Protein AF-A0A0E0AYS7-F1 (afdb_monomer)

Foldseek 3Di:
DADAQQKAFPNDHDWDWDQDPVDNDTDTHRFFWQWAFDDDVPDPDTFTFGFFEAAAEFAWAADPVDRFIGTPPDDDDPQFPVCVVVVQQPPVPVVVLVVLLVVLVVLLVVLVVVLCCVCCVCVVVVVVVVVVCPDPVCVVPDAFLVVQLQPLLQQADPNLVLLLLLLLLQLLVQLVLVLLVCLVVCVPPVSCVLVSVVSSVVSSLLSLLSSLLRSLQSCVLNVHDPLVVSLVCNLCVLVVVVLVLVVVLLVLLVVVVFLLRQDPVVNVVVVCSSVVRRSVSSVNSSVNNNPDDHDDALHHHDPDHDDQDDDDPCLPLVNLLQVLLPSLLSLCVVVLVVVCCCVQVVRDDRPSVSVVSSVVSSLSSLLSSLQVSLSVCSRSVHSNSQVSQLSSQLSNLVVQLVVLVVCCVPPALADDPSQVSSSSSVSVSVSVSSSSNSSSSSNVSNVVVSRVVSNDPPDDDPDPPPDDDDVPPPVPPPDDDDDDDDPPPPPPDDRDRFFDKTWMKGWWKDFRRGPTIHGPVVAPDQDDPDWDWDDDDSSCSNRSTIITTDQDIDGHPDWFFWAWSDKDFAAPVNLVVSVVSSVRGIGHRFADWDWPDPDDPPPTDIPQTDRPPPDDPPYDPDGDTDDHGDMRIRTYTYDYHYDPCDPVCVCVSVQDDDDVPVVVVLLPPLLVVLVVVLVVLLVVLVVVVVVVVVVVVVVVVVPPDDPQAFLSLCQQPQLADAPCLLVLLLLLLLLQLLVQPPDPDVVSSLLSLLVSLLRSLLSVCQHDVDPCSLVSLVSNLCVQVVLLLVLVVVLLVLCVVVVHPPRDDPVVNVVVVCCSPVRRSVSSNNSNVNNNPDDHDYAQGHHDPDHDDQDDDDPCLDLVNLQVVLQVSLLSLCVSVLVVVCCCVPVVDDDPDVVSVVVSVVSSLVSLLSSLQSSLSNCSSSSHSNSQVSLLRNNLCNLVVQLVVLVVCCVPRNPDDDVSVVSVSSSVSVSVSNSSSSNSSSSSNVSNVVSSSVVSHPVCVPPVVPPVVVPD

Nearest PDB structures (foldseek):
  8ipr-assembly2_D  TM=2.187E-01  e=1.719E+00  Mycolicibacterium smegmatis
  8dl8-assembly1_A  TM=1.642E-01  e=1.394E+00  Homo sapiens
  5uja-assembly1_A  TM=8.214E-02  e=3.656E+00  Bos taurus

InterPro domains:
  IPR004240 Nonaspanin (TM9SF) [PF02990] (72-416)
  IPR004240 Nonaspanin (TM9SF) [PF02990] (517-591)
  IPR004240 Nonaspanin (TM9SF) [PF02990] (741-960)
  IPR004240 Nonaspanin (TM9SF) [PTHR10766] (8-448)

Secondary structure (DSSP, 8-state):
--PPPSEEETTEEP-EEEEETTEEEEEEESS-BSEEEEE-TT---EEEEE--EEEEEEEEEE-TTSS-EEE------SS-HHHHHHHHH--TTHHHHHHHHHHHHHHHHHHHHHHHHHHHHHHHHHHHHHTT---TTGGG---GGGTTTTTTTSPPTTHHHHHHHHHHHHHHHHHHHHHHHHHHTTTT-TTSHHHHHHHHHHHHHHHHHHHHHHHHHHHHHTT---HHHHHHHHHHHHHHHHHHHHHHHHHHHHHTT-TTSPPHHHHHHHHHHIIIIIHHHHHHHHHHHHHSPP---SSPPPSSPPPPPPPPGGG-HHHHHHHHHHHHHHTTHHHHHHHHHHHHS------HHHHHHHHHHHHHHHHHHHHHHHHHHHHTT---HHHHHHHHHHTHHHHHHHHHHHHHHHH----SHHHHHHHHHHHHHHHHHHHHHHHHHHHHHHHHHHHHHT----SS------S---SSSSSS---------------PPPPBPTT-EEEEEE-EE--SS----EEGGGSS----SS--B----HHHHTTT---EEEEEEEETT--EEEEEEEEEE--HHHHHHHHHHHHTT--B------BSSS--GGGPPBTTB-TTS-------SSPPB--TTPEEEEEEEEEEEE----TTTTTGGGS----SHHHHHHHHHHHHHHHHHHHHHHHHHHHHHHHHHHHHHHHHTTT------TTGGGGGGTTPPPS-HHHHHHHHHHHHHHTT-SSS-HHHHHHHHHHHHHHHHHHHHHH--STTHHHHHHHHHHHTHHHHHHHHHHHHHHHHHTT-TTPPPHHHHHHHHHHHHHHHHHHHHHHHHHHHHSPP---SSPPPSS--------GGGSHHHHHHHHHHHHHHHHHHHHHHHHHHHHH------HHHHHHHHHHHHHHHHHHHHHHHHHHHHTT----HHHHHHHHHTHHHHHHHHHHHHHHHH-----HHHHHHHHHHHHHHHHHHHHHHHHHHHHHHHHHHHHHT-TTHHHHHHHHTTS--

Mean predicted aligned error: 19.72 Å

pLDDT: mean 70.15, std 18.97, range [21.2, 96.62]

Radius of gyration: 37.94 Å; Cα contacts (8 Å, |Δi|>4): 1354; chains: 1; bounding box: 92×90×97 Å

Structure (mmCIF, N/CA/C/O backbone):
data_AF-A0A0E0AYS7-F1
#
_entry.id   AF-A0A0E0AYS7-F1
#
loop_
_atom_site.group_PDB
_atom_site.id
_atom_site.type_symbol
_atom_site.label_atom_id
_atom_site.label_alt_id
_atom_site.label_comp_id
_atom_site.label_asym_id
_atom_site.label_entity_id
_atom_site.label_seq_id
_atom_site.pdbx_PDB_ins_code
_atom_site.Cartn_x
_atom_site.Cartn_y
_atom_site.Cartn_z
_atom_site.occupancy
_atom_site.B_iso_or_equiv
_atom_site.auth_seq_id
_atom_site.auth_comp_id
_atom_site.auth_asym_id
_atom_site.auth_atom_id
_atom_site.pdbx_PDB_model_num
ATOM 1 N N . MET A 1 1 ? -7.740 -5.300 13.559 1.00 26.95 1 MET A N 1
ATOM 2 C CA . MET A 1 1 ? -9.209 -5.574 13.531 1.00 26.95 1 MET A CA 1
ATOM 3 C C . MET A 1 1 ? -9.835 -5.016 14.814 1.00 26.95 1 MET A C 1
ATOM 5 O O . MET A 1 1 ? -9.080 -4.487 15.616 1.00 26.95 1 MET A O 1
ATOM 9 N N . VAL A 1 2 ? -11.162 -5.068 15.032 1.00 25.03 2 VAL A N 1
ATOM 10 C CA . VAL A 1 2 ? -11.766 -4.583 16.300 1.00 25.03 2 VAL A CA 1
ATOM 11 C C . VAL A 1 2 ? -13.015 -5.403 16.694 1.00 25.03 2 VAL A C 1
ATOM 13 O O . VAL A 1 2 ? -14.079 -5.216 16.095 1.00 25.03 2 VAL A O 1
ATOM 16 N N . LYS A 1 3 ? -12.942 -6.267 17.723 1.00 32.75 3 LYS A N 1
ATOM 17 C CA . LYS A 1 3 ? -14.133 -6.898 18.352 1.00 32.75 3 LYS A CA 1
ATOM 18 C C . LYS A 1 3 ? -14.808 -5.942 19.345 1.00 32.75 3 LYS A C 1
ATOM 20 O O . LYS A 1 3 ? -14.164 -5.029 19.869 1.00 32.75 3 LYS A O 1
ATOM 25 N N . LEU A 1 4 ? -16.134 -6.028 19.459 1.00 29.70 4 LEU A N 1
ATOM 26 C CA . LEU A 1 4 ? -16.951 -5.037 20.173 1.00 29.70 4 LEU A CA 1
ATOM 27 C C . LEU A 1 4 ? -16.704 -5.066 21.693 1.00 29.70 4 LEU A C 1
ATOM 29 O O . LEU A 1 4 ? -16.401 -6.127 22.232 1.00 29.70 4 LEU A O 1
ATOM 33 N N . PRO A 1 5 ? -16.858 -3.925 22.394 1.00 34.12 5 PRO A N 1
ATOM 34 C CA . PRO A 1 5 ? -16.884 -3.919 23.852 1.00 34.12 5 PRO A CA 1
ATOM 35 C C . PRO A 1 5 ? -18.026 -4.814 24.352 1.00 34.12 5 PRO A C 1
ATOM 37 O O . PRO A 1 5 ? -19.109 -4.843 23.764 1.00 34.12 5 PRO A O 1
ATOM 40 N N . TYR A 1 6 ? -17.774 -5.532 25.447 1.00 47.12 6 TYR A N 1
ATOM 41 C CA . TYR A 1 6 ? -18.655 -6.561 26.019 1.00 47.12 6 TYR A CA 1
ATOM 42 C C . TYR A 1 6 ? -20.077 -6.064 26.335 1.00 47.12 6 TYR A C 1
ATOM 44 O O . TYR A 1 6 ? -21.023 -6.854 26.375 1.00 47.12 6 TYR A O 1
ATOM 52 N N . ARG A 1 7 ? -20.221 -4.750 26.547 1.00 40.91 7 ARG A N 1
ATOM 53 C CA . ARG A 1 7 ? -21.484 -4.032 26.730 1.00 40.91 7 ARG A CA 1
ATOM 54 C C . ARG A 1 7 ? -21.498 -2.761 25.881 1.00 40.91 7 ARG A C 1
ATOM 56 O O . ARG A 1 7 ? -20.454 -2.136 25.681 1.00 40.91 7 ARG A O 1
ATOM 63 N N . ILE A 1 8 ? -22.685 -2.379 25.409 1.00 45.12 8 ILE A N 1
ATOM 64 C CA . ILE A 1 8 ? -22.909 -1.195 24.563 1.00 45.12 8 ILE A CA 1
ATOM 65 C C . ILE A 1 8 ? -24.120 -0.409 25.084 1.00 45.12 8 ILE A C 1
ATOM 67 O O . ILE A 1 8 ? -25.184 -0.998 25.294 1.00 45.12 8 ILE A O 1
ATOM 71 N N . LEU A 1 9 ? -23.969 0.914 25.218 1.00 44.19 9 LEU A N 1
ATOM 72 C CA . LEU A 1 9 ? -25.024 1.882 25.558 1.00 44.19 9 LEU A CA 1
ATOM 73 C C . LEU A 1 9 ? -25.037 2.986 24.489 1.00 44.19 9 LEU A C 1
ATOM 75 O O . LEU A 1 9 ? -23.997 3.577 24.229 1.00 44.19 9 LEU A O 1
ATOM 79 N N . ASP A 1 10 ? -26.172 3.215 23.820 1.00 50.69 10 ASP A N 1
ATOM 80 C CA . ASP A 1 10 ? -26.311 4.113 22.647 1.00 50.69 10 ASP A CA 1
ATOM 81 C C . ASP A 1 10 ? -25.117 4.078 21.660 1.00 50.69 10 ASP A C 1
ATOM 83 O O . ASP A 1 10 ? -24.564 5.089 21.228 1.00 50.69 10 ASP A O 1
ATOM 87 N N . ASN A 1 11 ? -24.689 2.865 21.296 1.00 46.31 11 ASN A N 1
ATOM 88 C CA . ASN A 1 11 ? -23.555 2.598 20.398 1.00 46.31 11 ASN A CA 1
ATOM 89 C C . ASN A 1 11 ? -22.161 3.020 20.929 1.00 46.31 11 ASN A C 1
ATOM 91 O O . ASN A 1 11 ? -21.169 2.837 20.218 1.00 46.31 11 ASN A O 1
ATOM 95 N N . LEU A 1 12 ? -22.055 3.509 22.170 1.00 44.03 12 LEU A N 1
ATOM 96 C CA . LEU A 1 12 ? -20.798 3.777 22.873 1.00 44.03 12 LEU A CA 1
ATOM 97 C C . LEU A 1 12 ? -20.287 2.528 23.627 1.00 44.03 12 LEU A C 1
ATOM 99 O O . LEU A 1 12 ? -21.094 1.729 24.121 1.00 44.03 12 LEU A O 1
ATOM 103 N N . PRO A 1 13 ? -18.956 2.344 23.747 1.00 44.28 13 PRO A N 1
ATOM 104 C CA . PRO A 1 13 ? -18.361 1.367 24.656 1.00 44.28 13 PRO A CA 1
ATOM 105 C C . PRO A 1 13 ? -18.645 1.684 26.124 1.00 44.28 13 PRO A C 1
ATOM 107 O O . PRO A 1 13 ? -18.517 2.833 26.535 1.00 44.28 13 PRO A O 1
ATOM 110 N N . LEU A 1 14 ? -18.904 0.651 26.928 1.00 50.12 14 LEU A N 1
ATOM 111 C CA . LEU A 1 14 ? -18.641 0.725 28.365 1.00 50.12 14 LEU A CA 1
ATOM 112 C C . LEU A 1 14 ? -17.180 0.331 28.627 1.00 50.12 14 LEU A C 1
ATOM 114 O O . LEU A 1 14 ? -16.674 -0.627 28.035 1.00 50.12 14 LEU A O 1
ATOM 118 N N . VAL A 1 15 ? -16.532 1.063 29.530 1.00 50.09 15 VAL A N 1
ATOM 119 C CA . VAL A 1 15 ? -15.167 0.823 30.018 1.00 50.09 15 VAL A CA 1
ATOM 120 C C . VAL A 1 15 ? -15.156 0.888 31.545 1.00 50.09 15 VAL A C 1
ATOM 122 O O . VAL A 1 15 ? -16.000 1.564 32.131 1.00 50.09 15 VAL A O 1
ATOM 125 N N . VAL A 1 16 ? -14.216 0.193 32.184 1.00 55.50 16 VAL A N 1
ATOM 126 C CA . VAL A 1 16 ? -14.058 0.170 33.648 1.00 55.50 16 VAL A CA 1
ATOM 127 C C . VAL A 1 16 ? -12.721 0.822 34.017 1.00 55.50 16 VAL A C 1
ATOM 129 O O . VAL A 1 16 ? -11.700 0.406 33.468 1.00 55.50 16 VAL A O 1
ATOM 132 N N . PRO A 1 17 ? -12.685 1.840 34.897 1.00 51.53 17 PRO A N 1
ATOM 133 C CA . PRO A 1 17 ? -11.434 2.424 35.377 1.00 51.53 17 PRO A CA 1
ATOM 134 C C . PRO A 1 17 ? -10.683 1.447 36.292 1.00 51.53 17 PRO A C 1
ATOM 136 O O . PRO A 1 17 ? -11.277 0.845 37.184 1.00 51.53 17 PRO A O 1
ATOM 139 N N . ILE A 1 18 ? -9.369 1.323 36.098 1.00 52.78 18 ILE A N 1
ATOM 140 C CA . ILE A 1 18 ? -8.464 0.547 36.952 1.00 52.78 18 ILE A CA 1
ATOM 141 C C . ILE A 1 18 ? -7.325 1.470 37.396 1.00 52.78 18 ILE A C 1
ATOM 143 O O . ILE A 1 18 ? -6.527 1.919 36.573 1.00 52.78 18 ILE A O 1
ATOM 147 N N . ALA A 1 19 ? -7.234 1.750 38.696 1.00 50.72 19 ALA A N 1
ATOM 148 C CA . ALA A 1 19 ? -6.063 2.404 39.276 1.00 50.72 19 ALA A CA 1
ATOM 149 C C . ALA A 1 19 ? -4.893 1.407 39.345 1.00 50.72 19 ALA A C 1
ATOM 151 O O . ALA A 1 19 ? -5.090 0.250 39.726 1.00 50.72 19 ALA A O 1
ATOM 152 N N . ARG A 1 20 ? -3.675 1.834 38.991 1.00 46.38 20 ARG A N 1
ATOM 153 C CA . ARG A 1 20 ? -2.473 1.012 39.201 1.00 46.38 20 ARG A CA 1
ATOM 154 C C . ARG A 1 20 ? -1.915 1.260 40.608 1.00 46.38 20 ARG A C 1
ATOM 156 O O . ARG A 1 20 ? -1.767 2.416 40.978 1.00 46.38 20 ARG A O 1
ATOM 163 N N . PRO A 1 21 ? -1.505 0.228 41.367 1.00 45.38 21 PRO A N 1
ATOM 164 C CA . PRO A 1 21 ? -0.807 0.440 42.639 1.00 45.38 21 PRO A CA 1
ATOM 165 C C . PRO A 1 21 ? 0.516 1.214 42.498 1.00 45.38 21 PRO A C 1
ATOM 167 O O . PRO A 1 21 ? 0.908 1.927 43.415 1.00 45.38 21 PRO A O 1
ATOM 170 N N . ASP A 1 22 ? 1.191 1.092 41.348 1.00 46.31 22 ASP A N 1
ATOM 171 C CA . ASP A 1 22 ? 2.528 1.663 41.116 1.00 46.31 22 ASP A CA 1
ATOM 172 C C . ASP A 1 22 ? 2.527 3.083 40.512 1.00 46.31 22 ASP A C 1
ATOM 174 O O . ASP A 1 22 ? 3.599 3.661 40.316 1.00 46.31 22 ASP A O 1
ATOM 178 N N . ARG A 1 23 ? 1.358 3.623 40.130 1.00 43.06 23 ARG A N 1
ATOM 179 C CA . ARG A 1 23 ? 1.193 4.965 39.534 1.00 43.06 23 ARG A CA 1
ATOM 180 C C . ARG A 1 23 ? -0.225 5.485 39.744 1.00 43.06 23 ARG A C 1
ATOM 182 O O . ARG A 1 23 ? -1.169 4.769 39.430 1.00 43.06 23 ARG A O 1
ATOM 189 N N . ASP A 1 24 ? -0.362 6.772 40.053 1.00 43.41 24 ASP A N 1
ATOM 190 C CA . ASP A 1 24 ? -1.652 7.482 40.153 1.00 43.41 24 ASP A CA 1
ATOM 191 C C . ASP A 1 24 ? -2.425 7.614 38.807 1.00 43.41 24 ASP A C 1
ATOM 193 O O . ASP A 1 24 ? -3.436 8.311 38.721 1.00 43.41 24 ASP A O 1
ATOM 197 N N . ASP A 1 25 ? -1.975 6.931 37.746 1.00 42.97 25 ASP A N 1
ATOM 198 C CA . ASP A 1 25 ? -2.630 6.851 36.438 1.00 42.97 25 ASP A CA 1
ATOM 199 C C . ASP A 1 25 ? -3.824 5.872 36.475 1.00 42.97 25 ASP A C 1
ATOM 201 O O . ASP A 1 25 ? -3.651 4.652 36.593 1.00 42.97 25 ASP A O 1
ATOM 205 N N . VAL A 1 26 ? -5.046 6.378 36.274 1.00 47.28 26 VAL A N 1
ATOM 206 C CA . VAL A 1 26 ? -6.235 5.537 36.046 1.00 47.28 26 VAL A CA 1
ATOM 207 C C . VAL A 1 26 ? -6.256 5.046 34.597 1.00 47.28 26 VAL A C 1
ATOM 209 O O . VAL A 1 26 ? -6.412 5.825 33.657 1.00 47.28 26 VAL A O 1
ATOM 212 N N . VAL A 1 27 ? -6.144 3.731 34.404 1.00 44.84 27 VAL A N 1
ATOM 213 C CA . VAL A 1 27 ? -6.211 3.082 33.089 1.00 44.84 27 VAL A CA 1
ATOM 214 C C . VAL A 1 27 ? -7.581 2.441 32.912 1.00 44.84 27 VAL A C 1
ATOM 216 O O . VAL A 1 27 ? -7.933 1.504 33.622 1.00 44.84 27 VAL A O 1
ATOM 219 N N . PHE A 1 28 ? -8.364 2.911 31.944 1.00 49.41 28 PHE A N 1
ATOM 220 C CA . PHE A 1 28 ? -9.655 2.299 31.635 1.00 49.41 28 PHE A CA 1
ATOM 221 C C . PHE A 1 28 ? -9.467 1.027 30.797 1.00 49.41 28 PHE A C 1
ATOM 223 O O . PHE A 1 28 ? -8.697 1.007 29.836 1.00 49.41 28 PHE A O 1
ATOM 230 N N . GLN A 1 29 ? -10.196 -0.037 31.129 1.00 50.09 29 GLN A N 1
ATOM 231 C CA . GLN A 1 29 ? -10.168 -1.307 30.409 1.00 50.09 29 GLN A CA 1
ATOM 232 C C . GLN A 1 29 ? -11.506 -1.575 29.708 1.00 50.09 29 GLN A C 1
ATOM 234 O O . GLN A 1 29 ? -12.581 -1.235 30.202 1.00 50.09 29 GLN A O 1
ATOM 239 N N . GLY A 1 30 ? -11.452 -2.242 28.552 1.00 46.09 30 GLY A N 1
ATOM 240 C CA . GLY A 1 30 ? -12.623 -2.912 27.999 1.00 46.09 30 GLY A CA 1
ATOM 241 C C . GLY A 1 30 ? -12.924 -4.169 28.817 1.00 46.09 30 GLY A C 1
ATOM 242 O O . GLY A 1 30 ? -12.146 -5.124 28.784 1.00 46.09 30 GLY A O 1
ATOM 243 N N . GLY A 1 31 ? -14.053 -4.185 29.525 1.00 51.00 31 GLY A N 1
ATOM 244 C CA . GLY A 1 31 ? -14.392 -5.278 30.439 1.00 51.00 31 GLY A CA 1
ATOM 245 C C . GLY A 1 31 ? -13.777 -5.116 31.836 1.00 51.00 31 GLY A C 1
ATOM 246 O O . GLY A 1 31 ? -13.699 -4.005 32.339 1.00 51.00 31 GLY A O 1
ATOM 247 N N . TYR A 1 32 ? -13.462 -6.254 32.458 1.00 58.22 32 TYR A N 1
ATOM 248 C CA . TYR A 1 32 ? -13.388 -6.547 33.907 1.00 58.22 32 TYR A CA 1
ATOM 249 C C . TYR A 1 32 ? -12.959 -8.052 34.070 1.00 58.22 32 TYR A C 1
ATOM 251 O O . TYR A 1 32 ? -12.482 -8.568 33.068 1.00 58.22 32 TYR A O 1
ATOM 259 N N . HIS A 1 33 ? -13.070 -8.804 35.190 1.00 57.00 33 HIS A N 1
ATOM 260 C CA . HIS A 1 33 ? -12.628 -10.247 35.311 1.00 57.00 33 HIS A CA 1
ATOM 261 C C . HIS A 1 33 ? -13.761 -11.179 35.859 1.00 57.00 33 HIS A C 1
ATOM 263 O O . HIS A 1 33 ? -14.596 -10.689 36.584 1.00 57.00 33 HIS A O 1
ATOM 269 N N . VAL A 1 34 ? -13.982 -12.450 35.463 1.00 65.88 34 VAL A N 1
ATOM 270 C CA . VAL A 1 34 ? -15.311 -13.140 35.662 1.00 65.88 34 VAL A CA 1
ATOM 271 C C . VAL A 1 34 ? -15.587 -13.480 37.119 1.00 65.88 34 VAL A C 1
ATOM 273 O O . VAL A 1 34 ? -16.707 -13.360 37.607 1.00 65.88 34 VAL A O 1
ATOM 276 N N . GLY A 1 35 ? -14.519 -13.822 37.815 1.00 64.62 35 GLY A N 1
ATOM 277 C CA . GLY A 1 35 ? -14.412 -13.975 39.251 1.00 64.62 35 GLY A CA 1
ATOM 278 C C . GLY A 1 35 ? -13.007 -13.570 39.662 1.00 64.62 35 GLY A C 1
ATOM 279 O O . GLY A 1 35 ? -12.217 -13.126 38.824 1.00 64.62 35 GLY A O 1
ATOM 280 N N . VAL A 1 36 ? -12.683 -13.776 40.928 1.00 64.06 36 VAL A N 1
ATOM 281 C CA . VAL A 1 36 ? -11.291 -13.839 41.379 1.00 64.06 36 VAL A CA 1
ATOM 282 C C . VAL A 1 36 ? -11.103 -15.159 42.115 1.00 64.06 36 VAL A C 1
ATOM 284 O O . VAL A 1 36 ? -11.951 -15.553 42.917 1.00 64.06 36 VAL A O 1
ATOM 287 N N . LYS A 1 37 ? -9.994 -15.844 41.830 1.00 66.56 37 LYS A N 1
ATOM 288 C CA . LYS A 1 37 ? -9.507 -16.972 42.624 1.00 66.56 37 LYS A CA 1
ATOM 289 C C . LYS A 1 37 ? -8.630 -16.397 43.737 1.00 66.56 37 LYS A C 1
ATOM 291 O O . LYS A 1 37 ? -7.669 -15.688 43.449 1.00 66.56 37 LYS A O 1
ATOM 296 N N . GLY A 1 38 ? -9.000 -16.620 44.994 1.00 65.00 38 GLY A N 1
ATOM 297 C CA . GLY A 1 38 ? -8.374 -15.970 46.149 1.00 65.00 38 GLY A CA 1
ATOM 298 C C . GLY A 1 38 ? -8.198 -16.908 47.338 1.00 65.00 38 GLY A C 1
ATOM 299 O O . GLY A 1 38 ? -8.727 -18.015 47.354 1.00 65.00 38 GLY A O 1
ATOM 300 N N . GLN A 1 39 ? -7.456 -16.456 48.346 1.00 66.31 39 GLN A N 1
ATOM 301 C CA . GLN A 1 39 ? -7.225 -17.186 49.595 1.00 66.31 39 GLN A CA 1
ATOM 302 C C . GLN A 1 39 ? -7.603 -16.289 50.777 1.00 66.31 39 GLN A C 1
ATOM 304 O O . GLN A 1 39 ? -7.300 -15.094 50.781 1.00 66.31 39 GLN A O 1
ATOM 309 N N . TYR A 1 40 ? -8.254 -16.857 51.792 1.00 63.56 40 TYR A N 1
ATOM 310 C CA . TYR A 1 40 ? -8.497 -16.151 53.051 1.00 63.56 40 TYR A CA 1
ATOM 311 C C . TYR A 1 40 ? -7.187 -15.978 53.826 1.00 63.56 40 TYR A C 1
ATOM 313 O O . TYR A 1 40 ? -6.375 -16.900 53.887 1.00 63.56 40 TYR A O 1
ATOM 321 N N . ALA A 1 41 ? -6.988 -14.816 54.455 1.00 48.00 41 ALA A N 1
ATOM 322 C CA . ALA A 1 41 ? -5.770 -14.513 55.205 1.00 48.00 41 ALA A CA 1
ATOM 323 C C . ALA A 1 41 ? -5.533 -15.537 56.335 1.00 48.00 41 ALA A C 1
ATOM 325 O O . ALA A 1 41 ? -6.229 -15.532 57.348 1.00 48.00 41 ALA A O 1
ATOM 326 N N . GLY A 1 42 ? -4.544 -16.418 56.147 1.00 57.66 42 GLY A N 1
ATOM 327 C CA . GLY A 1 42 ? -4.203 -17.502 57.076 1.00 57.66 42 GLY A CA 1
ATOM 328 C C . GLY A 1 42 ? -4.651 -18.909 56.651 1.00 57.66 42 GLY A C 1
ATOM 329 O O . GLY A 1 42 ? -4.216 -19.871 57.280 1.00 57.66 42 GLY A O 1
ATOM 330 N N . SER A 1 43 ? -5.446 -19.059 55.584 1.00 61.34 43 SER A N 1
ATOM 331 C CA . SER A 1 43 ? -5.719 -20.362 54.953 1.00 61.34 43 SER A CA 1
ATOM 332 C C . SER A 1 43 ? -4.821 -20.598 53.730 1.00 61.34 43 SER A C 1
ATOM 334 O O . SER A 1 43 ? -4.272 -19.660 53.155 1.00 61.34 43 SER A O 1
ATOM 336 N N . LYS A 1 44 ? -4.675 -21.868 53.335 1.00 58.75 44 LYS A N 1
ATOM 337 C CA . LYS A 1 44 ? -4.095 -22.288 52.047 1.00 58.75 44 LYS A CA 1
ATOM 338 C C . LYS A 1 44 ? -5.153 -22.679 51.011 1.00 58.75 44 LYS A C 1
ATOM 340 O O . LYS A 1 44 ? -4.791 -22.961 49.873 1.00 58.75 44 LYS A O 1
ATOM 345 N N . ASP A 1 45 ? -6.425 -22.728 51.399 1.00 64.69 45 ASP A N 1
ATOM 346 C CA . ASP A 1 45 ? -7.502 -23.185 50.526 1.00 64.69 45 ASP A CA 1
ATOM 347 C C . ASP A 1 45 ? -7.862 -22.095 49.510 1.00 64.69 45 ASP A C 1
ATOM 349 O O . ASP A 1 45 ? -8.194 -20.963 49.874 1.00 64.69 45 ASP A O 1
ATOM 353 N N . GLU A 1 46 ? -7.797 -22.444 48.227 1.00 65.25 46 GLU A N 1
ATOM 354 C CA . GLU A 1 46 ? -8.166 -21.555 47.126 1.00 65.25 46 GLU A CA 1
ATOM 355 C C . GLU A 1 46 ? -9.690 -21.536 46.956 1.00 65.25 46 GLU A C 1
ATOM 357 O O . GLU A 1 46 ? -10.313 -22.577 46.745 1.00 65.25 46 GLU A O 1
ATOM 362 N N . LYS A 1 47 ? -10.292 -20.347 47.038 1.00 72.44 47 LYS A N 1
ATOM 363 C CA . LYS A 1 47 ? -11.738 -20.119 46.923 1.00 72.44 47 LYS A CA 1
ATOM 364 C C . LYS A 1 47 ? -12.074 -19.244 45.713 1.00 72.44 47 LYS A C 1
ATOM 366 O O . LYS A 1 47 ? -11.254 -18.445 45.254 1.00 72.44 47 LYS A O 1
ATOM 371 N N . TYR A 1 48 ? -13.293 -19.406 45.199 1.00 70.06 48 TYR A N 1
ATOM 372 C CA . TYR A 1 48 ? -13.783 -18.753 43.983 1.00 70.06 48 TYR A CA 1
ATOM 373 C C . TYR A 1 48 ? -14.875 -17.736 44.301 1.00 70.06 48 TYR A C 1
ATOM 375 O O . TYR A 1 48 ? -15.880 -18.071 44.927 1.00 70.06 48 TYR A O 1
ATOM 383 N N . PHE A 1 49 ? -14.688 -16.504 43.830 1.00 69.38 49 PHE A N 1
ATOM 384 C CA . PHE A 1 49 ? -15.540 -15.364 44.160 1.00 69.38 49 PHE A CA 1
ATOM 385 C C . PHE A 1 49 ? -16.222 -14.792 42.913 1.00 69.38 49 PHE A C 1
ATOM 387 O O . PHE A 1 49 ? -15.535 -14.493 41.936 1.00 69.38 49 PHE A O 1
ATOM 394 N N . ILE A 1 50 ? -17.554 -14.625 42.930 1.00 67.00 50 ILE A N 1
ATOM 395 C CA . ILE A 1 50 ? -18.343 -14.287 41.726 1.00 67.00 50 ILE A CA 1
ATOM 396 C C . ILE A 1 50 ? -18.889 -12.857 41.681 1.00 67.00 50 ILE A C 1
ATOM 398 O O . ILE A 1 50 ? -19.577 -12.373 42.574 1.00 67.00 50 ILE A O 1
ATOM 402 N N . HIS A 1 51 ? -18.637 -12.221 40.543 1.00 64.38 51 HIS A N 1
ATOM 403 C CA . HIS A 1 51 ? -18.968 -10.847 40.209 1.00 64.38 51 HIS A CA 1
ATOM 404 C C . HIS A 1 51 ? -20.439 -10.628 39.768 1.00 64.38 51 HIS A C 1
ATOM 406 O O . HIS A 1 51 ? -20.892 -11.131 38.739 1.00 64.38 51 HIS A O 1
ATOM 412 N N . ASN A 1 52 ? -21.182 -9.855 40.580 1.00 61.88 52 ASN A N 1
ATOM 413 C CA . ASN A 1 52 ? -22.645 -9.725 40.597 1.00 61.88 52 ASN A CA 1
ATOM 414 C C . ASN A 1 52 ? -23.245 -8.291 40.739 1.00 61.88 52 ASN A C 1
ATOM 416 O O . ASN A 1 52 ? -24.462 -8.156 40.589 1.00 61.88 52 ASN A O 1
ATOM 420 N N . HIS A 1 53 ? -22.466 -7.236 41.023 1.00 64.12 53 HIS A N 1
ATOM 421 C CA . HIS A 1 53 ? -22.963 -5.846 41.166 1.00 64.12 53 HIS A CA 1
ATOM 422 C C . HIS A 1 53 ? -22.275 -4.909 40.178 1.00 64.12 53 HIS A C 1
ATOM 424 O O . HIS A 1 53 ? -21.067 -5.016 39.964 1.00 64.12 53 HIS A O 1
ATOM 430 N N . LEU A 1 54 ? -23.027 -3.975 39.588 1.00 63.88 54 LEU A N 1
ATOM 431 C CA . LEU A 1 54 ? -22.502 -3.046 38.587 1.00 63.88 54 LEU A CA 1
ATOM 432 C C . LEU A 1 54 ? -23.008 -1.617 38.780 1.00 63.88 54 LEU A C 1
ATOM 434 O O . LEU A 1 54 ? -24.210 -1.373 38.831 1.00 63.88 54 LEU A O 1
ATOM 438 N N . ILE A 1 55 ? -22.069 -0.674 38.783 1.00 61.12 55 ILE A N 1
ATOM 439 C CA . ILE A 1 55 ? -22.331 0.765 38.833 1.00 61.12 55 ILE A CA 1
ATOM 440 C C . ILE A 1 55 ? -22.150 1.332 37.422 1.00 61.12 55 ILE A C 1
ATOM 442 O O . ILE A 1 55 ? -21.107 1.137 36.795 1.00 61.12 55 ILE A O 1
ATOM 446 N N . PHE A 1 56 ? -23.160 2.036 36.917 1.00 64.38 56 PHE A N 1
ATOM 447 C CA . PHE A 1 56 ? -23.148 2.685 35.609 1.00 64.38 56 PHE A CA 1
ATOM 448 C C . PHE A 1 56 ? -23.135 4.208 35.763 1.00 64.38 56 PHE A C 1
ATOM 450 O O . PHE A 1 56 ? -24.050 4.787 36.348 1.00 64.38 56 PHE A O 1
ATOM 457 N N . LEU A 1 57 ? -22.124 4.862 35.188 1.00 61.06 57 LEU A N 1
ATOM 458 C CA . LEU A 1 57 ? -22.013 6.319 35.146 1.00 61.06 57 LEU A CA 1
ATOM 459 C C . LEU A 1 57 ? -22.363 6.835 33.745 1.00 61.06 57 LEU A C 1
ATOM 461 O O . LEU A 1 57 ? -21.690 6.496 32.771 1.00 61.06 57 LEU A O 1
ATOM 465 N N . VAL A 1 58 ? -23.422 7.639 33.630 1.00 64.62 58 VAL A N 1
ATOM 466 C CA . VAL A 1 58 ? -23.974 8.095 32.344 1.00 64.62 58 VAL A CA 1
ATOM 467 C C . VAL A 1 58 ? -23.921 9.622 32.255 1.00 64.62 58 VAL A C 1
ATOM 469 O O . VAL A 1 58 ? -24.847 10.326 32.658 1.00 64.62 58 VAL A O 1
ATOM 472 N N . LYS A 1 59 ? -22.823 10.149 31.697 1.00 62.25 59 LYS A N 1
ATOM 473 C CA . LYS A 1 59 ? -22.660 11.592 31.446 1.00 62.25 59 LYS A CA 1
ATOM 474 C C . LYS A 1 59 ? -23.567 12.044 30.284 1.00 62.25 59 LYS A C 1
ATOM 476 O O . LYS A 1 59 ? -23.575 11.416 29.218 1.00 62.25 59 LYS A O 1
ATOM 481 N N . TYR A 1 60 ? -24.339 13.113 30.461 1.00 65.56 60 TYR A N 1
ATOM 482 C CA . TYR A 1 60 ? -25.311 13.627 29.487 1.00 65.56 60 TYR A CA 1
ATOM 483 C C . TYR A 1 60 ? -25.238 15.153 29.347 1.00 65.56 60 TYR A C 1
ATOM 485 O O . TYR A 1 60 ? -24.704 15.845 30.203 1.00 65.56 60 TYR A O 1
ATOM 493 N N . HIS A 1 61 ? -25.773 15.676 28.247 1.00 64.19 61 HIS A N 1
ATOM 494 C CA . HIS A 1 61 ? -25.861 17.106 27.970 1.00 64.19 61 HIS A CA 1
ATOM 495 C C . HIS A 1 61 ? -27.310 17.474 27.645 1.00 64.19 61 HIS A C 1
ATOM 497 O O . HIS A 1 61 ? -28.010 16.732 26.939 1.00 64.19 61 HIS A O 1
ATOM 503 N N . LYS A 1 62 ? -27.742 18.622 28.162 1.00 65.62 62 LYS A N 1
ATOM 504 C CA . LYS A 1 62 ? -29.066 19.209 27.979 1.00 65.62 62 LYS A CA 1
ATOM 505 C C . LYS A 1 62 ? -28.968 20.429 27.066 1.00 65.62 62 LYS A C 1
ATOM 507 O O . LYS A 1 62 ? -28.100 21.274 27.248 1.00 65.62 62 LYS A O 1
ATOM 512 N N . ASP A 1 63 ? -29.864 20.518 26.089 1.00 56.22 63 ASP A N 1
ATOM 513 C CA . ASP A 1 63 ? -29.951 21.690 25.216 1.00 56.22 63 ASP A CA 1
ATOM 514 C C . ASP A 1 63 ? -30.499 22.907 25.990 1.00 56.22 63 ASP A C 1
ATOM 516 O O . ASP A 1 63 ? -31.483 22.820 26.720 1.00 56.22 63 ASP A O 1
ATOM 520 N N . GLU A 1 64 ? -29.871 24.071 25.825 1.00 62.91 64 GLU A N 1
ATOM 521 C CA . GLU A 1 64 ? -30.292 25.319 26.482 1.00 62.91 64 GLU A CA 1
ATOM 522 C C . GLU A 1 64 ? -31.674 25.787 25.998 1.00 62.91 64 GLU A C 1
ATOM 524 O O . GLU A 1 64 ? -32.381 26.486 26.721 1.00 62.91 64 GLU A O 1
ATOM 529 N N . ASN A 1 65 ? -32.067 25.396 24.779 1.00 53.53 65 ASN A N 1
ATOM 530 C CA . ASN A 1 65 ? -33.307 25.836 24.134 1.00 53.53 65 ASN A CA 1
ATOM 531 C C . ASN A 1 65 ? -34.421 24.772 24.136 1.00 53.53 65 ASN A C 1
ATOM 533 O O . ASN A 1 65 ? -35.515 25.035 23.633 1.00 53.53 65 ASN A O 1
ATOM 537 N N . SER A 1 66 ? -34.175 23.571 24.672 1.00 54.22 66 SER A N 1
ATOM 538 C CA . SER A 1 66 ? -35.179 22.504 24.760 1.00 54.22 66 SER A CA 1
ATOM 539 C C . SER A 1 66 ? -34.827 21.487 25.852 1.00 54.22 66 SER A C 1
ATOM 541 O O . SER A 1 66 ? -33.664 21.151 26.023 1.00 54.22 66 SER A O 1
ATOM 543 N N . ASP A 1 67 ? -35.801 20.910 26.573 1.00 59.25 67 ASP A N 1
ATOM 544 C CA . ASP A 1 67 ? -35.503 19.914 27.636 1.00 59.25 67 ASP A CA 1
ATOM 545 C C . ASP A 1 67 ? -35.047 18.532 27.096 1.00 59.25 67 ASP A C 1
ATOM 547 O O . ASP A 1 67 ? -35.031 17.520 27.801 1.00 59.25 67 ASP A O 1
ATOM 551 N N . LEU A 1 68 ? -34.655 18.498 25.821 1.00 51.72 68 LEU A N 1
ATOM 552 C CA . LEU A 1 68 ? -34.109 17.354 25.115 1.00 51.72 68 LEU A CA 1
ATOM 553 C C . LEU A 1 68 ? -32.711 17.037 25.645 1.00 51.72 68 LEU A C 1
ATOM 555 O O . LEU A 1 68 ? -31.807 17.874 25.639 1.00 51.72 68 LEU A O 1
ATOM 559 N N . SER A 1 69 ? -32.530 15.794 26.077 1.00 53.69 69 SER A N 1
ATOM 560 C CA . SER A 1 69 ? -31.310 15.336 26.737 1.00 53.69 69 SER A CA 1
ATOM 561 C C . SER A 1 69 ? -30.606 14.303 25.860 1.00 53.69 69 SER A C 1
ATOM 563 O O . SER A 1 69 ? -31.242 13.450 25.239 1.00 53.69 69 SER A O 1
ATOM 565 N N . ARG A 1 70 ? -29.276 14.370 25.767 1.00 56.75 70 ARG A N 1
ATOM 566 C CA . ARG A 1 70 ? -28.480 13.433 24.957 1.00 56.75 70 ARG A CA 1
ATOM 567 C C . ARG A 1 70 ? -27.320 12.891 25.773 1.00 56.75 70 ARG A C 1
ATOM 569 O O . ARG A 1 70 ? -26.594 13.658 26.397 1.00 56.75 70 ARG A O 1
ATOM 576 N N . ILE A 1 71 ? -27.129 11.576 25.741 1.00 52.09 71 ILE A N 1
ATOM 577 C CA . ILE A 1 71 ? -25.960 10.934 26.347 1.00 52.09 71 ILE A CA 1
ATOM 578 C C . ILE A 1 71 ? -24.718 11.404 25.578 1.00 52.09 71 ILE A C 1
ATOM 580 O O . ILE A 1 71 ? -24.681 11.333 24.348 1.00 52.09 71 ILE A O 1
ATOM 584 N N . VAL A 1 72 ? -23.720 11.916 26.300 1.00 51.28 72 VAL A N 1
ATOM 585 C CA . VAL A 1 72 ? -22.434 12.356 25.725 1.00 51.28 72 VAL A CA 1
ATOM 586 C C . VAL A 1 72 ? -21.232 11.645 26.334 1.00 51.28 72 VAL A C 1
ATOM 588 O O . VAL A 1 72 ? -20.206 11.599 25.675 1.00 51.28 72 VAL A O 1
ATOM 591 N N . GLY A 1 73 ? -21.361 11.005 27.501 1.00 46.91 73 GLY A N 1
ATOM 592 C CA . GLY A 1 73 ? -20.495 9.895 27.915 1.00 46.91 73 GLY A CA 1
ATOM 593 C C . GLY A 1 73 ? -18.989 10.175 27.953 1.00 46.91 73 GLY A C 1
ATOM 594 O O . GLY A 1 73 ? -18.213 9.254 27.710 1.00 46.91 73 GLY A O 1
ATOM 595 N N . PHE A 1 74 ? -18.564 11.412 28.231 1.00 39.09 74 PHE A N 1
ATOM 596 C CA . PHE A 1 74 ? -17.149 11.784 28.265 1.00 39.09 74 PHE A CA 1
ATOM 597 C C . PHE A 1 74 ? -16.759 12.511 29.548 1.00 39.09 74 PHE A C 1
ATOM 599 O O . PHE A 1 74 ? -17.457 13.395 30.032 1.00 39.09 74 PHE A O 1
ATOM 606 N N . GLU A 1 75 ? -15.582 12.155 30.043 1.00 36.06 75 GLU A N 1
ATOM 607 C CA . GLU A 1 75 ? -14.769 12.973 30.934 1.00 36.06 75 GLU A CA 1
ATOM 608 C C . GLU A 1 75 ? -13.848 13.873 30.097 1.00 36.06 75 GLU A C 1
ATOM 610 O O . GLU A 1 75 ? -13.442 13.494 28.990 1.00 36.06 75 GLU A O 1
ATOM 615 N N . GLU A 1 76 ? -13.521 15.070 30.581 1.00 34.72 76 GLU A N 1
ATOM 616 C CA . GLU A 1 76 ? -12.596 15.972 29.890 1.00 34.72 76 GLU A CA 1
ATOM 617 C C . GLU A 1 76 ? -11.144 15.650 30.265 1.00 34.72 76 GLU A C 1
ATOM 619 O O . GLU A 1 76 ? -10.520 16.322 31.073 1.00 34.72 76 GLU A O 1
ATOM 624 N N . SER A 1 77 ? -10.588 14.595 29.661 1.00 34.66 77 SER A N 1
ATOM 625 C CA . SER A 1 77 ? -9.134 14.436 29.609 1.00 34.66 77 SER A CA 1
ATOM 626 C C . SER A 1 77 ? -8.529 15.470 28.656 1.00 34.66 77 SER A C 1
ATOM 628 O O . SER A 1 77 ? -9.027 15.600 27.529 1.00 34.66 77 SER A O 1
ATOM 630 N N . ASP A 1 78 ? -7.382 16.052 29.024 1.00 39.81 78 ASP A N 1
ATOM 631 C CA . ASP A 1 78 ? -6.547 16.927 28.174 1.00 39.81 78 ASP A CA 1
ATOM 632 C C . ASP A 1 78 ? -6.171 16.287 26.820 1.00 39.81 78 ASP A C 1
ATOM 634 O O . ASP A 1 78 ? -5.844 16.952 25.832 1.00 39.81 78 ASP A O 1
ATOM 638 N N . ILE A 1 79 ? -6.233 14.955 26.765 1.00 33.03 79 ILE A N 1
ATOM 639 C CA . ILE A 1 79 ? -6.067 14.141 25.567 1.00 33.03 79 ILE A CA 1
ATOM 640 C C . ILE A 1 79 ? -7.262 14.366 24.616 1.00 33.03 79 ILE A C 1
ATOM 642 O O . ILE A 1 79 ? -8.406 14.000 24.911 1.00 33.03 79 ILE A O 1
ATOM 646 N N . LYS A 1 80 ? -6.984 14.953 23.445 1.00 34.53 80 LYS A N 1
ATOM 647 C CA . LYS A 1 80 ? -7.946 15.226 22.356 1.00 34.53 80 LYS A CA 1
ATOM 648 C C . LYS A 1 80 ? -8.607 13.930 21.868 1.00 34.53 80 LYS A C 1
ATOM 650 O O . LYS A 1 80 ? -7.953 12.901 21.816 1.00 34.53 80 LYS A O 1
ATOM 655 N N . TRP A 1 81 ? -9.868 13.953 21.417 1.00 35.31 81 TRP A N 1
ATOM 656 C CA . TRP A 1 81 ? -10.587 12.723 21.009 1.00 35.31 81 TRP A CA 1
ATOM 657 C C . TRP A 1 81 ? -9.853 11.862 19.963 1.00 35.31 81 TRP A C 1
ATOM 659 O O . TRP A 1 81 ? -9.878 10.638 20.073 1.00 35.31 81 TRP A O 1
ATOM 669 N N . ALA A 1 82 ? -9.158 12.477 18.999 1.00 32.34 82 ALA A N 1
ATOM 670 C CA . ALA A 1 82 ? -8.303 11.743 18.064 1.00 32.34 82 ALA A CA 1
ATOM 671 C C . ALA A 1 82 ? -7.250 10.896 18.808 1.00 32.34 82 ALA A C 1
ATOM 673 O O . ALA A 1 82 ? -7.142 9.701 18.550 1.00 32.34 82 ALA A O 1
ATOM 674 N N . SER A 1 83 ? -6.583 11.485 19.807 1.00 33.94 83 SER A N 1
ATOM 675 C CA . SER A 1 83 ? -5.560 10.832 20.623 1.00 33.94 83 SER A CA 1
ATOM 676 C C . SER A 1 83 ? -6.063 10.105 21.876 1.00 33.94 83 SER A C 1
ATOM 678 O O . SER A 1 83 ? -5.285 9.431 22.546 1.00 33.94 83 SER A O 1
ATOM 680 N N . ARG A 1 84 ? -7.373 10.129 22.164 1.00 38.53 84 ARG A N 1
ATOM 681 C CA . ARG A 1 84 ? -7.989 9.188 23.123 1.00 38.53 84 ARG A CA 1
ATOM 682 C C . ARG A 1 84 ? -8.032 7.775 22.562 1.00 38.53 84 ARG A C 1
ATOM 684 O O . ARG A 1 84 ? -7.971 6.825 23.333 1.00 38.53 84 ARG A O 1
ATOM 691 N N . TRP A 1 85 ? -8.102 7.628 21.235 1.00 36.88 85 TRP A N 1
ATOM 692 C CA . TRP A 1 85 ? -7.745 6.358 20.610 1.00 36.88 85 TRP A CA 1
ATOM 693 C C . TRP A 1 85 ? -6.244 6.128 20.690 1.00 36.88 85 TRP A C 1
ATOM 695 O O . TRP A 1 85 ? -5.880 5.018 21.044 1.00 36.88 85 TRP A O 1
ATOM 705 N N . ASP A 1 86 ? -5.389 7.137 20.495 1.00 36.94 86 ASP A N 1
ATOM 706 C CA . ASP A 1 86 ? -3.936 6.967 20.658 1.00 36.94 86 ASP A CA 1
ATOM 707 C C . ASP A 1 86 ? -3.542 6.425 22.044 1.00 36.94 86 ASP A C 1
ATOM 709 O O . ASP A 1 86 ? -2.598 5.664 22.113 1.00 36.94 86 ASP A O 1
ATOM 713 N N . THR A 1 87 ? -4.285 6.632 23.139 1.00 35.25 87 THR A N 1
ATOM 714 C CA . THR A 1 87 ? -3.990 5.936 24.421 1.00 35.25 87 THR A CA 1
ATOM 715 C C . THR A 1 87 ? -4.147 4.399 24.358 1.00 35.25 87 THR A C 1
ATOM 717 O O . THR A 1 87 ? -3.553 3.689 25.165 1.00 35.25 87 THR A O 1
ATOM 720 N N . TYR A 1 88 ? -4.898 3.870 23.384 1.00 36.00 88 TYR A N 1
ATOM 721 C CA . TYR A 1 88 ? -5.066 2.432 23.098 1.00 36.00 88 TYR A CA 1
ATOM 722 C C . TYR A 1 88 ? -4.432 1.983 21.767 1.00 36.00 88 TYR A C 1
ATOM 724 O O . TYR A 1 88 ? -4.260 0.785 21.546 1.00 36.00 88 TYR A O 1
ATOM 732 N N . LEU A 1 89 ? -4.136 2.924 20.863 1.00 36.84 89 LEU A N 1
ATOM 733 C CA . LEU A 1 89 ? -3.407 2.719 19.607 1.00 36.84 89 LEU A CA 1
ATOM 734 C C . LEU A 1 89 ? -1.901 2.986 19.765 1.00 36.84 89 LEU A C 1
ATOM 736 O O . LEU A 1 89 ? -1.154 2.655 18.850 1.00 36.84 89 LEU A O 1
ATOM 740 N N . LEU A 1 90 ? -1.459 3.516 20.915 1.00 36.97 90 LEU A N 1
ATOM 741 C CA . LEU A 1 90 ? -0.067 3.578 21.367 1.00 36.97 90 LEU A CA 1
ATOM 742 C C . LEU A 1 90 ? 0.457 2.157 21.560 1.00 36.97 90 LEU A C 1
ATOM 744 O O . LEU A 1 90 ? 0.626 1.644 22.668 1.00 36.97 90 LEU A O 1
ATOM 748 N N . MET A 1 91 ? 0.790 1.540 20.434 1.00 38.81 91 MET A N 1
ATOM 749 C CA . MET A 1 91 ? 1.954 0.686 20.385 1.00 38.81 91 MET A CA 1
ATOM 750 C C . MET A 1 91 ? 3.127 1.544 20.858 1.00 38.81 91 MET A C 1
ATOM 752 O O . MET A 1 91 ? 3.411 2.597 20.294 1.00 38.81 91 MET A O 1
ATOM 756 N N . THR A 1 92 ? 3.825 1.098 21.900 1.00 38.09 92 THR A N 1
ATOM 757 C CA . THR A 1 92 ? 4.996 1.772 22.496 1.00 38.09 92 THR A CA 1
ATOM 758 C C . THR A 1 92 ? 6.198 1.896 21.546 1.00 38.09 92 THR A C 1
ATOM 760 O O . THR A 1 92 ? 7.276 2.329 21.942 1.00 38.09 92 THR A O 1
ATOM 763 N N . ASP A 1 93 ? 5.996 1.519 20.285 1.00 45.94 93 ASP A N 1
ATOM 764 C CA . ASP A 1 93 ? 6.970 1.014 19.335 1.00 45.94 93 ASP A CA 1
ATOM 765 C C . ASP A 1 93 ? 6.657 1.477 17.896 1.00 45.94 93 ASP A C 1
ATOM 767 O O . ASP A 1 93 ? 7.068 0.839 16.926 1.00 45.94 93 ASP A O 1
ATOM 771 N N . ASP A 1 94 ? 6.002 2.635 17.722 1.00 48.19 94 ASP A N 1
ATOM 772 C CA . ASP A 1 94 ? 5.895 3.330 16.419 1.00 48.19 94 ASP A CA 1
ATOM 773 C C . ASP A 1 94 ? 7.270 3.507 15.739 1.00 48.19 94 ASP A C 1
ATOM 775 O O . ASP A 1 94 ? 7.395 3.519 14.509 1.00 48.19 94 ASP A O 1
ATOM 779 N N . GLN A 1 95 ? 8.332 3.584 16.549 1.00 49.59 95 GLN A N 1
ATOM 780 C CA . GLN A 1 95 ? 9.717 3.575 16.083 1.00 49.59 95 GLN A CA 1
ATOM 781 C C . GLN A 1 95 ? 10.109 2.249 15.412 1.00 49.59 95 GLN A C 1
ATOM 783 O O . GLN A 1 95 ? 10.821 2.283 14.413 1.00 49.59 95 GLN A O 1
ATOM 788 N N . ILE A 1 96 ? 9.641 1.095 15.907 1.00 51.69 96 ILE A N 1
ATOM 789 C CA . ILE A 1 96 ? 9.926 -0.234 15.335 1.00 51.69 96 ILE A CA 1
ATOM 790 C C . ILE A 1 96 ? 9.231 -0.394 13.982 1.00 51.69 96 ILE A C 1
ATOM 792 O O . ILE A 1 96 ? 9.855 -0.869 13.030 1.00 51.69 96 ILE A O 1
ATOM 796 N N . HIS A 1 97 ? 7.983 0.069 13.863 1.00 48.75 97 HIS A N 1
ATOM 797 C CA . HIS A 1 97 ? 7.294 0.184 12.578 1.00 48.75 97 HIS A CA 1
ATOM 798 C C . HIS A 1 97 ? 8.139 1.012 11.586 1.00 48.75 97 HIS A C 1
ATOM 800 O O . HIS A 1 97 ? 8.573 0.502 10.549 1.00 48.75 97 HIS A O 1
ATOM 806 N N . TRP A 1 98 ? 8.459 2.274 11.891 1.00 55.34 98 TRP A N 1
ATOM 807 C CA . TRP A 1 98 ? 9.225 3.115 10.955 1.00 55.34 98 TRP A CA 1
ATOM 808 C C . TRP A 1 98 ? 10.633 2.585 10.652 1.00 55.34 98 TRP A C 1
ATOM 810 O O . TRP A 1 98 ? 11.057 2.613 9.493 1.00 55.34 98 TRP A O 1
ATOM 820 N N . PHE A 1 99 ? 11.329 2.038 11.650 1.00 53.03 99 PHE A N 1
ATOM 821 C CA . PHE A 1 99 ? 12.610 1.351 11.479 1.00 53.03 99 PHE A CA 1
ATOM 822 C C . PHE A 1 99 ? 12.489 0.160 10.519 1.00 53.03 99 PHE A C 1
ATOM 824 O O . PHE A 1 99 ? 13.356 -0.026 9.665 1.00 53.03 99 PHE A O 1
ATOM 831 N N . SER A 1 100 ? 11.387 -0.597 10.581 1.00 50.56 100 SER A N 1
ATOM 832 C CA . SER A 1 100 ? 11.121 -1.676 9.631 1.00 50.56 100 SER A CA 1
ATOM 833 C C . SER A 1 100 ? 10.937 -1.175 8.204 1.00 50.56 100 SER A C 1
ATOM 835 O O . SER A 1 100 ? 11.525 -1.779 7.314 1.00 50.56 100 SER A O 1
ATOM 837 N N . ILE A 1 101 ? 10.182 -0.096 7.940 1.00 55.84 101 ILE A N 1
ATOM 838 C CA . ILE A 1 101 ? 10.100 0.435 6.562 1.00 55.84 101 ILE A CA 1
ATOM 839 C C . ILE A 1 101 ? 11.475 0.879 6.085 1.00 55.84 101 ILE A C 1
ATOM 841 O O . ILE A 1 101 ? 11.845 0.535 4.968 1.00 55.84 101 ILE A O 1
ATOM 845 N N . VAL A 1 102 ? 12.238 1.613 6.900 1.00 59.03 102 VAL A N 1
ATOM 846 C CA . VAL A 1 102 ? 13.568 2.090 6.493 1.00 59.03 102 VAL A CA 1
ATOM 847 C C . VAL A 1 102 ? 14.486 0.907 6.176 1.00 59.03 102 VAL A C 1
ATOM 849 O O . VAL A 1 102 ? 15.078 0.880 5.099 1.00 59.03 102 VAL A O 1
ATOM 852 N N . ASN A 1 103 ? 14.532 -0.115 7.034 1.00 54.06 103 ASN A N 1
ATOM 853 C CA . ASN A 1 103 ? 15.318 -1.326 6.803 1.00 54.06 103 ASN A CA 1
ATOM 854 C C . ASN A 1 103 ? 14.844 -2.101 5.556 1.00 54.06 103 ASN A C 1
ATOM 856 O O . ASN A 1 103 ? 15.638 -2.376 4.660 1.00 54.06 103 ASN A O 1
ATOM 860 N N . SER A 1 104 ? 13.546 -2.399 5.435 1.00 54.44 104 SER A N 1
ATOM 861 C CA . SER A 1 104 ? 12.986 -3.132 4.291 1.00 54.44 104 SER A CA 1
ATOM 862 C C . SER A 1 104 ? 13.143 -2.368 2.972 1.00 54.44 104 SER A C 1
ATOM 864 O O . SER A 1 104 ? 13.455 -2.978 1.952 1.00 54.44 104 SER A O 1
ATOM 866 N N . LEU A 1 105 ? 12.996 -1.040 2.973 1.00 59.88 105 LEU A N 1
ATOM 867 C CA . LEU A 1 105 ? 13.207 -0.185 1.803 1.00 59.88 105 LEU A CA 1
ATOM 868 C C . LEU A 1 105 ? 14.693 -0.069 1.441 1.00 59.88 105 LEU A C 1
ATOM 870 O O . LEU A 1 105 ? 15.020 -0.070 0.257 1.00 59.88 105 LEU A O 1
ATOM 874 N N . MET A 1 106 ? 15.602 -0.018 2.420 1.00 59.75 106 MET A N 1
ATOM 875 C CA . MET A 1 106 ? 17.046 -0.094 2.170 1.00 59.75 106 MET A CA 1
ATOM 876 C C . MET A 1 106 ? 17.443 -1.454 1.587 1.00 59.75 106 MET A C 1
ATOM 878 O O . MET A 1 106 ? 18.210 -1.490 0.629 1.00 59.75 106 MET A O 1
ATOM 882 N N . ILE A 1 107 ? 16.879 -2.555 2.097 1.00 56.25 107 ILE A N 1
ATOM 883 C CA . ILE A 1 107 ? 17.061 -3.904 1.542 1.00 56.25 107 ILE A CA 1
ATOM 884 C C . ILE A 1 107 ? 16.548 -3.960 0.098 1.00 56.25 107 ILE A C 1
ATOM 886 O O . ILE A 1 107 ? 17.277 -4.430 -0.770 1.00 56.25 107 ILE A O 1
ATOM 890 N N . VAL A 1 108 ? 15.354 -3.423 -0.192 1.00 59.12 108 VAL A N 1
ATOM 891 C CA . VAL A 1 108 ? 14.824 -3.325 -1.566 1.00 59.12 108 VAL A CA 1
ATOM 892 C C . VAL A 1 108 ? 15.763 -2.507 -2.447 1.00 59.12 108 VAL A C 1
ATOM 894 O O . VAL A 1 108 ? 16.231 -3.018 -3.450 1.00 59.12 108 VAL A O 1
ATOM 897 N N . LEU A 1 109 ? 16.103 -1.270 -2.079 1.00 64.19 109 LEU A N 1
ATOM 898 C CA . LEU A 1 109 ? 16.948 -0.398 -2.905 1.00 64.19 109 LEU A CA 1
ATOM 899 C C . LEU A 1 109 ? 18.355 -0.979 -3.130 1.00 64.19 109 LEU A C 1
ATOM 901 O O . LEU A 1 109 ? 18.925 -0.802 -4.209 1.00 64.19 109 LEU A O 1
ATOM 905 N N . PHE A 1 110 ? 18.901 -1.698 -2.146 1.00 59.59 110 PHE A N 1
ATOM 906 C CA . PHE A 1 110 ? 20.153 -2.436 -2.286 1.00 59.59 110 PHE A CA 1
ATOM 907 C C . PHE A 1 110 ? 20.007 -3.637 -3.230 1.00 59.59 110 PHE A C 1
ATOM 909 O O . PHE A 1 110 ? 20.860 -3.816 -4.098 1.00 59.59 110 PHE A O 1
ATOM 916 N N . LEU A 1 111 ? 18.923 -4.415 -3.125 1.00 59.50 111 LEU A N 1
ATOM 917 C CA . LEU A 1 111 ? 18.604 -5.498 -4.058 1.00 59.50 111 LEU A CA 1
ATOM 918 C C . LEU A 1 111 ? 18.385 -4.948 -5.472 1.00 59.50 111 LEU A C 1
ATOM 920 O O . LEU A 1 111 ? 19.152 -5.308 -6.359 1.00 59.50 111 LEU A O 1
ATOM 924 N N . SER A 1 112 ? 17.471 -3.998 -5.684 1.00 68.19 112 SER A N 1
ATOM 925 C CA . SER A 1 112 ? 17.258 -3.300 -6.958 1.00 68.19 112 SER A CA 1
ATOM 926 C C . SER A 1 112 ? 18.568 -2.784 -7.559 1.00 68.19 112 SER A C 1
ATOM 928 O O . SER A 1 112 ? 18.830 -2.980 -8.746 1.00 68.19 112 SER A O 1
ATOM 930 N N . GLY A 1 113 ? 19.425 -2.151 -6.748 1.00 66.06 113 GLY A N 1
ATOM 931 C CA . GLY A 1 113 ? 20.726 -1.631 -7.170 1.00 66.06 113 GLY A CA 1
ATOM 932 C C . GLY A 1 113 ? 21.730 -2.727 -7.537 1.00 66.06 113 GLY A C 1
ATOM 933 O O . GLY A 1 113 ? 22.400 -2.628 -8.567 1.00 66.06 113 GLY A O 1
ATOM 934 N N . MET A 1 114 ? 21.813 -3.795 -6.741 1.00 59.12 114 MET A N 1
ATOM 935 C CA . MET A 1 114 ? 22.664 -4.957 -7.001 1.00 59.12 114 MET A CA 1
ATOM 936 C C . MET A 1 114 ? 22.202 -5.712 -8.250 1.00 59.12 114 MET A C 1
ATOM 938 O O . MET A 1 114 ? 23.024 -6.034 -9.101 1.00 59.12 114 MET A O 1
ATOM 942 N N . VAL A 1 115 ? 20.899 -5.943 -8.404 1.00 60.00 115 VAL A N 1
ATOM 943 C CA . VAL A 1 115 ? 20.284 -6.611 -9.558 1.00 60.00 115 VAL A CA 1
ATOM 944 C C . VAL A 1 115 ? 20.451 -5.775 -10.820 1.00 60.00 115 VAL A C 1
ATOM 946 O O . VAL A 1 115 ? 20.870 -6.308 -11.845 1.00 60.00 115 VAL A O 1
ATOM 949 N N . ALA A 1 116 ? 20.227 -4.460 -10.748 1.00 64.12 116 ALA A N 1
ATOM 950 C CA . ALA A 1 116 ? 20.508 -3.551 -11.854 1.00 64.12 116 ALA A CA 1
ATOM 951 C C . ALA A 1 116 ? 22.001 -3.543 -12.218 1.00 64.12 116 ALA A C 1
ATOM 953 O O . ALA A 1 116 ? 22.326 -3.568 -13.402 1.00 64.12 116 ALA A O 1
ATOM 954 N N . MET A 1 117 ? 22.919 -3.568 -11.242 1.00 59.84 117 MET A N 1
ATOM 955 C CA . MET A 1 117 ? 24.355 -3.685 -11.521 1.00 59.84 117 MET A CA 1
ATOM 956 C C . MET A 1 117 ? 24.740 -5.043 -12.111 1.00 59.84 117 MET A C 1
ATOM 958 O O . MET A 1 117 ? 25.534 -5.060 -13.046 1.00 59.84 117 MET A O 1
ATOM 962 N N . ILE A 1 118 ? 24.196 -6.159 -11.616 1.00 62.50 118 ILE A N 1
ATOM 963 C CA . ILE A 1 118 ? 24.435 -7.500 -12.168 1.00 62.50 118 ILE A CA 1
ATOM 964 C C . ILE A 1 118 ? 23.948 -7.530 -13.614 1.00 62.50 118 ILE A C 1
ATOM 966 O O . ILE A 1 118 ? 24.765 -7.724 -14.507 1.00 62.50 118 ILE A O 1
ATOM 970 N N . MET A 1 119 ? 22.665 -7.238 -13.848 1.00 61.66 119 MET A N 1
ATOM 971 C CA . MET A 1 119 ? 22.052 -7.263 -15.177 1.00 61.66 119 MET A CA 1
ATOM 972 C C . MET A 1 119 ? 22.744 -6.303 -16.145 1.00 61.66 119 MET A C 1
ATOM 974 O O . MET A 1 119 ? 23.025 -6.687 -17.272 1.00 61.66 119 MET A O 1
ATOM 978 N N . LEU A 1 120 ? 23.065 -5.070 -15.735 1.00 58.94 120 LEU A N 1
ATOM 979 C CA . LEU A 1 120 ? 23.734 -4.111 -16.618 1.00 58.94 120 LEU A CA 1
ATOM 980 C C . LEU A 1 120 ? 25.204 -4.486 -16.869 1.00 58.94 120 LEU A C 1
ATOM 982 O O . LEU A 1 120 ? 25.700 -4.248 -17.967 1.00 58.94 120 LEU A O 1
ATOM 986 N N . ARG A 1 121 ? 25.906 -5.093 -15.900 1.00 59.16 121 ARG A N 1
ATOM 987 C CA . ARG A 1 121 ? 27.301 -5.538 -16.061 1.00 59.16 121 ARG A CA 1
ATOM 988 C C . ARG A 1 121 ? 27.406 -6.813 -16.893 1.00 59.16 121 ARG A C 1
ATOM 990 O O . ARG A 1 121 ? 28.292 -6.867 -17.742 1.00 59.16 121 ARG A O 1
ATOM 997 N N . THR A 1 122 ? 26.540 -7.808 -16.686 1.00 55.62 122 THR A N 1
ATOM 998 C CA . THR A 1 122 ? 26.515 -9.016 -17.524 1.00 55.62 122 THR A CA 1
ATOM 999 C C . THR A 1 122 ? 26.021 -8.674 -18.917 1.00 55.62 122 THR A C 1
ATOM 1001 O O . THR A 1 122 ? 26.768 -8.879 -19.860 1.00 55.62 122 THR A O 1
ATOM 1004 N N . LEU A 1 123 ? 24.864 -8.023 -19.074 1.00 58.88 123 LEU A N 1
ATOM 1005 C CA . LEU A 1 123 ? 24.337 -7.666 -20.395 1.00 58.88 123 LEU A CA 1
ATOM 1006 C C . LEU A 1 123 ? 25.298 -6.763 -21.187 1.00 58.88 123 LEU A C 1
ATOM 1008 O O . LEU A 1 123 ? 25.459 -6.974 -22.384 1.00 58.88 123 LEU A O 1
ATOM 1012 N N . TYR A 1 124 ? 25.996 -5.812 -20.548 1.00 60.78 124 TYR A N 1
ATOM 1013 C CA . TYR A 1 124 ? 27.036 -5.031 -21.231 1.00 60.78 124 TYR A CA 1
ATOM 1014 C C . TYR A 1 124 ? 28.260 -5.877 -21.606 1.00 60.78 124 TYR A C 1
ATOM 1016 O O . TYR A 1 124 ? 28.719 -5.781 -22.740 1.00 60.78 124 TYR A O 1
ATOM 1024 N N . ARG A 1 125 ? 28.779 -6.713 -20.692 1.00 60.50 125 ARG A N 1
ATOM 1025 C CA . ARG A 1 125 ? 29.918 -7.607 -20.968 1.00 60.50 125 ARG A CA 1
ATOM 1026 C C . ARG A 1 125 ? 29.589 -8.566 -22.110 1.00 60.50 125 ARG A C 1
ATOM 1028 O O . ARG A 1 125 ? 30.367 -8.691 -23.050 1.00 60.50 125 ARG A O 1
ATOM 1035 N N . ASP A 1 126 ? 28.433 -9.204 -22.035 1.00 59.06 126 ASP A N 1
ATOM 1036 C CA . ASP A 1 126 ? 27.985 -10.209 -22.983 1.00 59.06 126 ASP A CA 1
ATOM 1037 C C . ASP A 1 126 ? 27.749 -9.552 -24.360 1.00 59.06 126 ASP A C 1
ATOM 1039 O O . ASP A 1 126 ? 28.288 -10.036 -25.349 1.00 59.06 126 ASP A O 1
ATOM 1043 N N . ILE A 1 127 ? 27.084 -8.383 -24.438 1.00 60.09 127 ILE A N 1
ATOM 1044 C CA . ILE A 1 127 ? 26.990 -7.586 -25.685 1.00 60.09 127 ILE A CA 1
ATOM 1045 C C . ILE A 1 127 ? 28.376 -7.186 -26.208 1.00 60.09 127 ILE A C 1
ATOM 1047 O O . ILE A 1 127 ? 28.616 -7.296 -27.407 1.00 60.09 127 ILE A O 1
ATOM 1051 N N . SER A 1 128 ? 29.302 -6.752 -25.346 1.00 59.72 128 SER A N 1
ATOM 1052 C CA . SER A 1 128 ? 30.654 -6.388 -25.792 1.00 59.72 128 SER A CA 1
ATOM 1053 C C . SER A 1 128 ? 31.438 -7.582 -26.343 1.00 59.72 128 SER A C 1
ATOM 1055 O O . SER A 1 128 ? 32.173 -7.398 -27.304 1.00 59.72 128 SER A O 1
ATOM 1057 N N . ARG A 1 129 ? 31.214 -8.795 -25.812 1.00 57.78 129 ARG A N 1
ATOM 1058 C CA . ARG A 1 129 ? 31.785 -10.040 -26.343 1.00 57.78 129 ARG A CA 1
ATOM 1059 C C . ARG A 1 129 ? 31.159 -10.409 -27.691 1.00 57.78 129 ARG A C 1
ATOM 1061 O O . ARG A 1 129 ? 31.889 -10.749 -28.608 1.00 57.78 129 ARG A O 1
ATOM 1068 N N . TYR A 1 130 ? 29.837 -10.289 -27.854 1.00 54.69 130 TYR A N 1
ATOM 1069 C CA . TYR A 1 130 ? 29.192 -10.530 -29.156 1.00 54.69 130 TYR A CA 1
ATOM 1070 C C . TYR A 1 130 ? 29.651 -9.534 -30.232 1.00 54.69 130 TYR A C 1
ATOM 1072 O O . TYR A 1 130 ? 29.864 -9.936 -31.367 1.00 54.69 130 TYR A O 1
ATOM 1080 N N . ASN A 1 131 ? 29.886 -8.267 -29.879 1.00 60.44 131 ASN A N 1
ATOM 1081 C CA . ASN A 1 131 ? 30.432 -7.259 -30.797 1.00 60.44 131 ASN A CA 1
ATOM 1082 C C . ASN A 1 131 ? 31.925 -7.467 -31.149 1.00 60.44 131 ASN A C 1
ATOM 1084 O O . ASN A 1 131 ? 32.482 -6.649 -31.874 1.00 60.44 131 ASN A O 1
ATOM 1088 N N . GLN A 1 132 ? 32.586 -8.492 -30.601 1.00 58.12 132 GLN A N 1
ATOM 1089 C CA . GLN A 1 132 ? 33.960 -8.883 -30.944 1.00 58.12 132 GLN A CA 1
ATOM 1090 C C . GLN A 1 132 ? 34.012 -10.154 -31.809 1.00 58.12 132 GLN A C 1
ATOM 1092 O O . GLN A 1 132 ? 35.072 -10.478 -32.332 1.00 58.12 132 GLN A O 1
ATOM 1097 N N . LEU A 1 133 ? 32.885 -10.856 -31.964 1.00 55.25 133 LEU A N 1
ATOM 1098 C CA . LEU A 1 133 ? 32.750 -12.081 -32.752 1.00 55.25 133 LEU A CA 1
ATOM 1099 C C . LEU A 1 133 ? 32.152 -11.729 -34.124 1.00 55.25 133 LEU A C 1
ATOM 1101 O O . LEU A 1 133 ? 30.973 -11.967 -34.379 1.00 55.25 133 LEU A O 1
ATOM 1105 N N . GLU A 1 134 ? 32.951 -11.093 -34.986 1.00 50.91 134 GLU A N 1
ATOM 1106 C CA . GLU A 1 134 ? 32.529 -10.713 -36.350 1.00 50.91 134 GLU A CA 1
ATOM 1107 C C . GLU A 1 134 ? 32.637 -11.875 -37.368 1.00 50.91 134 GLU A C 1
ATOM 1109 O O . GLU A 1 134 ? 32.257 -11.717 -38.528 1.00 50.91 134 GLU A O 1
ATOM 1114 N N . THR A 1 135 ? 33.114 -13.050 -36.941 1.00 52.38 135 THR A N 1
ATOM 1115 C CA . THR A 1 135 ? 33.328 -14.252 -37.766 1.00 52.38 135 THR A CA 1
ATOM 1116 C C . THR A 1 135 ? 32.143 -15.228 -37.696 1.00 52.38 135 THR A C 1
ATOM 1118 O O . THR A 1 135 ? 31.743 -15.647 -36.610 1.00 52.38 135 THR A O 1
ATOM 1121 N N . GLU A 1 136 ? 31.597 -15.656 -38.845 1.00 50.94 136 GLU A N 1
ATOM 1122 C CA . GLU A 1 136 ? 30.400 -16.526 -38.893 1.00 50.94 136 GLU A CA 1
ATOM 1123 C C . GLU A 1 136 ? 30.602 -17.927 -38.278 1.00 50.94 136 GLU A C 1
ATOM 1125 O O . GLU A 1 136 ? 29.633 -18.533 -37.819 1.00 50.94 136 GLU A O 1
ATOM 1130 N N . GLU A 1 137 ? 31.836 -18.440 -38.229 1.00 50.41 137 GLU A N 1
ATOM 1131 C CA . GLU A 1 137 ? 32.137 -19.760 -37.652 1.00 50.41 137 GLU A CA 1
ATOM 1132 C C . GLU A 1 137 ? 32.090 -19.744 -36.112 1.00 50.41 137 GLU A C 1
ATOM 1134 O O . GLU A 1 137 ? 31.471 -20.617 -35.504 1.00 50.41 137 GLU A O 1
ATOM 1139 N N . GLU A 1 138 ? 32.632 -18.704 -35.467 1.00 48.19 138 GLU A N 1
ATOM 1140 C CA . GLU A 1 138 ? 32.574 -18.542 -34.002 1.00 48.19 138 GLU A CA 1
ATOM 1141 C C . GLU A 1 138 ? 31.154 -18.224 -33.504 1.00 48.19 138 GLU A C 1
ATOM 1143 O O . GLU A 1 138 ? 30.808 -18.505 -32.356 1.00 48.19 138 GLU A O 1
ATOM 1148 N N . ALA A 1 139 ? 30.291 -17.683 -34.371 1.00 48.16 139 ALA A N 1
ATOM 1149 C CA . ALA A 1 139 ? 28.893 -17.404 -34.047 1.00 48.16 139 ALA A CA 1
ATOM 1150 C C . ALA A 1 139 ? 28.052 -18.673 -33.782 1.00 48.16 139 ALA A C 1
ATOM 1152 O O . ALA A 1 139 ? 26.949 -18.559 -33.241 1.00 48.16 139 ALA A O 1
ATOM 1153 N N . GLN A 1 140 ? 28.550 -19.870 -34.127 1.00 43.66 140 GLN A N 1
ATOM 1154 C CA . GLN A 1 140 ? 27.906 -21.140 -33.767 1.00 43.66 140 GLN A CA 1
ATOM 1155 C C . GLN A 1 140 ? 28.186 -21.572 -32.316 1.00 43.66 140 GLN A C 1
ATOM 1157 O O . GLN A 1 140 ? 27.382 -22.314 -31.747 1.00 43.66 140 GLN A O 1
ATOM 1162 N N . GLU A 1 141 ? 29.243 -21.061 -31.673 1.00 48.81 141 GLU A N 1
ATOM 1163 C CA . GLU A 1 141 ? 29.513 -21.269 -30.242 1.00 48.81 141 GLU A CA 1
ATOM 1164 C C . GLU A 1 141 ? 28.716 -20.288 -29.358 1.00 48.81 141 GLU A C 1
ATOM 1166 O O . GLU A 1 141 ? 29.250 -19.553 -28.517 1.00 48.81 141 GLU A O 1
ATOM 1171 N N . GLU A 1 142 ? 27.385 -20.281 -29.515 1.00 54.81 142 GLU A N 1
ATOM 1172 C CA . GLU A 1 142 ? 26.516 -19.657 -28.515 1.00 54.81 142 GLU A CA 1
ATOM 1173 C C . GLU A 1 142 ? 26.800 -20.264 -27.129 1.00 54.81 142 GLU A C 1
ATOM 1175 O O . GLU A 1 142 ? 27.039 -21.461 -26.995 1.00 54.81 142 GLU A O 1
ATOM 1180 N N . THR A 1 143 ? 26.752 -19.453 -26.068 1.00 56.38 143 THR A N 1
ATOM 1181 C CA . THR A 1 143 ? 26.979 -19.921 -24.689 1.00 56.38 143 THR A CA 1
ATOM 1182 C C . THR A 1 143 ? 25.962 -19.328 -23.712 1.00 56.38 143 THR A C 1
ATOM 1184 O O . THR A 1 143 ? 25.496 -18.195 -23.871 1.00 56.38 143 THR A O 1
ATOM 1187 N N . GLY A 1 144 ? 25.589 -20.105 -22.689 1.00 65.50 144 GLY A N 1
ATOM 1188 C CA . GLY A 1 144 ? 24.590 -19.718 -21.690 1.00 65.50 144 GLY A CA 1
ATOM 1189 C C . GLY A 1 144 ? 23.176 -19.577 -22.269 1.00 65.50 144 GLY A C 1
ATOM 1190 O O . GLY A 1 144 ? 22.755 -20.353 -23.124 1.00 65.50 144 GLY A O 1
ATOM 1191 N N . TRP A 1 145 ? 22.427 -18.566 -21.813 1.00 63.22 145 TRP A N 1
ATOM 1192 C CA . TRP A 1 145 ? 20.978 -18.451 -22.057 1.00 63.22 145 TRP A CA 1
ATOM 1193 C C . TRP A 1 145 ? 20.552 -18.402 -23.536 1.00 63.22 145 TRP A C 1
ATOM 1195 O O . TRP A 1 145 ? 19.402 -18.725 -23.839 1.00 63.22 145 TRP A O 1
ATOM 1205 N N . LYS A 1 146 ? 21.451 -18.027 -24.461 1.00 64.44 146 LYS A N 1
ATOM 1206 C CA . LYS A 1 146 ? 21.158 -18.020 -25.903 1.00 64.44 146 LYS A CA 1
ATOM 1207 C C . LYS A 1 146 ? 20.982 -19.426 -26.479 1.00 64.44 146 LYS A C 1
ATOM 1209 O O . LYS A 1 146 ? 19.953 -19.661 -27.104 1.00 64.44 146 LYS A O 1
ATOM 1214 N N . LEU A 1 147 ? 21.857 -20.385 -26.151 1.00 69.69 147 LEU A N 1
ATOM 1215 C CA . LEU A 1 147 ? 21.737 -21.799 -26.570 1.00 69.69 147 LEU A CA 1
ATOM 1216 C C . LEU A 1 147 ? 20.349 -22.390 -26.298 1.00 69.69 147 LEU A C 1
ATOM 1218 O O . LEU A 1 147 ? 19.864 -23.278 -26.999 1.00 69.69 147 LEU A O 1
ATOM 1222 N N . VAL A 1 148 ? 19.726 -21.902 -25.230 1.00 74.75 148 VAL A N 1
ATOM 1223 C CA . VAL A 1 148 ? 18.490 -22.424 -24.662 1.00 74.75 148 VAL A CA 1
ATOM 1224 C C . VAL A 1 148 ? 17.252 -21.675 -25.172 1.00 74.75 148 VAL A C 1
ATOM 1226 O O . VAL A 1 148 ? 16.133 -22.135 -24.948 1.00 74.75 148 VAL A O 1
ATOM 1229 N N . HIS A 1 149 ? 17.405 -20.584 -25.939 1.00 73.56 149 HIS A N 1
ATOM 1230 C CA . HIS A 1 149 ? 16.292 -19.756 -26.435 1.00 73.56 149 HIS A CA 1
ATOM 1231 C C . HIS A 1 149 ? 15.216 -20.560 -27.196 1.00 73.56 149 HIS A C 1
ATOM 1233 O O . HIS A 1 149 ? 14.026 -20.255 -27.090 1.00 73.56 149 HIS A O 1
ATOM 1239 N N . GLY A 1 150 ? 15.624 -21.624 -27.901 1.00 73.25 150 GLY A N 1
ATOM 1240 C CA . GLY A 1 150 ? 14.747 -22.565 -28.607 1.00 73.25 150 GLY A CA 1
ATOM 1241 C C . GLY A 1 150 ? 13.970 -23.549 -27.717 1.00 73.25 150 GLY A C 1
ATOM 1242 O O . GLY A 1 150 ? 13.115 -24.269 -28.227 1.00 73.25 150 GLY A O 1
ATOM 1243 N N . ASP A 1 151 ? 14.211 -23.587 -26.404 1.00 82.38 151 ASP A N 1
ATOM 1244 C CA . ASP A 1 151 ? 13.521 -24.464 -25.443 1.00 82.38 151 ASP A CA 1
ATOM 1245 C C . ASP A 1 151 ? 12.831 -23.718 -24.279 1.00 82.38 151 ASP A C 1
ATOM 1247 O O . ASP A 1 151 ? 11.877 -24.256 -23.715 1.00 82.38 151 ASP A O 1
ATOM 1251 N N . VAL A 1 152 ? 13.193 -22.456 -23.982 1.00 82.62 152 VAL A N 1
ATOM 1252 C CA . VAL A 1 152 ? 12.596 -21.619 -22.901 1.00 82.62 152 VAL A CA 1
ATOM 1253 C C . VAL A 1 152 ? 11.058 -21.622 -22.884 1.00 82.62 152 VAL A C 1
ATOM 1255 O O . VAL A 1 152 ? 10.450 -21.559 -21.814 1.00 82.62 152 VAL A O 1
ATOM 1258 N N . PHE A 1 153 ? 10.412 -21.691 -24.054 1.00 85.69 153 PHE A N 1
ATOM 1259 C CA . PHE A 1 153 ? 8.949 -21.636 -24.192 1.00 85.69 153 PHE A CA 1
ATOM 1260 C C . PHE A 1 153 ? 8.262 -23.008 -24.354 1.00 85.69 153 PHE A C 1
ATOM 1262 O O . PHE A 1 153 ? 7.094 -23.078 -24.751 1.00 85.69 153 PHE A O 1
ATOM 1269 N N . ARG A 1 154 ? 8.953 -24.115 -24.050 1.00 86.75 154 ARG A N 1
ATOM 1270 C CA . ARG A 1 154 ? 8.350 -25.458 -23.970 1.00 86.75 154 ARG A CA 1
ATOM 1271 C C . ARG A 1 154 ? 7.301 -25.488 -22.839 1.00 86.75 154 ARG A C 1
ATOM 1273 O O . ARG A 1 154 ? 7.575 -24.938 -21.774 1.00 86.75 154 ARG A O 1
ATOM 1280 N N . PRO A 1 155 ? 6.099 -26.074 -23.034 1.00 86.38 155 PRO A N 1
ATOM 1281 C CA . PRO A 1 155 ? 5.079 -26.114 -21.985 1.00 86.38 155 PRO A CA 1
ATOM 1282 C C . PRO A 1 155 ? 5.570 -26.926 -20.771 1.00 86.38 155 PRO A C 1
ATOM 1284 O O . PRO A 1 155 ? 6.194 -27.971 -20.965 1.00 86.38 155 PRO A O 1
ATOM 1287 N N . PRO A 1 156 ? 5.294 -26.478 -19.533 1.00 90.50 156 PRO A N 1
ATOM 1288 C CA . PRO A 1 156 ? 5.774 -27.147 -18.331 1.00 90.50 156 PRO A CA 1
ATOM 1289 C C . PRO A 1 156 ? 5.008 -28.435 -18.023 1.00 90.50 156 PRO A C 1
ATOM 1291 O O . PRO A 1 156 ? 3.812 -28.555 -18.300 1.00 90.50 156 PRO A O 1
ATOM 1294 N N . THR A 1 157 ? 5.689 -29.363 -17.347 1.00 87.38 157 THR A N 1
ATOM 1295 C CA . THR A 1 157 ? 5.081 -30.513 -16.664 1.00 87.38 157 THR A CA 1
ATOM 1296 C C . THR A 1 157 ? 3.909 -30.045 -15.798 1.00 87.38 157 THR A C 1
ATOM 1298 O O . THR A 1 157 ? 4.043 -29.063 -15.072 1.00 87.38 157 THR A O 1
ATOM 1301 N N . ASN A 1 158 ? 2.760 -30.724 -15.849 1.00 90.69 158 ASN A N 1
ATOM 1302 C CA . ASN A 1 158 ? 1.549 -30.355 -15.097 1.00 90.69 158 ASN A CA 1
ATOM 1303 C C . ASN A 1 158 ? 1.075 -28.897 -15.319 1.00 90.69 158 ASN A C 1
ATOM 1305 O O . ASN A 1 158 ? 0.656 -28.222 -14.375 1.00 90.69 158 ASN A O 1
ATOM 1309 N N . SER A 1 159 ? 1.124 -28.416 -16.568 1.00 90.19 159 SER A N 1
ATOM 1310 C CA . SER A 1 159 ? 0.688 -27.070 -16.983 1.00 90.19 159 SER A CA 1
ATOM 1311 C C . SER A 1 159 ? -0.693 -26.653 -16.451 1.00 90.19 159 SER A C 1
ATOM 1313 O O . SER A 1 159 ? -0.863 -25.499 -16.059 1.00 90.19 159 SER A O 1
ATOM 1315 N N . ASP A 1 160 ? -1.648 -27.585 -16.354 1.00 92.38 160 ASP A N 1
ATOM 1316 C CA . ASP A 1 160 ? -2.954 -27.392 -15.713 1.00 92.38 160 ASP A CA 1
ATOM 1317 C C . ASP A 1 160 ? -2.858 -26.772 -14.310 1.00 92.38 160 ASP A C 1
ATOM 1319 O O . ASP A 1 160 ? -3.501 -25.761 -14.027 1.00 92.38 160 ASP A O 1
ATOM 1323 N N . LEU A 1 161 ? -2.057 -27.371 -13.422 1.00 93.50 161 LEU A N 1
ATOM 1324 C CA . LEU A 1 161 ? -1.951 -26.945 -12.023 1.00 93.50 161 LEU A CA 1
ATOM 1325 C C . LEU A 1 161 ? -1.327 -25.553 -11.917 1.00 93.50 161 LEU A C 1
ATOM 1327 O O . LEU A 1 161 ? -1.817 -24.720 -11.157 1.00 93.50 161 LEU A O 1
ATOM 1331 N N . LEU A 1 162 ? -0.307 -25.270 -12.730 1.00 94.12 162 LEU A N 1
ATOM 1332 C CA . LEU A 1 162 ? 0.313 -23.947 -12.801 1.00 94.12 162 LEU A CA 1
ATOM 1333 C C . LEU A 1 162 ? -0.696 -22.880 -13.255 1.00 94.12 162 LEU A C 1
ATOM 1335 O O . LEU A 1 162 ? -0.763 -21.801 -12.672 1.00 94.12 162 LEU A O 1
ATOM 1339 N N . CYS A 1 163 ? -1.529 -23.187 -14.256 1.00 93.94 163 CYS A N 1
ATOM 1340 C CA . CYS A 1 163 ? -2.584 -22.283 -14.713 1.00 93.94 163 CYS A CA 1
ATOM 1341 C C . CYS A 1 163 ? -3.659 -22.027 -13.648 1.00 93.94 163 CYS A C 1
ATOM 1343 O O . CYS A 1 163 ? -4.092 -20.882 -13.515 1.00 93.94 163 CYS A O 1
ATOM 1345 N N . VAL A 1 164 ? -4.058 -23.041 -12.870 1.00 95.88 164 VAL A N 1
ATOM 1346 C CA . VAL A 1 164 ? -4.962 -22.858 -11.719 1.00 95.88 164 VAL A CA 1
ATOM 1347 C C . VAL A 1 164 ? -4.334 -21.929 -10.685 1.00 95.88 164 VAL A C 1
ATOM 1349 O O . VAL A 1 164 ? -4.929 -20.908 -10.347 1.00 95.88 164 VAL A O 1
ATOM 1352 N N . TYR A 1 165 ? -3.122 -22.247 -10.225 1.00 96.06 165 TYR A N 1
ATOM 1353 C CA . TYR A 1 165 ? -2.439 -21.501 -9.169 1.00 96.06 165 TYR A CA 1
ATOM 1354 C C . TYR A 1 165 ? -2.187 -20.034 -9.541 1.00 96.06 165 TYR A C 1
ATOM 1356 O O . TYR A 1 165 ? -2.438 -19.147 -8.727 1.00 96.06 165 TYR A O 1
ATOM 1364 N N . VAL A 1 166 ? -1.783 -19.754 -10.785 1.00 94.94 166 VAL A N 1
ATOM 1365 C CA . VAL A 1 166 ? -1.641 -18.380 -11.301 1.00 94.94 166 VAL A CA 1
ATOM 1366 C C . VAL A 1 166 ? -2.997 -17.664 -11.389 1.00 94.94 166 VAL A C 1
ATOM 1368 O O . VAL A 1 166 ? -3.086 -16.481 -11.065 1.00 94.94 166 VAL A O 1
ATOM 1371 N N . GLY A 1 167 ? -4.075 -18.362 -11.764 1.00 95.38 167 GLY A N 1
ATOM 1372 C CA . GLY A 1 167 ? -5.433 -17.806 -11.744 1.00 95.38 167 GLY A CA 1
ATOM 1373 C C . GLY A 1 167 ? -5.878 -17.392 -10.339 1.00 95.38 167 GLY A C 1
ATOM 1374 O O . GLY A 1 167 ? -6.292 -16.252 -10.125 1.00 95.38 167 GLY A O 1
ATOM 1375 N N . THR A 1 168 ? -5.732 -18.285 -9.359 1.00 96.12 168 THR A N 1
ATOM 1376 C CA . THR A 1 168 ? -6.057 -18.007 -7.951 1.00 96.12 168 THR A CA 1
ATOM 1377 C C . THR A 1 168 ? -5.169 -16.903 -7.360 1.00 96.12 168 THR A C 1
ATOM 1379 O O . THR A 1 168 ? -5.660 -16.056 -6.616 1.00 96.12 168 THR A O 1
ATOM 1382 N N . GLY A 1 169 ? -3.886 -16.829 -7.723 1.00 95.44 169 GLY A N 1
ATOM 1383 C CA . GLY A 1 169 ? -3.004 -15.748 -7.273 1.00 95.44 1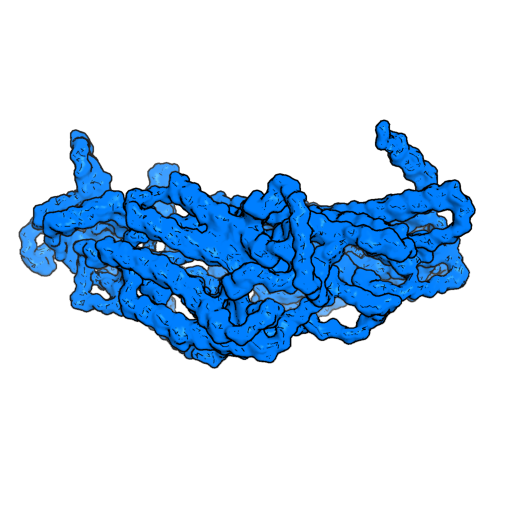69 GLY A CA 1
ATOM 1384 C C . GLY A 1 169 ? -3.379 -14.376 -7.835 1.00 95.44 169 GLY A C 1
ATOM 1385 O O . GLY A 1 169 ? -3.322 -13.387 -7.107 1.00 95.44 169 GLY A O 1
ATOM 1386 N N . VAL A 1 170 ? -3.859 -14.304 -9.083 1.00 94.62 170 VAL A N 1
ATOM 1387 C CA . VAL A 1 170 ? -4.457 -13.075 -9.642 1.00 94.62 170 VAL A CA 1
ATOM 1388 C C . VAL A 1 170 ? -5.723 -12.676 -8.871 1.00 94.62 170 VAL A C 1
ATOM 1390 O O . VAL A 1 170 ? -5.946 -11.484 -8.648 1.00 94.62 170 VAL A O 1
ATOM 1393 N N . GLN A 1 171 ? -6.515 -13.647 -8.400 1.00 95.19 171 GLN A N 1
ATOM 1394 C CA . GLN A 1 171 ? -7.679 -13.399 -7.540 1.00 95.19 171 GLN A CA 1
ATOM 1395 C C . GLN A 1 171 ? -7.278 -12.770 -6.197 1.00 95.19 171 GLN A C 1
ATOM 1397 O O . GLN A 1 171 ? -7.838 -11.744 -5.807 1.00 95.19 171 GLN A O 1
ATOM 1402 N N . PHE A 1 172 ? -6.269 -13.339 -5.526 1.00 95.12 172 PHE A N 1
ATOM 1403 C CA . PHE A 1 172 ? -5.723 -12.810 -4.272 1.00 95.12 172 PHE A CA 1
ATOM 1404 C C . PHE A 1 172 ? -5.095 -11.428 -4.437 1.00 95.12 172 PHE A C 1
ATOM 1406 O O . PHE A 1 172 ? -5.373 -10.534 -3.639 1.00 95.12 172 PHE A O 1
ATOM 1413 N N . PHE A 1 173 ? -4.295 -11.231 -5.485 1.00 94.19 173 PHE A N 1
ATOM 1414 C CA . PHE A 1 173 ? -3.671 -9.948 -5.792 1.00 94.19 173 PHE A CA 1
ATOM 1415 C C . PHE A 1 173 ? -4.722 -8.850 -6.006 1.00 94.19 173 PHE A C 1
ATOM 1417 O O . PHE A 1 173 ? -4.635 -7.787 -5.395 1.00 94.19 173 PHE A O 1
ATOM 1424 N N . GLY A 1 174 ? -5.750 -9.124 -6.821 1.00 92.19 174 GLY A N 1
ATOM 1425 C CA . GLY A 1 174 ? -6.854 -8.192 -7.058 1.00 92.19 174 GLY A CA 1
ATOM 1426 C C . GLY A 1 174 ? -7.665 -7.892 -5.795 1.00 92.19 174 GLY A C 1
ATOM 1427 O O . GLY A 1 174 ? -8.004 -6.734 -5.550 1.00 92.19 174 GLY A O 1
ATOM 1428 N N . MET A 1 175 ? -7.927 -8.907 -4.964 1.00 93.44 175 MET A N 1
ATOM 1429 C CA . MET A 1 175 ? -8.621 -8.739 -3.685 1.00 93.44 175 MET A CA 1
ATOM 1430 C C . MET A 1 175 ? -7.837 -7.832 -2.731 1.00 93.44 175 MET A C 1
ATOM 1432 O O . MET A 1 175 ? -8.372 -6.822 -2.280 1.00 93.44 175 MET A O 1
ATOM 1436 N N . LEU A 1 176 ? -6.571 -8.159 -2.456 1.00 90.81 176 LEU A N 1
ATOM 1437 C CA . LEU A 1 176 ? -5.738 -7.406 -1.518 1.00 90.81 176 LEU A CA 1
ATOM 1438 C C . LEU A 1 176 ? -5.517 -5.967 -1.989 1.00 90.81 176 LEU A C 1
ATOM 1440 O O . LEU A 1 176 ? -5.724 -5.041 -1.208 1.00 90.81 176 LEU A O 1
ATOM 1444 N N . LEU A 1 177 ? -5.188 -5.766 -3.270 1.00 89.56 177 LEU A N 1
ATOM 1445 C CA . LEU A 1 177 ? -4.970 -4.437 -3.840 1.00 89.56 177 LEU A CA 1
ATOM 1446 C C . LEU A 1 177 ? -6.207 -3.540 -3.683 1.00 89.56 177 LEU A C 1
ATOM 1448 O O . LEU A 1 177 ? -6.096 -2.420 -3.187 1.00 89.56 177 LEU A O 1
ATOM 1452 N N . VAL A 1 178 ? -7.393 -4.029 -4.062 1.00 89.50 178 VAL A N 1
ATOM 1453 C CA . VAL A 1 178 ? -8.631 -3.234 -4.003 1.00 89.50 178 VAL A CA 1
ATOM 1454 C C . VAL A 1 178 ? -9.079 -2.996 -2.555 1.00 89.50 178 VAL A C 1
ATOM 1456 O O . VAL A 1 178 ? -9.476 -1.878 -2.225 1.00 89.50 178 VAL A O 1
ATOM 1459 N N . THR A 1 179 ? -8.959 -3.987 -1.663 1.00 85.38 179 THR A N 1
ATOM 1460 C CA . THR A 1 179 ? -9.246 -3.795 -0.231 1.00 85.38 179 THR A CA 1
ATOM 1461 C C . THR A 1 179 ? -8.307 -2.764 0.398 1.00 85.38 179 THR A C 1
ATOM 1463 O O . THR A 1 179 ? -8.784 -1.857 1.078 1.00 85.38 179 THR A O 1
ATOM 1466 N N . MET A 1 180 ? -6.994 -2.850 0.153 1.00 80.75 180 MET A N 1
ATOM 1467 C CA . MET A 1 180 ? -6.029 -1.886 0.694 1.00 80.75 180 MET A CA 1
ATOM 1468 C C . MET A 1 180 ? -6.263 -0.477 0.143 1.00 80.75 180 MET A C 1
ATOM 1470 O O . MET A 1 180 ? -6.241 0.476 0.915 1.00 80.75 180 MET A O 1
ATOM 1474 N N . MET A 1 181 ? -6.584 -0.324 -1.147 1.00 80.75 181 MET A N 1
ATOM 1475 C CA . MET A 1 181 ? -6.949 0.983 -1.709 1.00 80.75 181 MET A CA 1
ATOM 1476 C C . MET A 1 181 ? -8.187 1.587 -1.024 1.00 80.75 181 MET A C 1
ATOM 1478 O O . MET A 1 181 ? -8.176 2.771 -0.690 1.00 80.75 181 MET A O 1
ATOM 1482 N N . PHE A 1 182 ? -9.234 0.800 -0.746 1.00 77.94 182 PHE A N 1
ATOM 1483 C CA . PHE A 1 182 ? -10.401 1.293 -0.001 1.00 77.94 182 PHE A CA 1
ATOM 1484 C C . PHE A 1 182 ? -10.116 1.569 1.488 1.00 77.94 182 PHE A C 1
ATOM 1486 O O . PHE A 1 182 ? -10.774 2.432 2.074 1.00 77.94 182 PHE A O 1
ATOM 1493 N N . ALA A 1 183 ? -9.139 0.891 2.097 1.00 72.31 183 ALA A N 1
ATOM 1494 C CA . ALA A 1 183 ? -8.679 1.188 3.455 1.00 72.31 183 ALA A CA 1
ATOM 1495 C C . ALA A 1 183 ? -7.870 2.496 3.518 1.00 72.31 183 ALA A C 1
ATOM 1497 O O . ALA A 1 183 ? -8.172 3.358 4.340 1.00 72.31 183 ALA A O 1
ATOM 1498 N N . VAL A 1 184 ? -6.912 2.696 2.604 1.00 70.06 184 VAL A N 1
ATOM 1499 C CA . VAL A 1 184 ? -6.097 3.924 2.505 1.00 70.06 184 VAL A CA 1
ATOM 1500 C C . VAL A 1 184 ? -6.951 5.157 2.188 1.00 70.06 184 VAL A C 1
ATOM 1502 O O . VAL A 1 184 ? -6.696 6.234 2.716 1.00 70.06 184 VAL A O 1
ATOM 1505 N N . LEU A 1 185 ? -8.009 5.004 1.385 1.00 67.19 185 LEU A N 1
ATOM 1506 C CA . LEU A 1 185 ? -8.983 6.069 1.105 1.00 67.19 185 LEU A CA 1
ATOM 1507 C C . LEU A 1 185 ? -10.006 6.297 2.243 1.00 67.19 185 LEU A C 1
ATOM 1509 O O . LEU A 1 185 ? -10.944 7.071 2.073 1.00 67.19 185 LEU A O 1
ATOM 1513 N N . GLY A 1 186 ? -9.872 5.618 3.388 1.00 62.62 186 GLY A N 1
ATOM 1514 C CA . GLY A 1 186 ? -10.722 5.803 4.570 1.00 62.62 186 GLY A CA 1
ATOM 1515 C C . GLY A 1 186 ? -12.142 5.226 4.471 1.00 62.62 186 GLY A C 1
ATOM 1516 O O . GLY A 1 186 ? -12.885 5.269 5.453 1.00 62.62 186 GLY A O 1
ATOM 1517 N N . PHE A 1 187 ? -12.531 4.640 3.332 1.00 61.50 187 PHE A N 1
ATOM 1518 C CA . PHE A 1 187 ? -13.851 4.018 3.155 1.00 61.50 187 PHE A CA 1
ATOM 1519 C C . PHE A 1 187 ? -14.052 2.795 4.064 1.00 61.50 187 PHE A C 1
ATOM 1521 O O . PHE A 1 187 ? -15.174 2.527 4.494 1.00 61.50 187 PHE A O 1
ATOM 1528 N N . LEU A 1 188 ? -12.971 2.080 4.398 1.00 59.81 188 LEU A N 1
ATOM 1529 C CA . LEU A 1 188 ? -12.958 0.984 5.376 1.00 59.81 188 LEU A CA 1
ATOM 1530 C C . LEU A 1 188 ? -12.409 1.456 6.735 1.00 59.81 188 LEU A C 1
ATOM 1532 O O . LEU A 1 188 ? -11.422 0.932 7.241 1.00 59.81 188 LEU A O 1
ATOM 1536 N N . SER A 1 189 ? -13.053 2.470 7.322 1.00 49.56 189 SER A N 1
ATOM 1537 C CA . SER A 1 189 ? -12.735 2.972 8.669 1.00 49.56 189 SER A CA 1
ATOM 1538 C C . SER A 1 189 ? -12.807 1.858 9.738 1.00 49.56 189 SER A C 1
ATOM 1540 O O . SER A 1 189 ? -13.774 1.087 9.718 1.00 49.56 189 SER A O 1
ATOM 1542 N N . PRO A 1 190 ? -11.893 1.826 10.738 1.00 43.56 190 PRO A N 1
ATOM 1543 C CA . PRO A 1 190 ? -11.944 0.891 11.876 1.00 43.56 190 PRO A CA 1
ATOM 1544 C C . PRO A 1 190 ? -13.285 0.851 12.625 1.00 43.56 190 PRO A C 1
ATOM 1546 O O . PRO A 1 190 ? -13.627 -0.155 13.247 1.00 43.56 190 PRO A O 1
ATOM 1549 N N . SER A 1 191 ? -14.064 1.935 12.546 1.00 42.00 191 SER A N 1
ATOM 1550 C CA . SER A 1 191 ? -15.407 2.034 13.124 1.00 42.00 191 SER A CA 1
ATOM 1551 C C . SER A 1 191 ? -16.403 1.015 12.543 1.00 42.00 191 SER A C 1
ATOM 1553 O O . SER A 1 191 ? -17.233 0.487 13.283 1.00 42.00 191 SER A O 1
ATOM 1555 N N . ASN A 1 192 ? -16.307 0.677 11.249 1.00 49.88 192 ASN A N 1
ATOM 1556 C CA . ASN A 1 192 ? -17.206 -0.268 10.578 1.00 49.88 192 ASN A CA 1
ATOM 1557 C C . ASN A 1 192 ? -16.581 -1.668 10.478 1.00 49.88 192 ASN A C 1
ATOM 1559 O O . ASN A 1 192 ? -16.181 -2.143 9.414 1.00 49.88 192 ASN A O 1
ATOM 1563 N N . ARG A 1 193 ? -16.517 -2.321 11.636 1.00 51.16 193 ARG A N 1
ATOM 1564 C CA . ARG A 1 193 ? -15.768 -3.555 11.929 1.00 51.16 193 ARG A CA 1
ATOM 1565 C C . ARG A 1 193 ? -16.024 -4.692 10.935 1.00 51.16 193 ARG A C 1
ATOM 1567 O O . ARG A 1 193 ? -15.078 -5.293 10.436 1.00 51.16 193 ARG A O 1
ATOM 1574 N N . GLY A 1 194 ? -17.291 -4.944 10.599 1.00 51.19 194 GLY A N 1
ATOM 1575 C CA . GLY A 1 194 ? -17.659 -5.976 9.625 1.00 51.19 194 GLY A CA 1
ATOM 1576 C C . GLY A 1 194 ? -17.506 -5.565 8.161 1.00 51.19 194 GLY A C 1
ATOM 1577 O O . GLY A 1 194 ? -17.477 -6.432 7.286 1.00 51.19 194 GLY A O 1
ATOM 1578 N N . GLY A 1 195 ? -17.364 -4.268 7.877 1.00 63.91 195 GLY A N 1
ATOM 1579 C CA . GLY A 1 195 ? -17.228 -3.743 6.522 1.00 63.91 195 GLY A CA 1
ATOM 1580 C C . GLY A 1 195 ? -15.966 -4.235 5.815 1.00 63.91 195 GLY A C 1
ATOM 1581 O O . GLY A 1 195 ? -16.040 -4.601 4.649 1.00 63.91 195 GLY A O 1
ATOM 1582 N N . LEU A 1 196 ? -14.825 -4.317 6.510 1.00 68.44 196 LEU A N 1
ATOM 1583 C CA . LEU A 1 196 ? -13.553 -4.719 5.892 1.00 68.44 196 LEU A CA 1
ATOM 1584 C C . LEU A 1 196 ? -13.574 -6.182 5.427 1.00 68.44 196 LEU A C 1
ATOM 1586 O O . LEU A 1 196 ? -13.274 -6.466 4.270 1.00 68.44 196 LEU A O 1
ATOM 1590 N N . MET A 1 197 ? -13.981 -7.107 6.297 1.00 70.88 197 MET A N 1
ATOM 1591 C CA . MET A 1 197 ? -13.941 -8.544 5.995 1.00 70.88 197 MET A CA 1
ATOM 1592 C C . MET A 1 197 ? -15.084 -8.972 5.059 1.00 70.88 197 MET A C 1
ATOM 1594 O O . MET A 1 197 ? -14.882 -9.826 4.196 1.00 70.88 197 MET A O 1
ATOM 1598 N N . THR A 1 198 ? -16.256 -8.323 5.131 1.00 75.38 198 THR A N 1
ATOM 1599 C CA . THR A 1 198 ? -17.302 -8.506 4.102 1.00 75.38 198 THR A CA 1
ATOM 1600 C C . THR A 1 198 ? -16.904 -7.891 2.759 1.00 75.38 198 THR A C 1
ATOM 1602 O O . THR A 1 198 ? -17.180 -8.499 1.728 1.00 75.38 198 THR A O 1
ATOM 1605 N N . ALA A 1 199 ? -16.189 -6.757 2.735 1.00 80.56 199 ALA A N 1
ATOM 1606 C CA . ALA A 1 199 ? -15.620 -6.217 1.501 1.00 80.56 199 ALA A CA 1
ATOM 1607 C C . ALA A 1 199 ? -14.577 -7.169 0.898 1.00 80.56 199 ALA A C 1
ATOM 1609 O O . ALA A 1 199 ? -14.682 -7.466 -0.286 1.00 80.56 199 ALA A O 1
ATOM 1610 N N . MET A 1 200 ? -13.633 -7.710 1.680 1.00 83.44 200 MET A N 1
ATOM 1611 C CA . MET A 1 200 ? -12.678 -8.723 1.193 1.00 83.44 200 MET A CA 1
ATOM 1612 C C . MET A 1 200 ? -13.393 -9.922 0.561 1.00 83.44 200 MET A C 1
ATOM 1614 O O . MET A 1 200 ? -13.069 -10.303 -0.559 1.00 83.44 200 MET A O 1
ATOM 1618 N N . LEU A 1 201 ? -14.410 -10.467 1.233 1.00 86.00 201 LEU A N 1
ATOM 1619 C CA . LEU A 1 201 ? -15.177 -11.623 0.762 1.00 86.00 201 LEU A CA 1
ATOM 1620 C C . LEU A 1 201 ? -15.993 -11.321 -0.512 1.00 86.00 201 LEU A C 1
ATOM 1622 O O . LEU A 1 201 ? -16.030 -12.140 -1.430 1.00 86.00 201 LEU A O 1
ATOM 1626 N N . LEU A 1 202 ? -16.603 -10.136 -0.621 1.00 86.69 202 LEU A N 1
ATOM 1627 C CA . LEU A 1 202 ? -17.324 -9.715 -1.831 1.00 86.69 202 LEU A CA 1
ATOM 1628 C C . LEU A 1 202 ? -16.372 -9.408 -2.997 1.00 86.69 202 LEU A C 1
ATOM 1630 O O . LEU A 1 202 ? -16.629 -9.823 -4.128 1.00 86.69 202 LEU A O 1
ATOM 1634 N N . ILE A 1 203 ? -15.252 -8.728 -2.735 1.00 90.31 203 ILE A N 1
ATOM 1635 C CA . ILE A 1 203 ? -14.219 -8.447 -3.739 1.00 90.31 203 ILE A CA 1
ATOM 1636 C C . ILE A 1 203 ? -13.591 -9.764 -4.216 1.00 90.31 203 ILE A C 1
ATOM 1638 O O . ILE A 1 203 ? -13.420 -9.935 -5.417 1.00 90.31 203 ILE A O 1
ATOM 1642 N N . TRP A 1 204 ? -13.326 -10.729 -3.329 1.00 91.81 204 TRP A N 1
ATOM 1643 C CA . TRP A 1 204 ? -12.848 -12.071 -3.687 1.00 91.81 204 TRP A CA 1
ATOM 1644 C C . TRP A 1 204 ? -13.749 -12.758 -4.721 1.00 91.81 204 TRP A C 1
ATOM 1646 O O . TRP A 1 204 ? -13.253 -13.245 -5.740 1.00 91.81 204 TRP A O 1
ATOM 1656 N N . VAL A 1 205 ? -15.069 -12.750 -4.501 1.00 93.00 205 VAL A N 1
ATOM 1657 C CA . VAL A 1 205 ? -16.053 -13.312 -5.444 1.00 93.00 205 VAL A CA 1
ATOM 1658 C C . VAL A 1 205 ? -16.019 -12.567 -6.783 1.00 93.00 205 VAL A C 1
ATOM 1660 O O . VAL A 1 205 ? -15.949 -13.204 -7.833 1.00 93.00 205 VAL A O 1
ATOM 1663 N N . LEU A 1 206 ? -15.986 -11.229 -6.767 1.00 92.94 206 LEU A N 1
ATOM 1664 C CA . LEU A 1 206 ? -15.887 -10.412 -7.987 1.00 92.94 206 LEU A CA 1
ATOM 1665 C C . LEU A 1 206 ? -14.580 -10.657 -8.763 1.00 92.94 206 LEU A C 1
ATOM 1667 O O . LEU A 1 206 ? -14.582 -10.686 -9.996 1.00 92.94 206 LEU A O 1
ATOM 1671 N N . MET A 1 207 ? -13.469 -10.892 -8.062 1.00 94.50 207 MET A N 1
ATOM 1672 C CA . MET A 1 207 ? -12.164 -11.167 -8.668 1.00 94.50 207 MET A CA 1
ATOM 1673 C C . MET A 1 207 ? -12.076 -12.555 -9.322 1.00 94.50 207 MET A C 1
ATOM 1675 O O . MET A 1 207 ? -11.181 -12.778 -10.140 1.00 94.50 207 MET A O 1
ATOM 1679 N N . GLY A 1 208 ? -13.031 -13.460 -9.066 1.00 93.56 208 GLY A N 1
ATOM 1680 C CA . GLY A 1 208 ? -13.135 -14.753 -9.756 1.00 93.56 208 GLY A CA 1
ATOM 1681 C C . GLY A 1 208 ? -13.215 -14.622 -11.286 1.00 93.56 208 GLY A C 1
ATOM 1682 O O . GLY A 1 208 ? -12.660 -15.447 -12.014 1.00 93.56 208 GLY A O 1
ATOM 1683 N N . LEU A 1 209 ? -13.792 -13.521 -11.785 1.00 95.75 209 LEU A N 1
ATOM 1684 C CA . LEU A 1 209 ? -13.789 -13.167 -13.210 1.00 95.75 209 LEU A CA 1
ATOM 1685 C C . LEU A 1 209 ? -12.359 -13.051 -13.776 1.00 95.75 209 LEU A C 1
ATOM 1687 O O . LEU A 1 209 ? -12.065 -13.561 -14.859 1.00 95.75 209 LEU A O 1
ATOM 1691 N N . PHE A 1 210 ? -11.456 -12.396 -13.043 1.00 95.06 210 PHE A N 1
ATOM 1692 C CA . PHE A 1 210 ? -10.059 -12.232 -13.448 1.00 95.06 210 PHE A CA 1
ATOM 1693 C C . PHE A 1 210 ? -9.256 -13.523 -13.252 1.00 95.06 210 PHE A C 1
ATOM 1695 O O . PHE A 1 210 ? -8.394 -13.822 -14.079 1.00 95.06 210 PHE A O 1
ATOM 1702 N N . ALA A 1 211 ? -9.591 -14.321 -12.234 1.00 95.69 211 ALA A N 1
ATOM 1703 C CA . ALA A 1 211 ? -8.987 -15.627 -11.978 1.00 95.69 211 ALA A CA 1
ATOM 1704 C C . ALA A 1 211 ? -9.176 -16.593 -13.160 1.00 95.69 211 ALA A C 1
ATOM 1706 O O . ALA A 1 211 ? -8.199 -17.093 -13.721 1.00 95.69 211 ALA A O 1
ATOM 1707 N N . GLY A 1 212 ? -10.428 -16.787 -13.597 1.00 94.94 212 GLY A N 1
ATOM 1708 C CA . GLY A 1 212 ? -10.752 -17.638 -14.746 1.00 94.94 212 GLY A CA 1
ATOM 1709 C C . GLY A 1 212 ? -10.179 -17.105 -16.063 1.00 94.94 212 GLY A C 1
ATOM 1710 O O . GLY A 1 212 ? -9.692 -17.881 -16.889 1.00 94.94 212 GLY A O 1
ATOM 1711 N N . TYR A 1 213 ? -10.176 -15.778 -16.247 1.00 94.81 213 TYR A N 1
ATOM 1712 C CA . TYR A 1 213 ? -9.564 -15.131 -17.412 1.00 94.81 213 TYR A CA 1
ATOM 1713 C C . TYR A 1 213 ? -8.055 -15.399 -17.490 1.00 94.81 213 TYR A C 1
ATOM 1715 O O . TYR A 1 213 ? -7.547 -15.725 -18.565 1.00 94.81 213 TYR A O 1
ATOM 1723 N N . ALA A 1 214 ? -7.344 -15.291 -16.364 1.00 92.50 214 ALA A N 1
ATOM 1724 C CA . ALA A 1 214 ? -5.912 -15.552 -16.285 1.00 92.50 214 ALA A CA 1
ATOM 1725 C C . ALA A 1 214 ? -5.588 -17.036 -16.527 1.00 92.50 214 ALA A C 1
ATOM 1727 O O . ALA A 1 214 ? -4.793 -17.334 -17.423 1.00 92.50 214 ALA A O 1
ATOM 1728 N N . SER A 1 215 ? -6.243 -17.960 -15.810 1.00 94.62 215 SER A N 1
ATOM 1729 C CA . SER A 1 215 ? -5.961 -19.398 -15.929 1.00 94.62 215 SER A CA 1
ATOM 1730 C C . SER A 1 215 ? -6.254 -19.931 -17.333 1.00 94.62 215 SER A C 1
ATOM 1732 O O . SER A 1 215 ? -5.396 -20.571 -17.942 1.00 94.62 215 SER A O 1
ATOM 1734 N N . SER A 1 216 ? -7.408 -19.588 -17.914 1.00 93.81 216 SER A N 1
ATOM 1735 C CA . SER A 1 216 ? -7.792 -20.056 -19.255 1.00 93.81 216 SER A CA 1
ATOM 1736 C C . SER A 1 216 ? -6.944 -19.447 -20.374 1.00 93.81 216 SER A C 1
ATOM 1738 O O . SER A 1 216 ? -6.699 -20.102 -21.389 1.00 93.81 216 SER A O 1
ATOM 1740 N N . ARG A 1 217 ? -6.464 -18.205 -20.211 1.00 89.81 217 ARG A N 1
ATOM 1741 C CA . ARG A 1 217 ? -5.582 -17.563 -21.199 1.00 89.81 217 ARG A CA 1
ATOM 1742 C C . ARG A 1 217 ? -4.156 -18.116 -21.145 1.00 89.81 217 ARG A C 1
ATOM 1744 O O . ARG A 1 217 ? -3.551 -18.286 -22.204 1.00 89.81 217 ARG A O 1
ATOM 1751 N N . LEU A 1 218 ? -3.638 -18.430 -19.954 1.00 89.88 218 LEU A N 1
ATOM 1752 C CA . LEU A 1 218 ? -2.338 -19.088 -19.796 1.00 89.88 218 LEU A CA 1
ATOM 1753 C C . LEU A 1 218 ? -2.390 -20.545 -20.289 1.00 89.88 218 LEU A C 1
ATOM 1755 O O . LEU A 1 218 ? -1.517 -20.976 -21.036 1.00 89.88 218 LEU A O 1
ATOM 1759 N N . TYR A 1 219 ? -3.472 -21.270 -20.000 1.00 92.75 219 TYR A N 1
ATOM 1760 C CA . TYR A 1 219 ? -3.682 -22.633 -20.496 1.00 92.75 219 TYR A CA 1
ATOM 1761 C C . TYR A 1 219 ? -3.712 -22.699 -22.033 1.00 92.75 219 TYR A C 1
ATOM 1763 O O . TYR A 1 219 ? -3.090 -23.569 -22.646 1.00 92.75 219 TYR A O 1
ATOM 1771 N N . LYS A 1 220 ? -4.341 -21.705 -22.678 1.00 89.94 220 LYS A N 1
ATOM 1772 C CA . LYS A 1 220 ? -4.334 -21.557 -24.140 1.00 89.94 220 LYS A CA 1
ATOM 1773 C C . LYS A 1 220 ? -2.938 -21.265 -24.716 1.00 89.94 220 LYS A C 1
ATOM 1775 O O . LYS A 1 220 ? -2.650 -21.694 -25.831 1.00 89.94 220 LYS A O 1
ATOM 1780 N N . MET A 1 221 ? -2.062 -20.574 -23.979 1.00 87.56 221 MET A N 1
ATOM 1781 C CA . MET A 1 221 ? -0.654 -20.374 -24.367 1.00 87.56 221 MET A CA 1
ATOM 1782 C C . MET A 1 221 ? 0.107 -21.710 -24.405 1.00 87.56 221 MET A C 1
ATOM 1784 O O . MET A 1 221 ? 0.859 -21.964 -25.342 1.00 87.56 221 MET A O 1
ATOM 1788 N N . PHE A 1 222 ? -0.168 -22.612 -23.459 1.00 89.25 222 PHE A N 1
ATOM 1789 C CA . PHE A 1 222 ? 0.371 -23.978 -23.440 1.00 89.25 222 PHE A CA 1
ATOM 1790 C C . PHE A 1 222 ? -0.327 -24.951 -24.414 1.00 89.25 222 PHE A C 1
ATOM 1792 O O . PHE A 1 222 ? -0.135 -26.160 -24.313 1.00 89.25 222 PHE A O 1
ATOM 1799 N N . LYS A 1 223 ? -1.099 -24.437 -25.387 1.00 87.94 223 LYS A N 1
ATOM 1800 C CA . LYS A 1 223 ? -1.858 -25.198 -26.404 1.00 87.94 223 LYS A CA 1
ATOM 1801 C C . LYS A 1 223 ? -2.990 -26.079 -25.840 1.00 87.94 223 LYS A C 1
ATOM 1803 O O . LYS A 1 223 ? -3.498 -26.939 -26.556 1.00 87.94 223 LYS A O 1
ATOM 1808 N N . GLY A 1 224 ? -3.417 -25.850 -24.597 1.00 87.69 224 GLY A N 1
ATOM 1809 C C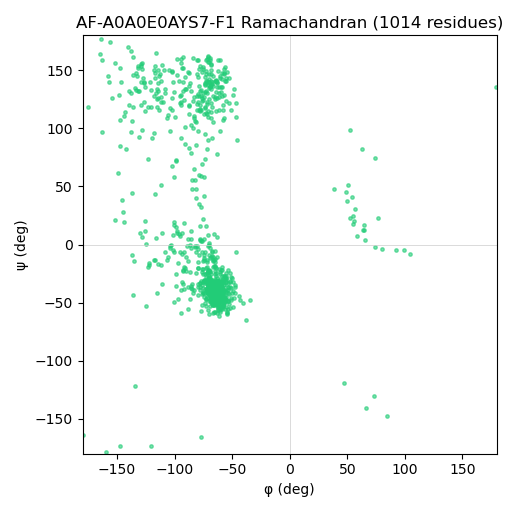A . GLY A 1 224 ? -4.531 -26.567 -23.979 1.00 87.69 224 GLY A CA 1
ATOM 1810 C C . GLY A 1 224 ? -5.881 -26.265 -24.645 1.00 87.69 224 GLY A C 1
ATOM 1811 O O . GLY A 1 224 ? -6.193 -25.111 -24.946 1.00 87.69 224 GLY A O 1
ATOM 1812 N N . SER A 1 225 ? -6.688 -27.305 -24.870 1.00 87.31 225 SER A N 1
ATOM 1813 C CA . SER A 1 225 ? -8.000 -27.234 -25.538 1.00 87.31 225 SER A CA 1
ATOM 1814 C C . SER A 1 225 ? -9.184 -27.217 -24.561 1.00 87.31 225 SER A C 1
ATOM 1816 O O . SER A 1 225 ? -10.179 -26.529 -24.802 1.00 87.31 225 SER A O 1
ATOM 1818 N N . GLU A 1 226 ? -9.083 -27.937 -23.441 1.00 92.19 226 GLU A N 1
ATOM 1819 C CA . GLU A 1 226 ? -10.164 -28.149 -22.471 1.00 92.19 226 GLU A CA 1
ATOM 1820 C C . GLU A 1 226 ? -10.396 -26.961 -21.521 1.00 92.19 226 GLU A C 1
ATOM 1822 O O . GLU A 1 226 ? -10.325 -27.082 -20.296 1.00 92.19 226 GLU A O 1
ATOM 1827 N N . TRP A 1 227 ? -10.723 -25.787 -22.065 1.00 91.06 227 TRP A N 1
ATOM 1828 C CA . TRP A 1 227 ? -10.914 -24.566 -21.267 1.00 91.06 227 TRP A CA 1
ATOM 1829 C C . TRP A 1 227 ? -11.948 -24.716 -20.130 1.00 91.06 227 TRP A C 1
ATOM 1831 O O . TRP A 1 227 ? -11.810 -24.086 -19.083 1.00 91.06 227 TRP A O 1
ATOM 1841 N N . LYS A 1 228 ? -12.952 -25.592 -20.291 1.00 93.88 228 LYS A N 1
ATOM 1842 C CA . LYS A 1 228 ? -13.928 -25.932 -19.237 1.00 93.88 228 LYS A CA 1
ATOM 1843 C C . LYS A 1 228 ? -13.283 -26.664 -18.052 1.00 93.88 228 LYS A C 1
ATOM 1845 O O . LYS A 1 228 ? -13.618 -26.366 -16.910 1.00 93.88 228 LYS A O 1
ATOM 1850 N N . SER A 1 229 ? -12.355 -27.585 -18.322 1.00 92.62 229 SER A N 1
ATOM 1851 C CA . SER A 1 229 ? -11.657 -28.406 -17.322 1.00 92.62 229 SER A CA 1
ATOM 1852 C C . SER A 1 229 ? -10.775 -27.529 -16.431 1.00 92.62 229 SER A C 1
ATOM 1854 O O . SER A 1 229 ? -10.944 -27.512 -15.213 1.00 92.62 229 SER A O 1
ATOM 1856 N N . ILE A 1 230 ? -9.926 -26.684 -17.032 1.00 93.94 230 ILE A N 1
ATOM 1857 C CA . ILE A 1 230 ? -9.089 -25.728 -16.287 1.00 93.94 230 ILE A CA 1
ATOM 1858 C C . ILE A 1 230 ? -9.921 -24.695 -15.506 1.00 93.94 230 ILE A C 1
ATOM 1860 O O . ILE A 1 230 ? -9.595 -24.376 -14.363 1.00 93.94 230 ILE A O 1
ATOM 1864 N N . THR A 1 231 ? -11.028 -24.213 -16.079 1.00 94.44 231 THR A N 1
ATOM 1865 C CA . THR A 1 231 ? -11.955 -23.279 -15.416 1.00 94.44 231 THR A CA 1
ATOM 1866 C C . THR A 1 231 ? -12.581 -23.909 -14.170 1.00 94.44 231 THR A C 1
ATOM 1868 O O . THR A 1 231 ? -12.578 -23.293 -13.105 1.00 94.44 231 THR A O 1
ATOM 1871 N N . LEU A 1 232 ? -13.047 -25.158 -14.270 1.00 94.94 232 LEU A N 1
ATOM 1872 C CA . LEU A 1 232 ? -13.599 -25.912 -13.145 1.00 94.94 232 LEU A CA 1
ATOM 1873 C C . LEU A 1 232 ? -12.531 -26.140 -12.064 1.00 94.94 232 LEU A C 1
ATOM 1875 O O . LEU A 1 232 ? -12.760 -25.799 -10.906 1.00 94.94 232 LEU A O 1
ATOM 1879 N N . LYS A 1 233 ? -11.327 -26.600 -12.435 1.00 94.88 233 LYS A N 1
ATOM 1880 C CA . LYS A 1 233 ? -10.200 -26.739 -11.491 1.00 94.88 233 LYS A CA 1
ATOM 1881 C C . LYS A 1 233 ? -9.875 -25.406 -10.789 1.00 94.88 233 LYS A C 1
ATOM 1883 O O . LYS A 1 233 ? -9.643 -25.404 -9.584 1.00 94.88 233 LYS A O 1
ATOM 1888 N N . THR A 1 234 ? -9.945 -24.275 -11.501 1.00 94.44 234 THR A N 1
ATOM 1889 C CA . THR A 1 234 ? -9.745 -22.923 -10.932 1.00 94.44 234 THR A CA 1
ATOM 1890 C C . THR A 1 234 ? -10.823 -22.559 -9.905 1.00 94.44 234 THR A C 1
ATOM 1892 O O . THR A 1 234 ? -10.506 -22.027 -8.845 1.00 94.44 234 THR A O 1
ATOM 1895 N N . ALA A 1 235 ? -12.092 -22.863 -10.191 1.00 94.69 235 ALA A N 1
ATOM 1896 C CA . ALA A 1 235 ? -13.221 -22.515 -9.326 1.00 94.69 235 ALA A CA 1
ATOM 1897 C C . ALA A 1 235 ? -13.345 -23.395 -8.063 1.00 94.69 235 ALA A C 1
ATOM 1899 O O . ALA A 1 235 ? -13.982 -22.979 -7.091 1.00 94.69 235 ALA A O 1
ATOM 1900 N N . PHE A 1 236 ? -12.749 -24.595 -8.075 1.00 94.62 236 PHE A N 1
ATOM 1901 C CA . PHE A 1 236 ? -12.879 -25.580 -6.997 1.00 94.62 236 PHE A CA 1
ATOM 1902 C C . PHE A 1 236 ? -11.614 -25.828 -6.167 1.00 94.62 236 PHE A C 1
ATOM 1904 O O . PHE A 1 236 ? -11.763 -26.060 -4.971 1.00 94.62 236 PHE A O 1
ATOM 1911 N N . LEU A 1 237 ? -10.395 -25.763 -6.726 1.00 93.56 237 LEU A N 1
ATOM 1912 C CA . LEU A 1 237 ? -9.191 -26.223 -6.010 1.00 93.56 237 LEU A CA 1
ATOM 1913 C C . LEU A 1 237 ? -8.931 -25.433 -4.719 1.00 93.56 237 LEU A C 1
ATOM 1915 O O . LEU A 1 237 ? -8.964 -26.006 -3.632 1.00 93.56 237 LEU A O 1
ATOM 1919 N N . PHE A 1 238 ? -8.705 -24.119 -4.817 1.00 93.81 238 PHE A N 1
ATOM 1920 C CA . PHE A 1 238 ? -8.441 -23.306 -3.628 1.00 93.81 238 PHE A CA 1
ATOM 1921 C C . PHE A 1 238 ? -9.678 -23.165 -2.718 1.00 93.81 238 PHE A C 1
ATOM 1923 O O . PHE A 1 238 ? -9.549 -23.445 -1.524 1.00 93.81 238 PHE A O 1
ATOM 1930 N N . PRO A 1 239 ? -10.883 -22.802 -3.217 1.00 92.56 239 PRO A N 1
ATOM 1931 C CA . PRO A 1 239 ? -12.050 -22.651 -2.347 1.00 92.56 239 PRO A CA 1
ATOM 1932 C C . PRO A 1 239 ? -12.474 -23.958 -1.665 1.00 92.56 239 PRO A C 1
ATOM 1934 O O . PRO A 1 239 ? -12.922 -23.917 -0.525 1.00 92.56 239 PRO A O 1
ATOM 1937 N N . GLY A 1 240 ? -12.284 -25.112 -2.316 1.00 92.94 240 GLY A N 1
ATOM 1938 C CA . GLY A 1 240 ? -12.567 -26.427 -1.738 1.00 92.94 240 GLY A CA 1
ATOM 1939 C C . GLY A 1 240 ? -11.598 -26.815 -0.623 1.00 92.94 240 GLY A C 1
ATOM 1940 O O . GLY A 1 240 ? -12.045 -27.287 0.418 1.00 92.94 240 GLY A O 1
ATOM 1941 N N . ILE A 1 241 ? -10.295 -26.551 -0.785 1.00 93.38 241 ILE A N 1
ATOM 1942 C CA . ILE A 1 241 ? -9.303 -26.737 0.290 1.00 93.38 241 ILE A CA 1
ATOM 1943 C C . ILE A 1 241 ? -9.620 -25.807 1.471 1.00 93.38 241 ILE A C 1
ATOM 1945 O O . ILE A 1 241 ? -9.675 -26.258 2.614 1.00 93.38 241 ILE A O 1
ATOM 1949 N N . ALA A 1 242 ? -9.894 -24.527 1.198 1.00 91.81 242 ALA A N 1
ATOM 1950 C CA . ALA A 1 242 ? -10.235 -23.546 2.226 1.00 91.81 242 ALA A CA 1
ATOM 1951 C C . ALA A 1 242 ? -11.522 -23.914 2.986 1.00 91.81 242 ALA A C 1
ATOM 1953 O O . ALA A 1 242 ? -11.538 -23.877 4.216 1.00 91.81 242 ALA A O 1
ATOM 1954 N N . PHE A 1 243 ? -12.579 -24.323 2.273 1.00 91.25 243 PHE A N 1
ATOM 1955 C CA . PHE A 1 243 ? -13.832 -24.779 2.877 1.00 91.25 243 PHE A CA 1
ATOM 1956 C C . PHE A 1 243 ? -13.655 -26.090 3.653 1.00 91.25 243 PHE A C 1
ATOM 1958 O O . PHE A 1 243 ? -14.232 -26.227 4.724 1.00 91.25 243 PHE A O 1
ATOM 1965 N N . GLY A 1 244 ? -12.836 -27.027 3.165 1.00 92.31 244 GLY A N 1
ATOM 1966 C CA . GLY A 1 244 ? -12.532 -28.280 3.861 1.00 92.31 244 GLY A CA 1
ATOM 1967 C C . GLY A 1 244 ? -11.827 -28.056 5.200 1.00 92.31 244 GLY A C 1
ATOM 1968 O O . GLY A 1 244 ? -12.276 -28.579 6.218 1.00 92.31 244 GLY A O 1
ATOM 1969 N N . ILE A 1 245 ? -10.783 -27.216 5.222 1.00 91.88 245 ILE A N 1
ATOM 1970 C CA . ILE A 1 245 ? -10.106 -26.811 6.466 1.00 91.88 245 ILE A CA 1
ATOM 1971 C C . ILE A 1 245 ? -11.109 -26.115 7.395 1.00 91.88 245 ILE A C 1
ATOM 1973 O O . ILE A 1 245 ? -11.290 -26.544 8.531 1.00 91.88 245 ILE A O 1
ATOM 1977 N N . PHE A 1 246 ? -11.816 -25.093 6.904 1.00 89.50 246 PHE A N 1
ATOM 1978 C CA . PHE A 1 246 ? -12.798 -24.343 7.692 1.00 89.50 246 PHE A CA 1
ATOM 1979 C C . PHE A 1 246 ? -13.912 -25.231 8.271 1.00 89.50 246 PHE A C 1
ATOM 1981 O O . PHE A 1 246 ? -14.287 -25.055 9.426 1.00 89.50 246 PHE A O 1
ATOM 1988 N N . PHE A 1 247 ? -14.407 -26.215 7.516 1.00 90.19 247 PHE A N 1
ATOM 1989 C CA . PHE A 1 247 ? -15.417 -27.168 7.979 1.00 90.19 247 PHE A CA 1
ATOM 1990 C C . PHE A 1 247 ? -14.897 -28.038 9.130 1.00 90.19 247 PHE A C 1
ATOM 1992 O O . PHE A 1 247 ? -15.590 -28.183 10.135 1.00 90.19 247 PHE A O 1
ATOM 1999 N N . VAL A 1 248 ? -13.674 -28.573 9.019 1.00 91.31 248 VAL A N 1
ATOM 2000 C CA . VAL A 1 248 ? -13.048 -29.372 10.089 1.00 91.31 248 VAL A CA 1
ATOM 2001 C C . VAL A 1 248 ? -12.818 -28.524 11.341 1.00 91.31 248 VAL A C 1
ATOM 2003 O O . VAL A 1 248 ? -13.174 -28.955 12.435 1.00 91.31 248 VAL A O 1
ATOM 2006 N N . LEU A 1 249 ? -12.299 -27.300 11.194 1.00 89.44 249 LEU A N 1
ATOM 2007 C CA . LEU A 1 249 ? -12.126 -26.382 12.323 1.00 89.44 249 LEU A CA 1
ATOM 2008 C C . LEU A 1 249 ? -13.475 -26.049 12.982 1.00 89.44 249 LEU A C 1
ATOM 2010 O O . LEU A 1 249 ? -13.601 -26.159 14.197 1.00 89.44 249 LEU A O 1
ATOM 2014 N N . ASN A 1 250 ? -14.512 -25.728 12.203 1.00 88.19 250 ASN A N 1
ATOM 2015 C CA . ASN A 1 250 ? -15.842 -25.416 12.734 1.00 88.19 250 ASN A CA 1
ATOM 2016 C C . ASN A 1 250 ? -16.506 -26.615 13.435 1.00 88.19 250 ASN A C 1
ATOM 2018 O O . ASN A 1 250 ? -17.199 -26.432 14.433 1.00 88.19 250 ASN A O 1
ATOM 2022 N N . ALA A 1 251 ? -16.259 -27.841 12.962 1.00 89.12 251 ALA A N 1
ATOM 2023 C CA . ALA A 1 251 ? -16.731 -29.060 13.615 1.00 89.12 251 ALA A CA 1
ATOM 2024 C C . ALA A 1 251 ? -16.094 -29.275 15.001 1.00 89.12 251 ALA A C 1
ATOM 2026 O O . ALA A 1 251 ? -16.784 -29.717 15.920 1.00 89.12 251 ALA A O 1
ATOM 2027 N N . LEU A 1 252 ? -14.822 -28.900 15.185 1.00 88.06 252 LEU A N 1
ATOM 2028 C CA . LEU A 1 252 ? -14.179 -28.899 16.505 1.00 88.06 252 LEU A CA 1
ATOM 2029 C C . LEU A 1 252 ? -14.803 -27.840 17.434 1.00 88.06 252 LEU A C 1
ATOM 2031 O O . LEU A 1 252 ? -15.108 -28.146 18.584 1.00 88.06 252 LEU A O 1
ATOM 2035 N N . ILE A 1 253 ? -15.087 -26.630 16.930 1.00 82.62 253 ILE A N 1
ATOM 2036 C CA . ILE A 1 253 ? -15.742 -25.562 17.717 1.00 82.62 253 ILE A CA 1
ATOM 2037 C C . ILE A 1 253 ? -17.179 -25.963 18.126 1.00 82.62 253 ILE A C 1
ATOM 2039 O O . ILE A 1 253 ? -17.623 -25.629 19.227 1.00 82.62 253 ILE A O 1
ATOM 2043 N N . TRP A 1 254 ? -17.900 -26.724 17.287 1.00 82.62 254 TRP A N 1
ATOM 2044 C CA . TRP A 1 254 ? -19.187 -27.333 17.663 1.00 82.62 254 TRP A CA 1
ATOM 2045 C C . TRP A 1 254 ? -19.053 -28.378 18.780 1.00 82.62 254 TRP A C 1
ATOM 2047 O O . TRP A 1 254 ? -19.929 -28.429 19.643 1.00 82.62 254 TRP A O 1
ATOM 2057 N N . GLY A 1 255 ? -17.978 -29.174 18.799 1.00 82.12 255 GLY A N 1
ATOM 2058 C CA . GLY A 1 255 ? -17.695 -30.124 19.884 1.00 82.12 255 GLY A CA 1
ATOM 2059 C C . GLY A 1 255 ? -17.578 -29.434 21.248 1.00 82.12 255 GLY A C 1
ATOM 2060 O O . GLY A 1 255 ? -18.208 -29.860 22.215 1.00 82.12 255 GLY A O 1
ATOM 2061 N N . GLU A 1 256 ? -16.881 -28.296 21.283 1.00 79.44 256 GLU A N 1
ATOM 2062 C CA . GLU A 1 256 ? -16.702 -27.434 22.464 1.00 79.44 256 GLU A CA 1
ATOM 2063 C C . GLU A 1 256 ? -17.936 -26.565 22.812 1.00 79.44 256 GLU A C 1
ATOM 2065 O O . GLU A 1 256 ? -17.889 -25.753 23.738 1.00 79.44 256 GLU A O 1
ATOM 2070 N N . LYS A 1 257 ? -19.053 -26.701 22.073 1.00 78.19 257 LYS A N 1
ATOM 2071 C CA . LYS A 1 257 ? -20.323 -25.955 22.260 1.00 78.19 257 LYS A CA 1
ATOM 2072 C C . LYS A 1 257 ? -20.180 -24.419 22.258 1.00 78.19 257 LYS A C 1
ATOM 2074 O O . LYS A 1 257 ? -21.020 -23.709 22.814 1.00 78.19 257 LYS A O 1
ATOM 2079 N N . SER A 1 258 ? -19.132 -23.895 21.629 1.00 71.56 258 SER A N 1
ATOM 2080 C CA . SER A 1 258 ? -18.775 -22.471 21.651 1.00 71.56 258 SER A CA 1
ATOM 2081 C C . SER A 1 258 ? -19.711 -21.594 20.805 1.00 71.56 258 SER A C 1
ATOM 2083 O O . SER A 1 258 ? -20.221 -22.015 19.764 1.00 71.56 258 SER A O 1
ATOM 2085 N N . SER A 1 259 ? -19.907 -20.329 21.208 1.00 65.62 259 SER A N 1
ATOM 2086 C CA . SER A 1 259 ? -20.682 -19.355 20.417 1.00 65.62 259 SER A CA 1
ATOM 2087 C C . SER A 1 259 ? -19.975 -18.917 19.137 1.00 65.62 259 SER A C 1
ATOM 2089 O O . SER A 1 259 ? -20.654 -18.491 18.200 1.00 65.62 259 SER A O 1
ATOM 2091 N N . GLY A 1 260 ? -18.644 -19.059 19.093 1.00 64.44 260 GLY A N 1
ATOM 2092 C CA . GLY A 1 260 ? -17.807 -18.850 17.912 1.00 64.44 260 GLY A CA 1
ATOM 2093 C C . GLY A 1 260 ? -18.047 -19.864 16.791 1.00 64.44 260 GLY A C 1
ATOM 2094 O O . GLY A 1 260 ? -17.579 -19.647 15.676 1.00 64.44 260 GLY A O 1
ATOM 2095 N N . ALA A 1 261 ? -18.792 -20.948 17.048 1.00 75.50 261 ALA A N 1
ATOM 2096 C CA . ALA A 1 261 ? -19.148 -21.910 16.015 1.00 75.50 261 ALA A CA 1
ATOM 2097 C C . ALA A 1 261 ? -20.119 -21.293 14.997 1.00 75.50 261 ALA A C 1
ATOM 2099 O O . ALA A 1 261 ? -21.233 -20.871 15.332 1.00 75.50 261 ALA A O 1
ATOM 2100 N N . VAL A 1 262 ? -19.720 -21.291 13.727 1.00 80.25 262 VAL A N 1
ATOM 2101 C CA . VAL A 1 262 ? -20.509 -20.740 12.627 1.00 80.25 262 VAL A CA 1
ATOM 2102 C C . VAL A 1 262 ? -21.707 -21.663 12.357 1.00 80.25 262 VAL A C 1
ATOM 210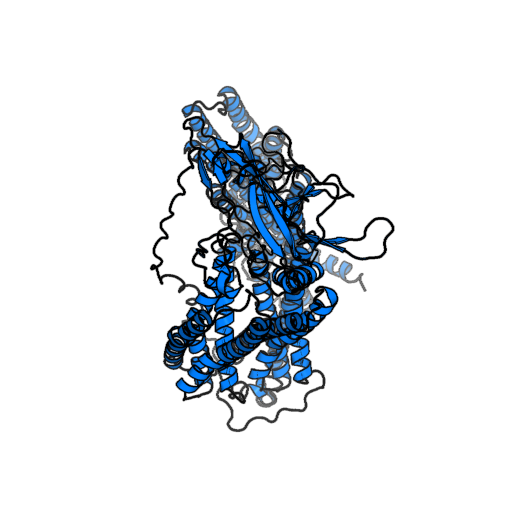4 O O . VAL A 1 262 ? -21.518 -22.847 12.067 1.00 80.25 262 VAL A O 1
ATOM 2107 N N . PRO A 1 263 ? -22.958 -21.174 12.460 1.00 81.44 263 PRO A N 1
ATOM 2108 C CA . PRO A 1 263 ? -24.149 -22.005 12.347 1.00 81.44 263 PRO A CA 1
ATOM 2109 C C . PRO A 1 263 ? -24.404 -22.464 10.907 1.00 81.44 263 PRO A C 1
ATOM 2111 O O . PRO A 1 263 ? -24.202 -21.717 9.942 1.00 81.44 263 PRO A O 1
ATOM 2114 N N . PHE A 1 264 ? -24.951 -23.678 10.783 1.00 81.75 264 PHE A N 1
ATOM 2115 C CA . PHE A 1 264 ? -25.193 -24.390 9.521 1.00 81.75 264 PHE A CA 1
ATOM 2116 C C . PHE A 1 264 ? -25.870 -23.539 8.431 1.00 81.75 264 PHE A C 1
ATOM 2118 O O . PHE A 1 264 ? -25.435 -23.556 7.282 1.00 81.75 264 PHE A O 1
ATOM 2125 N N . SER A 1 265 ? -26.866 -22.722 8.799 1.00 79.19 265 SER A N 1
ATOM 2126 C CA . SER A 1 265 ? -27.561 -21.783 7.897 1.00 79.19 265 SER A CA 1
ATOM 2127 C C . SER A 1 265 ? -26.603 -20.884 7.096 1.00 79.19 265 SER A C 1
ATOM 2129 O O . SER A 1 265 ? -26.805 -20.631 5.909 1.00 79.19 265 SER A O 1
ATOM 2131 N N . THR A 1 266 ? -25.501 -20.451 7.710 1.00 81.75 266 THR A N 1
ATOM 2132 C CA . THR A 1 266 ? -24.523 -19.571 7.050 1.00 81.75 266 THR A CA 1
ATOM 2133 C C . THR A 1 266 ? -23.381 -20.306 6.371 1.00 81.75 266 THR A C 1
ATOM 2135 O O . THR A 1 266 ? -22.859 -19.798 5.383 1.00 81.75 266 THR A O 1
ATOM 2138 N N . MET A 1 267 ? -23.071 -21.538 6.783 1.00 84.12 267 MET A N 1
ATOM 2139 C CA . MET A 1 267 ? -22.262 -22.436 5.951 1.00 84.12 267 MET A CA 1
ATOM 2140 C C . MET A 1 267 ? -22.989 -22.717 4.627 1.00 84.12 267 MET A C 1
ATOM 2142 O O . MET A 1 267 ? -22.386 -22.624 3.560 1.00 84.12 267 MET A O 1
ATOM 2146 N N . PHE A 1 268 ? -24.306 -22.941 4.676 1.00 86.62 268 PHE A N 1
ATOM 2147 C CA . PHE A 1 268 ? -25.156 -23.049 3.490 1.00 86.62 268 PHE A CA 1
ATOM 2148 C C . PHE A 1 268 ? -25.187 -21.743 2.672 1.00 86.62 268 PHE A C 1
ATOM 2150 O O . PHE A 1 268 ? -25.041 -21.789 1.453 1.00 86.62 268 PHE A O 1
ATOM 2157 N N . ALA A 1 269 ? -25.269 -20.570 3.312 1.00 85.50 269 ALA A N 1
ATOM 2158 C CA . ALA A 1 269 ? -25.175 -19.282 2.612 1.00 85.50 269 ALA A CA 1
ATOM 2159 C C . ALA A 1 269 ? -23.813 -19.061 1.914 1.00 85.50 269 ALA A C 1
ATOM 2161 O O . ALA A 1 269 ? -23.778 -18.545 0.796 1.00 85.50 269 ALA A O 1
ATOM 2162 N N . LEU A 1 270 ? -22.696 -19.486 2.521 1.00 85.50 270 LEU A N 1
ATOM 2163 C CA . LEU A 1 270 ? -21.370 -19.467 1.887 1.00 85.50 270 LEU A CA 1
ATOM 2164 C C . LEU A 1 270 ? -21.297 -20.421 0.685 1.00 85.50 270 LEU A C 1
ATOM 2166 O O . LEU A 1 270 ? -20.749 -20.051 -0.353 1.00 85.50 270 LEU A O 1
ATOM 2170 N N . VAL A 1 271 ? -21.888 -21.616 0.789 1.00 89.00 271 VAL A N 1
ATOM 2171 C CA . VAL A 1 271 ? -22.001 -22.568 -0.330 1.00 89.00 271 VAL A CA 1
ATOM 2172 C C . VAL A 1 271 ? -22.844 -21.976 -1.467 1.00 89.00 271 VAL A C 1
ATOM 2174 O O . VAL A 1 271 ? -22.412 -22.011 -2.618 1.00 89.00 271 VAL A O 1
ATOM 2177 N N . LEU A 1 272 ? -23.986 -21.345 -1.171 1.00 90.50 272 LEU A N 1
ATOM 2178 C CA . LEU A 1 272 ? -24.790 -20.637 -2.176 1.00 90.50 272 LEU A CA 1
ATOM 2179 C C . LEU A 1 272 ? -24.024 -19.482 -2.837 1.00 90.50 272 LEU A C 1
ATOM 2181 O O . LEU A 1 272 ? -24.143 -19.289 -4.044 1.00 90.50 272 LEU A O 1
ATOM 2185 N N . LEU A 1 273 ? -23.201 -18.738 -2.093 1.00 88.94 273 LEU A N 1
ATOM 2186 C CA . LEU A 1 273 ? -22.367 -17.675 -2.660 1.00 88.94 273 LEU A CA 1
ATOM 2187 C C . LEU A 1 273 ? -21.260 -18.230 -3.576 1.00 88.94 273 LEU A C 1
ATOM 2189 O O . LEU A 1 273 ? -21.002 -17.686 -4.655 1.00 88.94 273 LEU A O 1
ATOM 2193 N N . TRP A 1 274 ? -20.622 -19.330 -3.168 1.00 91.69 274 TRP A N 1
ATOM 2194 C CA . TRP A 1 274 ? -19.575 -20.004 -3.936 1.00 91.69 274 TRP A CA 1
ATOM 2195 C C . TRP A 1 274 ? -20.129 -20.600 -5.234 1.00 91.69 274 TRP A C 1
ATOM 2197 O O . TRP A 1 274 ? -19.686 -20.212 -6.315 1.00 91.69 274 TRP A O 1
ATOM 2207 N N . PHE A 1 275 ? -21.127 -21.481 -5.155 1.00 92.94 275 PHE A N 1
ATOM 2208 C CA . PHE A 1 275 ? -21.688 -22.164 -6.324 1.00 92.94 275 PHE A CA 1
ATOM 2209 C C . PHE A 1 275 ? -22.608 -21.265 -7.164 1.00 92.94 275 PHE A C 1
ATOM 2211 O O . PHE A 1 275 ? -22.627 -21.391 -8.385 1.00 92.94 275 PHE A O 1
ATOM 2218 N N . GLY A 1 276 ? -23.359 -20.354 -6.537 1.00 90.88 276 GLY A N 1
ATOM 2219 C CA . GLY A 1 276 ? -24.355 -19.511 -7.206 1.00 90.88 276 GLY A CA 1
ATOM 2220 C C . GLY A 1 276 ? -23.816 -18.212 -7.809 1.00 90.88 276 GLY A C 1
ATOM 2221 O O . GLY A 1 276 ? -24.423 -17.699 -8.745 1.00 90.88 276 GLY A O 1
ATOM 2222 N N . ILE A 1 277 ? -22.686 -17.679 -7.319 1.00 93.06 277 ILE A N 1
ATOM 2223 C CA . ILE A 1 277 ? -22.080 -16.443 -7.857 1.00 93.06 277 ILE A CA 1
ATOM 2224 C C . ILE A 1 277 ? -20.623 -16.654 -8.280 1.00 93.06 277 ILE A C 1
ATOM 2226 O O . ILE A 1 277 ? -20.276 -16.356 -9.423 1.00 93.06 277 ILE A O 1
ATOM 2230 N N . SER A 1 278 ? -19.768 -17.181 -7.396 1.00 92.88 278 SER A N 1
ATOM 2231 C CA . SER A 1 278 ? -18.321 -17.269 -7.661 1.00 92.88 278 SER A CA 1
ATOM 2232 C C . SER A 1 278 ? -17.986 -18.214 -8.823 1.00 92.88 278 SER A C 1
ATOM 2234 O O . SER A 1 278 ? -17.300 -17.813 -9.764 1.00 92.88 278 SER A O 1
ATOM 2236 N N . VAL A 1 279 ? -18.528 -19.440 -8.823 1.00 95.31 279 VAL A N 1
ATOM 2237 C CA . VAL A 1 279 ? -18.318 -20.421 -9.904 1.00 95.31 279 VAL A CA 1
ATOM 2238 C C . VAL A 1 279 ? -18.783 -19.861 -11.268 1.00 95.31 279 VAL A C 1
ATOM 2240 O O . VAL A 1 279 ? -17.961 -19.840 -12.188 1.00 95.31 279 VAL A O 1
ATOM 2243 N N . PRO A 1 280 ? -20.011 -19.317 -11.433 1.00 95.94 280 PRO A N 1
ATOM 2244 C CA . PRO A 1 280 ? -20.414 -18.625 -12.661 1.00 95.94 280 PRO A CA 1
ATOM 2245 C C . PRO A 1 280 ? -19.476 -17.493 -13.099 1.00 95.94 280 PRO A C 1
ATOM 2247 O O . PRO A 1 280 ? -19.159 -17.404 -14.287 1.00 95.94 280 PRO A O 1
ATOM 2250 N N . LEU A 1 281 ? -18.980 -16.656 -12.177 1.00 94.19 281 LEU A N 1
ATOM 2251 C CA . LEU A 1 281 ? -18.037 -15.579 -12.514 1.00 94.19 281 LEU A CA 1
ATOM 2252 C C . LEU A 1 281 ? -16.710 -16.116 -13.063 1.00 94.19 281 LEU A C 1
ATOM 2254 O O . LEU A 1 281 ? -16.221 -15.607 -14.075 1.00 94.19 281 LEU A O 1
ATOM 2258 N N . VAL A 1 282 ? -16.160 -17.172 -12.454 1.00 96.44 282 VAL A N 1
ATOM 2259 C CA . VAL A 1 282 ? -14.954 -17.854 -12.955 1.00 96.44 282 VAL A CA 1
ATOM 2260 C C . VAL A 1 282 ? -15.207 -18.445 -14.349 1.00 96.44 282 VAL A C 1
ATOM 2262 O O . VAL A 1 282 ? -14.345 -18.325 -15.221 1.00 96.44 282 VAL A O 1
ATOM 2265 N N . PHE A 1 283 ? -16.400 -18.990 -14.617 1.00 96.50 283 PHE A N 1
ATOM 2266 C CA . PHE A 1 283 ? -16.779 -19.490 -15.948 1.00 96.50 283 PHE A CA 1
ATOM 2267 C C . PHE A 1 283 ? -16.913 -18.396 -17.017 1.00 96.50 283 PHE A C 1
ATOM 2269 O O . PHE A 1 283 ? -16.420 -18.578 -18.135 1.00 96.50 283 PHE A O 1
ATOM 2276 N N . VAL A 1 284 ? -17.505 -17.242 -16.690 1.00 96.62 284 VAL A N 1
ATOM 2277 C CA . VAL A 1 284 ? -17.525 -16.073 -17.590 1.00 96.62 284 VAL A CA 1
ATOM 2278 C C . VAL A 1 284 ? -16.096 -15.584 -17.856 1.00 96.62 284 VAL A C 1
ATOM 2280 O O . VAL A 1 284 ? -15.737 -15.318 -19.006 1.00 96.62 284 VAL A O 1
ATOM 2283 N N . GLY A 1 285 ? -15.256 -15.541 -16.819 1.00 94.50 285 GLY A N 1
ATOM 2284 C CA . GLY A 1 285 ? -13.838 -15.199 -16.918 1.00 94.50 285 GLY A CA 1
ATOM 2285 C C . GLY A 1 285 ? -13.081 -16.124 -17.868 1.00 94.50 285 GLY A C 1
ATOM 2286 O O . GLY A 1 285 ? -12.441 -15.656 -18.812 1.00 94.50 285 GLY A O 1
ATOM 2287 N N . GLY A 1 286 ? -13.212 -17.437 -17.668 1.00 94.75 286 GLY A N 1
ATOM 2288 C CA . GLY A 1 286 ? -12.573 -18.467 -18.487 1.00 94.75 286 GLY A CA 1
ATOM 2289 C C . GLY A 1 286 ? -12.983 -18.407 -19.956 1.00 94.75 286 GLY A C 1
ATOM 2290 O O . GLY A 1 286 ? -12.121 -18.400 -20.838 1.00 94.75 286 GLY A O 1
ATOM 2291 N N . TYR A 1 287 ? -14.281 -18.239 -20.232 1.00 95.62 287 TYR A N 1
ATOM 2292 C CA . TYR A 1 287 ? -14.785 -18.036 -21.593 1.00 95.62 287 TYR A CA 1
ATOM 2293 C C . TYR A 1 287 ? -14.181 -16.783 -22.253 1.00 95.62 287 TYR A C 1
ATOM 2295 O O . TYR A 1 287 ? -13.707 -16.844 -23.391 1.00 95.62 287 TYR A O 1
ATOM 2303 N N . LEU A 1 288 ? -14.137 -15.648 -21.543 1.00 94.50 288 LEU A N 1
ATOM 2304 C CA . LEU A 1 288 ? -13.536 -14.409 -22.050 1.00 94.50 288 LEU A CA 1
ATOM 2305 C C . LEU A 1 288 ? -12.022 -14.541 -22.279 1.00 94.50 288 LEU A C 1
ATOM 2307 O O . LEU A 1 288 ? -11.513 -14.011 -23.269 1.00 94.50 288 LEU A O 1
ATOM 2311 N N . GLY A 1 289 ? -11.314 -15.263 -21.405 1.00 90.25 289 GLY A N 1
ATOM 2312 C CA . GLY A 1 289 ? -9.883 -15.546 -21.527 1.00 90.25 289 GLY A CA 1
ATOM 2313 C C . GLY A 1 289 ? -9.575 -16.427 -22.733 1.00 90.25 289 GLY A C 1
ATOM 2314 O O . GLY A 1 289 ? -8.727 -16.081 -23.557 1.00 90.25 289 GLY A O 1
ATOM 2315 N N . PHE A 1 290 ? -10.326 -17.517 -22.901 1.00 91.75 290 PHE A N 1
ATOM 2316 C CA . PHE A 1 290 ? -10.142 -18.454 -24.007 1.00 91.75 290 PHE A CA 1
ATOM 2317 C C . PHE A 1 290 ? -10.595 -17.892 -25.366 1.00 91.75 290 PHE A C 1
ATOM 2319 O O . PHE A 1 290 ? -10.068 -18.295 -26.405 1.00 91.75 290 PHE A O 1
ATOM 2326 N N . LYS A 1 291 ? -11.518 -16.920 -25.393 1.00 91.56 291 LYS A N 1
ATOM 2327 C CA . LYS A 1 291 ? -11.944 -16.222 -26.622 1.00 91.56 291 LYS A CA 1
ATOM 2328 C C . LYS A 1 291 ? -10.890 -15.251 -27.175 1.00 91.56 291 LYS A C 1
ATOM 2330 O O . LYS A 1 291 ? -10.942 -14.910 -28.356 1.00 91.56 291 LYS A O 1
ATOM 2335 N N . LYS A 1 292 ? -9.917 -14.805 -26.370 1.00 87.88 292 LYS A N 1
ATOM 2336 C CA . LYS A 1 292 ? -8.781 -13.997 -26.857 1.00 87.88 292 LYS A CA 1
ATOM 2337 C C . LYS A 1 292 ? -7.811 -14.849 -27.699 1.00 87.88 292 LYS A C 1
ATOM 2339 O O . LYS A 1 292 ? -7.786 -16.076 -27.551 1.00 87.88 292 LYS A O 1
ATOM 2344 N N . PRO A 1 293 ? -6.999 -14.240 -28.587 1.00 83.88 293 PRO A N 1
ATOM 2345 C CA . PRO A 1 293 ? -5.869 -14.943 -29.192 1.00 83.88 293 PRO A CA 1
ATOM 2346 C C . PRO A 1 293 ? -4.921 -15.468 -28.103 1.00 83.88 293 PRO A C 1
ATOM 2348 O O . PRO A 1 293 ? -4.832 -14.892 -27.011 1.00 83.88 293 PRO A O 1
ATOM 2351 N N . ALA A 1 294 ? -4.234 -16.571 -28.406 1.00 80.12 294 ALA A N 1
ATOM 2352 C CA . ALA A 1 294 ? -3.172 -17.085 -27.551 1.00 80.12 294 ALA A CA 1
ATOM 2353 C C . ALA A 1 294 ? -2.049 -16.042 -27.412 1.00 80.12 294 ALA A C 1
ATOM 2355 O O . ALA A 1 294 ? -1.914 -15.139 -28.239 1.00 80.12 294 ALA A O 1
ATOM 2356 N N . ILE A 1 295 ? -1.245 -16.157 -26.356 1.00 79.00 295 ILE A N 1
ATOM 2357 C CA . ILE A 1 295 ? 0.025 -15.435 -26.292 1.00 79.00 295 ILE A CA 1
ATOM 2358 C C . ILE A 1 295 ? 0.998 -16.220 -27.173 1.00 79.00 295 ILE A C 1
ATOM 2360 O O . ILE A 1 295 ? 1.277 -17.384 -26.899 1.00 79.00 295 ILE A O 1
ATOM 2364 N N . GLU A 1 296 ? 1.451 -15.615 -28.266 1.00 73.50 296 GLU A N 1
ATOM 2365 C CA . GLU A 1 296 ? 2.456 -16.218 -29.140 1.00 73.50 296 GLU A CA 1
ATOM 2366 C C . GLU A 1 296 ? 3.828 -16.125 -28.461 1.00 73.50 296 GLU A C 1
ATOM 2368 O O . GLU A 1 296 ? 4.213 -15.063 -27.966 1.00 73.50 296 GLU A O 1
ATOM 2373 N N . ALA A 1 297 ? 4.557 -17.242 -28.410 1.00 72.88 297 ALA A N 1
ATOM 2374 C CA . ALA A 1 297 ? 5.936 -17.243 -27.937 1.00 72.88 297 ALA A CA 1
ATOM 2375 C C . ALA A 1 297 ? 6.826 -16.483 -28.941 1.00 72.88 297 ALA A C 1
ATOM 2377 O O . ALA A 1 297 ? 6.644 -16.654 -30.150 1.00 72.88 297 ALA A O 1
ATOM 2378 N N . PRO A 1 298 ? 7.805 -15.680 -28.481 1.00 70.94 298 PRO A N 1
ATOM 2379 C CA . PRO A 1 298 ? 8.661 -14.890 -29.370 1.00 70.94 298 PRO A CA 1
ATOM 2380 C C . PRO A 1 298 ? 9.576 -15.745 -30.266 1.00 70.94 298 PRO A C 1
ATOM 2382 O O . PRO A 1 298 ? 10.082 -15.258 -31.275 1.00 70.94 298 PRO A O 1
ATOM 2385 N N . VAL A 1 299 ? 9.777 -17.016 -29.904 1.00 73.44 299 VAL A N 1
ATOM 2386 C CA . VAL A 1 299 ? 10.631 -17.998 -30.582 1.00 73.44 299 VAL A CA 1
ATOM 2387 C C . VAL A 1 299 ? 9.855 -19.309 -30.752 1.00 73.44 299 VAL A C 1
ATOM 2389 O O . VAL A 1 299 ? 9.052 -19.689 -29.895 1.00 73.44 299 VAL A O 1
ATOM 2392 N N . LYS A 1 300 ? 10.085 -20.016 -31.867 1.00 75.94 300 LYS A N 1
ATOM 2393 C CA . LYS A 1 300 ? 9.529 -21.358 -32.105 1.00 75.94 300 LYS A CA 1
ATOM 2394 C C . LYS A 1 300 ? 10.331 -22.399 -31.327 1.00 75.94 300 LYS A C 1
ATOM 2396 O O . LYS A 1 300 ? 11.551 -22.419 -31.420 1.00 75.94 300 LYS A O 1
ATOM 2401 N N . THR A 1 301 ? 9.643 -23.286 -30.614 1.00 81.19 301 THR A N 1
ATOM 2402 C CA . THR A 1 301 ? 10.289 -24.340 -29.825 1.00 81.19 301 THR A CA 1
ATOM 2403 C C . THR A 1 301 ? 10.891 -25.451 -30.686 1.00 81.19 301 THR A C 1
ATOM 2405 O O . THR A 1 301 ? 10.285 -25.889 -31.668 1.00 81.19 301 THR A O 1
ATOM 2408 N N . ASN A 1 302 ? 12.065 -25.939 -30.283 1.00 82.06 302 ASN A N 1
ATOM 2409 C CA . ASN A 1 302 ? 12.751 -27.071 -30.900 1.00 82.06 302 ASN A CA 1
ATOM 2410 C C . ASN A 1 302 ? 11.925 -28.365 -30.795 1.00 82.06 302 ASN A C 1
ATOM 2412 O O . ASN A 1 302 ? 11.178 -28.584 -29.837 1.00 82.06 302 ASN A O 1
ATOM 2416 N N . LYS A 1 303 ? 12.066 -29.265 -31.779 1.00 83.00 303 LYS A N 1
ATOM 2417 C CA . LYS A 1 303 ? 11.360 -30.562 -31.770 1.00 83.00 303 LYS A CA 1
ATOM 2418 C C . LYS A 1 303 ? 11.854 -31.460 -30.632 1.00 83.00 303 LYS A C 1
ATOM 2420 O O . LYS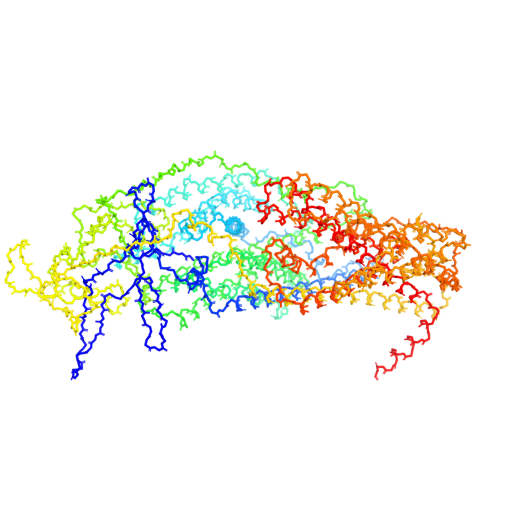 A 1 303 ? 11.052 -31.939 -29.834 1.00 83.00 303 LYS A O 1
ATOM 2425 N N . ILE A 1 304 ? 13.170 -31.648 -30.561 1.00 81.31 304 ILE A N 1
ATOM 2426 C CA . ILE A 1 304 ? 13.862 -32.434 -29.535 1.00 81.31 304 ILE A CA 1
ATOM 2427 C C . ILE A 1 304 ? 14.263 -31.473 -28.401 1.00 81.31 304 ILE A C 1
ATOM 2429 O O . ILE A 1 304 ? 14.779 -30.400 -28.716 1.00 81.31 304 ILE A O 1
ATOM 2433 N N . PRO A 1 305 ? 14.012 -31.799 -27.120 1.00 81.12 305 PRO A N 1
ATOM 2434 C CA . PRO A 1 305 ? 14.503 -31.005 -25.995 1.00 81.12 305 PRO A CA 1
ATOM 2435 C C . PRO A 1 305 ? 16.023 -31.151 -25.832 1.00 81.12 305 PRO A C 1
ATOM 2437 O O . PRO A 1 305 ? 16.537 -32.270 -25.876 1.00 81.12 305 PRO A O 1
ATOM 2440 N N . ARG A 1 306 ? 16.739 -30.047 -25.579 1.00 80.62 306 ARG A N 1
ATOM 2441 C CA . ARG A 1 306 ? 18.153 -30.092 -25.154 1.00 80.62 306 ARG A CA 1
ATOM 2442 C C . ARG A 1 306 ? 18.295 -30.856 -23.823 1.00 80.62 306 ARG A C 1
ATOM 2444 O O . ARG A 1 306 ? 17.444 -30.736 -22.937 1.00 80.62 306 ARG A O 1
ATOM 2451 N N . GLN A 1 307 ? 19.376 -31.625 -23.675 1.00 83.12 307 GLN A N 1
ATOM 2452 C CA . GLN A 1 307 ? 19.769 -32.223 -22.395 1.00 83.12 307 GLN A CA 1
ATOM 2453 C C . GLN A 1 307 ? 20.337 -31.131 -21.476 1.00 83.12 307 GLN A C 1
ATOM 2455 O O . GLN A 1 307 ? 21.177 -30.343 -21.903 1.00 83.12 307 GLN A O 1
ATOM 2460 N N . ILE A 1 308 ? 19.874 -31.078 -20.227 1.00 85.50 308 ILE A N 1
ATOM 2461 C CA . ILE A 1 308 ? 20.348 -30.104 -19.235 1.00 85.50 308 ILE A CA 1
ATOM 2462 C C . ILE A 1 308 ? 21.696 -30.603 -18.674 1.00 85.50 308 ILE A C 1
ATOM 2464 O O . ILE A 1 308 ? 21.766 -31.771 -18.279 1.00 85.50 308 ILE A O 1
ATOM 2468 N N . PRO A 1 309 ? 22.760 -29.775 -18.641 1.00 83.69 309 PRO A N 1
ATOM 2469 C CA . PRO A 1 309 ? 24.054 -30.164 -18.081 1.00 83.69 309 PRO A CA 1
ATOM 2470 C C . PRO A 1 309 ? 24.006 -30.272 -16.550 1.00 83.69 309 PRO A C 1
ATOM 2472 O O . PRO A 1 309 ? 23.142 -29.674 -15.899 1.00 83.69 309 PRO A O 1
ATOM 2475 N N . GLU A 1 310 ? 24.955 -31.008 -15.964 1.00 82.62 310 GLU A N 1
ATOM 2476 C CA . GLU A 1 310 ? 25.054 -31.143 -14.508 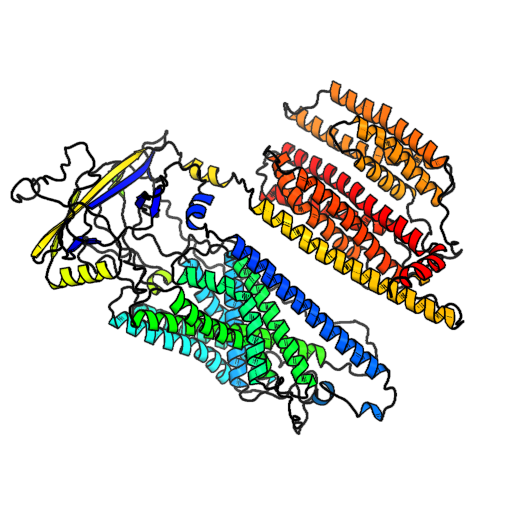1.00 82.62 310 GLU A CA 1
ATOM 2477 C C . GLU A 1 310 ? 25.231 -29.778 -13.829 1.00 82.62 310 GLU A C 1
ATOM 2479 O O . GLU A 1 310 ? 26.089 -28.970 -14.186 1.00 82.62 310 GLU A O 1
ATOM 2484 N N . GLN A 1 311 ? 24.373 -29.510 -12.847 1.00 78.19 311 GLN A N 1
ATOM 2485 C CA . GLN A 1 311 ? 24.295 -28.219 -12.175 1.00 78.19 311 GLN A CA 1
ATOM 2486 C C . GLN A 1 311 ? 25.220 -28.201 -10.955 1.00 78.19 311 GLN A C 1
ATOM 2488 O O . GLN A 1 311 ? 25.186 -29.115 -10.130 1.00 78.19 311 GLN A O 1
ATOM 2493 N N . ALA A 1 312 ? 25.997 -27.128 -10.788 1.00 81.25 312 ALA A N 1
ATOM 2494 C CA . ALA A 1 312 ? 26.794 -26.924 -9.580 1.00 81.25 312 ALA A CA 1
ATOM 2495 C C . ALA A 1 312 ? 25.901 -26.929 -8.321 1.00 81.25 312 ALA A C 1
ATOM 2497 O O . ALA A 1 312 ? 24.765 -26.462 -8.366 1.00 81.25 312 ALA A O 1
ATOM 2498 N N . GLY A 1 313 ? 26.408 -27.411 -7.179 1.00 76.50 313 GLY A N 1
ATOM 2499 C CA . GLY A 1 313 ? 25.579 -27.691 -5.992 1.00 76.50 313 GLY A CA 1
ATOM 2500 C C . GLY A 1 313 ? 24.730 -26.515 -5.476 1.00 76.50 313 GLY A C 1
ATOM 2501 O O . GLY A 1 313 ? 23.607 -26.724 -5.021 1.00 76.50 313 GLY A O 1
ATOM 2502 N N . TYR A 1 314 ? 25.207 -25.274 -5.619 1.00 77.62 314 TYR A N 1
ATOM 2503 C CA . TYR A 1 314 ? 24.459 -24.060 -5.253 1.00 77.62 314 TYR A CA 1
ATOM 2504 C C . TYR A 1 314 ? 23.289 -23.732 -6.206 1.00 77.62 314 TYR A C 1
ATOM 2506 O O . TYR A 1 314 ? 22.413 -22.949 -5.851 1.00 77.62 314 TYR A O 1
ATOM 2514 N N . MET A 1 315 ? 23.240 -24.349 -7.392 1.00 77.69 315 MET A N 1
ATOM 2515 C CA . MET A 1 315 ? 22.125 -24.289 -8.346 1.00 77.69 315 MET A CA 1
ATOM 2516 C C . MET A 1 315 ? 21.134 -25.451 -8.176 1.00 77.69 315 MET A C 1
ATOM 2518 O O . MET A 1 315 ? 20.230 -25.598 -9.001 1.00 77.69 315 MET A O 1
ATOM 2522 N N . ASN A 1 316 ? 21.239 -26.260 -7.113 1.00 85.75 316 ASN A N 1
ATOM 2523 C CA . ASN A 1 316 ? 20.236 -27.280 -6.797 1.00 85.75 316 ASN A CA 1
ATOM 2524 C C . ASN A 1 316 ? 18.837 -26.626 -6.647 1.00 85.75 316 ASN A C 1
ATOM 2526 O O . ASN A 1 316 ? 18.701 -25.665 -5.880 1.00 85.75 316 ASN A O 1
ATOM 2530 N N . PRO A 1 317 ? 17.787 -27.121 -7.339 1.00 84.25 317 PRO A N 1
ATOM 2531 C CA . PRO A 1 317 ? 16.458 -26.515 -7.308 1.00 84.25 317 PRO A CA 1
ATOM 2532 C C . PRO A 1 317 ? 15.923 -26.254 -5.897 1.00 84.25 317 PRO A C 1
ATOM 2534 O O . PRO A 1 317 ? 15.517 -25.126 -5.619 1.00 84.25 317 PRO A O 1
ATOM 2537 N N . ALA A 1 318 ? 15.993 -27.234 -4.990 1.00 87.56 318 ALA A N 1
ATOM 2538 C CA . ALA A 1 318 ? 15.455 -27.109 -3.633 1.00 87.56 318 ALA A CA 1
ATOM 2539 C C . ALA A 1 318 ? 16.168 -26.013 -2.821 1.00 87.56 318 ALA A C 1
ATOM 2541 O O . ALA A 1 318 ? 15.518 -25.194 -2.173 1.00 87.56 318 ALA A O 1
ATOM 2542 N N . PHE A 1 319 ? 17.498 -25.947 -2.925 1.00 87.69 319 PHE A N 1
ATOM 2543 C CA . PHE A 1 319 ? 18.324 -24.928 -2.273 1.00 87.69 319 PHE A CA 1
ATOM 2544 C C . PHE A 1 319 ? 17.993 -23.518 -2.790 1.00 87.69 319 PHE A C 1
ATOM 2546 O O . PHE A 1 319 ? 17.726 -22.615 -1.997 1.00 87.69 319 PHE A O 1
ATOM 2553 N N . THR A 1 320 ? 17.910 -23.343 -4.116 1.00 85.62 320 THR A N 1
ATOM 2554 C CA . THR A 1 320 ? 17.555 -22.042 -4.718 1.00 85.62 320 THR A CA 1
ATOM 2555 C C . THR A 1 320 ? 16.125 -21.597 -4.403 1.00 85.62 320 THR A C 1
ATOM 2557 O O . THR A 1 320 ? 15.897 -20.408 -4.190 1.00 85.62 320 THR A O 1
ATOM 2560 N N . ILE A 1 321 ? 15.176 -22.537 -4.323 1.00 91.31 321 ILE A N 1
ATOM 2561 C CA . ILE A 1 321 ? 13.776 -22.256 -3.980 1.00 91.31 321 ILE A CA 1
ATOM 2562 C C . ILE A 1 321 ? 13.659 -21.786 -2.527 1.00 91.31 321 ILE A C 1
ATOM 2564 O O . ILE A 1 321 ? 12.958 -20.810 -2.267 1.00 91.31 321 ILE A O 1
ATOM 2568 N N . LEU A 1 322 ? 14.350 -22.436 -1.584 1.00 89.69 322 LEU A N 1
ATOM 2569 C CA . LEU A 1 322 ? 14.326 -22.038 -0.173 1.00 89.69 322 LEU A CA 1
ATOM 2570 C C . LEU A 1 322 ? 14.976 -20.664 0.035 1.00 89.69 322 LEU A C 1
ATOM 2572 O O . LEU A 1 322 ? 14.327 -19.764 0.564 1.00 89.69 322 LEU A O 1
ATOM 2576 N N . ILE A 1 323 ? 16.205 -20.457 -0.455 1.00 86.06 323 ILE A N 1
ATOM 2577 C CA . ILE A 1 323 ? 16.915 -19.174 -0.297 1.00 86.06 323 ILE A CA 1
ATOM 2578 C C . ILE A 1 323 ? 16.137 -18.009 -0.924 1.00 86.06 323 ILE A C 1
ATOM 2580 O O . ILE A 1 323 ? 16.077 -16.929 -0.333 1.00 86.06 323 ILE A O 1
ATOM 2584 N N . GLY A 1 324 ? 15.478 -18.229 -2.067 1.00 84.12 324 GLY A N 1
ATOM 2585 C CA . GLY A 1 324 ? 14.624 -17.223 -2.699 1.00 84.12 324 GLY A CA 1
ATOM 2586 C C . GLY A 1 324 ? 13.466 -16.731 -1.819 1.00 84.12 324 GLY A C 1
ATOM 2587 O O . GLY A 1 324 ? 13.102 -15.559 -1.891 1.00 84.12 324 GLY A O 1
ATOM 2588 N N . GLY A 1 325 ? 12.941 -17.584 -0.934 1.00 86.31 325 GLY A N 1
ATOM 2589 C CA . GLY A 1 325 ? 11.835 -17.250 -0.033 1.00 86.31 325 GLY A CA 1
ATOM 2590 C C . GLY A 1 325 ? 12.222 -16.383 1.166 1.00 86.31 325 GLY A C 1
ATOM 2591 O O . GLY A 1 325 ? 11.355 -15.710 1.726 1.00 86.31 325 GLY A O 1
ATOM 2592 N N . ILE A 1 326 ? 13.506 -16.360 1.544 1.00 85.12 326 ILE A N 1
ATOM 2593 C CA . ILE A 1 326 ? 13.998 -15.651 2.739 1.00 85.12 326 ILE A CA 1
ATOM 2594 C C . ILE A 1 326 ? 13.796 -14.136 2.607 1.00 85.12 326 ILE A C 1
ATOM 2596 O O . ILE A 1 326 ? 13.365 -13.486 3.557 1.00 85.12 326 ILE A O 1
ATOM 2600 N N . LEU A 1 327 ? 14.083 -13.563 1.434 1.00 79.81 327 LEU A N 1
ATOM 2601 C CA . LEU A 1 327 ? 14.066 -12.109 1.237 1.00 79.81 327 LEU A CA 1
ATOM 2602 C C . LEU A 1 327 ? 12.639 -11.519 1.169 1.00 79.81 327 LEU A C 1
ATOM 2604 O O . LEU A 1 327 ? 12.389 -10.553 1.892 1.00 79.81 327 LEU A O 1
ATOM 2608 N N . PRO A 1 328 ? 11.668 -12.098 0.427 1.00 86.88 328 PRO A N 1
ATOM 2609 C CA . PRO A 1 328 ? 10.268 -11.672 0.504 1.00 86.88 328 PRO A CA 1
ATOM 2610 C C . PRO A 1 328 ? 9.638 -11.875 1.890 1.00 86.88 328 PRO A C 1
ATOM 2612 O O . PRO A 1 328 ? 8.785 -11.089 2.291 1.00 86.88 328 PRO A O 1
ATOM 2615 N N . PHE A 1 329 ? 10.067 -12.895 2.646 1.00 86.56 329 PHE A N 1
ATOM 2616 C CA . PHE A 1 329 ? 9.649 -13.075 4.040 1.00 86.56 329 PHE A CA 1
ATOM 2617 C C . PHE A 1 329 ? 10.227 -11.982 4.955 1.00 86.56 329 PHE A C 1
ATOM 2619 O O . PHE A 1 329 ? 9.476 -11.326 5.674 1.00 86.56 329 PHE A O 1
ATOM 2626 N N . GLY A 1 330 ? 11.538 -11.724 4.887 1.00 78.19 330 GLY A N 1
ATOM 2627 C CA . GLY A 1 330 ? 12.201 -10.679 5.677 1.00 78.19 330 GLY A CA 1
ATOM 2628 C C . GLY A 1 330 ? 11.640 -9.275 5.421 1.00 78.19 330 GLY A C 1
ATOM 2629 O O . GLY A 1 330 ? 11.544 -8.471 6.343 1.00 78.19 330 GLY A O 1
ATOM 2630 N N . ALA A 1 331 ? 11.182 -9.006 4.196 1.00 76.94 331 ALA A N 1
ATOM 2631 C CA . ALA A 1 331 ? 10.524 -7.758 3.814 1.00 76.94 331 ALA A CA 1
ATOM 2632 C C . ALA A 1 331 ? 9.118 -7.551 4.427 1.00 76.94 331 ALA A C 1
ATOM 2634 O O . ALA A 1 331 ? 8.583 -6.448 4.340 1.00 76.94 331 ALA A O 1
ATOM 2635 N N . VAL A 1 332 ? 8.521 -8.585 5.037 1.00 81.88 332 VAL A N 1
ATOM 2636 C CA . VAL A 1 332 ? 7.180 -8.552 5.664 1.00 81.88 332 VAL A CA 1
ATOM 2637 C C . VAL A 1 332 ? 7.215 -8.940 7.152 1.00 81.88 332 VAL A C 1
ATOM 2639 O O . VAL A 1 332 ? 6.274 -8.645 7.880 1.00 81.88 332 VAL A O 1
ATOM 2642 N N . PHE A 1 333 ? 8.301 -9.558 7.629 1.00 77.81 333 PHE A N 1
ATOM 2643 C CA . PHE A 1 333 ? 8.466 -10.144 8.968 1.00 77.81 333 PHE A CA 1
ATOM 2644 C C . PHE A 1 333 ? 7.938 -9.296 10.141 1.00 77.81 333 PHE A C 1
ATOM 2646 O O . PHE A 1 333 ? 7.209 -9.810 10.988 1.00 77.81 333 PHE A O 1
ATOM 2653 N N . ILE A 1 334 ? 8.269 -8.003 10.189 1.00 72.81 334 ILE A N 1
ATOM 2654 C CA . ILE A 1 334 ? 7.841 -7.118 11.283 1.00 72.81 334 ILE A CA 1
ATOM 2655 C C . ILE A 1 334 ? 6.337 -6.817 11.206 1.00 72.81 334 ILE A C 1
ATOM 2657 O O . ILE A 1 334 ? 5.639 -6.907 12.211 1.00 72.81 334 ILE A O 1
ATOM 2661 N N . GLU A 1 335 ? 5.787 -6.565 10.017 1.00 76.50 335 GLU A N 1
ATOM 2662 C CA . GLU A 1 335 ? 4.334 -6.399 9.885 1.00 76.50 335 GLU A CA 1
ATOM 2663 C C . GLU A 1 335 ? 3.582 -7.701 10.130 1.00 76.50 335 GLU A C 1
ATOM 2665 O O . GLU A 1 335 ? 2.479 -7.674 10.663 1.00 76.50 335 GLU A O 1
ATOM 2670 N N . LEU A 1 336 ? 4.181 -8.853 9.826 1.00 80.25 336 LEU A N 1
ATOM 2671 C CA . LEU A 1 336 ? 3.627 -10.148 10.202 1.00 80.25 336 LEU A CA 1
ATOM 2672 C C . LEU A 1 336 ? 3.537 -10.292 11.732 1.00 80.25 336 LEU A C 1
ATOM 2674 O O . LEU A 1 336 ? 2.508 -10.759 12.218 1.00 80.25 336 LEU A O 1
ATOM 2678 N N . PHE A 1 337 ? 4.534 -9.833 12.500 1.00 79.25 337 PHE A N 1
ATOM 2679 C CA . PHE A 1 337 ? 4.443 -9.762 13.967 1.00 79.25 337 PHE A CA 1
ATOM 2680 C C . PHE A 1 337 ? 3.257 -8.900 14.429 1.00 79.25 337 PHE A C 1
ATOM 2682 O O . PHE A 1 337 ? 2.464 -9.339 15.267 1.00 79.25 337 PHE A O 1
ATOM 2689 N N . PHE A 1 338 ? 3.092 -7.702 13.864 1.00 70.50 338 PHE A N 1
ATOM 2690 C CA . PHE A 1 338 ? 2.018 -6.780 14.247 1.00 70.50 338 PHE A CA 1
ATOM 2691 C C . PHE A 1 338 ? 0.623 -7.246 13.788 1.00 70.50 338 PHE A C 1
ATOM 2693 O O . PHE A 1 338 ? -0.351 -7.118 14.533 1.00 70.50 338 PHE A O 1
ATOM 2700 N N . ILE A 1 339 ? 0.517 -7.877 12.615 1.00 77.81 339 ILE A N 1
ATOM 2701 C CA . ILE A 1 339 ? -0.708 -8.520 12.117 1.00 77.81 339 ILE A CA 1
ATOM 2702 C C . ILE A 1 339 ? -1.110 -9.690 13.023 1.00 77.81 339 ILE A C 1
ATOM 2704 O O . ILE A 1 339 ? -2.266 -9.759 13.440 1.00 77.81 339 ILE A O 1
ATOM 2708 N N . LEU A 1 340 ? -0.176 -10.585 13.373 1.00 76.69 340 LEU A N 1
ATOM 2709 C CA . LEU A 1 340 ? -0.451 -11.704 14.283 1.00 76.69 340 LEU A CA 1
ATOM 2710 C C . LEU A 1 340 ? -0.865 -11.208 15.671 1.00 76.69 340 LEU A C 1
ATOM 2712 O O . LEU A 1 340 ? -1.841 -11.706 16.226 1.00 76.69 340 LEU A O 1
ATOM 2716 N N . THR A 1 341 ? -0.199 -10.176 16.182 1.00 70.50 341 THR A N 1
ATOM 2717 C CA . THR A 1 341 ? -0.531 -9.545 17.468 1.00 70.50 341 THR A CA 1
ATOM 2718 C C . THR A 1 341 ? -1.910 -8.875 17.447 1.00 70.50 341 THR A C 1
ATOM 2720 O O . THR A 1 341 ? -2.654 -8.972 18.422 1.00 70.50 341 THR A O 1
ATOM 2723 N N . SER A 1 342 ? -2.329 -8.283 16.322 1.00 68.25 342 SER A N 1
ATOM 2724 C CA . SER A 1 342 ? -3.683 -7.724 16.191 1.00 68.25 342 SER A CA 1
ATOM 2725 C C . SER A 1 342 ? -4.784 -8.776 16.030 1.00 68.25 342 SER A C 1
ATOM 2727 O O . SER A 1 342 ? -5.919 -8.539 16.444 1.00 68.25 342 SER A O 1
ATOM 2729 N N . ILE A 1 343 ? -4.477 -9.928 15.429 1.00 72.25 343 ILE A N 1
ATOM 2730 C CA . ILE A 1 343 ? -5.432 -11.034 15.276 1.00 72.25 343 ILE A CA 1
ATOM 2731 C C . ILE A 1 343 ? -5.578 -11.789 16.605 1.00 72.25 343 ILE A C 1
ATOM 2733 O O . ILE A 1 343 ? -6.680 -11.862 17.149 1.00 72.25 343 ILE A O 1
ATOM 2737 N N . TRP A 1 344 ? -4.472 -12.301 17.151 1.00 71.19 344 TRP A N 1
ATOM 2738 C CA . TRP A 1 344 ? -4.472 -13.304 18.223 1.00 71.19 344 TRP A CA 1
ATOM 2739 C C . TRP A 1 344 ? -4.397 -12.725 19.641 1.00 71.19 344 TRP A C 1
ATOM 2741 O O . TRP A 1 344 ? -5.033 -13.264 20.540 1.00 71.19 344 TRP A O 1
ATOM 2751 N N . LEU A 1 345 ? -3.682 -11.609 19.838 1.00 58.84 345 LEU A N 1
ATOM 2752 C CA . LEU A 1 345 ? -3.637 -10.864 21.112 1.00 58.84 345 LEU A CA 1
ATOM 2753 C C . LEU A 1 345 ? -4.602 -9.659 21.120 1.00 58.84 345 LEU A C 1
ATOM 2755 O O . LEU A 1 345 ? -4.539 -8.802 21.997 1.00 58.84 345 LEU A O 1
ATOM 2759 N N . HIS A 1 346 ? -5.489 -9.590 20.121 1.00 54.91 346 HIS A N 1
ATOM 2760 C CA . HIS A 1 346 ? -6.588 -8.625 19.967 1.00 54.91 346 HIS A CA 1
ATOM 2761 C C . HIS A 1 346 ? -6.200 -7.130 20.016 1.00 54.91 346 HIS A C 1
ATOM 2763 O O . HIS A 1 346 ? -7.070 -6.269 20.173 1.00 54.91 346 HIS A O 1
ATOM 2769 N N . GLN A 1 347 ? -4.919 -6.799 19.823 1.00 49.59 347 GLN A N 1
ATOM 2770 C CA . GLN A 1 347 ? -4.436 -5.415 19.774 1.00 49.59 347 GLN A CA 1
ATOM 2771 C C . GLN A 1 347 ? -4.893 -4.689 18.492 1.00 49.59 347 GLN A C 1
ATOM 2773 O O . GLN A 1 347 ? -5.284 -5.304 17.494 1.00 49.59 347 GLN A O 1
ATOM 2778 N N . PHE A 1 348 ? -4.864 -3.358 18.484 1.00 53.00 348 PHE A N 1
ATOM 2779 C CA . PHE A 1 348 ? -5.475 -2.559 17.419 1.00 53.00 348 PHE A CA 1
ATOM 2780 C C . PHE A 1 348 ? -4.489 -2.155 16.309 1.00 53.00 348 PHE A C 1
ATOM 2782 O O . PHE A 1 348 ? -3.903 -1.079 16.346 1.00 53.00 348 PHE A O 1
ATOM 2789 N N . TYR A 1 349 ? -4.372 -2.959 15.246 1.00 56.28 349 TYR A N 1
ATOM 2790 C CA . TYR A 1 349 ? -3.679 -2.513 14.031 1.00 56.28 349 TYR A CA 1
ATOM 2791 C C . TYR A 1 349 ? -4.502 -1.446 13.290 1.00 56.28 349 TYR A C 1
ATOM 2793 O O . TYR A 1 349 ? -5.589 -1.748 12.780 1.00 56.28 349 TYR A O 1
ATOM 2801 N N . TYR A 1 350 ? -3.977 -0.218 13.217 1.00 56.53 350 TYR A N 1
ATOM 2802 C CA . TYR A 1 350 ? -4.633 0.942 12.594 1.00 56.53 350 TYR A CA 1
ATOM 2803 C C . TYR A 1 350 ? -3.917 1.476 11.339 1.00 56.53 350 TYR A C 1
ATOM 2805 O O . TYR A 1 350 ? -4.525 2.196 10.543 1.00 56.53 350 TYR A O 1
ATOM 2813 N N . ILE A 1 351 ? -2.651 1.106 11.115 1.00 64.31 351 ILE A N 1
ATOM 2814 C CA . ILE A 1 351 ? -1.756 1.763 10.148 1.00 64.31 351 ILE A CA 1
ATOM 2815 C C . ILE A 1 351 ? -1.919 1.217 8.711 1.00 64.31 351 ILE A C 1
ATOM 2817 O O . ILE A 1 351 ? -0.968 0.801 8.058 1.00 64.31 351 ILE A O 1
ATOM 2821 N N . PHE A 1 352 ? -3.136 1.233 8.156 1.00 67.31 352 PHE A N 1
ATOM 2822 C CA . PHE A 1 352 ? -3.422 0.665 6.821 1.00 67.31 352 PHE A CA 1
ATOM 2823 C C . PHE A 1 352 ? -2.577 1.243 5.666 1.00 67.31 352 PHE A C 1
ATOM 2825 O O . PHE A 1 352 ? -2.337 0.548 4.677 1.00 67.31 352 PHE A O 1
ATOM 2832 N N . GLY A 1 353 ? -2.098 2.488 5.780 1.00 67.06 353 GLY A N 1
ATOM 2833 C CA . GLY A 1 353 ? -1.154 3.077 4.819 1.00 67.06 353 GLY A CA 1
ATOM 2834 C C . GLY A 1 353 ? 0.220 2.398 4.820 1.00 67.06 353 GLY A C 1
ATOM 2835 O O . GLY A 1 353 ? 0.821 2.227 3.762 1.00 67.06 353 GLY A O 1
ATOM 2836 N N . PHE A 1 354 ? 0.679 1.944 5.986 1.00 68.06 354 PHE A N 1
ATOM 2837 C CA . PHE A 1 354 ? 1.921 1.191 6.157 1.00 68.06 354 PHE A CA 1
ATOM 2838 C C . PHE A 1 354 ? 1.808 -0.187 5.504 1.00 68.06 354 PHE A C 1
ATOM 2840 O O . PHE A 1 354 ? 2.643 -0.554 4.677 1.00 68.06 354 PHE A O 1
ATOM 2847 N N . LEU A 1 355 ? 0.718 -0.908 5.792 1.00 75.62 355 LEU A N 1
ATOM 2848 C CA . LEU A 1 355 ? 0.424 -2.214 5.199 1.00 75.62 355 LEU A CA 1
ATOM 2849 C C . LEU A 1 355 ? 0.436 -2.173 3.661 1.00 75.62 355 LEU A C 1
ATOM 2851 O O . LEU A 1 355 ? 0.947 -3.086 3.014 1.00 75.62 355 LEU A O 1
ATOM 2855 N N . PHE A 1 356 ? -0.081 -1.091 3.070 1.00 82.62 356 PHE A N 1
ATOM 2856 C CA . PHE A 1 356 ? -0.060 -0.876 1.623 1.00 82.62 356 PHE A CA 1
ATOM 2857 C C . PHE A 1 356 ? 1.357 -0.629 1.068 1.00 82.62 356 PHE A C 1
ATOM 2859 O O . PHE A 1 356 ? 1.694 -1.154 0.006 1.00 82.62 356 PHE A O 1
ATOM 2866 N N . LEU A 1 357 ? 2.215 0.106 1.787 1.00 77.81 357 LEU A N 1
ATOM 2867 C CA . LEU A 1 357 ? 3.624 0.286 1.407 1.00 77.81 357 LEU A CA 1
ATOM 2868 C C . LEU A 1 357 ? 4.415 -1.028 1.499 1.00 77.81 357 LEU A C 1
ATOM 2870 O O . LEU A 1 357 ? 5.162 -1.356 0.576 1.00 77.81 357 LEU A O 1
ATOM 2874 N N . VAL A 1 358 ? 4.205 -1.820 2.555 1.00 81.12 358 VAL A N 1
ATOM 2875 C CA . VAL A 1 358 ? 4.837 -3.142 2.700 1.00 81.12 358 VAL A CA 1
ATOM 2876 C C . VAL A 1 358 ? 4.324 -4.133 1.651 1.00 81.12 358 VAL A C 1
ATOM 2878 O O . VAL A 1 358 ? 5.108 -4.916 1.121 1.00 81.12 358 VAL A O 1
ATOM 2881 N N . PHE A 1 359 ? 3.057 -4.048 1.238 1.00 87.56 359 PHE A N 1
ATOM 2882 C CA . PHE A 1 359 ? 2.542 -4.822 0.102 1.00 87.56 359 PHE A CA 1
ATOM 2883 C C . PHE A 1 359 ? 3.236 -4.455 -1.225 1.00 87.56 359 PHE A C 1
ATOM 2885 O O . PHE A 1 359 ? 3.574 -5.348 -2.001 1.00 87.56 359 PHE A O 1
ATOM 2892 N N . ILE A 1 360 ? 3.534 -3.173 -1.472 1.00 86.19 360 ILE A N 1
ATOM 2893 C CA . ILE A 1 360 ? 4.328 -2.741 -2.641 1.00 86.19 360 ILE A CA 1
ATOM 2894 C C . ILE A 1 360 ? 5.769 -3.278 -2.563 1.00 86.19 360 ILE A C 1
ATOM 2896 O O . ILE A 1 360 ? 6.284 -3.803 -3.551 1.00 86.19 360 ILE A O 1
ATOM 2900 N N . ILE A 1 361 ? 6.400 -3.207 -1.389 1.00 82.50 361 ILE A N 1
ATOM 2901 C CA . ILE A 1 361 ? 7.737 -3.766 -1.124 1.00 82.50 361 ILE A CA 1
ATOM 2902 C C . ILE A 1 361 ? 7.771 -5.290 -1.356 1.00 82.50 361 ILE A C 1
ATOM 2904 O O . ILE A 1 361 ? 8.691 -5.796 -2.005 1.00 82.50 361 ILE A O 1
ATOM 2908 N N . LEU A 1 362 ? 6.745 -6.023 -0.910 1.00 87.56 362 LEU A N 1
ATOM 2909 C CA . LEU A 1 362 ? 6.588 -7.459 -1.161 1.00 87.56 362 LEU A CA 1
ATOM 2910 C C . LEU A 1 362 ? 6.472 -7.769 -2.661 1.00 87.56 362 LEU A C 1
ATOM 2912 O O . LEU A 1 362 ? 7.085 -8.721 -3.140 1.00 87.56 362 LEU A O 1
ATOM 2916 N N . ILE A 1 363 ? 5.719 -6.965 -3.421 1.00 88.94 363 ILE A N 1
ATOM 2917 C CA . ILE A 1 363 ? 5.587 -7.142 -4.876 1.00 88.94 363 ILE A CA 1
ATOM 2918 C C . ILE A 1 363 ? 6.946 -6.983 -5.573 1.00 88.94 363 ILE A C 1
ATOM 2920 O O . ILE A 1 363 ? 7.298 -7.811 -6.414 1.00 88.94 363 ILE A O 1
ATOM 2924 N N . ILE A 1 364 ? 7.715 -5.949 -5.212 1.00 85.12 364 ILE A N 1
ATOM 2925 C CA . ILE A 1 364 ? 9.033 -5.674 -5.807 1.00 85.12 364 ILE A CA 1
ATOM 2926 C C . ILE A 1 364 ? 10.023 -6.793 -5.459 1.00 85.12 364 ILE A C 1
ATOM 2928 O O . ILE A 1 364 ? 10.605 -7.387 -6.362 1.00 85.12 364 ILE A O 1
ATOM 2932 N N . THR A 1 365 ? 10.154 -7.154 -4.178 1.00 85.19 365 THR A N 1
ATOM 2933 C CA . THR A 1 365 ? 11.070 -8.226 -3.736 1.00 85.19 365 THR A CA 1
ATOM 2934 C C . THR A 1 365 ? 10.725 -9.592 -4.333 1.00 85.19 365 THR A C 1
ATOM 2936 O O . THR A 1 365 ? 11.625 -10.300 -4.785 1.00 85.19 365 THR A O 1
ATOM 2939 N N . CYS A 1 366 ? 9.438 -9.958 -4.418 1.00 90.38 366 CYS A N 1
ATOM 2940 C CA . CYS A 1 366 ? 9.019 -11.190 -5.097 1.00 90.38 366 CYS A CA 1
ATOM 2941 C C . CYS A 1 366 ? 9.423 -11.194 -6.576 1.00 90.38 366 CYS A C 1
ATOM 2943 O O . CYS A 1 366 ? 9.895 -12.218 -7.072 1.00 90.38 366 CYS A O 1
ATOM 2945 N N . ALA A 1 367 ? 9.238 -10.068 -7.274 1.00 88.12 367 ALA A N 1
ATOM 2946 C CA . ALA A 1 367 ? 9.571 -9.936 -8.687 1.00 88.12 367 ALA A CA 1
ATOM 2947 C C . ALA A 1 367 ? 11.087 -9.985 -8.935 1.00 88.12 367 ALA A C 1
ATOM 2949 O O . ALA A 1 367 ? 11.532 -10.723 -9.810 1.00 88.12 367 ALA A O 1
ATOM 2950 N N . GLU A 1 368 ? 11.883 -9.242 -8.161 1.00 82.44 368 GLU A N 1
ATOM 2951 C CA . GLU A 1 368 ? 13.340 -9.174 -8.323 1.00 82.44 368 GLU A CA 1
ATOM 2952 C C . GLU A 1 368 ? 14.016 -10.524 -8.080 1.00 82.44 368 GLU A C 1
ATOM 2954 O O . GLU A 1 368 ? 14.806 -10.971 -8.909 1.00 82.44 368 GLU A O 1
ATOM 2959 N N . ILE A 1 369 ? 13.678 -11.213 -6.987 1.00 85.94 369 ILE A N 1
ATOM 2960 C CA . ILE A 1 369 ? 14.314 -12.492 -6.646 1.00 85.94 369 ILE A CA 1
ATOM 2961 C C . ILE A 1 369 ? 13.933 -13.599 -7.639 1.00 85.94 369 ILE A C 1
ATOM 2963 O O . ILE A 1 369 ? 14.791 -14.402 -8.015 1.00 85.94 369 ILE A O 1
ATOM 2967 N N . ALA A 1 370 ? 12.698 -13.590 -8.155 1.00 88.19 370 ALA A N 1
ATOM 2968 C CA . ALA A 1 370 ? 12.304 -14.470 -9.253 1.00 88.19 370 ALA A CA 1
ATOM 2969 C C . ALA A 1 370 ? 13.101 -14.169 -10.537 1.00 88.19 370 ALA A C 1
ATOM 2971 O O . ALA A 1 370 ? 13.696 -15.081 -11.111 1.00 88.19 370 ALA A O 1
ATOM 2972 N N . ILE A 1 371 ? 13.178 -12.896 -10.950 1.00 83.88 371 ILE A N 1
ATOM 2973 C CA . ILE A 1 371 ? 13.927 -12.426 -12.132 1.00 83.88 371 ILE A CA 1
ATOM 2974 C C . ILE A 1 371 ? 15.406 -12.842 -12.070 1.00 83.88 371 ILE A C 1
ATOM 2976 O O . ILE A 1 371 ? 15.955 -13.343 -13.053 1.00 83.88 371 ILE A O 1
ATOM 2980 N N . VAL A 1 372 ? 16.050 -12.668 -10.913 1.00 80.00 372 VAL A N 1
ATOM 2981 C CA . VAL A 1 372 ? 17.474 -12.973 -10.700 1.00 80.00 372 VAL A CA 1
ATOM 2982 C C . VAL A 1 372 ? 17.746 -14.469 -10.768 1.00 80.00 372 VAL A C 1
ATOM 2984 O O . VAL A 1 372 ? 18.634 -14.900 -11.505 1.00 80.00 372 VAL A O 1
ATOM 2987 N N . LEU A 1 373 ? 16.986 -15.274 -10.023 1.00 83.31 373 LEU A N 1
ATOM 2988 C CA . LEU A 1 373 ? 17.211 -16.719 -9.974 1.00 83.31 373 LEU A CA 1
ATOM 2989 C C . LEU A 1 373 ? 16.790 -17.396 -11.286 1.00 83.31 373 LEU A C 1
ATOM 2991 O O . LEU A 1 373 ? 17.462 -18.329 -11.714 1.00 83.31 373 LEU A O 1
ATOM 2995 N N . CYS A 1 374 ? 15.776 -16.873 -11.985 1.00 85.00 374 CYS A N 1
ATOM 2996 C CA . CYS A 1 374 ? 15.441 -17.277 -13.353 1.00 85.00 374 CYS A CA 1
ATOM 2997 C C . CYS A 1 374 ? 16.562 -16.929 -14.349 1.00 85.00 374 CYS A C 1
ATOM 2999 O O . CYS A 1 374 ? 16.886 -17.743 -15.210 1.00 85.00 374 CYS A O 1
ATOM 3001 N N . TYR A 1 375 ? 17.186 -15.749 -14.243 1.00 79.31 375 TYR A N 1
ATOM 3002 C CA . TYR A 1 375 ? 18.315 -15.382 -15.106 1.00 79.31 375 TYR A CA 1
ATOM 3003 C C . TYR A 1 375 ? 19.541 -16.272 -14.858 1.00 79.31 375 TYR A C 1
ATOM 3005 O O . TYR A 1 375 ? 20.120 -16.780 -15.816 1.00 79.31 375 TYR A O 1
ATOM 3013 N N . PHE A 1 376 ? 19.908 -16.530 -13.597 1.00 80.12 376 PHE A N 1
ATOM 3014 C CA . PHE A 1 376 ? 21.001 -17.459 -13.290 1.00 80.12 376 PHE A CA 1
ATOM 3015 C C . PHE A 1 376 ? 20.691 -18.890 -13.753 1.00 80.12 376 PHE A C 1
ATOM 3017 O O . PHE A 1 376 ? 21.558 -19.519 -14.350 1.00 80.12 376 PHE A O 1
ATOM 3024 N N . GLN A 1 377 ? 19.457 -19.374 -13.571 1.00 83.94 377 GLN A N 1
ATOM 3025 C CA . GLN A 1 377 ? 19.006 -20.678 -14.073 1.00 83.94 377 GLN A CA 1
ATOM 3026 C C . GLN A 1 377 ? 19.191 -20.805 -15.597 1.00 83.94 377 GLN A C 1
ATOM 3028 O O . GLN A 1 377 ? 19.796 -21.769 -16.066 1.00 83.94 377 GLN A O 1
ATOM 3033 N N . LEU A 1 378 ? 18.736 -19.808 -16.365 1.00 81.62 378 LEU A N 1
ATOM 3034 C CA . LEU A 1 378 ? 18.875 -19.784 -17.825 1.00 81.62 378 LEU A CA 1
ATOM 3035 C C . LEU A 1 378 ? 20.342 -19.669 -18.274 1.00 81.62 378 LEU A C 1
ATOM 3037 O O . LEU A 1 378 ? 20.726 -20.256 -19.284 1.00 81.62 378 LEU A O 1
ATOM 3041 N N . CYS A 1 379 ? 21.183 -18.954 -17.522 1.00 77.38 379 CYS A N 1
ATOM 3042 C CA . CYS A 1 379 ? 22.628 -18.899 -17.759 1.00 77.38 379 CYS A CA 1
ATOM 3043 C C . CYS A 1 379 ? 23.350 -20.225 -17.455 1.00 77.38 379 CYS A C 1
ATOM 3045 O O . CYS A 1 379 ? 24.403 -20.465 -18.037 1.00 77.38 379 CYS A O 1
ATOM 3047 N N . SER A 1 380 ? 22.781 -21.091 -16.609 1.00 77.06 380 SER A N 1
ATOM 3048 C CA . SER A 1 380 ? 23.234 -22.474 -16.362 1.00 77.06 380 SER A CA 1
ATOM 3049 C C . SER A 1 380 ? 22.544 -23.516 -17.265 1.00 77.06 380 SER A C 1
ATOM 3051 O O . SER A 1 380 ? 22.561 -24.707 -16.965 1.00 77.06 380 SER A O 1
ATOM 3053 N N . GLU A 1 381 ? 21.948 -23.067 -18.372 1.00 81.62 381 GLU A N 1
ATOM 3054 C CA . GLU A 1 381 ? 21.276 -23.863 -19.411 1.00 81.62 381 GLU A CA 1
ATOM 3055 C C . GLU A 1 381 ? 20.011 -24.652 -18.994 1.00 81.62 381 GLU A C 1
ATOM 3057 O O . GLU A 1 381 ? 19.490 -25.461 -19.765 1.00 81.62 381 GLU A O 1
ATOM 3062 N N . ASP A 1 382 ? 19.445 -24.387 -17.815 1.00 85.50 382 ASP A N 1
ATOM 3063 C CA . ASP A 1 382 ? 18.193 -25.004 -17.361 1.00 85.50 382 ASP A CA 1
ATOM 3064 C C . ASP A 1 382 ? 16.965 -24.199 -17.849 1.00 85.50 382 ASP A C 1
ATOM 3066 O O . ASP A 1 382 ? 16.713 -23.075 -17.415 1.00 85.50 382 ASP A O 1
ATOM 3070 N N . TYR A 1 383 ? 16.162 -24.779 -18.751 1.00 86.19 383 TYR A N 1
ATOM 3071 C CA . TYR A 1 383 ? 14.929 -24.160 -19.269 1.00 86.19 383 TYR A CA 1
ATOM 3072 C C . TYR A 1 383 ? 13.671 -24.422 -18.427 1.00 86.19 383 TYR A C 1
ATOM 3074 O O . TYR A 1 383 ? 12.599 -23.919 -18.771 1.00 86.19 383 TYR A O 1
ATOM 3082 N N . MET A 1 384 ? 13.737 -25.174 -17.325 1.00 88.62 384 MET A N 1
ATOM 3083 C CA . MET A 1 384 ? 12.561 -25.540 -16.515 1.00 88.62 384 MET A CA 1
ATOM 3084 C C . MET A 1 384 ? 12.135 -24.425 -15.535 1.00 88.62 384 MET A C 1
ATOM 3086 O O . MET A 1 384 ? 11.767 -24.664 -14.382 1.00 88.62 384 MET A O 1
ATOM 3090 N N . TRP A 1 385 ? 12.182 -23.168 -15.982 1.00 89.12 385 TRP A N 1
ATOM 3091 C CA . TRP A 1 385 ? 11.977 -21.972 -15.154 1.00 89.12 385 TRP A CA 1
ATOM 3092 C C . TRP A 1 385 ? 10.524 -21.763 -14.695 1.00 89.12 385 TRP A C 1
ATOM 3094 O O . TRP A 1 385 ? 10.290 -21.106 -13.681 1.00 89.12 385 TRP A O 1
ATOM 3104 N N . TRP A 1 386 ? 9.538 -22.336 -15.395 1.00 91.12 386 TRP A N 1
ATOM 3105 C CA . TRP A 1 386 ? 8.106 -22.111 -15.144 1.00 91.12 386 TRP A CA 1
ATOM 3106 C C . TRP A 1 386 ? 7.668 -22.405 -13.701 1.00 91.12 386 TRP A C 1
ATOM 3108 O O . TRP A 1 386 ? 7.079 -21.550 -13.047 1.00 91.12 386 TRP A O 1
ATOM 3118 N N . TRP A 1 387 ? 7.965 -23.604 -13.188 1.00 92.88 387 TRP A N 1
ATOM 3119 C CA . TRP A 1 387 ? 7.660 -23.957 -11.796 1.00 92.88 387 TRP A CA 1
ATOM 3120 C C . TRP A 1 387 ? 8.684 -23.382 -10.824 1.00 92.88 387 TRP A C 1
ATOM 3122 O O . TRP A 1 387 ? 8.317 -22.996 -9.719 1.00 92.88 387 TRP A O 1
ATOM 3132 N N . ARG A 1 388 ? 9.956 -23.290 -11.229 1.00 90.19 388 ARG A N 1
ATOM 3133 C CA . ARG A 1 388 ? 11.036 -22.802 -10.364 1.00 90.19 388 ARG A CA 1
ATOM 3134 C C . ARG A 1 388 ? 10.820 -21.337 -9.977 1.00 90.19 388 ARG A C 1
ATOM 3136 O O . ARG A 1 388 ? 10.844 -21.035 -8.794 1.00 90.19 388 ARG A O 1
ATOM 3143 N N . SER A 1 389 ? 10.477 -20.463 -10.925 1.00 90.75 389 SER A N 1
ATOM 3144 C CA . SER A 1 389 ? 10.104 -19.060 -10.661 1.00 90.75 389 SER A CA 1
ATOM 3145 C C . SER A 1 389 ? 8.883 -18.913 -9.742 1.00 90.75 389 SER A C 1
ATOM 3147 O O . SER A 1 389 ? 8.903 -18.075 -8.844 1.00 90.75 389 SER A O 1
ATOM 3149 N N . TYR A 1 390 ? 7.855 -19.757 -9.905 1.00 94.62 390 TYR A N 1
ATOM 3150 C CA . TYR A 1 390 ? 6.686 -19.770 -9.018 1.00 94.62 390 TYR A CA 1
ATOM 3151 C C . TYR A 1 390 ? 7.064 -20.193 -7.587 1.00 94.62 390 TYR A C 1
ATOM 3153 O O . TYR A 1 390 ? 6.726 -19.522 -6.613 1.00 94.62 390 TYR A O 1
ATOM 3161 N N . LEU A 1 391 ? 7.795 -21.301 -7.445 1.00 94.62 391 LEU A N 1
ATOM 3162 C CA . LEU A 1 391 ? 8.173 -21.859 -6.144 1.00 94.62 391 LEU A CA 1
ATOM 3163 C C . LEU A 1 391 ? 9.187 -20.978 -5.400 1.00 94.62 391 LEU A C 1
ATOM 3165 O O . LEU A 1 391 ? 9.081 -20.848 -4.185 1.00 94.62 391 LEU A O 1
ATOM 3169 N N . THR A 1 392 ? 10.116 -20.338 -6.113 1.00 91.38 392 THR A N 1
ATOM 3170 C CA . THR A 1 392 ? 11.145 -19.436 -5.565 1.00 91.38 392 THR A CA 1
ATOM 3171 C C . THR A 1 392 ? 10.563 -18.248 -4.795 1.00 91.38 392 THR A C 1
ATOM 3173 O O . THR A 1 392 ? 11.094 -17.900 -3.746 1.00 91.38 392 THR A O 1
ATOM 3176 N N . SER A 1 393 ? 9.474 -17.632 -5.270 1.00 91.50 393 SER A N 1
ATOM 3177 C CA . SER A 1 393 ? 8.782 -16.577 -4.509 1.00 91.50 393 SER A CA 1
ATOM 3178 C C . SER A 1 393 ? 7.759 -17.158 -3.528 1.00 91.50 393 SER A C 1
ATOM 3180 O O . SER A 1 393 ? 7.608 -16.638 -2.423 1.00 91.50 393 SER A O 1
ATOM 3182 N N . GLY A 1 394 ? 7.084 -18.254 -3.901 1.00 94.50 394 GLY A N 1
ATOM 3183 C CA . GLY A 1 394 ? 6.078 -18.934 -3.075 1.00 94.50 394 GLY A CA 1
ATOM 3184 C C . GLY A 1 394 ? 6.622 -19.495 -1.756 1.00 94.50 394 GLY A C 1
ATOM 3185 O O . GLY A 1 394 ? 5.932 -19.452 -0.738 1.00 94.50 394 GLY A O 1
ATOM 3186 N N . SER A 1 395 ? 7.872 -19.968 -1.734 1.00 95.56 395 SER A N 1
ATOM 3187 C CA . SER A 1 395 ? 8.536 -20.562 -0.559 1.00 95.56 395 SER A CA 1
ATOM 3188 C C . SER A 1 395 ? 8.622 -19.631 0.657 1.00 95.56 395 SER A C 1
ATOM 3190 O O . SER A 1 395 ? 8.717 -20.114 1.784 1.00 95.56 395 SER A O 1
ATOM 3192 N N . SER A 1 396 ? 8.489 -18.314 0.461 1.00 94.06 396 SER A N 1
ATOM 3193 C CA . SER A 1 396 ? 8.293 -17.319 1.529 1.00 94.06 396 SER A CA 1
ATOM 3194 C C . SER A 1 396 ? 7.166 -17.689 2.516 1.00 94.06 396 SER A C 1
ATOM 3196 O O . SER A 1 396 ? 7.247 -17.382 3.706 1.00 94.06 396 SER A O 1
ATOM 3198 N N . ALA A 1 397 ? 6.153 -18.436 2.065 1.00 95.56 397 ALA A N 1
ATOM 3199 C CA . ALA A 1 397 ? 5.071 -18.963 2.896 1.00 95.56 397 ALA A CA 1
ATOM 3200 C C . ALA A 1 397 ? 5.493 -20.049 3.905 1.00 95.56 397 ALA A C 1
ATOM 3202 O O . ALA A 1 397 ? 4.843 -20.200 4.943 1.00 95.56 397 ALA A O 1
ATOM 3203 N N . ILE A 1 398 ? 6.576 -20.786 3.631 1.00 94.75 398 ILE A N 1
ATOM 3204 C CA . ILE A 1 398 ? 7.148 -21.774 4.560 1.00 94.75 398 ILE A CA 1
ATOM 3205 C C . ILE A 1 398 ? 7.727 -21.034 5.768 1.00 94.75 398 ILE A C 1
ATOM 3207 O O . ILE A 1 398 ? 7.432 -21.384 6.908 1.00 94.75 398 ILE A O 1
ATOM 3211 N N . TYR A 1 399 ? 8.472 -19.954 5.524 1.00 92.88 399 TYR A N 1
ATOM 3212 C CA . TYR A 1 399 ? 9.008 -19.089 6.575 1.00 92.88 399 TYR A CA 1
ATOM 3213 C C . TYR A 1 399 ? 7.893 -18.408 7.386 1.00 92.88 399 TYR A C 1
ATOM 3215 O O . TYR A 1 399 ? 7.982 -18.362 8.610 1.00 92.88 399 TYR A O 1
ATOM 3223 N N . LEU A 1 400 ? 6.794 -17.989 6.741 1.00 93.19 400 LEU A N 1
ATOM 3224 C CA . LEU A 1 400 ? 5.585 -17.499 7.424 1.00 93.19 400 LEU A CA 1
ATOM 3225 C C . LEU A 1 400 ? 4.986 -18.555 8.372 1.00 93.19 400 LEU A C 1
ATOM 3227 O O . LEU A 1 400 ? 4.643 -18.228 9.506 1.00 93.19 400 LEU A O 1
ATOM 3231 N N . PHE A 1 401 ? 4.891 -19.819 7.947 1.00 94.75 401 PHE A N 1
ATOM 3232 C CA . PHE A 1 401 ? 4.343 -20.898 8.780 1.00 94.75 401 PHE A CA 1
ATOM 3233 C C . PHE A 1 401 ? 5.286 -21.306 9.927 1.00 94.75 401 PHE A C 1
ATOM 3235 O O . PHE A 1 401 ? 4.839 -21.488 11.058 1.00 94.75 401 PHE A O 1
ATOM 3242 N N . LEU A 1 402 ? 6.599 -21.371 9.675 1.00 92.56 402 LEU A N 1
ATOM 3243 C CA . LEU A 1 402 ? 7.608 -21.580 10.722 1.00 92.56 402 LEU A CA 1
ATOM 3244 C C . LEU A 1 402 ? 7.586 -20.446 11.758 1.00 92.56 402 LEU A C 1
ATOM 3246 O O . LEU A 1 402 ? 7.668 -20.703 12.959 1.00 92.56 402 LEU A O 1
ATOM 3250 N N . TYR A 1 403 ? 7.407 -19.201 11.309 1.00 88.00 403 TYR A N 1
ATOM 3251 C CA . TYR A 1 403 ? 7.261 -18.055 12.199 1.00 88.00 403 TYR A CA 1
ATOM 3252 C C . TYR A 1 403 ? 5.963 -18.093 13.012 1.00 88.00 403 TYR A C 1
ATOM 3254 O O . TYR A 1 403 ? 5.984 -17.734 14.183 1.00 88.00 403 TYR A O 1
ATOM 3262 N N . ALA A 1 404 ? 4.858 -18.591 12.449 1.00 90.62 404 ALA A N 1
ATOM 3263 C CA . ALA A 1 404 ? 3.636 -18.842 13.213 1.00 90.62 404 ALA A CA 1
ATOM 3264 C C . ALA A 1 404 ? 3.876 -19.856 14.350 1.00 90.62 404 ALA A C 1
ATOM 3266 O O . ALA A 1 404 ? 3.460 -19.626 15.482 1.00 90.62 404 ALA A O 1
ATOM 3267 N N . GLY A 1 405 ? 4.626 -20.933 14.085 1.00 91.00 405 GLY A N 1
ATOM 3268 C CA . GLY A 1 405 ? 5.061 -21.872 15.126 1.00 91.00 405 GLY A CA 1
ATOM 3269 C C . GLY A 1 405 ? 5.916 -21.209 16.213 1.00 91.00 405 GLY A C 1
ATOM 3270 O O . GLY A 1 405 ? 5.649 -21.384 17.399 1.00 91.00 405 GLY A O 1
ATOM 3271 N N . PHE A 1 406 ? 6.897 -20.389 15.828 1.00 89.56 406 PHE A N 1
ATOM 3272 C CA . PHE A 1 406 ? 7.705 -19.614 16.779 1.00 89.56 406 PHE A CA 1
ATOM 3273 C C . PHE A 1 406 ? 6.855 -18.635 17.609 1.00 89.56 406 PHE A C 1
ATOM 3275 O O . PHE A 1 406 ? 7.027 -18.543 18.824 1.00 89.56 406 PHE A O 1
ATOM 3282 N N . TYR A 1 407 ? 5.915 -17.930 16.977 1.00 84.44 407 TYR A N 1
ATOM 3283 C CA . TYR A 1 407 ? 5.006 -16.990 17.633 1.00 84.44 407 TYR A CA 1
ATOM 3284 C C . TYR A 1 407 ? 4.102 -17.702 18.648 1.00 84.44 407 TYR A C 1
ATOM 3286 O O . TYR A 1 407 ? 3.942 -17.213 19.765 1.00 84.44 407 TYR A O 1
ATOM 3294 N N . PHE A 1 408 ? 3.577 -18.884 18.303 1.00 87.81 408 PHE A N 1
ATOM 3295 C CA . PHE A 1 408 ? 2.792 -19.721 19.212 1.00 87.81 408 PHE A CA 1
ATOM 3296 C C . PHE A 1 408 ? 3.552 -20.001 20.517 1.00 87.81 408 PHE A C 1
ATOM 3298 O O . PHE A 1 408 ? 3.081 -19.625 21.584 1.00 87.81 408 PHE A O 1
ATOM 3305 N N . PHE A 1 409 ? 4.772 -20.545 20.440 1.00 86.19 409 PHE A N 1
ATOM 3306 C CA . PHE A 1 409 ? 5.550 -20.902 21.636 1.00 86.19 409 PHE A CA 1
ATOM 3307 C C . PHE A 1 409 ? 6.168 -19.718 22.404 1.00 86.19 409 PHE A C 1
ATOM 3309 O O . PHE A 1 409 ? 6.636 -19.916 23.522 1.00 86.19 409 PHE A O 1
ATOM 3316 N N . THR A 1 410 ? 6.215 -18.505 21.835 1.00 79.50 410 THR A N 1
ATOM 3317 C CA . THR A 1 410 ? 6.900 -17.346 22.458 1.00 79.50 410 THR A CA 1
ATOM 3318 C C . THR A 1 410 ? 5.995 -16.169 22.821 1.00 79.50 410 THR A C 1
ATOM 3320 O O . THR A 1 410 ? 6.443 -15.267 23.535 1.00 79.50 410 THR A O 1
ATOM 3323 N N . LYS A 1 411 ? 4.747 -16.135 22.330 1.00 75.19 411 LYS A N 1
ATOM 3324 C CA . LYS A 1 411 ? 3.802 -15.024 22.547 1.00 75.19 411 LYS A CA 1
ATOM 3325 C C . LYS A 1 411 ? 2.377 -15.443 22.906 1.00 75.19 411 LYS A C 1
ATOM 3327 O O . LYS A 1 411 ? 1.627 -14.582 23.355 1.00 75.19 411 LYS A O 1
ATOM 3332 N N . LEU A 1 412 ? 1.989 -16.709 22.732 1.00 76.06 412 LEU A N 1
ATOM 3333 C CA . LEU A 1 412 ? 0.629 -17.176 23.011 1.00 76.06 412 LEU A CA 1
ATOM 3334 C C . LEU A 1 412 ? 0.615 -18.182 24.167 1.00 76.06 412 LEU A C 1
ATOM 3336 O O . LEU A 1 412 ? 1.165 -19.273 24.064 1.00 76.06 412 LEU A O 1
ATOM 3340 N N . GLN A 1 413 ? -0.077 -17.838 25.253 1.00 73.25 413 GLN A N 1
ATOM 3341 C CA . GLN A 1 413 ? -0.282 -18.710 26.417 1.00 73.25 413 GLN A CA 1
ATOM 3342 C C . GLN A 1 413 ? -1.491 -19.643 26.203 1.00 73.25 413 GLN A C 1
ATOM 3344 O O . GLN A 1 413 ? -2.376 -19.749 27.043 1.00 73.25 413 GLN A O 1
ATOM 3349 N N . ILE A 1 414 ? -1.562 -20.293 25.035 1.00 75.94 414 ILE A N 1
ATOM 3350 C CA . ILE A 1 414 ? -2.691 -21.160 24.675 1.00 75.94 414 ILE A CA 1
ATOM 3351 C C . ILE A 1 414 ? -2.510 -22.540 25.315 1.00 75.94 414 ILE A C 1
ATOM 3353 O O . ILE A 1 414 ? -1.712 -23.355 24.855 1.00 75.94 414 ILE A O 1
ATOM 3357 N N . THR A 1 415 ? -3.295 -22.807 26.358 1.00 75.12 415 THR A N 1
ATOM 3358 C CA . THR A 1 415 ? -3.273 -24.062 27.130 1.00 75.12 415 THR A CA 1
ATOM 3359 C C . THR A 1 415 ? -4.098 -25.181 26.481 1.00 75.12 415 THR A C 1
ATOM 3361 O O . THR A 1 415 ? -3.683 -26.341 26.469 1.00 75.12 415 THR A O 1
ATOM 3364 N N . LYS A 1 416 ? -5.269 -24.860 25.910 1.00 77.94 416 LYS A N 1
ATOM 3365 C CA . LYS A 1 416 ? -6.224 -25.863 25.395 1.00 77.94 416 LYS A CA 1
ATOM 3366 C C . LYS A 1 416 ? -5.879 -26.339 23.975 1.00 77.94 416 LYS A C 1
ATOM 3368 O O . LYS A 1 416 ? -5.775 -25.550 23.037 1.00 77.94 416 LYS A O 1
ATOM 3373 N N . LEU A 1 417 ? -5.786 -27.662 23.799 1.00 83.31 417 LEU A N 1
ATOM 3374 C CA . LEU A 1 417 ? -5.367 -28.325 22.552 1.00 83.31 417 LEU A CA 1
ATOM 3375 C C . LEU A 1 417 ? -6.227 -27.949 21.331 1.00 83.31 417 LEU A C 1
ATOM 3377 O O . LEU A 1 417 ? -5.684 -27.741 20.246 1.00 83.31 417 LEU A O 1
ATOM 3381 N N . VAL A 1 418 ? -7.547 -27.804 21.496 1.00 84.00 418 VAL A N 1
ATOM 3382 C CA . VAL A 1 418 ? -8.451 -27.396 20.403 1.00 84.00 418 VAL A CA 1
ATOM 3383 C C . VAL A 1 418 ? -8.120 -25.984 19.910 1.00 84.00 418 VAL A C 1
ATOM 3385 O O . VAL A 1 418 ? -8.002 -25.779 18.703 1.00 84.00 418 VAL A O 1
ATOM 3388 N N . SER A 1 419 ? -7.856 -25.036 20.815 1.00 81.06 419 SER A N 1
ATOM 3389 C CA . SER A 1 419 ? -7.381 -23.685 20.472 1.00 81.06 419 SER A CA 1
ATOM 3390 C C . SER A 1 419 ? -6.059 -23.715 19.692 1.00 81.06 419 SER A C 1
ATOM 3392 O O . SER A 1 419 ? -5.882 -22.939 18.753 1.00 81.06 419 SER A O 1
ATOM 3394 N N . GLY A 1 420 ? -5.157 -24.648 20.018 1.00 86.50 420 GLY A N 1
ATOM 3395 C CA . GLY A 1 420 ? -3.929 -24.891 19.253 1.00 86.50 420 GLY A CA 1
ATOM 3396 C C . GLY A 1 420 ? -4.196 -25.387 17.826 1.00 86.50 420 GLY A C 1
ATOM 3397 O O . GLY A 1 420 ? -3.632 -24.852 16.871 1.00 86.50 420 GLY A O 1
ATOM 3398 N N . ILE A 1 421 ? -5.102 -26.356 17.646 1.00 89.50 421 ILE A N 1
ATOM 3399 C CA . ILE A 1 421 ? -5.499 -26.842 16.309 1.00 89.50 421 ILE A CA 1
ATOM 3400 C C . ILE A 1 421 ? -6.156 -25.722 15.488 1.00 89.50 421 ILE A C 1
ATOM 3402 O O . ILE A 1 421 ? -5.854 -25.578 14.302 1.00 89.50 421 ILE A O 1
ATOM 3406 N N . LEU A 1 422 ? -7.002 -24.894 16.111 1.00 86.19 422 LEU A N 1
ATOM 3407 C CA . LEU A 1 422 ? -7.598 -23.718 15.471 1.00 86.19 422 LEU A CA 1
ATOM 3408 C C . LEU A 1 422 ? -6.520 -22.729 15.005 1.00 86.19 422 LEU A C 1
ATOM 3410 O O . LEU A 1 422 ? -6.537 -22.327 13.841 1.00 86.19 422 LEU A O 1
ATOM 3414 N N . TYR A 1 423 ? -5.550 -22.401 15.866 1.00 89.25 423 TYR A N 1
ATOM 3415 C CA . TYR A 1 423 ? -4.417 -21.540 15.515 1.00 89.25 423 TYR A CA 1
ATOM 3416 C C . TYR A 1 423 ? -3.662 -22.066 14.287 1.00 89.25 423 TYR A C 1
ATOM 3418 O O . TYR A 1 423 ? -3.579 -21.381 13.263 1.00 89.25 423 TYR A O 1
ATOM 3426 N N . PHE A 1 424 ? -3.162 -23.305 14.341 1.00 92.94 424 PHE A N 1
ATOM 3427 C CA . PHE A 1 424 ? -2.378 -23.872 13.242 1.00 92.94 424 PHE A CA 1
ATOM 3428 C C . PHE A 1 424 ? -3.201 -24.076 11.962 1.00 92.94 424 PHE A C 1
ATOM 3430 O O . PHE A 1 424 ? -2.666 -23.886 10.871 1.00 92.94 424 PHE A O 1
ATOM 3437 N N . GLY A 1 425 ? -4.499 -24.377 12.063 1.00 91.88 425 GLY A N 1
ATOM 3438 C CA . GLY A 1 425 ? -5.396 -24.491 10.912 1.00 91.88 425 GLY A CA 1
ATOM 3439 C C . GLY A 1 425 ? -5.627 -23.161 10.185 1.00 91.88 425 GLY A C 1
ATOM 3440 O O . GLY A 1 425 ? -5.514 -23.099 8.957 1.00 91.88 425 GLY A O 1
ATOM 3441 N N . TYR A 1 426 ? -5.880 -22.073 10.921 1.00 89.69 426 TYR A N 1
ATOM 3442 C CA . TYR A 1 426 ? -5.995 -20.738 10.324 1.00 89.69 426 TYR A CA 1
ATOM 3443 C C . TYR A 1 426 ? -4.648 -20.227 9.789 1.00 89.69 426 TYR A C 1
ATOM 3445 O O . TYR A 1 426 ? -4.604 -19.640 8.705 1.00 89.69 426 TYR A O 1
ATOM 3453 N N . MET A 1 427 ? -3.537 -20.511 10.476 1.00 92.31 427 MET A N 1
ATOM 3454 C CA . MET A 1 427 ? -2.198 -20.138 10.005 1.00 92.31 427 MET A CA 1
ATOM 3455 C C . MET A 1 427 ? -1.736 -20.944 8.781 1.00 92.31 427 MET A C 1
ATOM 3457 O O . MET A 1 427 ? -1.049 -20.393 7.918 1.00 92.31 427 MET A O 1
ATOM 3461 N N . LEU A 1 428 ? -2.171 -22.200 8.633 1.00 93.81 428 LEU A N 1
ATOM 3462 C CA . LEU A 1 428 ? -1.988 -22.988 7.411 1.00 93.81 428 LEU A CA 1
ATOM 3463 C C . LEU A 1 428 ? -2.748 -22.365 6.229 1.00 93.81 428 LEU A C 1
ATOM 3465 O O . LEU A 1 428 ? -2.182 -22.216 5.147 1.00 93.81 428 LEU A O 1
ATOM 3469 N N . LEU A 1 429 ? -4.000 -21.941 6.435 1.00 92.38 429 LEU A N 1
ATOM 3470 C CA . LEU A 1 429 ? -4.795 -21.267 5.402 1.00 92.38 429 LEU A CA 1
ATOM 3471 C C . LEU A 1 429 ? -4.189 -19.908 5.000 1.00 92.38 429 LEU A C 1
ATOM 3473 O O . LEU A 1 429 ? -4.156 -19.574 3.811 1.00 92.38 429 LEU A O 1
ATOM 3477 N N . ALA A 1 430 ? -3.663 -19.147 5.964 1.00 91.50 430 ALA A N 1
ATOM 3478 C CA . ALA A 1 430 ? -2.948 -17.897 5.711 1.00 91.50 430 ALA A CA 1
ATOM 3479 C C . ALA A 1 430 ? -1.647 -18.131 4.919 1.00 91.50 430 ALA A C 1
ATOM 3481 O O . ALA A 1 430 ? -1.426 -17.473 3.902 1.00 91.50 430 ALA A O 1
ATOM 3482 N N . SER A 1 431 ? -0.831 -19.112 5.325 1.00 94.75 431 SER A N 1
ATOM 3483 C CA . SER A 1 431 ? 0.388 -19.519 4.611 1.00 94.75 431 SER A CA 1
ATOM 3484 C C . SER A 1 431 ? 0.085 -19.969 3.177 1.00 94.75 431 SER A C 1
ATOM 3486 O O . SER A 1 431 ? 0.695 -19.465 2.236 1.00 94.75 431 SER A O 1
ATOM 3488 N N . PHE A 1 432 ? -0.919 -20.827 2.969 1.00 94.75 432 PHE A N 1
ATOM 3489 C CA . PHE A 1 432 ? -1.305 -21.286 1.631 1.00 94.75 432 PHE A CA 1
ATOM 3490 C C . PHE A 1 432 ? -1.809 -20.138 0.740 1.00 94.75 432 PHE A C 1
ATOM 3492 O O . PHE A 1 432 ? -1.451 -20.060 -0.435 1.00 94.75 432 PHE A O 1
ATOM 3499 N N . SER A 1 433 ? -2.568 -19.190 1.299 1.00 93.25 433 SER A N 1
ATOM 3500 C CA . SER A 1 433 ? -2.990 -17.977 0.580 1.00 93.25 433 SER A CA 1
ATOM 3501 C C . SER A 1 433 ? -1.791 -17.100 0.185 1.00 93.25 433 SER A C 1
ATOM 3503 O O . SER A 1 433 ? -1.734 -16.586 -0.933 1.00 93.25 433 SER A O 1
ATOM 3505 N N . PHE A 1 434 ? -0.802 -16.967 1.077 1.00 94.69 434 PHE A N 1
ATOM 3506 C CA . PHE A 1 434 ? 0.430 -16.215 0.833 1.00 94.69 434 PHE A CA 1
ATOM 3507 C C . PHE A 1 434 ? 1.307 -16.878 -0.240 1.00 94.69 434 PHE A C 1
ATOM 3509 O O . PHE A 1 434 ? 1.743 -16.190 -1.157 1.00 94.69 434 PHE A O 1
ATOM 3516 N N . PHE A 1 435 ? 1.476 -18.206 -0.199 1.00 96.31 435 PHE A N 1
ATOM 3517 C CA . PHE A 1 435 ? 2.182 -19.002 -1.218 1.00 96.31 435 PHE A CA 1
ATOM 3518 C C . PHE A 1 435 ? 1.621 -18.750 -2.622 1.00 96.31 435 PHE A C 1
ATOM 3520 O O . PHE A 1 435 ? 2.366 -18.480 -3.567 1.00 96.31 435 PHE A O 1
ATOM 3527 N N . VAL A 1 436 ? 0.289 -18.806 -2.749 1.00 96.31 436 VAL A N 1
ATOM 3528 C CA . VAL A 1 436 ? -0.408 -18.635 -4.029 1.00 96.31 436 VAL A CA 1
ATOM 3529 C C . VAL A 1 436 ? -0.284 -17.200 -4.560 1.00 96.31 436 VAL A C 1
ATOM 3531 O O . VAL A 1 436 ? -0.184 -16.988 -5.772 1.00 96.31 436 VAL A O 1
ATOM 3534 N N . LEU A 1 437 ? -0.238 -16.208 -3.668 1.00 95.44 437 LEU A N 1
ATOM 3535 C CA . LEU A 1 437 ? 0.002 -14.802 -3.996 1.00 95.44 437 LEU A CA 1
ATOM 3536 C C . LEU A 1 437 ? 1.451 -14.551 -4.453 1.00 95.44 437 LEU A C 1
ATOM 3538 O O . LEU A 1 437 ? 1.666 -14.082 -5.573 1.00 95.44 437 LEU A O 1
ATOM 3542 N N . THR A 1 438 ? 2.444 -14.852 -3.611 1.00 95.12 438 THR A N 1
ATOM 3543 C CA . THR A 1 438 ? 3.854 -14.496 -3.854 1.00 95.12 438 THR A CA 1
ATOM 3544 C C . THR A 1 438 ? 4.444 -15.272 -5.027 1.00 95.12 438 THR A C 1
ATOM 3546 O O . THR A 1 438 ? 5.105 -14.673 -5.879 1.00 95.12 438 THR A O 1
ATOM 3549 N N . GLY A 1 439 ? 4.120 -16.564 -5.158 1.00 95.19 439 GLY A N 1
ATOM 3550 C CA . GLY A 1 439 ? 4.514 -17.375 -6.313 1.00 95.19 439 GLY A CA 1
ATOM 3551 C C . GLY A 1 439 ? 3.951 -16.851 -7.636 1.00 95.19 439 GLY A C 1
ATOM 3552 O O . GLY A 1 439 ? 4.652 -16.817 -8.648 1.00 95.19 439 GLY A O 1
ATOM 3553 N N . THR A 1 440 ? 2.719 -16.334 -7.627 1.00 95.31 440 THR A N 1
ATOM 3554 C CA . THR A 1 440 ? 2.104 -15.738 -8.823 1.00 95.31 440 THR A CA 1
ATOM 3555 C C . THR A 1 440 ? 2.752 -14.410 -9.216 1.00 95.31 440 THR A C 1
ATOM 3557 O O . THR A 1 440 ? 2.907 -14.150 -10.411 1.00 95.31 440 THR A O 1
ATOM 3560 N N . ILE A 1 441 ? 3.177 -13.590 -8.248 1.00 92.81 441 ILE A N 1
ATOM 3561 C CA . ILE A 1 441 ? 3.918 -12.345 -8.517 1.00 92.81 441 ILE A CA 1
ATOM 3562 C C . ILE A 1 441 ? 5.264 -12.664 -9.187 1.00 92.81 441 ILE A C 1
ATOM 3564 O O . ILE A 1 441 ? 5.547 -12.126 -10.260 1.00 92.81 441 ILE A O 1
ATOM 3568 N N . GLY A 1 442 ? 6.050 -13.580 -8.607 1.00 89.38 442 GLY A N 1
ATOM 3569 C CA . GLY A 1 442 ? 7.338 -14.011 -9.166 1.00 89.38 442 GLY A CA 1
ATOM 3570 C C . GLY A 1 442 ? 7.206 -14.611 -10.567 1.00 89.38 442 GLY A C 1
ATOM 3571 O O . GLY A 1 442 ? 7.891 -14.193 -11.501 1.00 89.38 442 GLY A O 1
ATOM 3572 N N . PHE A 1 443 ? 6.239 -15.513 -10.752 1.00 92.56 443 PHE A N 1
ATOM 3573 C CA . PHE A 1 443 ? 5.921 -16.105 -12.052 1.00 92.56 443 PHE A CA 1
ATOM 3574 C C . PHE A 1 443 ? 5.578 -15.057 -13.123 1.00 92.56 443 PHE A C 1
ATOM 3576 O O . PHE A 1 443 ? 6.095 -15.109 -14.242 1.00 92.56 443 PHE A O 1
ATOM 3583 N N . CYS A 1 444 ? 4.721 -14.085 -12.794 1.00 88.75 444 CYS A N 1
ATOM 3584 C CA . CYS A 1 444 ? 4.329 -13.037 -13.737 1.00 88.75 444 CYS A CA 1
ATOM 3585 C C . CYS A 1 444 ? 5.498 -12.101 -14.083 1.00 88.75 444 CYS A C 1
ATOM 3587 O O . CYS A 1 444 ? 5.588 -11.649 -15.228 1.00 88.75 444 CYS A O 1
ATOM 3589 N N . ALA A 1 445 ? 6.406 -11.845 -13.136 1.00 84.56 445 ALA A N 1
ATOM 3590 C CA . ALA A 1 445 ? 7.629 -11.084 -13.374 1.00 84.56 445 ALA A CA 1
ATOM 3591 C C . ALA A 1 445 ? 8.559 -11.805 -14.367 1.00 84.56 445 ALA A C 1
ATOM 3593 O O . ALA A 1 445 ? 8.927 -11.220 -15.388 1.00 84.56 445 ALA A O 1
ATOM 3594 N N . CYS A 1 446 ? 8.851 -13.092 -14.139 1.00 83.38 446 CYS A N 1
ATOM 3595 C CA . CYS A 1 446 ? 9.664 -13.907 -15.047 1.00 83.38 446 CYS A CA 1
ATOM 3596 C C . CYS A 1 446 ? 9.027 -14.064 -16.434 1.00 83.38 446 CYS A C 1
ATOM 3598 O O . CYS A 1 446 ? 9.709 -13.896 -17.440 1.00 83.38 446 CYS A O 1
ATOM 3600 N N . LEU A 1 447 ? 7.714 -14.305 -16.526 1.00 82.62 447 LEU A N 1
ATOM 3601 C CA . LEU A 1 447 ? 7.026 -14.397 -17.819 1.00 82.62 447 LEU A CA 1
ATOM 3602 C C . LEU A 1 447 ? 7.099 -13.075 -18.604 1.00 82.62 447 LEU A C 1
ATOM 3604 O O . LEU A 1 447 ? 7.312 -13.089 -19.817 1.00 82.62 447 LEU A O 1
ATOM 3608 N N . CYS A 1 448 ? 6.971 -11.933 -17.922 1.00 74.31 448 CYS A N 1
ATOM 3609 C CA . CYS A 1 448 ? 7.146 -10.617 -18.535 1.00 74.31 448 CYS A CA 1
ATOM 3610 C C . CYS A 1 448 ? 8.592 -10.411 -19.025 1.00 74.31 448 CYS A C 1
ATOM 3612 O O . CYS A 1 448 ? 8.803 -10.025 -20.176 1.00 74.31 448 CYS A O 1
ATOM 3614 N N . GLN A 1 449 ? 9.585 -10.739 -18.189 1.00 68.12 449 GLN A N 1
ATOM 3615 C CA . GLN A 1 449 ? 11.008 -10.667 -18.530 1.00 68.12 449 GLN A CA 1
ATOM 3616 C C . GLN A 1 449 ? 11.342 -11.531 -19.752 1.00 68.12 449 GLN A C 1
ATOM 3618 O O . GLN A 1 449 ? 11.904 -11.014 -20.713 1.00 68.12 449 GLN A O 1
ATOM 3623 N N . SER A 1 450 ? 10.974 -12.814 -19.754 1.00 57.75 450 SER A N 1
ATOM 3624 C CA . SER A 1 450 ? 11.287 -13.757 -20.835 1.00 57.75 450 SER A CA 1
ATOM 3625 C C . SER A 1 450 ? 10.675 -13.335 -22.174 1.00 57.75 450 SER A C 1
ATOM 3627 O O . SER A 1 450 ? 11.333 -13.425 -23.208 1.00 57.75 450 SER A O 1
ATOM 3629 N N . VAL A 1 451 ? 9.446 -12.804 -22.176 1.00 58.03 451 VAL A N 1
ATOM 3630 C CA . VAL A 1 451 ? 8.804 -12.278 -23.397 1.00 58.03 451 VAL A CA 1
ATOM 3631 C C . VAL A 1 451 ? 9.497 -11.011 -23.921 1.00 58.03 451 VAL A C 1
ATOM 3633 O O . VAL A 1 451 ? 9.523 -10.795 -25.132 1.00 58.03 451 VAL A O 1
ATOM 3636 N N . ILE A 1 452 ? 10.082 -10.186 -23.046 1.00 50.56 452 ILE A N 1
ATOM 3637 C CA . ILE A 1 452 ? 10.840 -8.984 -23.434 1.00 50.56 452 ILE A CA 1
ATOM 3638 C C . ILE A 1 452 ? 12.263 -9.339 -23.898 1.00 50.56 452 ILE A C 1
ATOM 3640 O O . ILE A 1 452 ? 12.730 -8.795 -24.896 1.00 50.56 452 ILE A O 1
ATOM 3644 N N . ALA A 1 453 ? 12.949 -10.241 -23.193 1.00 47.88 453 ALA A N 1
ATOM 3645 C CA . ALA A 1 453 ? 14.359 -10.569 -23.413 1.00 47.88 453 ALA A CA 1
ATOM 3646 C C . ALA A 1 453 ? 14.596 -11.493 -24.618 1.00 47.88 453 ALA A C 1
ATOM 3648 O O . ALA A 1 453 ? 15.613 -11.366 -25.293 1.00 47.88 453 ALA A O 1
ATOM 3649 N N . VAL A 1 454 ? 13.661 -12.406 -24.903 1.00 44.22 454 VAL A N 1
ATOM 3650 C CA . VAL A 1 454 ? 13.805 -13.428 -25.957 1.00 44.22 454 VAL A CA 1
ATOM 3651 C C . VAL A 1 454 ? 13.142 -12.992 -27.277 1.00 44.22 454 VAL A C 1
ATOM 3653 O O . VAL A 1 454 ? 13.033 -13.779 -28.210 1.00 44.22 454 VAL A O 1
ATOM 3656 N N . HIS A 1 455 ? 12.694 -11.736 -27.400 1.00 36.22 455 HIS A N 1
ATOM 3657 C CA . HIS A 1 455 ? 12.080 -11.230 -28.632 1.00 36.22 455 HIS A CA 1
ATOM 3658 C C . HIS A 1 455 ? 13.142 -10.977 -29.722 1.00 36.22 455 HIS A C 1
ATOM 3660 O O . HIS A 1 455 ? 13.927 -10.035 -29.582 1.00 36.22 455 HIS A O 1
ATOM 3666 N N . PRO A 1 456 ? 13.181 -11.739 -30.836 1.00 35.78 456 PRO A N 1
ATOM 3667 C CA . PRO A 1 456 ? 14.257 -11.591 -31.808 1.00 35.78 456 PRO A CA 1
ATOM 3668 C C . PRO A 1 456 ? 14.122 -10.284 -32.590 1.00 35.78 456 PRO A C 1
ATOM 3670 O O . PRO A 1 456 ? 13.023 -9.900 -33.010 1.00 35.78 456 PRO A O 1
ATOM 3673 N N . GLY A 1 457 ? 15.256 -9.633 -32.849 1.00 34.47 457 GLY A N 1
ATOM 3674 C CA . GLY A 1 457 ? 15.369 -8.547 -33.821 1.00 34.47 457 GLY A CA 1
ATOM 3675 C C . GLY A 1 457 ? 15.318 -9.095 -35.246 1.00 34.47 457 GLY A C 1
ATOM 3676 O O . GLY A 1 457 ? 16.346 -9.177 -35.909 1.00 34.47 457 GLY A O 1
ATOM 3677 N N . VAL A 1 458 ? 14.131 -9.510 -35.699 1.00 32.41 458 VAL A N 1
ATOM 3678 C CA . VAL A 1 458 ? 13.934 -10.123 -37.023 1.00 32.41 458 VAL A CA 1
ATOM 3679 C C . VAL A 1 458 ? 14.406 -9.169 -38.129 1.00 32.41 458 VAL A C 1
ATOM 3681 O O . VAL A 1 458 ? 13.808 -8.116 -38.351 1.00 32.41 458 VAL A O 1
ATOM 3684 N N . ASN A 1 459 ? 15.448 -9.603 -38.842 1.00 28.95 459 ASN A N 1
ATOM 3685 C CA . ASN A 1 459 ? 16.043 -9.011 -40.043 1.00 28.95 459 ASN A CA 1
ATOM 3686 C C . ASN A 1 459 ? 16.653 -7.606 -39.877 1.00 28.95 459 ASN A C 1
ATOM 3688 O O . ASN A 1 459 ? 16.061 -6.614 -40.299 1.00 28.95 459 ASN A O 1
ATOM 3692 N N . GLY A 1 460 ? 17.897 -7.549 -39.384 1.00 32.25 460 GLY A N 1
ATOM 3693 C CA . GLY A 1 460 ? 19.002 -6.783 -40.001 1.00 32.25 460 GLY A CA 1
ATOM 3694 C C . GLY A 1 460 ? 18.871 -5.266 -40.219 1.00 32.25 460 GLY A C 1
ATOM 3695 O O . GLY A 1 460 ? 19.735 -4.680 -40.864 1.00 32.25 460 GLY A O 1
ATOM 3696 N N . GLN A 1 461 ? 17.823 -4.607 -39.724 1.00 21.86 461 GLN A N 1
ATOM 3697 C CA . GLN A 1 461 ? 17.606 -3.169 -39.888 1.00 21.86 461 GLN A CA 1
ATOM 3698 C C . GLN A 1 461 ? 17.197 -2.511 -38.563 1.00 21.86 461 GLN A C 1
ATOM 3700 O O . GLN A 1 461 ? 16.277 -2.998 -37.898 1.00 21.86 461 GLN A O 1
ATOM 3705 N N . PRO A 1 462 ? 17.787 -1.356 -38.191 1.00 27.14 462 PRO A N 1
ATOM 3706 C CA . PRO A 1 462 ? 17.357 -0.575 -37.034 1.00 27.14 462 PRO A CA 1
ATOM 3707 C C . PRO A 1 462 ? 16.010 0.102 -37.335 1.00 27.14 462 PRO A C 1
ATOM 3709 O O . PRO A 1 462 ? 15.939 1.258 -37.760 1.00 27.14 462 PRO A O 1
ATOM 3712 N N . ARG A 1 463 ? 14.913 -0.645 -37.170 1.00 25.53 463 ARG A N 1
ATOM 3713 C CA . ARG A 1 463 ? 13.591 -0.209 -37.628 1.00 25.53 463 ARG A CA 1
ATOM 3714 C C . ARG A 1 463 ? 13.093 0.991 -36.818 1.00 25.53 463 ARG A C 1
ATOM 3716 O O . ARG A 1 463 ? 12.887 0.912 -35.608 1.00 25.53 463 ARG A O 1
ATOM 3723 N N . TYR A 1 464 ? 12.883 2.110 -37.514 1.00 26.80 464 TYR A N 1
ATOM 3724 C CA . TYR A 1 464 ? 12.372 3.354 -36.936 1.00 26.80 464 TYR A CA 1
ATOM 3725 C C . TYR A 1 464 ? 11.075 3.129 -36.144 1.00 26.80 464 TYR A C 1
ATOM 3727 O O . TYR A 1 464 ? 10.214 2.343 -36.538 1.00 26.80 464 TYR A O 1
ATOM 3735 N N . ARG A 1 465 ? 10.923 3.867 -35.035 1.00 32.62 465 ARG A N 1
ATOM 3736 C CA . ARG A 1 465 ? 9.875 3.688 -34.011 1.00 32.62 465 ARG A CA 1
ATOM 3737 C C . ARG A 1 465 ? 8.478 4.168 -34.455 1.00 32.62 465 ARG A C 1
ATOM 3739 O O . ARG A 1 465 ? 7.876 5.027 -33.812 1.00 32.62 465 ARG A O 1
ATOM 3746 N N . GLY A 1 466 ? 7.962 3.618 -35.551 1.00 31.38 466 GLY A N 1
ATOM 3747 C CA . GLY A 1 466 ? 6.594 3.805 -36.033 1.00 31.38 466 GLY A CA 1
ATOM 3748 C C . GLY A 1 466 ? 5.668 2.685 -35.553 1.00 31.38 466 GLY A C 1
ATOM 3749 O O . GLY A 1 466 ? 5.974 1.517 -35.739 1.00 31.38 466 GLY A O 1
ATOM 3750 N N . GLN A 1 467 ? 4.528 3.056 -34.959 1.00 28.23 467 GLN A N 1
ATOM 3751 C CA . GLN A 1 467 ? 3.437 2.168 -34.518 1.00 28.23 467 GLN A CA 1
ATOM 3752 C C . GLN A 1 467 ? 3.810 0.967 -33.615 1.00 28.23 467 GLN A C 1
ATOM 3754 O O . GLN A 1 467 ? 4.060 -0.135 -34.089 1.00 28.23 467 GLN A O 1
ATOM 3759 N N . ARG A 1 468 ? 3.614 1.131 -32.296 1.00 24.23 468 ARG A N 1
ATOM 3760 C CA . ARG A 1 468 ? 2.627 0.340 -31.517 1.00 24.23 468 ARG A CA 1
ATOM 3761 C C . ARG A 1 468 ? 2.537 0.825 -30.063 1.00 24.23 468 ARG A C 1
ATOM 3763 O O . ARG A 1 468 ? 3.482 0.716 -29.291 1.00 24.23 468 ARG A O 1
ATOM 3770 N N . LYS A 1 469 ? 1.349 1.294 -29.667 1.00 25.30 469 LYS A N 1
ATOM 3771 C CA . LYS A 1 469 ? 0.816 1.036 -28.314 1.00 25.30 469 LYS A CA 1
ATOM 3772 C C . LYS A 1 469 ? 0.233 -0.396 -28.371 1.00 25.30 469 LYS A C 1
ATOM 3774 O O . LYS A 1 469 ? -0.284 -0.744 -29.435 1.00 25.30 469 LYS A O 1
ATOM 3779 N N . PRO A 1 470 ? 0.308 -1.225 -27.308 1.00 27.34 470 PRO A N 1
ATOM 3780 C CA . PRO A 1 470 ? -0.492 -0.958 -26.115 1.00 27.34 470 PRO A CA 1
ATOM 3781 C C . PRO A 1 470 ? 0.163 -1.383 -24.782 1.00 27.34 470 PRO A C 1
ATOM 3783 O O . PRO A 1 470 ? -0.198 -2.399 -24.203 1.00 27.34 470 PRO A O 1
ATOM 3786 N N . MET A 1 471 ? 1.011 -0.523 -24.212 1.00 23.92 471 MET A N 1
ATOM 3787 C CA . MET A 1 471 ? 1.302 -0.512 -22.762 1.00 23.92 471 MET A CA 1
ATOM 3788 C C . MET A 1 471 ? 0.850 0.827 -22.150 1.00 23.92 471 MET A C 1
ATOM 3790 O O . MET A 1 471 ? 1.564 1.501 -21.421 1.00 23.92 471 MET A O 1
ATOM 3794 N N . GLN A 1 472 ? -0.344 1.271 -22.563 1.00 25.44 472 GLN A N 1
ATOM 3795 C CA . GLN A 1 472 ? -0.935 2.563 -22.179 1.00 25.44 472 GLN A CA 1
ATOM 3796 C C . GLN A 1 472 ? -2.481 2.540 -22.184 1.00 25.44 472 GLN A C 1
ATOM 3798 O O . GLN A 1 472 ? -3.129 3.575 -22.312 1.00 25.44 472 GLN A O 1
ATOM 3803 N N . LYS A 1 473 ? -3.073 1.341 -22.087 1.00 24.19 473 LYS A N 1
ATOM 3804 C CA . LYS A 1 473 ? -4.520 1.088 -21.923 1.00 24.19 473 LYS A CA 1
ATOM 3805 C C . LYS A 1 473 ? -4.768 -0.019 -20.881 1.00 24.19 473 LYS A C 1
ATOM 3807 O O . LYS A 1 473 ? -5.546 -0.937 -21.105 1.00 24.19 473 LYS A O 1
ATOM 3812 N N . ALA A 1 474 ? -4.042 0.063 -19.766 1.00 25.55 474 ALA A N 1
ATOM 3813 C CA . ALA A 1 474 ? -4.201 -0.790 -18.580 1.00 25.55 474 ALA A CA 1
ATOM 3814 C C . ALA A 1 474 ? -4.334 0.033 -17.277 1.00 25.55 474 ALA A C 1
ATOM 3816 O O . ALA A 1 474 ? -4.358 -0.526 -16.192 1.00 25.55 474 ALA A O 1
ATOM 3817 N N . VAL A 1 475 ? -4.433 1.366 -17.392 1.00 25.91 475 VAL A N 1
ATOM 3818 C CA . VAL A 1 475 ? -4.570 2.332 -16.277 1.00 25.91 475 VAL A CA 1
ATOM 3819 C C . VAL A 1 475 ? -5.812 3.222 -16.505 1.00 25.91 475 VAL A C 1
ATOM 3821 O O . VAL A 1 475 ? -5.923 4.330 -16.001 1.00 25.91 475 VAL A O 1
ATOM 3824 N N . SER A 1 476 ? -6.749 2.767 -17.344 1.00 24.45 476 SER A N 1
ATOM 3825 C CA . SER A 1 476 ? -7.905 3.555 -17.800 1.00 24.45 476 SER A CA 1
ATOM 3826 C C . SER A 1 476 ? -9.173 2.714 -18.011 1.00 24.45 476 SER A C 1
ATOM 3828 O O . SER A 1 476 ? -9.942 2.966 -18.934 1.00 24.45 476 SER A O 1
ATOM 3830 N N . SER A 1 477 ? -9.393 1.731 -17.126 1.00 24.20 477 SER A N 1
ATOM 3831 C CA . SER A 1 477 ? -10.611 0.902 -17.058 1.00 24.20 477 SER A CA 1
ATOM 3832 C C . SER A 1 477 ? -10.915 0.448 -15.616 1.00 24.20 477 SER A C 1
ATOM 3834 O O . SER A 1 477 ? -10.908 -0.744 -15.329 1.00 24.20 477 SER A O 1
ATOM 3836 N N . VAL A 1 478 ? -11.150 1.396 -14.699 1.00 25.27 478 VAL A N 1
ATOM 3837 C CA . VAL A 1 478 ? -11.600 1.128 -13.305 1.00 25.27 478 VAL A CA 1
ATOM 3838 C C . VAL A 1 478 ? -12.897 1.896 -12.963 1.00 25.27 478 VAL A C 1
ATOM 3840 O O . VAL A 1 478 ? -13.439 1.781 -11.871 1.00 25.27 478 VAL A O 1
ATOM 3843 N N . ALA A 1 479 ? -13.446 2.663 -13.911 1.00 27.62 479 ALA A N 1
ATOM 3844 C CA . ALA A 1 479 ? -14.686 3.416 -13.730 1.00 27.62 479 ALA A CA 1
ATOM 3845 C C . ALA A 1 479 ? -15.908 2.678 -14.313 1.00 27.62 479 ALA A C 1
ATOM 3847 O O . ALA A 1 479 ? -15.814 2.070 -15.377 1.00 27.62 479 ALA A O 1
ATOM 3848 N N . VAL A 1 480 ? -17.061 2.853 -13.652 1.00 24.52 480 VAL A N 1
ATOM 3849 C CA . VAL A 1 480 ? -18.423 2.449 -14.074 1.00 24.52 480 VAL A CA 1
ATOM 3850 C C . VAL A 1 480 ? -18.755 0.945 -14.004 1.00 24.52 480 VAL A C 1
ATOM 3852 O O . VAL A 1 480 ? -18.910 0.284 -15.025 1.00 24.52 480 VAL A O 1
ATOM 3855 N N . ALA A 1 481 ? -18.965 0.445 -12.778 1.00 21.31 481 ALA A N 1
ATOM 3856 C CA . ALA A 1 481 ? -20.024 -0.502 -12.361 1.00 21.31 481 ALA A CA 1
ATOM 3857 C C . ALA A 1 481 ? -19.846 -0.804 -10.848 1.00 21.31 481 ALA A C 1
ATOM 3859 O O . ALA A 1 481 ? -18.719 -1.012 -10.418 1.00 21.31 481 ALA A O 1
ATOM 3860 N N . VAL A 1 482 ? -20.852 -0.832 -9.963 1.00 22.45 482 VAL A N 1
ATOM 3861 C CA . VAL A 1 482 ? -22.315 -0.718 -10.119 1.00 22.45 482 VAL A CA 1
ATOM 3862 C C . VAL A 1 482 ? -22.881 0.296 -9.111 1.00 22.45 482 VAL A C 1
ATOM 3864 O O . VAL A 1 482 ? -22.640 0.187 -7.910 1.00 22.45 482 VAL A O 1
ATOM 3867 N N . ALA A 1 483 ? -23.721 1.226 -9.572 1.00 30.06 483 ALA A N 1
ATOM 3868 C CA . ALA A 1 483 ? -24.544 2.065 -8.699 1.00 30.06 483 ALA A CA 1
ATOM 3869 C C . ALA A 1 483 ? -25.883 1.365 -8.386 1.00 30.06 483 ALA A C 1
ATOM 3871 O O . ALA A 1 483 ? -26.886 1.613 -9.049 1.00 30.06 483 ALA A O 1
ATOM 3872 N N . ALA A 1 484 ? -25.894 0.465 -7.395 1.00 27.89 484 ALA A N 1
ATOM 3873 C CA . ALA A 1 484 ? -27.109 -0.243 -6.952 1.00 27.89 484 ALA A CA 1
ATOM 3874 C C . ALA A 1 484 ? -27.170 -0.505 -5.432 1.00 27.89 484 ALA A C 1
ATOM 3876 O O . ALA A 1 484 ? -27.941 -1.343 -4.967 1.00 27.89 484 ALA A O 1
ATOM 3877 N N . VAL A 1 485 ? -26.387 0.224 -4.630 1.00 23.88 485 VAL A N 1
ATOM 3878 C CA . VAL A 1 485 ? -26.535 0.198 -3.168 1.00 23.88 485 VAL A CA 1
ATOM 3879 C C . VAL A 1 485 ? -27.651 1.168 -2.782 1.00 23.88 485 VAL A C 1
ATOM 3881 O O . VAL A 1 485 ? -27.489 2.386 -2.879 1.00 23.88 485 VAL A O 1
ATOM 3884 N N . ARG A 1 486 ? -28.795 0.626 -2.342 1.00 22.53 486 ARG A N 1
ATOM 3885 C CA . ARG A 1 486 ? -29.851 1.400 -1.665 1.00 22.53 486 ARG A CA 1
ATOM 3886 C C . ARG A 1 486 ? -29.195 2.234 -0.563 1.00 22.53 486 ARG A C 1
ATOM 3888 O O . ARG A 1 486 ? -28.487 1.672 0.270 1.00 22.53 486 ARG A O 1
ATOM 3895 N N . ARG A 1 487 ? -29.455 3.549 -0.519 1.00 21.91 487 ARG A N 1
ATOM 3896 C CA . ARG A 1 487 ? -29.076 4.364 0.647 1.00 21.91 487 ARG A CA 1
ATOM 3897 C C . ARG A 1 487 ? -29.660 3.682 1.893 1.00 21.91 487 ARG A C 1
ATOM 3899 O O . ARG A 1 487 ? -30.885 3.548 1.937 1.00 21.91 487 ARG A O 1
ATOM 3906 N N . PRO A 1 488 ? -28.863 3.290 2.905 1.00 23.52 488 PRO A N 1
ATOM 3907 C CA . PRO A 1 488 ? -29.436 3.067 4.217 1.00 23.52 488 PRO A CA 1
ATOM 3908 C C . PRO A 1 488 ? -30.011 4.415 4.650 1.00 23.52 488 PRO A C 1
ATOM 3910 O O . PRO A 1 488 ? -29.282 5.402 4.778 1.00 23.52 488 PRO A O 1
ATOM 3913 N N . THR A 1 489 ? -31.330 4.486 4.810 1.00 22.05 489 THR A N 1
ATOM 3914 C CA . THR A 1 489 ? -31.972 5.638 5.437 1.00 22.05 489 THR A CA 1
ATOM 3915 C C . THR A 1 489 ? -31.360 5.778 6.820 1.00 22.05 489 THR A C 1
ATOM 3917 O O . THR A 1 489 ? -31.605 4.930 7.681 1.00 22.05 489 THR A O 1
ATOM 3920 N N . ARG A 1 490 ? -30.537 6.814 7.032 1.00 25.55 490 ARG A N 1
ATOM 3921 C CA . ARG A 1 490 ? -30.061 7.170 8.369 1.00 25.55 490 ARG A CA 1
ATOM 3922 C C . ARG A 1 490 ? -31.300 7.498 9.196 1.00 25.55 490 ARG A C 1
ATOM 3924 O O . ARG A 1 490 ? -31.832 8.598 9.094 1.00 25.55 490 ARG A O 1
ATOM 3931 N N . ARG A 1 491 ? -31.776 6.525 9.976 1.00 21.20 491 ARG A N 1
ATOM 3932 C CA . ARG A 1 491 ? -32.767 6.747 11.025 1.00 21.20 491 ARG A CA 1
ATOM 3933 C C . ARG A 1 491 ? -32.058 7.589 12.079 1.00 21.20 491 ARG A C 1
ATOM 3935 O O . ARG A 1 491 ? -31.362 7.041 12.933 1.00 21.20 491 ARG A O 1
ATOM 3942 N N . CYS A 1 492 ? -32.170 8.912 11.946 1.00 23.77 492 CYS A N 1
ATOM 3943 C CA . CYS A 1 492 ? -31.740 9.849 12.973 1.00 23.77 492 CYS A CA 1
ATOM 3944 C C . CYS A 1 492 ? -32.289 9.338 14.303 1.00 23.77 492 CYS A C 1
ATOM 3946 O O . CYS A 1 492 ? -33.493 9.102 14.411 1.00 23.77 492 CYS A O 1
ATOM 3948 N N . HIS A 1 493 ? -31.407 9.084 15.267 1.00 32.97 493 HIS A N 1
ATOM 3949 C CA . HIS A 1 493 ? -31.869 8.809 16.618 1.00 32.97 493 HIS A CA 1
ATOM 3950 C C . HIS A 1 493 ? -32.521 10.097 17.109 1.00 32.97 493 HIS A C 1
ATOM 3952 O O . HIS A 1 493 ? -31.944 11.182 16.982 1.00 32.97 493 HIS A O 1
ATOM 3958 N N . LEU A 1 494 ? -33.774 9.976 17.540 1.00 33.25 494 LEU A N 1
ATOM 3959 C CA . LEU A 1 494 ? -34.483 11.085 18.151 1.00 33.25 494 LEU A CA 1
ATOM 3960 C C . LEU A 1 494 ? -33.747 11.442 19.450 1.00 33.25 494 LEU A C 1
ATOM 3962 O O . LEU A 1 494 ? -33.240 10.541 20.121 1.00 33.25 494 LEU A O 1
ATOM 3966 N N . PRO A 1 495 ? -33.631 12.733 19.791 1.00 44.88 495 PRO A N 1
ATOM 3967 C CA . PRO A 1 495 ? -33.161 13.118 21.111 1.00 44.88 495 PRO A CA 1
ATOM 3968 C C . PRO A 1 495 ? -34.127 12.578 22.169 1.00 44.88 495 PRO A C 1
ATOM 3970 O O . PRO A 1 495 ? -35.339 12.694 21.994 1.00 44.88 495 PRO A O 1
ATOM 3973 N N . ALA A 1 496 ? -33.583 12.003 23.239 1.00 47.78 496 ALA A N 1
ATOM 3974 C CA . ALA A 1 496 ? -34.379 11.424 24.309 1.00 47.78 496 ALA A CA 1
ATOM 3975 C C . ALA A 1 496 ? -35.018 12.521 25.174 1.00 47.78 496 ALA A C 1
ATOM 3977 O O . ALA A 1 496 ? -34.387 13.535 25.506 1.00 47.78 496 ALA A O 1
ATOM 3978 N N . LEU A 1 497 ? -36.270 12.295 25.551 1.00 51.31 497 LEU A N 1
ATOM 3979 C CA . LEU A 1 497 ? -36.956 13.027 26.603 1.00 51.31 497 LEU A CA 1
ATOM 3980 C C . LEU A 1 497 ? -36.614 12.429 27.980 1.00 51.31 497 LEU A C 1
ATOM 3982 O O . LEU A 1 497 ? -36.159 11.285 28.073 1.00 51.31 497 LEU A O 1
ATOM 3986 N N . PRO A 1 498 ? -36.813 13.184 29.073 1.00 51.41 498 PRO A N 1
ATOM 3987 C CA . PRO A 1 498 ? -36.636 12.660 30.423 1.00 51.41 498 PRO A CA 1
ATOM 3988 C C . PRO A 1 498 ? -37.623 11.511 30.675 1.00 51.41 498 PRO A C 1
ATOM 3990 O O . PRO A 1 498 ? -38.824 11.679 30.473 1.00 51.41 498 PRO A O 1
ATOM 3993 N N . GLY A 1 499 ? -37.117 10.358 31.113 1.00 59.50 499 GLY A N 1
ATOM 3994 C CA . GLY A 1 499 ? -37.897 9.130 31.298 1.00 59.50 499 GLY A CA 1
ATOM 3995 C C . GLY A 1 499 ? -37.933 8.164 30.102 1.00 59.50 499 GLY A C 1
ATOM 3996 O O . GLY A 1 499 ? -38.463 7.069 30.261 1.00 59.50 499 GLY A O 1
ATOM 3997 N N . ASP A 1 500 ? -37.353 8.497 28.941 1.00 62.78 500 ASP A N 1
ATOM 3998 C CA . ASP A 1 500 ? -37.253 7.545 27.817 1.00 62.78 500 ASP A CA 1
ATOM 3999 C C . ASP A 1 500 ? -36.369 6.327 28.173 1.00 62.78 500 ASP A C 1
ATOM 4001 O O . ASP A 1 500 ? -35.315 6.475 28.802 1.00 62.78 500 ASP A O 1
ATOM 4005 N N . GLU A 1 501 ? -36.767 5.125 27.731 1.00 59.94 501 GLU A N 1
ATOM 4006 C CA . GLU A 1 501 ? -36.025 3.871 27.955 1.00 59.94 501 GLU A CA 1
ATOM 4007 C C . GLU A 1 501 ? -34.735 3.820 27.112 1.00 59.94 501 GLU A C 1
ATOM 4009 O O . GLU A 1 501 ? -34.768 3.867 25.878 1.00 59.94 501 GLU A O 1
ATOM 4014 N N . VAL A 1 502 ? -33.582 3.649 27.768 1.00 60.56 502 VAL A N 1
ATOM 4015 C CA . VAL A 1 502 ? -32.273 3.541 27.111 1.00 60.56 502 VAL A CA 1
ATOM 4016 C C . VAL A 1 502 ? -31.774 2.093 27.133 1.00 60.56 502 VAL A C 1
ATOM 4018 O O . VAL A 1 502 ? -31.422 1.538 28.171 1.00 60.56 502 VAL A O 1
ATOM 4021 N N . LEU A 1 503 ? -31.721 1.473 25.952 1.00 58.12 503 LEU A N 1
ATOM 4022 C CA . LEU A 1 503 ? -31.445 0.042 25.794 1.00 58.12 503 LEU A CA 1
ATOM 4023 C C . LEU A 1 503 ? -29.955 -0.318 25.938 1.00 58.12 503 LEU A C 1
ATOM 4025 O O . LEU A 1 503 ? -29.133 0.020 25.080 1.00 58.12 503 LEU A O 1
ATOM 4029 N N . VAL A 1 504 ? -29.632 -1.112 26.963 1.00 60.59 504 VAL A N 1
ATOM 4030 C CA . VAL A 1 504 ? -28.305 -1.715 27.182 1.00 60.59 504 VAL A CA 1
ATOM 4031 C C . VAL A 1 504 ? -28.203 -3.086 26.500 1.00 60.59 504 VAL A C 1
ATOM 4033 O O . VAL A 1 504 ? -29.082 -3.943 26.649 1.00 60.59 504 VAL A O 1
ATOM 4036 N N . LYS A 1 505 ? -27.098 -3.330 25.784 1.00 58.81 505 LYS A N 1
ATOM 4037 C CA . LYS A 1 505 ? -26.805 -4.610 25.108 1.00 58.81 505 LYS A CA 1
ATOM 4038 C C . LYS A 1 505 ? -25.593 -5.330 25.700 1.00 58.81 505 LYS A C 1
ATOM 4040 O O . LYS A 1 505 ? -24.642 -4.679 26.130 1.00 58.81 505 LYS A O 1
ATOM 4045 N N . VAL A 1 506 ? -25.610 -6.661 25.624 1.00 61.09 506 VAL A N 1
ATOM 4046 C CA . VAL A 1 506 ? -24.498 -7.587 25.934 1.00 61.09 506 VAL A CA 1
ATOM 4047 C C . VAL A 1 506 ? -24.067 -8.359 24.676 1.00 61.09 506 VAL A C 1
ATOM 4049 O O . VAL A 1 506 ? -24.788 -8.349 23.674 1.00 61.09 506 VAL A O 1
ATOM 4052 N N . ASN A 1 507 ? -22.889 -8.994 24.706 1.00 61.69 507 ASN A N 1
ATOM 4053 C CA . ASN A 1 507 ? -22.322 -9.734 23.569 1.00 61.69 507 ASN A CA 1
ATOM 4054 C C . ASN A 1 507 ? -21.762 -11.124 23.973 1.00 61.69 507 ASN A C 1
ATOM 4056 O O . ASN A 1 507 ? -22.494 -11.957 24.507 1.00 61.69 507 ASN A O 1
ATOM 4060 N N . GLU A 1 508 ? -20.477 -11.388 23.727 1.00 61.81 508 GLU A N 1
ATOM 4061 C CA . GLU A 1 508 ? -19.790 -12.653 24.015 1.00 61.81 508 GLU A CA 1
ATOM 4062 C C . GLU A 1 508 ? -18.752 -12.507 25.144 1.00 61.81 508 GLU A C 1
ATOM 4064 O O . GLU A 1 508 ? -18.207 -11.431 25.388 1.00 61.81 508 GLU A O 1
ATOM 4069 N N . LEU A 1 509 ? -18.486 -13.618 25.823 1.00 56.72 509 LEU A N 1
ATOM 4070 C CA . LEU A 1 509 ? -17.420 -13.834 26.792 1.00 56.72 509 LEU A CA 1
ATOM 4071 C C . LEU A 1 509 ? -16.146 -14.240 26.035 1.00 56.72 509 LEU A C 1
ATOM 4073 O O . LEU A 1 509 ? -16.184 -15.131 25.182 1.00 56.72 509 LEU A O 1
ATOM 4077 N N . MET A 1 510 ? -15.022 -13.601 26.363 1.00 47.56 510 MET A N 1
ATOM 4078 C CA . MET A 1 510 ? -13.700 -13.870 25.781 1.00 47.56 510 MET A CA 1
ATOM 4079 C C . MET A 1 510 ? -12.644 -14.000 26.888 1.00 47.56 510 MET A C 1
ATOM 4081 O O . MET A 1 510 ? -12.796 -13.394 27.950 1.00 47.56 510 MET A O 1
ATOM 4085 N N . SER A 1 511 ? -11.599 -14.774 26.605 1.00 48.78 511 SER A N 1
ATOM 4086 C CA . SER A 1 511 ? -10.474 -15.126 27.481 1.00 48.78 511 SER A CA 1
ATOM 4087 C C . SER A 1 511 ? -9.161 -14.824 26.746 1.00 48.78 511 SER A C 1
ATOM 4089 O O . SER A 1 511 ? -9.146 -14.758 25.515 1.00 48.78 511 SER A O 1
ATOM 4091 N N . ILE A 1 512 ? -8.065 -14.612 27.482 1.00 52.19 512 ILE A N 1
ATOM 4092 C CA . ILE A 1 512 ? -6.726 -14.419 26.893 1.00 52.19 512 ILE A CA 1
ATOM 4093 C C . ILE A 1 512 ? -6.042 -15.776 26.646 1.00 52.19 512 ILE A C 1
ATOM 4095 O O . ILE A 1 512 ? -5.399 -15.963 25.611 1.00 52.19 512 ILE A O 1
ATOM 4099 N N . GLU A 1 513 ? -6.234 -16.746 27.545 1.00 51.12 513 GLU A N 1
ATOM 4100 C CA . GLU A 1 513 ? -5.683 -18.102 27.417 1.00 51.12 513 GLU A CA 1
ATOM 4101 C C . GLU A 1 513 ? -6.404 -18.951 26.358 1.00 51.12 513 GLU A C 1
ATOM 4103 O O . GLU A 1 513 ? -5.812 -19.836 25.730 1.00 51.12 513 GLU A O 1
ATOM 4108 N N . THR A 1 514 ? -7.701 -18.701 26.139 1.00 50.00 514 THR A N 1
ATOM 4109 C CA . THR A 1 514 ? -8.538 -19.527 25.262 1.00 50.00 514 THR A CA 1
ATOM 4110 C C . THR A 1 514 ? -9.183 -18.712 24.139 1.00 50.00 514 THR A C 1
ATOM 4112 O O . THR A 1 514 ? -10.022 -17.841 24.344 1.00 50.00 514 THR A O 1
ATOM 4115 N N . GLN A 1 515 ? -8.839 -19.061 22.894 1.00 51.84 515 GLN A N 1
ATOM 4116 C CA . GLN A 1 515 ? -9.369 -18.447 21.661 1.00 51.84 515 GLN A CA 1
ATOM 4117 C C . GLN A 1 515 ? -10.812 -18.902 21.332 1.00 51.84 515 GLN A C 1
ATOM 4119 O O . GLN A 1 515 ? -11.246 -18.864 20.181 1.00 51.84 515 GLN A O 1
ATOM 4124 N N . ILE A 1 516 ? -11.548 -19.380 22.338 1.00 58.28 516 ILE A N 1
ATOM 4125 C CA . ILE A 1 516 ? -12.883 -19.969 22.231 1.00 58.28 516 ILE A CA 1
ATOM 4126 C C . ILE A 1 516 ? -13.856 -19.034 22.952 1.00 58.28 516 ILE A C 1
ATOM 4128 O O . ILE A 1 516 ? -13.757 -18.833 24.163 1.00 58.28 516 ILE A O 1
ATOM 4132 N N . THR A 1 517 ? -14.800 -18.443 22.216 1.00 60.25 517 THR A N 1
ATOM 4133 C CA . THR A 1 517 ? -15.782 -17.521 22.807 1.00 60.25 517 THR A CA 1
ATOM 4134 C C . THR A 1 517 ? -17.068 -18.235 23.208 1.00 60.25 517 THR A C 1
ATOM 4136 O O . THR A 1 517 ? -17.448 -19.257 22.625 1.00 60.25 517 THR A O 1
ATOM 4139 N N . TYR A 1 518 ? -17.752 -17.694 24.212 1.00 63.81 518 TYR A N 1
ATOM 4140 C CA . TYR A 1 518 ? -19.040 -18.196 24.692 1.00 63.81 518 TYR A CA 1
ATOM 4141 C C . TYR A 1 518 ? -20.060 -17.050 24.741 1.00 63.81 518 TYR A C 1
ATOM 4143 O O . TYR A 1 518 ? -19.692 -15.892 24.905 1.00 63.81 518 TYR A O 1
ATOM 4151 N N . SER A 1 519 ? -21.354 -17.326 24.568 1.00 63.16 519 SER A N 1
ATOM 4152 C CA . SER A 1 519 ? -22.384 -16.274 24.640 1.00 63.16 519 SER A CA 1
ATOM 4153 C C . SER A 1 519 ? -22.497 -15.763 26.078 1.00 63.16 519 SER A C 1
ATOM 4155 O O . SER A 1 519 ? -22.358 -16.560 26.999 1.00 63.16 519 SER A O 1
ATOM 4157 N N . TYR A 1 520 ? -22.805 -14.478 26.302 1.00 67.69 520 TYR A N 1
ATOM 4158 C CA . TYR A 1 520 ? -23.015 -13.960 27.664 1.00 67.69 520 TYR A CA 1
ATOM 4159 C C . TYR A 1 520 ? -23.984 -14.837 28.482 1.00 67.69 520 TYR A C 1
ATOM 4161 O O . TYR A 1 520 ? -23.710 -15.147 29.635 1.00 67.69 520 TYR A O 1
ATOM 4169 N N . TYR A 1 521 ? -25.059 -15.336 27.863 1.00 71.06 521 TYR A N 1
ATOM 4170 C CA . TYR A 1 521 ? -26.041 -16.207 28.518 1.00 71.06 521 TYR A CA 1
ATOM 4171 C C . TYR A 1 521 ? -25.697 -17.708 28.532 1.00 71.06 521 TYR A C 1
ATOM 4173 O O . TYR A 1 521 ? -26.576 -18.507 28.866 1.00 71.06 521 TYR A O 1
ATOM 4181 N N . SER A 1 522 ? -24.470 -18.125 28.188 1.00 64.50 522 SER A N 1
ATOM 4182 C CA . SER A 1 522 ? -24.025 -19.505 28.449 1.00 64.50 522 SER A CA 1
ATOM 4183 C C . SER A 1 522 ? -23.743 -19.741 29.932 1.00 64.50 522 SER A C 1
ATOM 4185 O O . SER A 1 522 ? -23.983 -20.838 30.421 1.00 64.50 522 SER A O 1
ATOM 4187 N N . LEU A 1 523 ? -23.261 -18.711 30.636 1.00 68.69 523 LEU A N 1
ATOM 4188 C CA . LEU A 1 523 ? -23.167 -18.686 32.094 1.00 68.69 523 LEU A CA 1
ATOM 4189 C C . LEU A 1 523 ? -24.535 -18.337 32.720 1.00 68.69 523 LEU A C 1
ATOM 4191 O O . LEU A 1 523 ? -25.386 -17.743 32.043 1.00 68.69 523 LEU A O 1
ATOM 4195 N N . PRO A 1 524 ? -24.763 -18.683 34.002 1.00 72.31 524 PRO A N 1
ATOM 4196 C CA . PRO A 1 524 ? -26.041 -18.488 34.693 1.00 72.31 524 PRO A CA 1
ATOM 4197 C C . PRO A 1 524 ? -26.262 -17.021 35.132 1.00 72.31 524 PRO A C 1
ATOM 4199 O O . PRO A 1 524 ? -26.428 -16.712 36.308 1.00 72.31 524 PRO A O 1
ATOM 4202 N N . PHE A 1 525 ? -26.262 -16.089 34.172 1.00 73.56 525 PHE A N 1
ATOM 4203 C CA . PHE A 1 525 ? -26.615 -14.677 34.377 1.00 73.56 525 PHE A CA 1
ATOM 4204 C C . PHE A 1 525 ? -28.093 -14.399 34.051 1.00 73.56 525 PHE A C 1
ATOM 4206 O O . PHE A 1 525 ? -28.697 -15.083 33.223 1.00 73.56 525 PHE A O 1
ATOM 4213 N N . CYS A 1 526 ? -28.652 -13.335 34.639 1.00 75.94 526 CYS A N 1
ATOM 4214 C CA . CYS A 1 526 ? -30.036 -12.889 34.429 1.00 75.94 526 CYS A CA 1
ATOM 4215 C C . CYS A 1 526 ? -30.415 -12.734 32.944 1.00 75.94 526 CYS A C 1
ATOM 4217 O O . CYS A 1 526 ? -29.894 -11.852 32.260 1.00 75.94 526 CYS A O 1
ATOM 4219 N N . ARG A 1 527 ? -31.365 -13.545 32.463 1.00 75.75 527 ARG A N 1
ATOM 4220 C CA . ARG A 1 527 ? -31.916 -13.490 31.095 1.00 75.75 527 ARG A CA 1
ATOM 4221 C C . ARG A 1 527 ? -33.225 -12.676 31.074 1.00 75.75 527 ARG A C 1
ATOM 4223 O O . ARG A 1 527 ? -34.014 -12.833 32.000 1.00 75.75 527 ARG A O 1
ATOM 4230 N N . PRO A 1 528 ? -33.488 -11.844 30.048 1.00 74.81 528 PRO A N 1
ATOM 4231 C CA . PRO A 1 528 ? -34.780 -11.172 29.875 1.00 74.81 528 PRO A CA 1
ATOM 4232 C C . PRO A 1 528 ? -35.848 -12.124 29.304 1.00 74.81 528 PRO A C 1
ATOM 4234 O O . PRO A 1 528 ? -35.515 -13.024 28.534 1.00 74.81 528 PRO A O 1
ATOM 4237 N N . ASP A 1 529 ? -37.131 -11.873 29.587 1.00 68.88 529 ASP A N 1
ATOM 4238 C CA . ASP A 1 529 ? -38.254 -12.750 29.187 1.00 68.88 529 ASP A CA 1
ATOM 4239 C C . ASP A 1 529 ? -38.398 -12.947 27.666 1.00 68.88 529 ASP A C 1
ATOM 4241 O O . ASP A 1 529 ? -38.924 -13.956 27.203 1.00 68.88 529 ASP A O 1
ATOM 4245 N N . ASN A 1 530 ? -37.921 -11.983 26.870 1.00 67.12 530 ASN A N 1
ATOM 4246 C CA . ASN A 1 530 ? -37.899 -12.048 25.409 1.00 67.12 530 ASN A CA 1
ATOM 4247 C C . ASN A 1 530 ? -36.495 -11.734 24.866 1.00 67.12 530 ASN A C 1
ATOM 4249 O O . ASN A 1 530 ? -36.125 -10.568 24.685 1.00 67.12 530 ASN A O 1
ATOM 4253 N N . LEU A 1 531 ? -35.717 -12.773 24.534 1.00 62.16 531 LEU A N 1
ATOM 4254 C CA . LEU A 1 531 ? -34.459 -12.623 23.792 1.00 62.16 531 LEU A CA 1
ATOM 4255 C C . LEU A 1 531 ? -34.730 -12.231 22.328 1.00 62.16 531 LEU A C 1
ATOM 4257 O O . LEU A 1 531 ? -34.811 -13.075 21.438 1.00 62.16 531 LEU A O 1
ATOM 4261 N N . THR A 1 532 ? -34.803 -10.928 22.051 1.00 56.34 532 THR A N 1
ATOM 4262 C CA . THR A 1 532 ? -34.692 -10.419 20.675 1.00 56.34 532 THR A CA 1
ATOM 4263 C C . THR A 1 532 ? -33.215 -10.235 20.314 1.00 56.34 532 THR A C 1
ATOM 4265 O O . THR A 1 532 ? -32.597 -9.252 20.737 1.00 56.34 532 THR A O 1
ATOM 4268 N N . GLU A 1 533 ? -32.636 -11.144 19.528 1.00 55.84 533 GLU A N 1
ATOM 4269 C CA . GLU A 1 533 ? -31.316 -10.916 18.921 1.00 55.84 533 GLU A CA 1
ATOM 4270 C C . GLU A 1 533 ? -31.411 -9.803 17.862 1.00 55.84 533 GLU A C 1
ATOM 4272 O O . GLU A 1 533 ? -32.349 -9.770 17.061 1.00 55.84 533 GLU A O 1
ATOM 4277 N N . SER A 1 534 ? -30.447 -8.878 17.824 1.00 53.81 534 SER A N 1
ATOM 4278 C CA . SER A 1 534 ? -30.383 -7.913 16.719 1.00 53.81 534 SER A CA 1
ATOM 4279 C C . SER A 1 534 ? -29.731 -8.561 15.499 1.00 53.81 534 SER A C 1
ATOM 4281 O O . SER A 1 534 ? -28.629 -9.088 15.627 1.00 53.81 534 SER A O 1
ATOM 4283 N N . ALA A 1 535 ? -30.386 -8.484 14.334 1.00 53.12 535 ALA A N 1
ATOM 4284 C CA . ALA A 1 535 ? -29.959 -9.138 13.094 1.00 53.12 535 ALA A CA 1
ATOM 4285 C C . ALA A 1 535 ? -28.451 -8.927 12.801 1.00 53.12 535 ALA A C 1
ATOM 4287 O O . ALA A 1 535 ? -28.050 -7.800 12.488 1.00 53.12 535 ALA A O 1
ATOM 4288 N N . PRO A 1 536 ? -27.611 -9.975 12.908 1.00 59.78 536 PRO A N 1
ATOM 4289 C CA . PRO A 1 536 ? -26.164 -9.829 12.822 1.00 59.78 536 PRO A CA 1
ATOM 4290 C C . PRO A 1 536 ? -25.709 -9.623 11.377 1.00 59.78 536 PRO A C 1
ATOM 4292 O O . PRO A 1 536 ? -26.275 -10.172 10.429 1.00 59.78 536 PRO A O 1
ATOM 4295 N N . THR A 1 537 ? -24.628 -8.866 11.197 1.00 59.66 537 THR A N 1
ATOM 4296 C CA . THR A 1 537 ? -23.928 -8.836 9.906 1.00 59.66 537 THR A CA 1
ATOM 4297 C C . THR A 1 537 ? -23.238 -10.177 9.632 1.00 59.66 537 THR A C 1
ATOM 4299 O O . THR A 1 537 ? -22.857 -10.888 10.563 1.00 59.66 537 THR A O 1
ATOM 4302 N N . LEU A 1 538 ? -23.010 -10.506 8.352 1.00 57.25 538 LEU A N 1
ATOM 4303 C CA . LEU A 1 538 ? -22.297 -11.729 7.947 1.00 57.25 538 LEU A CA 1
ATOM 4304 C C . LEU A 1 538 ? -20.944 -11.878 8.669 1.00 57.25 538 LEU A C 1
ATOM 4306 O O . LEU A 1 538 ? -20.576 -12.981 9.050 1.00 57.25 538 LEU A O 1
ATOM 4310 N N . TRP A 1 539 ? -20.236 -10.769 8.903 1.00 55.69 539 TRP A N 1
ATOM 4311 C CA . TRP A 1 539 ? -19.001 -10.757 9.689 1.00 55.69 539 TRP A CA 1
ATOM 4312 C C . TRP A 1 539 ? -19.205 -11.181 11.144 1.00 55.69 539 TRP A C 1
ATOM 4314 O O . TRP A 1 539 ? -18.505 -12.071 11.612 1.00 55.69 539 TRP A O 1
ATOM 4324 N N . GLN A 1 540 ? -20.140 -10.541 11.852 1.00 57.25 540 GLN A N 1
ATOM 4325 C CA . GLN A 1 540 ? -20.376 -10.812 13.272 1.00 57.25 540 GLN A CA 1
ATOM 4326 C C . GLN A 1 540 ? -20.698 -12.289 13.494 1.00 57.25 540 GLN A C 1
ATOM 4328 O O . GLN A 1 540 ? -20.091 -12.956 14.329 1.00 57.25 540 GLN A O 1
ATOM 4333 N N . LEU A 1 541 ? -21.572 -12.823 12.643 1.00 61.06 541 LEU A N 1
ATOM 4334 C CA . LEU A 1 541 ? -21.975 -14.217 12.681 1.00 61.06 541 LEU A CA 1
ATOM 4335 C C . LEU A 1 541 ? -20.804 -15.172 12.365 1.00 61.06 541 LEU A C 1
ATOM 4337 O O . LEU A 1 541 ? -20.659 -16.186 13.043 1.00 61.06 541 LEU A O 1
ATOM 4341 N N . LEU A 1 542 ? -19.913 -14.825 11.425 1.00 54.31 542 LEU A N 1
ATOM 4342 C CA . LEU A 1 542 ? -18.669 -15.570 11.158 1.00 54.31 542 LEU A CA 1
ATOM 4343 C C . LEU A 1 542 ? -17.634 -15.513 12.301 1.00 54.31 542 LEU A C 1
ATOM 4345 O O . LEU A 1 542 ? -16.589 -16.150 12.181 1.00 54.31 542 LEU A O 1
ATOM 4349 N N . HIS A 1 543 ? -17.870 -14.741 13.367 1.00 54.72 543 HIS A N 1
ATOM 4350 C CA . HIS A 1 543 ? -16.947 -14.552 14.496 1.00 54.72 543 HIS A CA 1
ATOM 4351 C C . HIS A 1 543 ? -17.588 -14.755 15.882 1.00 54.72 543 HIS A C 1
ATOM 4353 O O . HIS A 1 543 ? -16.943 -14.459 16.889 1.00 54.72 543 HIS A O 1
ATOM 4359 N N . GLY A 1 544 ? -18.826 -15.261 15.946 1.00 52.53 544 GLY A N 1
ATOM 4360 C CA . GLY A 1 544 ? -19.559 -15.526 17.195 1.00 52.53 544 GLY A CA 1
ATOM 4361 C C . GLY A 1 544 ? -20.227 -14.312 17.857 1.00 52.53 544 GLY A C 1
ATOM 4362 O O . GLY A 1 544 ? -20.954 -14.487 18.832 1.00 52.53 544 GLY A O 1
ATOM 4363 N N . ASP A 1 545 ? -20.036 -13.112 17.304 1.00 55.62 545 ASP A N 1
ATOM 4364 C CA . ASP A 1 545 ? -20.523 -11.824 17.815 1.00 55.62 545 ASP A CA 1
ATOM 4365 C C . ASP A 1 545 ? -22.061 -11.763 17.694 1.00 55.62 545 ASP A C 1
ATOM 4367 O O . ASP A 1 545 ? -22.625 -11.717 16.594 1.00 55.62 545 ASP A O 1
ATOM 4371 N N . ARG A 1 546 ? -22.754 -11.824 18.838 1.00 59.56 546 ARG A N 1
ATOM 4372 C CA . ARG A 1 546 ? -24.221 -11.857 18.950 1.00 59.56 546 ARG A CA 1
ATOM 4373 C C . ARG A 1 546 ? -24.684 -10.830 19.974 1.00 59.56 546 ARG A C 1
ATOM 4375 O O . ARG A 1 546 ? -24.814 -11.116 21.160 1.00 59.56 546 ARG A O 1
ATOM 4382 N N . GLN A 1 547 ? -24.986 -9.628 19.489 1.00 60.59 547 GLN A N 1
ATOM 4383 C CA . GLN A 1 547 ? -25.613 -8.591 20.305 1.00 60.59 547 GLN A CA 1
ATOM 4384 C C . GLN A 1 547 ? -27.019 -9.014 20.757 1.00 60.59 547 GLN A C 1
ATOM 4386 O O . GLN A 1 547 ? -27.948 -9.126 19.950 1.00 60.59 547 GLN A O 1
ATOM 4391 N N . GLN A 1 548 ? -27.173 -9.182 22.067 1.00 63.56 548 GLN A N 1
ATOM 4392 C CA . GLN A 1 548 ? -28.418 -9.564 22.731 1.00 63.56 548 GLN A CA 1
ATOM 4393 C C . GLN A 1 548 ? -28.862 -8.441 23.685 1.00 63.56 548 GLN A C 1
ATOM 4395 O O . GLN A 1 548 ? -28.036 -7.684 24.208 1.00 63.56 548 GLN A O 1
ATOM 4400 N N . ARG A 1 549 ? -30.179 -8.298 23.906 1.00 64.50 549 ARG A N 1
ATOM 4401 C CA . ARG A 1 549 ? -30.694 -7.380 24.938 1.00 64.50 549 ARG A CA 1
ATOM 4402 C C . ARG A 1 549 ? -30.216 -7.839 26.313 1.00 64.50 549 ARG A C 1
ATOM 4404 O O . ARG A 1 549 ? -30.227 -9.035 26.606 1.00 64.50 549 ARG A O 1
ATOM 4411 N N . SER A 1 550 ? -29.836 -6.884 27.151 1.00 71.12 550 SER A N 1
ATOM 4412 C CA . SER A 1 550 ? -29.612 -7.123 28.576 1.00 71.12 550 SER A CA 1
ATOM 4413 C C . SER A 1 550 ? -30.893 -6.843 29.385 1.00 71.12 550 SER A C 1
ATOM 4415 O O . SER A 1 550 ? -31.767 -6.141 28.876 1.00 71.12 550 SER A O 1
ATOM 4417 N N . PRO A 1 551 ? -31.021 -7.355 30.621 1.00 73.31 551 PRO A N 1
ATOM 4418 C CA . PRO A 1 551 ? -32.150 -7.052 31.508 1.00 73.31 551 PRO A CA 1
ATOM 4419 C C . PRO A 1 551 ? -32.030 -5.697 32.241 1.00 73.31 551 PRO A C 1
ATOM 4421 O O . PRO A 1 551 ? -32.914 -5.354 33.018 1.00 73.31 551 PRO A O 1
ATOM 4424 N N . TYR A 1 552 ? -30.948 -4.932 32.046 1.00 72.50 552 TYR A N 1
ATOM 4425 C CA . TYR A 1 552 ? -30.764 -3.636 32.711 1.00 72.50 552 TYR A CA 1
ATOM 4426 C C . TYR A 1 552 ? -31.619 -2.559 32.021 1.00 72.50 552 TYR A C 1
ATOM 4428 O O . TYR A 1 552 ? -31.427 -2.288 30.834 1.00 72.50 552 TYR A O 1
ATOM 4436 N N . GLN A 1 553 ? -32.542 -1.942 32.766 1.00 69.62 553 GLN A N 1
ATOM 4437 C CA . GLN A 1 553 ? -33.481 -0.927 32.272 1.00 69.62 553 GLN A CA 1
ATOM 4438 C C . GLN A 1 553 ? -33.079 0.466 32.764 1.00 69.62 553 GLN A C 1
ATOM 4440 O O . GLN A 1 553 ? -33.209 0.782 33.949 1.00 69.62 553 GLN A O 1
ATOM 4445 N N . PHE A 1 554 ? -32.589 1.311 31.858 1.00 70.12 554 PHE A N 1
ATOM 4446 C CA . PHE A 1 554 ? -32.226 2.694 32.169 1.00 70.12 554 PHE A CA 1
ATOM 4447 C C . PHE A 1 554 ? -33.326 3.644 31.683 1.00 70.12 554 PHE A C 1
ATOM 4449 O O . PHE A 1 554 ? -33.843 3.475 30.583 1.00 70.12 554 PHE A O 1
ATOM 4456 N N . GLU A 1 555 ? -33.638 4.671 32.469 1.00 74.69 555 GLU A N 1
ATOM 4457 C CA . GLU A 1 555 ? -34.576 5.746 32.119 1.00 74.69 555 GLU A CA 1
ATOM 4458 C C . GLU A 1 555 ? -33.808 7.069 32.068 1.00 74.69 555 GLU A C 1
ATOM 4460 O O . GLU A 1 555 ? -33.046 7.391 32.982 1.00 74.69 555 GLU A O 1
ATOM 4465 N N . MET A 1 556 ? -33.963 7.838 30.990 1.00 68.19 556 MET A N 1
ATOM 4466 C CA . MET A 1 556 ? -33.123 9.012 30.747 1.00 68.19 556 MET A CA 1
ATOM 4467 C C . MET A 1 556 ? -33.304 10.098 31.826 1.00 68.19 556 MET A C 1
ATOM 4469 O O . MET A 1 556 ? -34.415 10.568 32.065 1.00 68.19 556 MET A O 1
ATOM 4473 N N . ARG A 1 557 ? -32.194 10.530 32.446 1.00 64.81 557 ARG A N 1
ATOM 4474 C CA . ARG A 1 557 ? -32.130 11.425 33.627 1.00 64.81 557 ARG A CA 1
ATOM 4475 C C . ARG A 1 557 ? -32.751 10.882 34.927 1.00 64.81 557 ARG A C 1
ATOM 4477 O O . ARG A 1 557 ? -32.900 11.656 35.869 1.00 64.81 557 ARG A O 1
ATOM 4484 N N . VAL A 1 558 ? -33.086 9.593 35.025 1.00 74.50 558 VAL A N 1
ATOM 4485 C CA . VAL A 1 558 ? -33.616 8.992 36.264 1.00 74.50 558 VAL A CA 1
ATOM 4486 C C . VAL A 1 558 ? -32.515 8.161 36.938 1.00 74.50 558 VAL A C 1
ATOM 4488 O O . VAL A 1 558 ? -32.287 7.018 36.536 1.00 74.50 558 VAL A O 1
ATOM 4491 N N . PRO A 1 559 ? -31.789 8.697 37.940 1.00 67.75 559 PRO A N 1
ATOM 4492 C CA . PRO A 1 559 ? -30.806 7.910 38.675 1.00 67.75 559 PRO A CA 1
ATOM 4493 C C . PRO A 1 559 ? -31.517 6.824 39.490 1.00 67.75 559 PRO A C 1
ATOM 4495 O O . PRO A 1 559 ? -32.440 7.107 40.255 1.00 67.75 559 PRO A O 1
ATOM 4498 N N . LYS A 1 560 ? -31.078 5.574 39.337 1.00 68.12 560 LYS A N 1
ATOM 4499 C CA . LYS A 1 560 ? -31.652 4.409 40.021 1.00 68.12 560 LYS A CA 1
ATOM 4500 C C . LYS A 1 560 ? -30.572 3.740 40.861 1.00 68.12 560 LYS A C 1
ATOM 4502 O O . LYS A 1 560 ? -29.582 3.272 40.313 1.00 68.12 560 LYS A O 1
ATOM 4507 N N . LYS A 1 561 ? -30.760 3.687 42.179 1.00 66.06 561 LYS A N 1
ATOM 4508 C CA . LYS A 1 561 ? -29.846 3.018 43.120 1.00 66.06 561 LYS A CA 1
ATOM 4509 C C . LYS A 1 561 ? -30.406 1.661 43.539 1.00 66.06 561 LYS A C 1
ATOM 4511 O O . LYS A 1 561 ? -31.625 1.495 43.610 1.00 66.06 561 LYS A O 1
ATOM 4516 N N . CYS A 1 562 ? -29.520 0.717 43.830 1.00 66.19 562 CYS A N 1
ATOM 4517 C CA . CYS A 1 562 ? -29.802 -0.600 44.389 1.00 66.19 562 CYS A CA 1
ATOM 4518 C C . CYS A 1 562 ? -30.919 -1.395 43.681 1.00 66.19 562 CYS A C 1
ATOM 4520 O O . CYS A 1 562 ? -31.809 -1.961 44.319 1.00 66.19 562 CYS A O 1
ATOM 4522 N N . GLN A 1 563 ? -30.921 -1.430 42.348 1.00 67.94 563 GLN A N 1
ATOM 4523 C CA . GLN A 1 563 ? -31.952 -2.151 41.599 1.00 67.94 563 GLN A CA 1
ATOM 4524 C C . GLN A 1 563 ? -31.605 -3.636 41.476 1.00 67.94 563 GLN A C 1
ATOM 4526 O O . GLN A 1 563 ? -30.549 -3.989 40.954 1.00 67.94 563 GLN A O 1
ATOM 4531 N N . ILE A 1 564 ? -32.500 -4.515 41.930 1.00 69.44 564 ILE A N 1
ATOM 4532 C CA . ILE A 1 564 ? -32.366 -5.972 41.780 1.00 69.44 564 ILE A CA 1
ATOM 4533 C C . ILE A 1 564 ? -32.732 -6.363 40.343 1.00 69.44 564 ILE A C 1
ATOM 4535 O O . ILE A 1 564 ? -33.802 -6.012 39.856 1.00 69.44 564 ILE A O 1
ATOM 4539 N N . VAL A 1 565 ? -31.846 -7.105 39.672 1.00 72.00 565 VAL A N 1
ATOM 4540 C CA . VAL A 1 565 ? -32.050 -7.595 38.297 1.00 72.00 565 VAL A CA 1
ATOM 4541 C C . VAL A 1 565 ? -32.765 -8.942 38.309 1.00 72.00 565 VAL A C 1
ATOM 4543 O O . VAL A 1 565 ? -33.796 -9.113 37.668 1.00 72.00 565 VAL A O 1
ATOM 4546 N N . CYS A 1 566 ? -32.201 -9.914 39.026 1.00 75.88 566 CYS A N 1
ATOM 4547 C CA . CYS A 1 566 ? -32.779 -11.236 39.235 1.00 75.88 566 CYS A CA 1
ATOM 4548 C C . CYS A 1 566 ? -32.081 -11.952 40.403 1.00 75.88 566 CYS A C 1
ATOM 4550 O O . CYS A 1 566 ? -31.098 -11.456 40.965 1.00 75.88 566 CYS A O 1
ATOM 4552 N N . ARG A 1 567 ? -32.583 -13.147 40.725 1.00 74.44 567 ARG A N 1
ATOM 4553 C CA . ARG A 1 567 ? -31.912 -14.151 41.554 1.00 74.44 567 ARG A CA 1
ATOM 4554 C C . ARG A 1 567 ? -31.655 -15.408 40.737 1.00 74.44 567 ARG A C 1
ATOM 4556 O O . ARG A 1 567 ? -32.452 -15.734 39.857 1.00 74.44 567 ARG A O 1
ATOM 4563 N N . VAL A 1 568 ? -30.560 -16.094 41.044 1.00 74.31 568 VAL A N 1
ATOM 4564 C CA . VAL A 1 568 ? -30.169 -17.352 40.405 1.00 74.31 568 VAL A CA 1
ATOM 4565 C C . VAL A 1 568 ? -29.696 -18.330 41.479 1.00 74.31 568 VAL A C 1
ATOM 4567 O O . VAL A 1 568 ? -28.716 -18.055 42.165 1.00 74.31 568 VAL A O 1
ATOM 4570 N N . LEU A 1 569 ? -30.390 -19.461 41.615 1.00 77.69 569 LEU A N 1
ATOM 4571 C CA . LEU A 1 569 ? -29.910 -20.621 42.372 1.00 77.69 569 LEU A CA 1
ATOM 4572 C C . LEU A 1 569 ? -28.798 -21.301 41.573 1.00 77.69 569 LEU A C 1
ATOM 4574 O O . LEU A 1 569 ? -28.990 -21.552 40.384 1.00 77.69 569 LEU A O 1
ATOM 4578 N N . VAL A 1 570 ? -27.664 -21.612 42.205 1.00 75.38 570 VAL A N 1
ATOM 4579 C CA . VAL A 1 570 ? -26.528 -22.247 41.516 1.00 75.38 570 VAL A CA 1
ATOM 4580 C C . VAL A 1 570 ? -26.502 -23.751 41.781 1.00 75.38 570 VAL A C 1
ATOM 4582 O O . VAL A 1 570 ? -26.171 -24.199 42.881 1.00 75.38 570 VAL A O 1
ATOM 4585 N N . GLY A 1 571 ? -26.813 -24.549 40.756 1.00 78.06 571 GLY A N 1
ATOM 4586 C CA . GLY A 1 571 ? -26.656 -26.002 40.812 1.00 78.06 571 GLY A CA 1
ATOM 4587 C C . GLY A 1 571 ? -25.189 -26.446 40.753 1.00 78.06 571 GLY A C 1
ATOM 4588 O O . GLY A 1 571 ? -24.330 -25.745 40.224 1.00 78.06 571 GLY A O 1
ATOM 4589 N N . GLU A 1 572 ? -24.896 -27.663 41.222 1.00 75.00 572 GLU A N 1
ATOM 4590 C CA . GLU A 1 572 ? -23.541 -28.255 41.259 1.00 75.00 572 GLU A CA 1
ATOM 4591 C C . GLU A 1 572 ? -22.800 -28.162 39.909 1.00 75.00 572 GLU A C 1
ATOM 4593 O O . GLU A 1 572 ? -21.624 -27.801 39.835 1.00 75.00 572 GLU A O 1
ATOM 4598 N N . LYS A 1 573 ? -23.521 -28.421 38.810 1.00 74.19 573 LYS A N 1
ATOM 4599 C CA . LYS A 1 573 ? -23.003 -28.302 37.442 1.00 74.19 573 LYS A CA 1
ATOM 4600 C C . LYS A 1 573 ? -22.668 -26.854 37.060 1.00 74.19 573 LYS A C 1
ATOM 4602 O O . LYS A 1 573 ? -21.683 -26.622 36.366 1.00 74.19 573 LYS A O 1
ATOM 4607 N N . GLU A 1 574 ? -23.486 -25.898 37.482 1.00 73.38 574 GLU A N 1
ATOM 4608 C CA . GLU A 1 574 ? -23.362 -24.480 37.126 1.00 73.38 574 GLU A CA 1
ATOM 4609 C C . GLU A 1 574 ? -22.258 -23.801 37.942 1.00 73.38 574 GLU A C 1
ATOM 4611 O O . GLU A 1 574 ? -21.499 -23.011 37.388 1.00 73.38 574 GLU A O 1
ATOM 4616 N N . ALA A 1 575 ? -22.094 -24.186 39.214 1.00 71.94 575 ALA A N 1
ATOM 4617 C CA . ALA A 1 575 ? -20.936 -23.825 40.029 1.00 71.94 575 ALA A CA 1
ATOM 4618 C C . ALA A 1 575 ? -19.634 -24.294 39.363 1.00 71.94 575 ALA A C 1
ATOM 4620 O O . ALA A 1 575 ? -18.696 -23.513 39.215 1.00 71.94 575 ALA A O 1
ATOM 4621 N N . LYS A 1 576 ? -19.595 -25.543 38.880 1.00 75.88 576 LYS A N 1
ATOM 4622 C CA . LYS A 1 576 ? -18.426 -26.092 38.182 1.00 75.88 576 LYS A CA 1
ATOM 4623 C C . LYS A 1 576 ? -18.138 -25.390 36.849 1.00 75.88 576 LYS A C 1
ATOM 4625 O O . LYS A 1 576 ? -16.982 -25.083 36.571 1.00 75.88 576 LYS A O 1
ATOM 4630 N N . GLU A 1 577 ? -19.166 -25.101 36.049 1.00 73.75 577 GLU A N 1
ATOM 4631 C CA . GLU A 1 577 ? -19.021 -24.325 34.806 1.00 73.75 577 GLU A CA 1
ATOM 4632 C C . GLU A 1 577 ? -18.562 -22.878 35.085 1.00 73.75 577 GLU A C 1
ATOM 4634 O O . GLU A 1 577 ? -17.756 -22.344 34.328 1.00 73.75 577 GLU A O 1
ATOM 4639 N N . LEU A 1 578 ? -18.989 -22.258 36.192 1.00 70.81 578 LEU A N 1
ATOM 4640 C CA . LEU A 1 578 ? -18.488 -20.954 36.642 1.00 70.81 578 LEU A CA 1
ATOM 4641 C C . LEU A 1 578 ? -17.015 -20.999 37.071 1.00 70.81 578 LEU A C 1
ATOM 4643 O O . LEU A 1 578 ? -16.240 -20.153 36.630 1.00 70.81 578 LEU A O 1
ATOM 4647 N N . MET A 1 579 ? -16.623 -21.978 37.891 1.00 73.50 579 MET A N 1
ATOM 4648 C CA . MET A 1 579 ? -15.244 -22.136 38.374 1.00 73.50 579 MET A CA 1
ATOM 4649 C C . MET A 1 579 ? -14.262 -22.380 37.217 1.00 73.50 579 MET A C 1
ATOM 4651 O O . MET A 1 579 ? -13.226 -21.723 37.156 1.00 73.50 579 MET A O 1
ATOM 4655 N N . GLU A 1 580 ? -14.617 -23.217 36.232 1.00 72.25 580 GLU A N 1
ATOM 4656 C CA . GLU A 1 580 ? -13.786 -23.423 35.031 1.00 72.25 580 GLU A CA 1
ATOM 4657 C C . GLU A 1 580 ? -13.574 -22.111 34.248 1.00 72.25 580 GLU A C 1
ATOM 4659 O O . GLU A 1 580 ? -12.481 -21.842 33.755 1.00 72.25 580 GLU A O 1
ATOM 4664 N N . LYS A 1 581 ? -14.596 -21.245 34.167 1.00 69.81 581 LYS A N 1
ATOM 4665 C CA . LYS A 1 581 ? -14.481 -19.931 33.506 1.00 69.81 581 LYS A CA 1
ATOM 4666 C C . LYS A 1 581 ? -13.840 -18.846 34.378 1.00 69.81 581 LYS A C 1
ATOM 4668 O O . LYS A 1 581 ? -13.539 -17.767 33.863 1.00 69.81 581 LYS A O 1
ATOM 4673 N N . MET A 1 582 ? -13.573 -19.128 35.653 1.00 69.75 582 MET A N 1
ATOM 4674 C CA . MET A 1 582 ? -12.688 -18.322 36.497 1.00 69.75 582 MET A CA 1
ATOM 4675 C C . MET A 1 582 ? -11.223 -18.716 36.325 1.00 69.75 582 MET A C 1
ATOM 4677 O O . MET A 1 582 ? -10.388 -17.818 36.277 1.00 69.75 582 MET A O 1
ATOM 4681 N N . GLU A 1 583 ? -10.913 -20.007 36.170 1.00 66.88 583 GLU A N 1
ATOM 4682 C CA . GLU A 1 583 ? -9.551 -20.441 35.822 1.00 66.88 583 GLU A CA 1
ATOM 4683 C C . GLU A 1 583 ? -9.168 -20.034 34.383 1.00 66.88 583 GLU A C 1
ATOM 4685 O O . GLU A 1 583 ? -8.062 -19.552 34.184 1.00 66.88 583 GLU A O 1
ATOM 4690 N N . ASP A 1 584 ? -10.091 -20.073 33.409 1.00 59.31 584 ASP A N 1
ATOM 4691 C CA . ASP A 1 584 ? -9.860 -19.590 32.027 1.00 59.31 584 ASP A CA 1
ATOM 4692 C C . ASP A 1 584 ? -9.752 -18.032 31.873 1.00 59.31 584 ASP A C 1
ATOM 4694 O O . ASP A 1 584 ? -9.778 -17.528 30.749 1.00 59.31 584 ASP A O 1
ATOM 4698 N N . GLU A 1 585 ? -9.703 -17.224 32.942 1.00 60.00 585 GLU A N 1
ATOM 4699 C CA . GLU A 1 585 ? -9.683 -15.735 32.911 1.00 60.00 585 GLU A CA 1
ATOM 4700 C C . GLU A 1 585 ? -10.782 -15.015 32.061 1.00 60.00 585 GLU A C 1
ATOM 4702 O O . GLU A 1 585 ? -10.493 -14.116 31.259 1.00 60.00 585 GLU A O 1
ATOM 4707 N N . TYR A 1 586 ? -12.076 -15.333 32.230 1.00 52.66 586 TYR A N 1
ATOM 4708 C CA . TYR A 1 586 ? -13.177 -14.534 31.625 1.00 52.66 586 TYR A CA 1
ATOM 4709 C C . TYR A 1 586 ? -13.457 -13.207 32.403 1.00 52.66 586 TYR A C 1
ATOM 4711 O O . TYR A 1 586 ? -12.609 -12.807 33.195 1.00 52.66 586 TYR A O 1
ATOM 4719 N N . ARG A 1 587 ? -14.587 -12.464 32.203 1.00 44.72 587 ARG A N 1
ATOM 4720 C CA . ARG A 1 587 ? -14.724 -11.003 32.560 1.00 44.72 587 ARG A CA 1
ATOM 4721 C C . ARG A 1 587 ? -16.099 -10.432 33.137 1.00 44.72 587 ARG A C 1
ATOM 4723 O O . ARG A 1 587 ? -17.029 -10.403 32.334 1.00 44.72 587 ARG A O 1
ATOM 4730 N N . VAL A 1 588 ? -16.237 -9.931 34.425 1.00 43.25 588 VAL A N 1
ATOM 4731 C CA . VAL A 1 588 ? -17.389 -9.220 35.181 1.00 43.25 588 VAL A CA 1
ATOM 4732 C C . VAL A 1 588 ? -16.942 -8.367 36.477 1.00 43.25 588 VAL A C 1
ATOM 4734 O O . VAL A 1 588 ? -15.749 -8.301 36.719 1.00 43.25 588 VAL A O 1
ATOM 4737 N N . ASN A 1 589 ? -17.802 -7.685 37.309 1.00 28.91 589 ASN A N 1
ATOM 4738 C CA . ASN A 1 589 ? -17.504 -6.966 38.632 1.00 28.91 589 ASN A CA 1
ATOM 4739 C C . ASN A 1 589 ? -18.424 -7.303 39.904 1.00 28.91 589 ASN A C 1
ATOM 4741 O O . ASN A 1 589 ? -19.556 -7.726 39.699 1.00 28.91 589 ASN A O 1
ATOM 4745 N N . ILE A 1 590 ? -17.993 -7.130 41.197 1.00 42.53 590 ILE A N 1
ATOM 4746 C CA . ILE A 1 590 ? -18.549 -7.697 42.505 1.00 42.53 590 ILE A CA 1
ATOM 4747 C C . ILE A 1 590 ? -19.136 -6.629 43.454 1.00 42.53 590 ILE A C 1
ATOM 4749 O O . ILE A 1 590 ? -18.489 -5.607 43.653 1.00 42.53 590 ILE A O 1
ATOM 4753 N N . VAL A 1 591 ? -20.217 -6.976 44.187 1.00 32.16 591 VAL A N 1
ATOM 4754 C CA . VAL A 1 591 ? -20.483 -6.593 45.606 1.00 32.16 591 VAL A CA 1
ATOM 4755 C C . VAL A 1 591 ? -21.271 -7.728 46.296 1.00 32.16 591 VAL A C 1
ATOM 4757 O O . VAL A 1 591 ? -22.309 -8.157 45.791 1.00 32.16 591 VAL A O 1
ATOM 4760 N N . LYS A 1 592 ? -20.837 -8.217 47.469 1.00 37.41 592 LYS A N 1
ATOM 4761 C CA . LYS A 1 592 ? -21.610 -9.206 48.254 1.00 37.41 592 LYS A CA 1
ATOM 4762 C C . LYS A 1 592 ? -22.886 -8.579 48.816 1.00 37.41 592 LYS A C 1
ATOM 4764 O O . LYS A 1 592 ? -22.832 -7.504 49.406 1.00 37.41 592 LYS A O 1
ATOM 4769 N N . HIS A 1 593 ? -24.013 -9.278 48.679 1.00 46.12 593 HIS A N 1
ATOM 4770 C CA . HIS A 1 593 ? -25.306 -8.839 49.206 1.00 46.12 593 HIS A CA 1
ATOM 4771 C C . HIS A 1 593 ? -25.767 -9.689 50.388 1.00 46.12 593 HIS A C 1
ATOM 4773 O O . HIS A 1 593 ? -25.472 -10.879 50.460 1.00 46.12 593 HIS A O 1
ATOM 4779 N N . GLN A 1 594 ? -26.530 -9.070 51.288 1.00 42.75 594 GLN A N 1
ATOM 4780 C CA . GLN A 1 594 ? -27.202 -9.724 52.409 1.00 42.75 594 GLN A CA 1
ATOM 4781 C C . GLN A 1 594 ? -28.528 -8.994 52.691 1.00 42.75 594 GLN A C 1
ATOM 4783 O O . GLN A 1 594 ? -28.657 -7.808 52.388 1.00 42.75 594 GLN A O 1
ATOM 4788 N N . TYR A 1 595 ? -29.530 -9.694 53.226 1.00 49.44 595 TYR A N 1
ATOM 4789 C CA . TYR A 1 595 ? -30.839 -9.121 53.571 1.00 49.44 595 TYR A CA 1
ATOM 4790 C C . TYR A 1 595 ? -30.898 -8.638 55.031 1.00 49.44 595 TYR A C 1
ATOM 4792 O O . TYR A 1 595 ? -30.247 -9.213 55.900 1.00 49.44 595 TYR A O 1
ATOM 4800 N N . GLU A 1 596 ? -31.730 -7.628 55.314 1.00 43.84 596 GLU A N 1
ATOM 4801 C CA . GLU A 1 596 ? -32.041 -7.199 56.695 1.00 43.84 596 GLU A CA 1
ATOM 4802 C C . GLU A 1 596 ? -33.027 -8.144 57.415 1.00 43.84 596 GLU A C 1
ATOM 4804 O O . GLU A 1 596 ? -33.063 -8.188 58.643 1.00 43.84 596 GLU A O 1
ATOM 4809 N N . ALA A 1 597 ? -33.844 -8.893 56.665 1.00 48.06 597 ALA A N 1
ATOM 4810 C CA . ALA A 1 597 ? -34.875 -9.802 57.175 1.00 48.06 597 ALA A CA 1
ATOM 4811 C C . ALA A 1 597 ? -35.212 -10.900 56.143 1.00 48.06 597 ALA A C 1
ATOM 4813 O O . ALA A 1 597 ? -34.740 -10.851 55.007 1.00 48.06 597 ALA A O 1
ATOM 4814 N N . GLN A 1 598 ? -36.058 -11.875 56.506 1.00 44.81 598 GLN A N 1
ATOM 4815 C CA . GLN A 1 598 ? -36.569 -12.869 55.549 1.00 44.81 598 GLN A CA 1
ATOM 4816 C C . GLN A 1 598 ? -37.286 -12.213 54.353 1.00 44.81 598 GLN A C 1
ATOM 4818 O O . GLN A 1 598 ? -37.917 -11.159 54.471 1.00 44.81 598 GLN A O 1
ATOM 4823 N N . TRP A 1 599 ? -37.172 -12.847 53.182 1.00 44.84 599 TRP A N 1
ATOM 4824 C CA . TRP A 1 599 ? -37.645 -12.279 51.923 1.00 44.84 599 TRP A CA 1
ATOM 4825 C C . TRP A 1 599 ? -39.182 -12.245 51.821 1.00 44.84 599 TRP A C 1
ATOM 4827 O O . TRP A 1 599 ? -39.831 -13.266 51.612 1.00 44.84 599 TRP A O 1
ATOM 4837 N N . ASN A 1 600 ? -39.745 -11.034 51.877 1.00 51.28 600 ASN A N 1
ATOM 4838 C CA . ASN A 1 600 ? -41.187 -10.762 51.828 1.00 51.28 600 ASN A CA 1
ATOM 4839 C C . ASN A 1 600 ? -41.607 -10.043 50.526 1.00 51.28 600 ASN A C 1
ATOM 4841 O O . ASN A 1 600 ? -42.252 -8.993 50.552 1.00 51.28 600 ASN A O 1
ATOM 4845 N N . GLY A 1 601 ? -41.218 -10.576 49.365 1.00 60.09 601 GLY A N 1
ATOM 4846 C CA . GLY A 1 601 ? -41.624 -10.023 48.067 1.00 60.09 601 GLY A CA 1
ATOM 4847 C C . GLY A 1 601 ? -40.927 -8.704 47.711 1.00 60.09 601 GLY A C 1
ATOM 4848 O O . GLY A 1 601 ? -39.702 -8.616 47.759 1.00 60.09 601 GLY A O 1
ATOM 4849 N N . ALA A 1 602 ? -41.703 -7.691 47.313 1.00 47.19 602 ALA A N 1
ATOM 4850 C CA . ALA A 1 602 ? -41.194 -6.415 46.792 1.00 47.19 602 ALA A CA 1
ATOM 4851 C C . ALA A 1 602 ? -40.623 -5.458 47.861 1.00 47.19 602 ALA A C 1
ATOM 4853 O O . ALA A 1 602 ? -39.927 -4.510 47.513 1.00 47.19 602 ALA A O 1
ATOM 4854 N N . ASN A 1 603 ? -40.891 -5.704 49.149 1.00 47.47 603 ASN A N 1
ATOM 4855 C CA . ASN A 1 603 ? -40.527 -4.797 50.249 1.00 47.47 603 ASN A CA 1
ATOM 4856 C C . ASN A 1 603 ? -39.267 -5.234 51.030 1.00 47.47 603 ASN A C 1
ATOM 4858 O O . ASN A 1 603 ? -38.970 -4.671 52.083 1.00 47.47 603 ASN A O 1
ATOM 4862 N N . SER A 1 604 ? -38.532 -6.251 50.564 1.00 53.50 604 SER A N 1
ATOM 4863 C CA . SER A 1 604 ? -37.320 -6.747 51.234 1.00 53.50 604 SER A CA 1
ATOM 4864 C C . SER A 1 604 ? -36.122 -5.813 51.030 1.00 53.50 604 SER A C 1
ATOM 4866 O O . SER A 1 604 ? -35.727 -5.567 49.890 1.00 53.50 604 SER A O 1
ATOM 4868 N N . ARG A 1 605 ? -35.500 -5.359 52.123 1.00 50.72 605 ARG A N 1
ATOM 4869 C CA . ARG A 1 605 ? -34.294 -4.517 52.107 1.00 50.72 605 ARG A CA 1
ATOM 4870 C C . ARG A 1 605 ? -33.006 -5.342 52.152 1.00 50.72 605 ARG A C 1
ATOM 4872 O O . ARG A 1 605 ? -32.945 -6.371 52.830 1.00 50.72 605 ARG A O 1
ATOM 4879 N N . LEU A 1 606 ? -31.977 -4.864 51.453 1.00 55.31 606 LEU A N 1
ATOM 4880 C CA . LEU A 1 606 ? -30.620 -5.408 51.495 1.00 55.31 606 LEU A CA 1
ATOM 4881 C C . LEU A 1 606 ? -29.791 -4.604 52.508 1.00 55.31 606 LEU A C 1
ATOM 4883 O O . LEU A 1 606 ? -29.626 -3.399 52.349 1.00 55.31 606 LEU A O 1
ATOM 4887 N N . SER A 1 607 ? -29.227 -5.261 53.523 1.00 53.22 607 SER A N 1
ATOM 4888 C CA . SER A 1 607 ? -28.413 -4.611 54.570 1.00 53.22 607 SER A CA 1
ATOM 4889 C C . SER A 1 607 ? -27.111 -4.010 54.027 1.00 53.22 607 SER A C 1
ATOM 4891 O O . SER A 1 607 ? -26.498 -3.140 54.639 1.00 53.22 607 SER A O 1
ATOM 4893 N N . THR A 1 608 ? -26.699 -4.472 52.849 1.00 50.97 608 THR A N 1
ATOM 4894 C CA . THR A 1 608 ? -25.523 -4.029 52.100 1.00 50.97 608 THR A CA 1
ATOM 4895 C C . THR A 1 608 ? -25.819 -2.879 51.131 1.00 50.97 608 THR A C 1
ATOM 4897 O O . THR A 1 608 ? -24.890 -2.361 50.520 1.00 50.97 608 THR A O 1
ATOM 4900 N N . CYS A 1 609 ? -27.096 -2.543 50.899 1.00 52.00 609 CYS A N 1
ATOM 4901 C CA . CYS A 1 609 ? -27.539 -1.763 49.741 1.00 52.00 609 CYS A CA 1
ATOM 4902 C C . CYS A 1 609 ? -28.955 -1.190 49.978 1.00 52.00 609 CYS A C 1
ATOM 4904 O O . CYS A 1 609 ? -29.956 -1.874 49.772 1.00 52.00 609 CYS A O 1
ATOM 4906 N N . ASP A 1 610 ? -29.057 0.070 50.415 1.00 57.47 610 ASP A N 1
ATOM 4907 C CA . ASP A 1 610 ? -30.340 0.760 50.626 1.00 57.47 610 ASP A CA 1
ATOM 4908 C C . ASP A 1 610 ? -30.550 1.856 49.573 1.00 57.47 610 ASP A C 1
ATOM 4910 O O . ASP A 1 610 ? -29.765 2.797 49.476 1.00 57.47 610 ASP A O 1
ATOM 4914 N N . ALA A 1 611 ? -31.650 1.771 48.822 1.00 52.69 611 ALA A N 1
ATOM 4915 C CA . ALA A 1 611 ? -32.038 2.773 47.830 1.00 52.69 611 ALA A CA 1
ATOM 4916 C C . ALA A 1 611 ? -32.368 4.155 48.440 1.00 52.69 611 ALA A C 1
ATOM 4918 O O . ALA A 1 611 ? -32.360 5.154 47.721 1.00 52.69 611 ALA A O 1
ATOM 4919 N N . ASN A 1 612 ? -32.647 4.228 49.749 1.00 53.50 612 ASN A N 1
ATOM 4920 C CA . ASN A 1 612 ? -32.902 5.479 50.475 1.00 53.50 612 ASN A CA 1
ATOM 4921 C C . ASN A 1 612 ? -31.616 6.095 51.058 1.00 53.50 612 ASN A C 1
ATOM 4923 O O . ASN A 1 612 ? -31.559 7.304 51.299 1.00 53.50 612 ASN A O 1
ATOM 4927 N N . ALA A 1 613 ? -30.571 5.293 51.275 1.00 53.69 613 ALA A N 1
ATOM 4928 C CA . ALA A 1 613 ? -29.280 5.775 51.739 1.00 53.69 613 ALA A CA 1
ATOM 4929 C C . ALA A 1 613 ? -28.568 6.499 50.591 1.00 53.69 613 ALA A C 1
ATOM 4931 O O . ALA A 1 613 ? -28.231 5.912 49.565 1.00 53.69 613 ALA A O 1
ATOM 4932 N N . ASN A 1 614 ? -28.295 7.795 50.753 1.00 50.66 614 ASN A N 1
ATOM 4933 C CA . ASN A 1 614 ? -27.755 8.605 49.659 1.00 50.66 614 ASN A CA 1
ATOM 4934 C C . ASN A 1 614 ? -26.225 8.448 49.476 1.00 50.66 614 ASN A C 1
ATOM 4936 O O . ASN A 1 614 ? -25.493 9.428 49.372 1.00 50.66 614 ASN A O 1
ATOM 4940 N N . ARG A 1 615 ? -25.738 7.201 49.461 1.00 48.31 615 ARG A N 1
ATOM 4941 C CA . ARG A 1 615 ? -24.332 6.791 49.293 1.00 48.31 615 ARG A CA 1
ATOM 4942 C C . ARG A 1 615 ? -24.230 5.736 48.186 1.00 48.31 615 ARG A C 1
ATOM 4944 O O . ARG A 1 615 ? -25.203 5.040 47.926 1.00 48.31 615 ARG A O 1
ATOM 4951 N N . PHE A 1 616 ? -23.074 5.641 47.535 1.00 45.59 616 PHE A N 1
ATOM 4952 C CA . PHE A 1 616 ? -22.766 4.597 46.548 1.00 45.59 616 PHE A CA 1
ATOM 4953 C C . PHE A 1 616 ? -21.874 3.525 47.188 1.00 45.59 616 PHE A C 1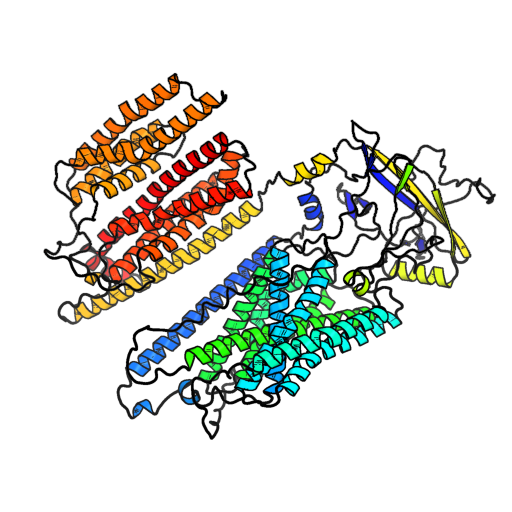
ATOM 4955 O O . PHE A 1 616 ? -21.065 3.847 48.063 1.00 45.59 616 PHE A O 1
ATOM 4962 N N . ILE A 1 617 ? -21.996 2.268 46.756 1.00 47.06 617 ILE A N 1
ATOM 4963 C CA . ILE A 1 617 ? -21.232 1.143 47.318 1.00 47.06 617 ILE A CA 1
ATOM 4964 C C . ILE A 1 617 ? -19.929 0.974 46.530 1.00 47.06 617 ILE A C 1
ATOM 4966 O O . ILE A 1 617 ? -19.866 0.228 45.560 1.00 47.06 617 ILE A O 1
ATOM 4970 N N . LEU A 1 618 ? -18.886 1.701 46.928 1.00 44.59 618 LEU A N 1
ATOM 4971 C CA . LEU A 1 618 ? -17.602 1.704 46.211 1.00 44.59 618 LEU A CA 1
ATOM 4972 C C . LEU A 1 618 ? -16.838 0.370 46.322 1.00 44.59 618 LEU A C 1
ATOM 4974 O O . LEU A 1 618 ? -16.135 -0.009 45.389 1.00 44.59 618 LEU A O 1
ATOM 4978 N N . SER A 1 619 ? -17.020 -0.360 47.425 1.00 44.62 619 SER A N 1
ATOM 4979 C CA . SER A 1 619 ? -16.592 -1.750 47.613 1.00 44.62 619 SER A CA 1
ATOM 4980 C C . SER A 1 619 ? -17.325 -2.368 48.810 1.00 44.62 619 SER A C 1
ATOM 4982 O O . SER A 1 619 ? -17.800 -1.653 49.692 1.00 44.62 619 SER A O 1
ATOM 4984 N N . SER A 1 620 ? -17.400 -3.700 48.863 1.00 39.31 620 SER A N 1
ATOM 4985 C CA . SER A 1 620 ? -17.687 -4.446 50.096 1.00 39.31 620 SER A CA 1
ATOM 4986 C C . SER A 1 620 ? -16.455 -5.267 50.453 1.00 39.31 620 SER A C 1
ATOM 4988 O O . SER A 1 620 ? -15.915 -5.958 49.590 1.00 39.31 620 SER A O 1
ATOM 4990 N N . ASP A 1 621 ? -16.030 -5.212 51.716 1.00 39.81 621 ASP A N 1
ATOM 4991 C CA . ASP A 1 621 ? -14.772 -5.807 52.196 1.00 39.81 621 ASP A CA 1
ATOM 4992 C C . ASP A 1 621 ? -14.769 -7.348 52.226 1.00 39.81 621 ASP A C 1
ATOM 4994 O O . ASP A 1 621 ? -13.781 -7.964 52.623 1.00 39.81 621 ASP A O 1
ATOM 4998 N N . SER A 1 622 ? -15.857 -8.002 51.799 1.00 47.53 622 SER A N 1
ATOM 4999 C CA . SER A 1 622 ? -15.864 -9.445 51.552 1.00 47.53 622 SER A CA 1
ATOM 5000 C C . SER A 1 622 ? -16.667 -9.795 50.291 1.00 47.53 622 SER A C 1
ATOM 5002 O O . SER A 1 622 ? -17.863 -9.510 50.243 1.00 47.53 622 SER A O 1
ATOM 5004 N N . PRO A 1 623 ? -16.060 -10.417 49.265 1.00 55.41 623 PRO A N 1
ATOM 5005 C CA . PRO A 1 623 ? -16.790 -10.945 48.111 1.00 55.41 623 PRO A CA 1
ATOM 5006 C C . PRO A 1 623 ? -17.664 -12.176 48.457 1.00 55.41 623 PRO A C 1
ATOM 5008 O O . PRO A 1 623 ? -17.408 -12.844 49.465 1.00 55.41 623 PRO A O 1
ATOM 5011 N N . PRO A 1 624 ? -18.694 -12.515 47.650 1.00 57.28 624 PRO A N 1
ATOM 5012 C CA . PRO A 1 624 ? -19.450 -13.758 47.808 1.00 57.28 624 PRO A CA 1
ATOM 5013 C C . PRO A 1 624 ? -18.679 -14.948 47.213 1.00 57.28 624 PRO A C 1
ATOM 5015 O O . PRO A 1 624 ? -18.253 -14.897 46.056 1.00 57.28 624 PRO A O 1
ATOM 5018 N N . GLU A 1 625 ? -18.504 -16.012 48.000 1.00 63.62 625 GLU A N 1
ATOM 5019 C CA . GLU A 1 625 ? -17.969 -17.297 47.527 1.00 63.62 625 GLU A CA 1
ATOM 5020 C C . GLU A 1 625 ? -19.042 -18.065 46.728 1.00 63.62 625 GLU A C 1
ATOM 5022 O O . GLU A 1 625 ? -20.237 -17.899 46.978 1.00 63.62 625 GLU A O 1
ATOM 5027 N N . ILE A 1 626 ? -18.635 -18.897 45.763 1.00 67.81 626 ILE A N 1
ATOM 5028 C CA . ILE A 1 626 ? -19.537 -19.833 45.076 1.00 67.81 626 ILE A CA 1
ATOM 5029 C C . ILE A 1 626 ? -19.677 -21.123 45.896 1.00 67.81 626 ILE A C 1
ATOM 5031 O O . ILE A 1 626 ? -18.839 -22.020 45.793 1.00 67.81 626 ILE A O 1
ATOM 5035 N N . GLU A 1 627 ? -20.777 -21.249 46.636 1.00 69.06 627 GLU A N 1
ATOM 5036 C CA . GLU A 1 627 ? -21.202 -22.502 47.274 1.00 69.06 627 GLU A CA 1
ATOM 5037 C C . GLU A 1 627 ? -22.392 -23.134 46.524 1.00 69.06 627 GLU A C 1
ATOM 5039 O O . GLU A 1 627 ? -23.185 -22.450 45.872 1.00 69.06 627 GLU A O 1
ATOM 5044 N N . VAL A 1 628 ? -22.499 -24.467 46.559 1.00 68.50 628 VAL A N 1
ATOM 5045 C CA . VAL A 1 628 ? -23.513 -25.216 45.796 1.00 68.50 628 VAL A CA 1
ATOM 5046 C C . VAL A 1 628 ? -24.860 -25.177 46.520 1.00 68.50 628 VAL A C 1
ATOM 5048 O O . VAL A 1 628 ? -24.975 -25.682 47.633 1.00 68.50 628 VAL A O 1
ATOM 5051 N N . GLY A 1 629 ? -25.889 -24.646 45.854 1.00 65.06 629 GLY A N 1
ATOM 5052 C CA . GLY A 1 629 ? -27.248 -24.516 46.396 1.00 65.06 629 GLY A CA 1
ATOM 5053 C C . GLY A 1 629 ? -27.611 -23.127 46.936 1.00 65.06 629 GLY A C 1
ATOM 5054 O O . GLY A 1 629 ? -28.774 -22.914 47.269 1.00 65.06 629 GLY A O 1
ATOM 5055 N N . GLU A 1 630 ? -26.668 -22.182 46.977 1.00 70.00 630 GLU A N 1
ATOM 5056 C CA . GLU A 1 630 ? -26.914 -20.793 47.392 1.00 70.00 630 GLU A CA 1
ATOM 5057 C C . GLU A 1 630 ? -27.539 -19.921 46.279 1.00 70.00 630 GLU A C 1
ATOM 5059 O O . GLU A 1 630 ? -27.446 -20.225 45.082 1.00 70.00 630 GLU A O 1
ATOM 5064 N N . GLU A 1 631 ? -28.183 -18.813 46.675 1.00 68.38 631 GLU A N 1
ATOM 5065 C CA . GLU A 1 631 ? -28.781 -17.829 45.754 1.00 68.38 631 GLU A CA 1
ATOM 5066 C C . GLU A 1 631 ? -27.837 -16.654 45.454 1.00 68.38 631 GLU A C 1
ATOM 5068 O O . GLU A 1 631 ? -27.514 -15.840 46.322 1.00 68.38 631 GLU A O 1
ATOM 5073 N N . ILE A 1 632 ? -27.489 -16.466 44.179 1.00 70.50 632 ILE A N 1
ATOM 5074 C CA . ILE A 1 632 ? -26.788 -15.266 43.717 1.00 70.50 632 ILE A CA 1
ATOM 5075 C C . ILE A 1 632 ? -27.801 -14.176 43.361 1.00 70.50 632 ILE A C 1
ATOM 5077 O O . ILE A 1 632 ? -28.620 -14.321 42.449 1.00 70.50 632 ILE A O 1
ATOM 5081 N N . ILE A 1 633 ? -27.695 -13.044 44.058 1.00 70.62 633 ILE A N 1
ATOM 5082 C CA . ILE A 1 633 ? -28.450 -11.817 43.785 1.00 70.62 633 ILE A CA 1
ATOM 5083 C C . ILE A 1 633 ? -27.608 -10.903 42.886 1.00 70.62 633 ILE A C 1
ATOM 5085 O O . ILE A 1 633 ? -26.502 -10.498 43.267 1.00 70.62 633 ILE A O 1
ATOM 5089 N N . PHE A 1 634 ? -28.154 -10.539 41.723 1.00 71.44 634 PHE A N 1
ATOM 5090 C CA . PHE A 1 634 ? -27.564 -9.555 40.811 1.00 71.44 634 PHE A CA 1
ATOM 5091 C C . PHE A 1 634 ? -28.252 -8.196 40.967 1.00 71.44 634 PHE A C 1
ATOM 5093 O O . PHE A 1 634 ? -29.482 -8.114 40.914 1.00 71.44 634 PHE A O 1
ATOM 5100 N N . THR A 1 635 ? -27.472 -7.124 41.114 1.00 68.12 635 THR A N 1
ATOM 5101 C CA . THR A 1 635 ? -27.985 -5.756 41.323 1.00 68.12 635 THR A CA 1
ATOM 5102 C C . THR A 1 635 ? -27.209 -4.712 40.509 1.00 68.12 635 THR A C 1
ATOM 5104 O O . THR A 1 635 ? -26.138 -5.002 39.966 1.00 68.12 635 THR A O 1
ATOM 5107 N N . TYR A 1 636 ? -27.748 -3.495 40.392 1.00 67.56 636 TYR A N 1
ATOM 5108 C CA . TYR A 1 636 ? -27.069 -2.379 39.731 1.00 67.56 636 TYR A CA 1
ATOM 5109 C C . TYR A 1 636 ? -27.469 -0.989 40.241 1.00 67.56 636 TYR A C 1
ATOM 5111 O O . TYR A 1 636 ? -28.587 -0.781 40.720 1.00 67.56 636 TYR A O 1
ATOM 5119 N N . ASP A 1 637 ? -26.550 -0.046 40.037 1.00 64.81 637 ASP A N 1
ATOM 5120 C CA . ASP A 1 637 ? -26.708 1.395 40.244 1.00 64.81 637 ASP A CA 1
ATOM 5121 C C . ASP A 1 637 ? -26.557 2.137 38.905 1.00 64.81 637 ASP A C 1
ATOM 5123 O O . ASP A 1 637 ? -25.706 1.790 38.086 1.00 64.81 637 ASP A O 1
ATOM 5127 N N . VAL A 1 638 ? -27.336 3.198 38.690 1.00 67.38 638 VAL A N 1
ATOM 5128 C CA . VAL A 1 638 ? -27.230 4.119 37.547 1.00 67.38 638 VAL A CA 1
ATOM 5129 C C . VAL A 1 638 ? -27.181 5.552 38.063 1.00 67.38 638 VAL A C 1
ATOM 5131 O O . VAL A 1 638 ? -28.137 6.017 38.688 1.00 67.38 638 VAL A O 1
ATOM 5134 N N . ASN A 1 639 ? -26.096 6.265 37.765 1.00 68.88 639 ASN A N 1
ATOM 5135 C CA . ASN A 1 639 ? -25.951 7.692 38.037 1.00 68.88 639 ASN A CA 1
ATOM 5136 C C . ASN A 1 639 ? -25.922 8.498 36.728 1.00 68.88 639 ASN A C 1
ATOM 5138 O O . ASN A 1 639 ? -25.291 8.082 35.755 1.00 68.88 639 ASN A O 1
ATOM 5142 N N . PHE A 1 640 ? -26.573 9.662 36.722 1.00 67.31 640 PHE A N 1
ATOM 5143 C CA . PHE A 1 640 ? -26.592 10.594 35.593 1.00 67.31 640 PHE A CA 1
ATOM 5144 C C . PHE A 1 640 ? -25.900 11.900 35.986 1.00 67.31 640 PHE A C 1
ATOM 5146 O O . PHE A 1 640 ? -26.300 12.544 36.952 1.00 67.31 640 PHE A O 1
ATOM 5153 N N . GLU A 1 641 ? -24.902 12.312 35.208 1.00 68.88 641 GLU A N 1
ATOM 5154 C CA . GLU A 1 641 ? -24.126 13.537 35.443 1.00 68.88 641 GLU A CA 1
ATOM 5155 C C . GLU A 1 641 ? -24.247 14.476 34.244 1.00 68.88 641 GLU A C 1
ATOM 5157 O O . GLU A 1 641 ? -24.121 14.040 33.100 1.00 68.88 641 GLU A O 1
ATOM 5162 N N . GLU A 1 642 ? -24.508 15.756 34.494 1.00 56.81 642 GLU A N 1
ATOM 5163 C CA . GLU A 1 642 ? -24.598 16.768 33.439 1.00 56.81 642 GLU A CA 1
ATOM 5164 C C . GLU A 1 642 ? -23.197 17.212 32.978 1.00 56.81 642 GLU A C 1
ATOM 5166 O O . GLU A 1 642 ? -22.226 17.141 33.731 1.00 56.81 642 GLU A O 1
ATOM 5171 N N . SER A 1 643 ? -23.077 17.623 31.716 1.00 60.00 643 SER A N 1
ATOM 5172 C CA . SER A 1 643 ? -21.816 18.009 31.081 1.00 60.00 643 SER A CA 1
ATOM 5173 C C . SER A 1 643 ? -22.002 19.237 30.191 1.00 60.00 643 SER A C 1
ATOM 5175 O O . SER A 1 643 ? -22.889 19.275 29.332 1.00 60.00 643 SER A O 1
ATOM 5177 N N . ASP A 1 644 ? -21.108 20.214 30.347 1.00 54.31 644 ASP A N 1
ATOM 5178 C CA . ASP A 1 644 ? -21.108 21.487 29.610 1.00 54.31 644 ASP A CA 1
ATOM 5179 C C . ASP A 1 644 ? -20.802 21.332 28.104 1.00 54.31 644 ASP A C 1
ATOM 5181 O O . ASP A 1 644 ? -20.952 22.272 27.316 1.00 54.31 644 ASP A O 1
ATOM 5185 N N . ILE A 1 645 ? -20.377 20.137 27.673 1.00 44.31 645 ILE A N 1
ATOM 5186 C CA . ILE A 1 645 ? -19.956 19.850 26.298 1.00 44.31 645 ILE A CA 1
ATOM 5187 C C . ILE A 1 645 ? -21.177 19.792 25.368 1.00 44.31 645 ILE A C 1
ATOM 5189 O O . ILE A 1 645 ? -21.827 18.756 25.196 1.00 44.31 645 ILE A O 1
ATOM 5193 N N . LYS A 1 646 ? -21.457 20.926 24.717 1.00 44.84 646 LYS A N 1
ATOM 5194 C CA . LYS A 1 646 ? -22.561 21.078 23.760 1.00 44.84 646 LYS A CA 1
ATOM 5195 C C . LYS A 1 646 ? -22.490 20.050 22.632 1.00 44.84 646 LYS A C 1
ATOM 5197 O O . LYS A 1 646 ? -21.427 19.787 22.074 1.00 44.84 646 LYS A O 1
ATOM 5202 N N . TRP A 1 647 ? -23.642 19.511 22.209 1.00 43.28 647 TRP A N 1
ATOM 5203 C CA . TRP A 1 647 ? -23.667 18.450 21.183 1.00 43.28 647 TRP A CA 1
ATOM 5204 C C . TRP A 1 647 ? -22.917 18.845 19.903 1.00 43.28 647 TRP A C 1
ATOM 5206 O O . TRP A 1 647 ? -22.270 18.001 19.290 1.00 43.28 647 TRP A O 1
ATOM 5216 N N . ALA A 1 648 ? -22.996 20.116 19.495 1.00 36.19 648 ALA A N 1
ATOM 5217 C CA . ALA A 1 648 ? -22.310 20.627 18.311 1.00 36.19 648 ALA A CA 1
ATOM 5218 C C . ALA A 1 648 ? -20.774 20.585 18.445 1.00 36.19 648 ALA A C 1
ATOM 5220 O O . ALA A 1 648 ? -20.106 20.069 17.544 1.00 36.19 648 ALA A O 1
ATOM 5221 N N . SER A 1 649 ? -20.228 21.030 19.587 1.00 37.91 649 SER A N 1
ATOM 5222 C CA . SER A 1 649 ? -18.778 21.148 19.808 1.00 37.91 649 SER A CA 1
ATOM 5223 C C . SER A 1 649 ? -18.051 19.809 19.919 1.00 37.91 649 SER A C 1
ATOM 5225 O O . SER A 1 649 ? -16.827 19.769 19.781 1.00 37.91 649 SER A O 1
ATOM 5227 N N . ARG A 1 650 ? -18.804 18.697 19.986 1.00 39.50 650 ARG A N 1
ATOM 5228 C CA . ARG A 1 650 ? -18.355 17.351 19.586 1.00 39.50 650 ARG A CA 1
ATOM 5229 C C . ARG A 1 650 ? -17.398 17.393 18.395 1.00 39.50 650 ARG A C 1
ATOM 5231 O O . ARG A 1 650 ? -16.391 16.700 18.428 1.00 39.50 650 ARG A O 1
ATOM 5238 N N . TRP A 1 651 ? -17.735 18.128 17.332 1.00 33.75 651 TRP A N 1
ATOM 5239 C CA . TRP A 1 651 ? -16.977 18.108 16.076 1.00 33.75 651 TRP A CA 1
ATOM 5240 C C . TRP A 1 651 ? -15.899 19.189 15.978 1.00 33.75 651 TRP A C 1
ATOM 5242 O O . TRP A 1 651 ? -14.933 18.993 15.245 1.00 33.75 651 TRP A O 1
ATOM 5252 N N . ASP A 1 652 ? -15.992 20.279 16.737 1.00 29.84 652 ASP A N 1
ATOM 5253 C CA . ASP A 1 652 ? -15.023 21.381 16.653 1.00 29.84 652 ASP A CA 1
ATOM 5254 C C . ASP A 1 652 ? -13.631 20.952 17.158 1.00 29.84 652 ASP A C 1
ATOM 5256 O O . ASP A 1 652 ? -12.600 21.328 16.593 1.00 29.84 652 ASP A O 1
ATOM 5260 N N . ALA A 1 653 ? -13.589 20.030 18.127 1.00 31.84 653 ALA A N 1
ATOM 5261 C CA . ALA A 1 653 ? -12.362 19.379 18.591 1.00 31.84 653 ALA A CA 1
ATOM 5262 C C . ALA A 1 653 ? -11.681 18.463 17.543 1.00 31.84 653 ALA A C 1
ATOM 5264 O O . ALA A 1 653 ? -10.528 18.077 17.732 1.00 31.84 653 ALA A O 1
ATOM 5265 N N . TYR A 1 654 ? -12.343 18.110 16.429 1.00 30.39 654 TYR A N 1
ATOM 5266 C CA . TYR A 1 654 ? -11.751 17.269 15.372 1.00 30.39 654 TYR A CA 1
ATOM 5267 C C . TYR A 1 654 ? -10.809 18.061 14.439 1.00 30.39 654 TYR A C 1
ATOM 5269 O O . TYR A 1 654 ? -10.139 17.457 13.600 1.00 30.39 654 TYR A O 1
ATOM 5277 N N . LEU A 1 655 ? -10.758 19.397 14.542 1.00 28.80 655 LEU A N 1
ATOM 5278 C CA . LEU A 1 655 ? -10.096 20.265 13.555 1.00 28.80 655 LEU A CA 1
ATOM 5279 C C . LEU A 1 655 ? -8.778 20.912 14.037 1.00 28.80 655 LEU A C 1
ATOM 5281 O O . LEU A 1 655 ? -8.066 21.505 13.227 1.00 28.80 655 LEU A O 1
ATOM 5285 N N . SER A 1 656 ? -8.398 20.766 15.312 1.00 29.53 656 SER A N 1
ATOM 5286 C CA . SER A 1 656 ? -7.224 21.422 15.922 1.00 29.53 656 SER A CA 1
ATOM 5287 C C . SER A 1 656 ? -6.004 20.493 16.094 1.00 29.53 656 SER A C 1
ATOM 5289 O O . SER A 1 656 ? -5.581 20.155 17.205 1.00 29.53 656 SER A O 1
ATOM 5291 N N . MET A 1 657 ? -5.397 20.079 14.976 1.00 28.73 657 MET A N 1
ATOM 5292 C CA . MET A 1 657 ? -4.163 19.270 14.971 1.00 28.73 657 MET A CA 1
ATOM 5293 C C . MET A 1 657 ? -2.934 20.038 15.492 1.00 28.73 657 MET A C 1
ATOM 5295 O O . MET A 1 657 ? -2.698 21.183 15.116 1.00 28.73 657 MET A O 1
ATOM 5299 N N . THR A 1 658 ? -2.114 19.361 16.300 1.00 35.44 658 THR A N 1
ATOM 5300 C CA . THR A 1 658 ? -0.798 19.811 16.792 1.00 35.44 658 THR A CA 1
ATOM 5301 C C . THR A 1 658 ? 0.111 18.584 16.862 1.00 35.44 658 THR A C 1
ATOM 5303 O O . THR A 1 658 ? -0.156 17.699 17.671 1.00 35.44 658 THR A O 1
ATOM 5306 N N . ASP A 1 659 ? 1.123 18.502 15.998 1.00 42.19 659 ASP A N 1
ATOM 5307 C CA . ASP A 1 659 ? 1.855 17.259 15.707 1.00 42.19 659 ASP A CA 1
ATOM 5308 C C . ASP A 1 659 ? 3.370 17.520 15.615 1.00 42.19 659 ASP A C 1
ATOM 5310 O O . ASP A 1 659 ? 3.886 17.979 14.592 1.00 42.19 659 ASP A O 1
ATOM 5314 N N . ASP A 1 660 ? 4.074 17.273 16.724 1.00 38.25 660 ASP A N 1
ATOM 5315 C CA . ASP A 1 660 ? 5.522 17.488 16.862 1.00 38.25 660 ASP A CA 1
ATOM 5316 C C . ASP A 1 660 ? 6.353 16.188 16.757 1.00 38.25 660 ASP A C 1
ATOM 5318 O O . ASP A 1 660 ? 7.583 16.264 16.724 1.00 38.25 660 ASP A O 1
ATOM 5322 N N . GLN A 1 661 ? 5.732 15.001 16.644 1.00 39.66 661 GLN A N 1
ATOM 5323 C CA . GLN A 1 661 ? 6.468 13.741 16.426 1.00 39.66 661 GLN A CA 1
ATOM 5324 C C . GLN A 1 661 ? 6.574 13.353 14.946 1.00 39.66 661 GLN A C 1
ATOM 5326 O O . GLN A 1 661 ? 7.667 12.974 14.513 1.00 39.66 661 GLN A O 1
ATOM 5331 N N . ALA A 1 662 ? 5.529 13.552 14.128 1.00 38.69 662 ALA A N 1
ATOM 5332 C CA . ALA A 1 662 ? 5.657 13.395 12.672 1.00 38.69 662 ALA A CA 1
ATOM 5333 C C . ALA A 1 662 ? 6.739 14.331 12.098 1.00 38.69 662 ALA A C 1
ATOM 5335 O O . ALA A 1 662 ? 7.457 13.986 11.155 1.00 38.69 662 ALA A O 1
ATOM 5336 N N . ARG A 1 663 ? 6.904 15.495 12.740 1.00 41.56 663 ARG A N 1
ATOM 5337 C CA . ARG A 1 663 ? 7.960 16.483 12.503 1.00 41.56 663 ARG A CA 1
ATOM 5338 C C . ARG A 1 663 ? 9.359 15.850 12.535 1.00 41.56 663 ARG A C 1
ATOM 5340 O O . ARG A 1 663 ? 10.079 15.944 11.546 1.00 41.56 663 ARG A O 1
ATOM 5347 N N . TRP A 1 664 ? 9.723 15.151 13.614 1.00 40.53 664 TRP A N 1
ATOM 5348 C CA . TRP A 1 664 ? 11.061 14.560 13.786 1.00 40.53 664 TRP A CA 1
ATOM 5349 C C . TRP A 1 664 ? 11.390 13.488 12.735 1.00 40.53 664 TRP A C 1
ATOM 5351 O O . TRP A 1 664 ? 12.453 13.537 12.114 1.00 40.53 664 TRP A O 1
ATOM 5361 N N . PHE A 1 665 ? 10.475 12.548 12.482 1.00 40.22 665 PHE A N 1
ATOM 5362 C CA . PHE A 1 665 ? 10.727 11.448 11.540 1.00 40.22 665 PHE A CA 1
ATOM 5363 C C . PHE A 1 665 ? 10.765 11.897 10.074 1.00 40.22 665 PHE A C 1
ATOM 5365 O O . PHE A 1 665 ? 11.550 11.363 9.285 1.00 40.22 665 PHE A O 1
ATOM 5372 N N . SER A 1 666 ? 9.981 12.914 9.705 1.00 42.22 666 SER A N 1
ATOM 5373 C CA . SER A 1 666 ? 10.036 13.503 8.362 1.00 42.22 666 SER A CA 1
ATOM 5374 C C . SER A 1 666 ? 11.347 14.275 8.128 1.00 42.22 666 SER A C 1
ATOM 5376 O O . SER A 1 666 ? 11.925 14.197 7.039 1.00 42.22 666 SER A O 1
ATOM 5378 N N . ILE A 1 667 ? 11.856 14.946 9.173 1.00 45.28 667 ILE A N 1
ATOM 5379 C CA . ILE A 1 667 ? 13.090 15.752 9.158 1.00 45.28 667 ILE A CA 1
ATOM 5380 C C . ILE A 1 667 ? 14.367 14.907 9.031 1.00 45.28 667 ILE A C 1
ATOM 5382 O O . ILE A 1 667 ? 15.327 15.386 8.439 1.00 45.28 667 ILE A O 1
ATOM 5386 N N . VAL A 1 668 ? 14.410 13.663 9.524 1.00 49.59 668 VAL A N 1
ATOM 5387 C CA . VAL A 1 668 ? 15.607 12.801 9.382 1.00 49.59 668 VAL A CA 1
ATOM 5388 C C . VAL A 1 668 ? 15.603 12.030 8.058 1.00 49.59 668 VAL A C 1
ATOM 5390 O O . VAL A 1 668 ? 16.599 12.022 7.333 1.00 49.59 668 VAL A O 1
ATOM 5393 N N . ASN A 1 669 ? 14.477 11.406 7.701 1.00 46.22 669 ASN A N 1
ATOM 5394 C CA . ASN A 1 669 ? 14.422 10.495 6.552 1.00 46.22 669 ASN A CA 1
ATOM 5395 C C . ASN A 1 669 ? 14.475 11.214 5.192 1.00 46.22 669 ASN A C 1
ATOM 5397 O O . ASN A 1 669 ? 15.028 10.675 4.226 1.00 46.22 669 ASN A O 1
ATOM 5401 N N . SER A 1 670 ? 13.941 12.435 5.098 1.00 49.12 670 SER A N 1
ATOM 5402 C CA . SER A 1 670 ? 13.912 13.177 3.829 1.00 49.12 670 SER A CA 1
ATOM 5403 C C . SER A 1 670 ? 15.311 13.643 3.399 1.00 49.12 670 SER A C 1
ATOM 5405 O O . SER A 1 670 ? 15.702 13.325 2.276 1.00 49.12 670 SER A O 1
ATOM 5407 N N . PRO A 1 671 ? 16.140 14.273 4.262 1.00 52.16 671 PRO A N 1
ATOM 5408 C CA . PRO A 1 671 ? 17.543 14.530 3.950 1.00 52.16 671 PRO A CA 1
ATOM 5409 C C . PRO A 1 671 ? 18.325 13.266 3.602 1.00 52.16 671 PRO A C 1
ATOM 5411 O O . PRO A 1 671 ? 19.002 13.265 2.584 1.00 52.16 671 PRO A O 1
ATOM 5414 N N . VAL A 1 672 ? 18.220 12.178 4.374 1.00 53.12 672 VAL A N 1
ATOM 5415 C CA . VAL A 1 672 ? 19.021 10.962 4.122 1.00 53.12 672 VAL A CA 1
ATOM 5416 C C . VAL A 1 672 ? 18.706 10.343 2.754 1.00 53.12 672 VAL A C 1
ATOM 5418 O O . VAL A 1 672 ? 19.625 9.988 2.014 1.00 53.12 672 VAL A O 1
ATOM 5421 N N . THR A 1 673 ? 17.431 10.271 2.365 1.00 52.19 673 THR A N 1
ATOM 5422 C CA . THR A 1 673 ? 17.039 9.739 1.045 1.00 52.19 673 THR A CA 1
ATOM 5423 C C . THR A 1 673 ? 17.394 10.682 -0.108 1.00 52.19 673 THR A C 1
ATOM 5425 O O . THR A 1 673 ? 17.865 10.220 -1.150 1.00 52.19 673 THR A O 1
ATOM 5428 N N . LEU A 1 674 ? 17.244 11.999 0.071 1.00 53.75 674 LEU A N 1
ATOM 5429 C CA . LEU A 1 674 ? 17.593 12.993 -0.950 1.00 53.75 674 LEU A CA 1
ATOM 5430 C C . LEU A 1 674 ? 19.111 13.151 -1.127 1.00 53.75 674 LEU A C 1
ATOM 5432 O O . LEU A 1 674 ? 19.565 13.204 -2.267 1.00 53.75 674 LEU A O 1
ATOM 5436 N N . ILE A 1 675 ? 19.894 13.125 -0.044 1.00 55.88 675 ILE A N 1
ATOM 5437 C CA . ILE A 1 675 ? 21.366 13.062 -0.074 1.00 55.88 675 ILE A CA 1
ATOM 5438 C C . ILE A 1 675 ? 21.811 11.753 -0.730 1.00 55.88 675 ILE A C 1
ATOM 5440 O O . ILE A 1 675 ? 22.673 11.774 -1.600 1.00 55.88 675 ILE A O 1
ATOM 5444 N N . GLY A 1 676 ? 21.197 10.613 -0.391 1.00 57.91 676 GLY A N 1
ATOM 5445 C CA . GLY A 1 676 ? 21.501 9.332 -1.035 1.00 57.91 676 GLY A CA 1
ATOM 5446 C C . GLY A 1 676 ? 21.325 9.380 -2.558 1.00 57.91 676 GLY A C 1
ATOM 5447 O O . GLY A 1 676 ? 22.195 8.920 -3.299 1.00 57.91 676 GLY A O 1
ATOM 5448 N N . LEU A 1 677 ? 20.242 9.999 -3.039 1.00 58.84 677 LEU A N 1
ATOM 5449 C CA . LEU A 1 677 ? 19.979 10.177 -4.470 1.00 58.84 677 LEU A CA 1
ATOM 5450 C C . LEU A 1 677 ? 20.871 11.246 -5.125 1.00 58.84 677 LEU A C 1
ATOM 5452 O O . LEU A 1 677 ? 21.317 11.035 -6.256 1.00 58.84 677 LEU A O 1
ATOM 5456 N N . SER A 1 678 ? 21.166 12.362 -4.450 1.00 59.62 678 SER A N 1
ATOM 5457 C CA . SER A 1 678 ? 22.012 13.426 -5.009 1.00 59.62 678 SER A CA 1
ATOM 5458 C C . SER A 1 678 ? 23.481 12.998 -5.070 1.00 59.62 678 SER A C 1
ATOM 5460 O O . SER A 1 678 ? 24.096 13.111 -6.129 1.00 59.62 678 SER A O 1
ATOM 5462 N N . VAL A 1 679 ? 24.000 12.352 -4.021 1.00 63.38 679 VAL A N 1
ATOM 5463 C CA . VAL A 1 679 ? 25.334 11.733 -3.990 1.00 63.38 679 VAL A CA 1
ATOM 5464 C C . VAL A 1 679 ? 25.435 10.594 -5.007 1.00 63.38 679 VAL A C 1
ATOM 5466 O O . VAL A 1 679 ? 26.455 10.479 -5.685 1.00 63.38 679 VAL A O 1
ATOM 5469 N N . ALA A 1 680 ? 24.386 9.786 -5.208 1.00 63.94 680 ALA A N 1
ATOM 5470 C CA . ALA A 1 680 ? 24.364 8.805 -6.296 1.00 63.94 680 ALA A CA 1
ATOM 5471 C C . ALA A 1 680 ? 24.449 9.481 -7.677 1.00 63.94 680 ALA A C 1
ATOM 5473 O O . ALA A 1 680 ? 25.270 9.080 -8.508 1.00 63.94 680 ALA A O 1
ATOM 5474 N N . MET A 1 681 ? 23.667 10.538 -7.921 1.00 65.88 681 MET A N 1
ATOM 5475 C CA . MET A 1 681 ? 23.706 11.296 -9.175 1.00 65.88 681 MET A CA 1
ATOM 5476 C C . MET A 1 681 ? 25.085 11.945 -9.389 1.00 65.88 681 MET A C 1
ATOM 5478 O O . MET A 1 681 ? 25.684 11.771 -10.453 1.00 65.88 681 MET A O 1
ATOM 5482 N N . ALA A 1 682 ? 25.653 12.580 -8.364 1.00 63.97 682 ALA A N 1
ATOM 5483 C CA . ALA A 1 682 ? 26.996 13.152 -8.376 1.00 63.97 682 ALA A CA 1
ATOM 5484 C C . ALA A 1 682 ? 28.075 12.090 -8.648 1.00 63.97 682 ALA A C 1
ATOM 5486 O O . ALA A 1 682 ? 28.916 12.290 -9.525 1.00 63.97 682 ALA A O 1
ATOM 5487 N N . MET A 1 683 ? 28.014 10.917 -8.004 1.00 67.62 683 MET A N 1
ATOM 5488 C CA . MET A 1 683 ? 28.915 9.792 -8.286 1.00 67.62 683 MET A CA 1
ATOM 5489 C C . MET A 1 683 ? 28.779 9.274 -9.722 1.00 67.62 683 MET A C 1
ATOM 5491 O O . MET A 1 683 ? 29.795 8.957 -10.344 1.00 67.62 683 MET A O 1
ATOM 5495 N N . THR A 1 684 ? 27.569 9.197 -10.291 1.00 70.06 684 THR A N 1
ATOM 5496 C CA . THR A 1 684 ? 27.415 8.832 -11.715 1.00 70.06 684 THR A CA 1
ATOM 5497 C C . THR A 1 684 ? 27.999 9.891 -12.649 1.00 70.06 684 THR A C 1
ATOM 5499 O O . THR A 1 684 ? 28.620 9.530 -13.653 1.00 70.06 684 THR A O 1
ATOM 5502 N N . MET A 1 685 ? 27.880 11.178 -12.302 1.00 77.19 685 MET A N 1
ATOM 5503 C CA . MET A 1 685 ? 28.476 12.270 -13.067 1.00 77.19 685 MET A CA 1
ATOM 5504 C C . MET A 1 685 ? 30.006 12.224 -12.988 1.00 77.19 685 MET A C 1
ATOM 5506 O O . MET A 1 685 ? 30.653 12.211 -14.031 1.00 77.19 685 MET A O 1
ATOM 5510 N N . LEU A 1 686 ? 30.588 12.112 -11.787 1.00 70.94 686 LEU A N 1
ATOM 5511 C CA . LEU A 1 686 ? 32.038 12.008 -11.582 1.00 70.94 686 LEU A CA 1
ATOM 5512 C C . LEU A 1 686 ? 32.625 10.781 -12.285 1.00 70.94 686 LEU A C 1
ATOM 5514 O O . LEU A 1 686 ? 33.612 10.910 -13.000 1.00 70.94 686 LEU A O 1
ATOM 5518 N N . ARG A 1 687 ? 31.997 9.603 -12.163 1.00 73.88 687 ARG A N 1
ATOM 5519 C CA . ARG A 1 687 ? 32.445 8.381 -12.859 1.00 73.88 687 ARG A CA 1
ATOM 5520 C C . ARG A 1 687 ? 32.333 8.498 -14.384 1.00 73.88 687 ARG A C 1
ATOM 5522 O O . ARG A 1 687 ? 33.143 7.906 -15.094 1.00 73.88 687 ARG A O 1
ATOM 5529 N N . SER A 1 688 ? 31.356 9.249 -14.900 1.00 73.31 688 SER A N 1
ATOM 5530 C CA . SER A 1 688 ? 31.240 9.554 -16.334 1.00 73.31 688 SER A CA 1
ATOM 5531 C C . SER A 1 688 ? 32.314 10.545 -16.790 1.00 73.31 688 SER A C 1
ATOM 5533 O O . SER A 1 688 ? 32.971 10.312 -17.801 1.00 73.31 688 SER A O 1
ATOM 5535 N N . LEU A 1 689 ? 32.527 11.621 -16.029 1.00 72.31 689 LEU A N 1
ATOM 5536 C CA . LEU A 1 689 ? 33.514 12.662 -16.306 1.00 72.31 689 LEU A CA 1
ATOM 5537 C C . LEU A 1 689 ? 34.940 12.098 -16.266 1.00 72.31 689 LEU A C 1
ATOM 5539 O O . LEU A 1 689 ? 35.686 12.286 -17.219 1.00 72.31 689 LEU A O 1
ATOM 5543 N N . HIS A 1 690 ? 35.282 11.334 -15.226 1.00 73.50 690 HIS A N 1
ATOM 5544 C CA . HIS A 1 690 ? 36.569 10.651 -15.087 1.00 73.50 690 HIS A CA 1
ATOM 5545 C C . HIS A 1 690 ? 36.817 9.656 -16.232 1.00 73.50 690 HIS A C 1
ATOM 5547 O O . HIS A 1 690 ? 37.901 9.647 -16.804 1.00 73.50 690 HIS A O 1
ATOM 5553 N N . ARG A 1 691 ? 35.807 8.868 -16.639 1.00 71.56 691 ARG A N 1
ATOM 5554 C CA . ARG A 1 691 ? 35.925 7.953 -17.792 1.00 71.56 691 ARG A CA 1
ATOM 5555 C C . ARG A 1 691 ? 36.156 8.700 -19.107 1.00 71.56 691 ARG A C 1
ATOM 5557 O O . ARG A 1 691 ? 36.972 8.259 -19.913 1.00 71.56 691 ARG A O 1
ATOM 5564 N N . ASP A 1 692 ? 35.444 9.805 -19.328 1.00 69.75 692 ASP A N 1
ATOM 5565 C CA . ASP A 1 692 ? 35.632 10.641 -20.516 1.00 69.75 692 ASP A CA 1
ATOM 5566 C C . ASP A 1 692 ? 37.041 11.271 -20.518 1.00 69.75 692 ASP A C 1
ATOM 5568 O O . ASP A 1 692 ? 37.725 11.211 -21.535 1.00 69.75 692 ASP A O 1
ATOM 5572 N N . ILE A 1 693 ? 37.510 11.806 -19.381 1.00 69.62 693 ILE A N 1
ATOM 5573 C CA . ILE A 1 693 ? 38.864 12.374 -19.215 1.00 69.62 693 ILE A CA 1
ATOM 5574 C C . ILE A 1 693 ? 39.951 11.315 -19.449 1.00 69.62 693 ILE A C 1
ATOM 5576 O O . ILE A 1 693 ? 40.869 11.554 -20.230 1.00 69.62 693 ILE A O 1
ATOM 5580 N N . PHE A 1 694 ? 39.834 10.133 -18.836 1.00 69.75 694 PHE A N 1
ATOM 5581 C CA . PHE A 1 694 ? 40.798 9.044 -19.008 1.00 69.75 694 PHE A CA 1
ATOM 5582 C C . PHE A 1 694 ? 40.904 8.613 -20.478 1.00 69.75 694 PHE A C 1
ATOM 5584 O O . PHE A 1 694 ? 42.005 8.447 -20.997 1.00 69.75 694 PHE A O 1
ATOM 5591 N N . ARG A 1 695 ? 39.768 8.516 -21.187 1.00 66.31 695 ARG A N 1
ATOM 5592 C CA . ARG A 1 695 ? 39.753 8.235 -22.630 1.00 66.31 695 ARG A CA 1
ATOM 5593 C C . ARG A 1 695 ? 40.486 9.311 -23.440 1.00 66.31 695 ARG A C 1
ATOM 5595 O O . ARG A 1 695 ? 41.195 8.950 -24.372 1.00 66.31 695 ARG A O 1
ATOM 5602 N N . TYR A 1 696 ? 40.361 10.595 -23.094 1.00 64.25 696 TYR A N 1
ATOM 5603 C CA . TYR A 1 696 ? 41.146 11.645 -23.757 1.00 64.25 696 TYR A CA 1
ATOM 5604 C C . TYR A 1 696 ? 42.641 11.509 -23.502 1.00 64.25 696 TYR A C 1
ATOM 5606 O O . TYR A 1 696 ? 43.403 11.584 -24.456 1.00 64.25 696 TYR A O 1
ATOM 5614 N N . SER A 1 697 ? 43.050 11.247 -22.258 1.00 64.25 697 SER A N 1
ATOM 5615 C CA . SER A 1 697 ? 44.468 11.080 -21.921 1.00 64.25 697 SER A CA 1
ATOM 5616 C C . SER A 1 697 ? 45.133 9.946 -22.710 1.00 64.25 697 SER A C 1
ATOM 5618 O O . SER A 1 697 ? 46.318 10.048 -23.002 1.00 64.25 697 SER A O 1
ATOM 5620 N N . GLN A 1 698 ? 44.392 8.885 -23.051 1.00 64.50 698 GLN A N 1
ATOM 5621 C CA . GLN A 1 698 ? 44.882 7.786 -23.893 1.00 64.50 698 GLN A CA 1
ATOM 5622 C C . GLN A 1 698 ? 45.011 8.201 -25.370 1.00 64.50 698 GLN A C 1
ATOM 5624 O O . GLN A 1 698 ? 46.058 7.980 -25.974 1.00 64.50 698 GLN A O 1
ATOM 5629 N N . LEU A 1 699 ? 43.992 8.861 -25.936 1.00 63.06 699 LEU A N 1
ATOM 5630 C CA . LEU A 1 699 ? 44.016 9.345 -27.327 1.00 63.06 699 LEU A CA 1
ATOM 5631 C C . LEU A 1 699 ? 45.126 10.387 -27.553 1.00 63.06 699 LEU A C 1
ATOM 5633 O O . LEU A 1 699 ? 45.819 10.363 -28.566 1.00 63.06 699 LEU A O 1
ATOM 5637 N N . GLU A 1 700 ? 45.339 11.266 -26.573 1.00 60.66 700 GLU A N 1
ATOM 5638 C CA . GLU A 1 700 ? 46.384 12.294 -26.582 1.00 60.66 700 GLU A CA 1
ATOM 5639 C C . GLU A 1 700 ? 47.797 11.683 -26.559 1.00 60.66 700 GLU A C 1
ATOM 5641 O O . GLU A 1 700 ? 48.688 12.184 -27.239 1.00 60.66 700 GLU A O 1
ATOM 5646 N N . THR A 1 701 ? 48.000 10.539 -25.889 1.00 59.88 701 THR A N 1
ATOM 5647 C CA . THR A 1 701 ? 49.260 9.773 -25.981 1.00 59.88 701 THR A CA 1
ATOM 5648 C C . THR A 1 701 ? 49.451 8.999 -27.293 1.00 59.88 701 THR A C 1
ATOM 5650 O O . THR A 1 701 ? 50.544 8.488 -27.524 1.00 59.88 701 THR A O 1
ATOM 5653 N N . GLN A 1 702 ? 48.434 8.906 -28.157 1.00 60.09 702 GLN A N 1
ATOM 5654 C CA . GLN A 1 702 ? 48.498 8.166 -29.429 1.00 60.09 702 GLN A CA 1
ATOM 5655 C C . GLN A 1 702 ? 48.665 9.064 -30.670 1.00 60.09 702 GLN A C 1
ATOM 5657 O O . GLN A 1 702 ? 48.784 8.540 -31.774 1.00 60.09 702 GLN A O 1
ATOM 5662 N N . ASN A 1 703 ? 48.722 10.395 -30.511 1.00 52.22 703 ASN A N 1
ATOM 5663 C CA . ASN A 1 703 ? 48.846 11.375 -31.607 1.00 52.22 703 ASN A CA 1
ATOM 5664 C C . ASN A 1 703 ? 47.754 11.277 -32.702 1.00 52.22 703 ASN A C 1
ATOM 5666 O O . ASN A 1 703 ? 47.931 11.797 -33.806 1.00 52.22 703 ASN A O 1
ATOM 5670 N N . GLU A 1 704 ? 46.605 10.659 -32.414 1.00 50.88 704 GLU A N 1
ATOM 5671 C CA . GLU A 1 704 ? 45.472 10.649 -33.343 1.00 50.88 704 GLU A CA 1
ATOM 5672 C C . GLU A 1 704 ? 44.851 12.052 -33.461 1.00 50.88 704 GLU A C 1
ATOM 5674 O O . GLU A 1 704 ? 44.643 12.754 -32.467 1.00 50.88 704 GLU A O 1
ATOM 5679 N N . ALA A 1 705 ? 44.541 12.477 -34.690 1.00 47.84 705 ALA A N 1
ATOM 5680 C CA . ALA A 1 705 ? 43.998 13.808 -34.955 1.00 47.84 705 ALA A CA 1
ATOM 5681 C C . ALA A 1 705 ? 42.666 14.031 -34.210 1.00 47.84 705 ALA A C 1
ATOM 5683 O O . ALA A 1 705 ? 41.768 13.196 -34.272 1.00 47.84 705 ALA A O 1
ATOM 5684 N N . GLN A 1 706 ? 42.547 15.172 -33.520 1.00 54.19 706 GLN A N 1
ATOM 5685 C CA . GLN A 1 706 ? 41.553 15.464 -32.474 1.00 54.19 706 GLN A CA 1
ATOM 5686 C C . GLN A 1 706 ? 40.093 15.071 -32.796 1.00 54.19 706 GLN A C 1
ATOM 5688 O O . GLN A 1 706 ? 39.288 15.890 -33.245 1.00 54.19 706 GLN A O 1
ATOM 5693 N N . VAL A 1 707 ? 39.698 13.842 -32.447 1.00 54.09 707 VAL A N 1
ATOM 5694 C CA . VAL A 1 707 ? 38.286 13.436 -32.426 1.00 54.09 707 VAL A CA 1
ATOM 5695 C C . VAL A 1 707 ? 37.647 13.924 -31.122 1.00 54.09 707 VAL A C 1
ATOM 5697 O O . VAL A 1 707 ? 37.570 13.203 -30.124 1.00 54.09 707 VAL A O 1
ATOM 5700 N N . GLU A 1 708 ? 37.178 15.174 -31.109 1.00 59.84 708 GLU A N 1
ATOM 5701 C CA . GLU A 1 708 ? 36.347 15.681 -30.012 1.00 59.84 708 GLU A CA 1
ATOM 5702 C C . GLU A 1 708 ? 35.090 14.806 -29.857 1.00 59.84 708 GLU A C 1
ATOM 5704 O O . GLU A 1 708 ? 34.265 14.708 -30.765 1.00 59.84 708 GLU A O 1
ATOM 5709 N N . THR A 1 709 ? 34.903 14.183 -28.692 1.00 65.06 709 THR A N 1
ATOM 5710 C CA . THR A 1 709 ? 33.697 13.402 -28.368 1.00 65.06 709 THR A CA 1
ATOM 5711 C C . THR A 1 709 ? 32.984 13.983 -27.139 1.00 65.06 709 THR A C 1
ATOM 5713 O O . THR A 1 709 ? 33.328 15.061 -26.644 1.00 65.06 709 THR A O 1
ATOM 5716 N N . GLY A 1 710 ? 31.949 13.300 -26.636 1.00 71.00 710 GLY A N 1
ATOM 5717 C CA . GLY A 1 710 ? 31.317 13.604 -25.347 1.00 71.00 710 GLY A CA 1
ATOM 5718 C C . GLY A 1 710 ? 31.012 15.091 -25.133 1.00 71.00 710 GLY A C 1
ATOM 5719 O O . GLY A 1 710 ? 30.231 15.682 -25.874 1.00 71.00 710 GLY A O 1
ATOM 5720 N N . TRP A 1 711 ? 31.612 15.682 -24.094 1.00 70.00 711 TRP A N 1
ATOM 5721 C CA . TRP A 1 711 ? 31.446 17.098 -23.753 1.00 70.00 711 TRP A CA 1
ATOM 5722 C C . TRP A 1 711 ? 32.395 18.042 -24.514 1.00 70.00 711 TRP A C 1
ATOM 5724 O O . TRP A 1 711 ? 31.948 19.126 -24.878 1.00 70.00 711 TRP A O 1
ATOM 5734 N N . LYS A 1 712 ? 33.642 17.641 -24.833 1.00 71.75 712 LYS A N 1
ATOM 5735 C CA . LYS A 1 712 ? 34.570 18.467 -25.643 1.00 71.75 712 LYS A CA 1
ATOM 5736 C C . LYS A 1 712 ? 33.975 18.827 -27.012 1.00 71.75 712 LYS A C 1
ATOM 5738 O O . LYS A 1 712 ? 34.204 19.926 -27.478 1.00 71.75 712 LYS A O 1
ATOM 5743 N N . LEU A 1 713 ? 33.093 17.989 -27.563 1.00 74.44 713 LEU A N 1
ATOM 5744 C CA . LEU A 1 713 ? 32.281 18.174 -28.785 1.00 74.44 713 LEU A CA 1
ATOM 5745 C C . LEU A 1 713 ? 31.532 19.537 -28.939 1.00 74.44 713 LEU A C 1
ATOM 5747 O O . LEU A 1 713 ? 30.859 19.772 -29.948 1.00 74.44 713 LEU A O 1
ATOM 5751 N N . VAL A 1 714 ? 31.536 20.415 -27.932 1.00 79.31 714 VAL A N 1
ATOM 5752 C CA . VAL A 1 714 ? 30.969 21.778 -27.991 1.00 79.31 714 VAL A CA 1
ATOM 5753 C C . VAL A 1 714 ? 31.954 22.889 -27.594 1.00 79.31 714 VAL A C 1
ATOM 5755 O O . VAL A 1 714 ? 31.509 24.023 -27.444 1.00 79.31 714 VAL A O 1
ATOM 5758 N N . HIS A 1 715 ? 33.257 22.597 -27.464 1.00 78.88 715 HIS A N 1
ATOM 5759 C CA . HIS A 1 715 ? 34.322 23.465 -26.927 1.00 78.88 715 HIS A CA 1
ATOM 5760 C C . HIS A 1 715 ? 34.166 24.947 -27.323 1.00 78.88 715 HIS A C 1
ATOM 5762 O O . HIS A 1 715 ? 33.828 25.782 -26.482 1.00 78.88 715 HIS A O 1
ATOM 5768 N N . GLY A 1 716 ? 34.281 25.255 -28.620 1.00 76.06 716 GLY A N 1
ATOM 5769 C CA . GLY A 1 716 ? 34.182 26.621 -29.156 1.00 76.06 716 GLY A CA 1
ATOM 5770 C C . GLY A 1 716 ? 32.771 27.234 -29.228 1.00 76.06 716 GLY A C 1
ATOM 5771 O O . GLY A 1 716 ? 32.618 28.324 -29.766 1.00 76.06 716 GLY A O 1
ATOM 5772 N N . ASP A 1 717 ? 31.721 26.574 -28.729 1.00 83.06 717 ASP A N 1
ATOM 5773 C CA . ASP A 1 717 ? 30.335 27.089 -28.722 1.00 83.06 717 ASP A CA 1
ATOM 5774 C C . ASP A 1 717 ? 29.756 27.282 -27.298 1.00 83.06 717 ASP A C 1
ATOM 5776 O O . ASP A 1 717 ? 28.731 27.952 -27.140 1.00 83.06 717 ASP A O 1
ATOM 5780 N N . VAL A 1 718 ? 30.385 26.739 -26.240 1.00 84.56 718 VAL A N 1
ATOM 5781 C CA . VAL A 1 718 ? 29.822 26.719 -24.864 1.00 84.56 718 VAL A CA 1
ATOM 5782 C C . VAL A 1 718 ? 29.520 28.109 -24.301 1.00 84.56 718 VAL A C 1
ATOM 5784 O O . VAL A 1 718 ? 28.504 28.290 -23.623 1.00 84.56 718 VAL A O 1
ATOM 5787 N N . PHE A 1 719 ? 30.379 29.092 -24.575 1.00 86.81 719 PHE A N 1
ATOM 5788 C CA . PHE A 1 719 ? 30.272 30.443 -24.011 1.00 86.81 719 PHE A CA 1
ATOM 5789 C C . PHE A 1 719 ? 29.535 31.444 -24.917 1.00 86.81 719 PHE A C 1
ATOM 5791 O O . PHE A 1 719 ? 29.455 32.630 -24.597 1.00 86.81 719 PHE A O 1
ATOM 5798 N N . ARG A 1 720 ? 28.937 30.979 -26.022 1.00 85.81 720 ARG A N 1
ATOM 5799 C CA . ARG A 1 720 ? 28.157 31.817 -26.944 1.00 85.81 720 ARG A CA 1
ATOM 5800 C C . ARG A 1 720 ? 26.972 32.479 -26.210 1.00 85.81 720 ARG A C 1
ATOM 5802 O O . ARG A 1 720 ? 26.289 31.786 -25.449 1.00 85.81 720 ARG A O 1
ATOM 5809 N N . PRO A 1 721 ? 26.688 33.782 -26.419 1.00 84.81 721 PRO A N 1
ATOM 5810 C CA . PRO A 1 721 ? 25.697 34.508 -25.623 1.00 84.81 721 PRO A CA 1
ATOM 5811 C C . PRO A 1 721 ? 24.276 33.913 -25.715 1.00 84.81 721 PRO A C 1
ATOM 5813 O O . PRO A 1 721 ? 23.871 33.421 -26.776 1.00 84.81 721 PRO A O 1
ATOM 5816 N N . PRO A 1 722 ? 23.491 33.961 -24.618 1.00 87.75 722 PRO A N 1
ATOM 5817 C CA . PRO A 1 722 ? 22.120 33.460 -24.577 1.00 87.75 722 PRO A CA 1
ATOM 5818 C C . PRO A 1 722 ? 21.174 34.323 -25.420 1.00 87.75 722 PRO A C 1
ATOM 5820 O O . PRO A 1 722 ? 21.432 35.496 -25.663 1.00 87.75 722 PRO A O 1
ATOM 5823 N N . SER A 1 723 ? 20.017 33.769 -25.796 1.00 84.50 723 SER A N 1
ATOM 5824 C CA . SER A 1 723 ? 19.031 34.450 -26.655 1.00 84.50 723 SER A CA 1
ATOM 5825 C C . SER A 1 723 ? 18.465 35.760 -26.091 1.00 84.50 723 SER A C 1
ATOM 5827 O O . SER A 1 723 ? 18.010 36.584 -26.869 1.00 84.50 723 SER A O 1
ATOM 5829 N N . ASN A 1 724 ? 18.493 35.948 -24.768 1.00 88.00 724 ASN A N 1
ATOM 5830 C CA . ASN A 1 724 ? 18.044 37.158 -24.069 1.00 88.00 724 ASN A CA 1
ATOM 5831 C C . ASN A 1 724 ? 18.993 37.441 -22.883 1.00 88.00 724 ASN A C 1
ATOM 5833 O O . ASN A 1 724 ? 18.689 37.034 -21.760 1.00 88.00 724 ASN A O 1
ATOM 5837 N N . PRO A 1 725 ? 20.159 38.081 -23.099 1.00 86.25 725 PRO A N 1
ATOM 5838 C CA . PRO A 1 725 ? 21.157 38.276 -22.044 1.00 86.25 725 PRO A CA 1
ATOM 5839 C C . PRO A 1 725 ? 20.709 39.299 -20.992 1.00 86.25 725 PRO A C 1
ATOM 5841 O O . PRO A 1 725 ? 20.915 39.073 -19.807 1.00 86.25 725 PRO A O 1
ATOM 5844 N N . VAL A 1 726 ? 20.026 40.375 -21.406 1.00 86.88 726 VAL A N 1
ATOM 5845 C CA . VAL A 1 726 ? 19.477 41.419 -20.513 1.00 86.88 726 VAL A CA 1
ATOM 5846 C C . VAL A 1 726 ? 18.609 40.812 -19.408 1.00 86.88 726 VAL A C 1
ATOM 5848 O O . VAL A 1 726 ? 18.836 41.073 -18.229 1.00 86.88 726 VAL A O 1
ATOM 5851 N N . LEU A 1 727 ? 17.645 39.969 -19.790 1.00 88.12 727 LEU A N 1
ATOM 5852 C CA . LEU A 1 727 ? 16.671 39.389 -18.866 1.00 88.12 727 LEU A CA 1
ATOM 5853 C C . LEU A 1 727 ? 17.306 38.347 -17.930 1.00 88.12 727 LEU A C 1
ATOM 5855 O O . LEU A 1 727 ? 16.969 38.309 -16.751 1.00 88.12 727 LEU A O 1
ATOM 5859 N N . LEU A 1 728 ? 18.250 37.540 -18.429 1.00 89.50 728 LEU A N 1
ATOM 5860 C CA . LEU A 1 728 ? 18.958 36.549 -17.612 1.00 89.50 728 LEU A CA 1
ATOM 5861 C C . LEU A 1 728 ? 19.869 37.218 -16.572 1.00 89.50 728 LEU A C 1
ATOM 5863 O O . LEU A 1 728 ? 19.883 36.810 -15.413 1.00 89.50 728 LEU A O 1
ATOM 5867 N N . CYS A 1 729 ? 20.587 38.276 -16.966 1.00 89.19 729 CYS A N 1
ATOM 5868 C CA . CYS A 1 729 ? 21.412 39.054 -16.045 1.00 89.19 729 CYS A CA 1
ATOM 5869 C C . CYS A 1 729 ? 20.572 39.780 -14.987 1.00 89.19 729 CYS A C 1
ATOM 5871 O O . CYS A 1 729 ? 20.981 39.815 -13.828 1.00 89.19 729 CYS A O 1
ATOM 5873 N N . ALA A 1 730 ? 19.406 40.324 -15.358 1.00 89.25 730 ALA A N 1
ATOM 5874 C CA . ALA A 1 730 ? 18.483 40.945 -14.408 1.00 89.25 730 ALA A CA 1
ATOM 5875 C C . ALA A 1 730 ? 17.948 39.925 -13.386 1.00 89.25 730 ALA A C 1
ATOM 5877 O O . ALA A 1 730 ? 18.103 40.149 -12.187 1.00 89.25 730 ALA A O 1
ATOM 5878 N N . TYR A 1 731 ? 17.447 38.766 -13.838 1.00 91.50 731 TYR A N 1
ATOM 5879 C CA . TYR A 1 731 ? 16.961 37.710 -12.941 1.00 91.50 731 TYR A CA 1
ATOM 5880 C C . TYR A 1 731 ? 18.044 37.204 -11.976 1.00 91.50 731 TYR A C 1
ATOM 5882 O O . TYR A 1 731 ? 17.776 37.071 -10.782 1.00 91.50 731 TYR A O 1
ATOM 5890 N N . ALA A 1 732 ? 19.270 36.972 -12.464 1.00 88.88 732 ALA A N 1
ATOM 5891 C CA . ALA A 1 732 ? 20.395 36.567 -11.618 1.00 88.88 732 ALA A CA 1
ATOM 5892 C C . ALA A 1 732 ? 20.780 37.658 -10.596 1.00 88.88 732 ALA A C 1
ATOM 5894 O O . ALA A 1 732 ? 21.096 37.347 -9.449 1.00 88.88 732 ALA A O 1
ATOM 5895 N N . GLY A 1 733 ? 20.708 38.939 -10.978 1.00 88.00 733 GLY A N 1
ATOM 5896 C CA . GLY A 1 733 ? 20.892 40.065 -10.060 1.00 88.00 733 GLY A CA 1
ATOM 5897 C C . GLY A 1 733 ? 19.815 40.111 -8.972 1.00 88.00 733 GLY A C 1
ATOM 5898 O O . GLY A 1 733 ? 20.138 40.136 -7.785 1.00 88.00 733 GLY A O 1
ATOM 5899 N N . SER A 1 734 ? 18.535 40.056 -9.351 1.00 88.44 734 SER A N 1
ATOM 5900 C CA . SER A 1 734 ? 17.418 40.078 -8.398 1.00 88.44 734 SER A CA 1
ATOM 5901 C C . SER A 1 734 ? 17.430 38.868 -7.455 1.00 88.44 734 SER A C 1
ATOM 5903 O O . SER A 1 734 ? 17.121 39.022 -6.277 1.00 88.44 734 SER A O 1
ATOM 5905 N N . GLY A 1 735 ? 17.853 37.686 -7.918 1.00 87.31 735 GLY A N 1
ATOM 5906 C CA . GLY A 1 735 ? 18.052 36.523 -7.048 1.00 87.31 735 GLY A CA 1
ATOM 5907 C C . GLY A 1 735 ? 19.217 36.684 -6.065 1.00 87.31 735 GLY A C 1
ATOM 5908 O O . GLY A 1 735 ? 19.079 36.302 -4.906 1.00 87.31 735 GLY A O 1
ATOM 5909 N N . VAL A 1 736 ? 20.321 37.331 -6.466 1.00 86.38 736 VAL A N 1
ATOM 5910 C CA . VAL A 1 736 ? 21.407 37.720 -5.539 1.00 86.38 736 VAL A CA 1
ATOM 5911 C C . VAL A 1 736 ? 20.897 38.670 -4.446 1.00 86.38 736 VAL A C 1
ATOM 5913 O O . VAL A 1 736 ? 21.312 38.540 -3.295 1.00 86.38 736 VAL A O 1
ATOM 5916 N N . GLN A 1 737 ? 19.951 39.567 -4.754 1.00 84.19 737 GLN A N 1
ATOM 5917 C CA . GLN A 1 737 ? 19.364 40.471 -3.755 1.00 84.19 737 GLN A CA 1
ATOM 5918 C C . GLN A 1 737 ? 18.625 39.730 -2.624 1.00 84.19 737 GLN A C 1
ATOM 5920 O O . GLN A 1 737 ? 18.624 40.183 -1.477 1.00 84.19 737 GLN A O 1
ATOM 5925 N N . LEU A 1 738 ? 18.013 38.578 -2.924 1.00 80.62 738 LEU A N 1
ATOM 5926 C CA . LEU A 1 738 ? 17.202 37.814 -1.968 1.00 80.62 738 LEU A CA 1
ATOM 5927 C C . LEU A 1 738 ? 18.029 37.131 -0.868 1.00 80.62 738 LEU A C 1
ATOM 5929 O O . LEU A 1 738 ? 17.508 36.909 0.223 1.00 80.62 738 LEU A O 1
ATOM 5933 N N . PHE A 1 739 ? 19.329 36.897 -1.078 1.00 71.88 739 PHE A N 1
ATOM 5934 C CA . PHE A 1 739 ? 20.228 36.388 -0.030 1.00 71.88 739 PHE A CA 1
ATOM 5935 C C . PHE A 1 739 ? 20.425 37.373 1.144 1.00 71.88 739 PHE A C 1
ATOM 5937 O O . PHE A 1 739 ? 20.926 36.983 2.197 1.00 71.88 739 PHE A O 1
ATOM 5944 N N . GLY A 1 740 ? 20.009 38.641 1.005 1.00 59.88 740 GLY A N 1
ATOM 5945 C CA . GLY A 1 740 ? 20.061 39.651 2.072 1.00 59.88 740 GLY A CA 1
ATOM 5946 C C . GLY A 1 740 ? 19.021 39.506 3.189 1.00 59.88 740 GLY A C 1
ATOM 5947 O O . GLY A 1 740 ? 19.139 40.178 4.216 1.00 59.88 740 GLY A O 1
ATOM 5948 N N . LEU A 1 741 ? 18.012 38.647 3.014 1.00 58.84 741 LEU A N 1
ATOM 5949 C CA . LEU A 1 741 ? 16.835 38.510 3.889 1.00 58.84 741 LEU A CA 1
ATOM 5950 C C . LEU A 1 741 ? 17.104 37.742 5.206 1.00 58.84 741 LEU A C 1
ATOM 5952 O O . LEU A 1 741 ? 16.230 37.051 5.721 1.00 58.84 741 LEU A O 1
ATOM 5956 N N . ARG A 1 742 ? 18.312 37.846 5.780 1.00 50.16 742 ARG A N 1
ATOM 5957 C CA . ARG A 1 742 ? 18.734 37.037 6.946 1.00 50.16 742 ARG A CA 1
ATOM 5958 C C . ARG A 1 742 ? 18.146 37.478 8.297 1.00 50.16 742 ARG A C 1
ATOM 5960 O O . ARG A 1 742 ? 18.408 36.815 9.293 1.00 50.16 742 ARG A O 1
ATOM 5967 N N . ASN A 1 743 ? 17.428 38.601 8.344 1.00 44.56 743 ASN A N 1
ATOM 5968 C CA . ASN A 1 743 ? 16.589 39.068 9.457 1.00 44.56 743 ASN A CA 1
ATOM 5969 C C . ASN A 1 743 ? 15.660 40.194 8.958 1.00 44.56 743 ASN A C 1
ATOM 5971 O O . ASN A 1 743 ? 15.899 40.764 7.892 1.00 44.56 743 ASN A O 1
ATOM 5975 N N . VAL A 1 744 ? 14.606 40.518 9.717 1.00 48.75 744 VAL A N 1
ATOM 5976 C CA . VAL A 1 744 ? 13.521 41.439 9.308 1.00 48.75 744 VAL A CA 1
ATOM 5977 C C . VAL A 1 744 ? 13.950 42.914 9.380 1.00 48.75 744 VAL A C 1
ATOM 5979 O O . VAL A 1 744 ? 13.492 43.682 10.220 1.00 48.75 744 VAL A O 1
ATOM 5982 N N . VAL A 1 745 ? 14.854 43.324 8.488 1.00 55.25 745 VAL A N 1
ATOM 5983 C CA . VAL A 1 745 ? 15.313 44.713 8.355 1.00 55.25 745 VAL A CA 1
ATOM 5984 C C . VAL A 1 745 ? 15.386 45.069 6.870 1.00 55.25 745 VAL A C 1
ATOM 5986 O O . VAL A 1 745 ? 16.314 44.653 6.182 1.00 55.25 745 VAL A O 1
ATOM 5989 N N . LEU A 1 746 ? 14.442 45.876 6.358 1.00 62.22 746 LEU A N 1
ATOM 5990 C CA . LEU A 1 746 ? 14.426 46.279 4.935 1.00 62.22 746 LEU A CA 1
ATOM 5991 C C . LEU A 1 746 ? 15.774 46.860 4.473 1.00 62.22 746 LEU A C 1
ATOM 5993 O O . LEU A 1 746 ? 16.175 46.645 3.332 1.00 62.22 746 LEU A O 1
ATOM 5997 N N . LEU A 1 747 ? 16.496 47.539 5.371 1.00 64.44 747 LEU A N 1
ATOM 5998 C CA . LEU A 1 747 ? 17.812 48.123 5.117 1.00 64.44 747 LEU A CA 1
ATOM 5999 C C . LEU A 1 747 ? 18.833 47.112 4.558 1.00 64.44 747 LEU A C 1
ATOM 6001 O O . LEU A 1 747 ? 19.585 47.469 3.656 1.00 64.44 747 LEU A O 1
ATOM 6005 N N . THR A 1 748 ? 18.857 45.852 5.019 1.00 67.62 748 THR A N 1
ATOM 6006 C CA . THR A 1 748 ? 19.826 44.857 4.510 1.00 67.62 748 THR A CA 1
ATOM 6007 C C . THR A 1 748 ? 19.495 44.418 3.085 1.00 67.62 748 THR A C 1
ATOM 6009 O O . THR A 1 748 ? 20.393 44.272 2.256 1.00 67.62 748 THR A O 1
ATOM 6012 N N . TRP A 1 749 ? 18.208 44.269 2.768 1.00 71.06 749 TRP A N 1
ATOM 6013 C CA . TRP A 1 749 ? 17.726 43.955 1.422 1.00 71.06 749 TRP A CA 1
ATOM 6014 C C . TRP A 1 749 ? 17.906 45.135 0.443 1.00 71.06 749 TRP A C 1
ATOM 6016 O O . TRP A 1 749 ? 18.268 44.926 -0.719 1.00 71.06 749 TRP A O 1
ATOM 6026 N N . VAL A 1 750 ? 17.744 46.376 0.920 1.00 73.56 750 VAL A N 1
ATOM 6027 C CA . VAL A 1 750 ? 18.058 47.606 0.168 1.00 73.56 750 VAL A CA 1
ATOM 6028 C C . VAL A 1 750 ? 19.556 47.682 -0.150 1.00 73.56 750 VAL A C 1
ATOM 6030 O O . VAL A 1 750 ? 19.927 47.886 -1.306 1.00 73.56 750 VAL A O 1
ATOM 6033 N N . LEU A 1 751 ? 20.428 47.439 0.837 1.00 76.00 751 LEU A N 1
ATOM 6034 C CA . LEU A 1 751 ? 21.885 47.422 0.648 1.00 76.00 751 LEU A CA 1
ATOM 6035 C C . LEU A 1 751 ? 22.334 46.326 -0.334 1.00 76.00 751 LEU A C 1
ATOM 6037 O O . LEU A 1 751 ? 23.171 46.586 -1.200 1.00 76.00 751 LEU A O 1
ATOM 6041 N N . MET A 1 752 ? 21.729 45.133 -0.289 1.00 80.50 752 MET A N 1
ATOM 6042 C CA . MET A 1 752 ? 21.994 44.074 -1.275 1.00 80.50 752 MET A CA 1
ATOM 6043 C C . MET A 1 752 ? 21.564 44.435 -2.707 1.00 80.50 752 MET A C 1
ATOM 6045 O O . MET A 1 752 ? 22.049 43.812 -3.652 1.00 80.50 752 MET A O 1
ATOM 6049 N N . GLY A 1 753 ? 20.740 45.471 -2.910 1.00 81.81 753 GLY A N 1
ATOM 6050 C CA . GLY A 1 753 ? 20.467 46.025 -4.240 1.00 81.81 753 GLY A CA 1
ATOM 6051 C C . GLY A 1 753 ? 21.745 46.477 -4.960 1.00 81.81 753 GLY A C 1
ATOM 6052 O O . GLY A 1 753 ? 21.896 46.268 -6.164 1.00 81.81 753 GLY A O 1
ATOM 6053 N N . MET A 1 754 ? 22.730 46.991 -4.218 1.00 86.75 754 MET A N 1
ATOM 6054 C CA . MET A 1 754 ? 24.047 47.339 -4.759 1.00 86.75 754 MET A CA 1
ATOM 6055 C C . MET A 1 754 ? 24.803 46.104 -5.280 1.00 86.75 754 MET A C 1
ATOM 6057 O O . MET A 1 754 ? 25.428 46.158 -6.342 1.00 86.75 754 MET A O 1
ATOM 6061 N N . LEU A 1 755 ? 24.703 44.965 -4.588 1.00 85.50 755 LEU A N 1
ATOM 6062 C CA . LEU A 1 755 ? 25.306 43.707 -5.035 1.00 85.50 755 LEU A CA 1
ATOM 6063 C C . LEU A 1 755 ? 24.565 43.127 -6.253 1.00 85.50 755 LEU A C 1
ATOM 6065 O O . LEU A 1 755 ? 25.212 42.663 -7.188 1.00 85.50 755 LEU A O 1
ATOM 6069 N N . ALA A 1 756 ? 23.234 43.227 -6.280 1.00 86.50 756 ALA A N 1
ATOM 6070 C CA . ALA A 1 756 ? 22.385 42.816 -7.399 1.00 86.50 756 ALA A CA 1
ATOM 6071 C C . ALA A 1 756 ? 22.692 43.582 -8.698 1.00 86.50 756 ALA A C 1
ATOM 6073 O O . ALA A 1 756 ? 22.829 42.983 -9.765 1.00 86.50 756 ALA A O 1
ATOM 6074 N N . GLY A 1 757 ? 22.852 44.907 -8.610 1.00 87.38 757 GLY A N 1
ATOM 6075 C CA . GLY A 1 757 ? 23.256 45.733 -9.749 1.00 87.38 757 GLY A CA 1
ATOM 6076 C C . GLY A 1 757 ? 24.679 45.434 -10.221 1.00 87.38 757 GLY A C 1
ATOM 6077 O O . GLY A 1 757 ? 24.931 45.355 -11.428 1.00 87.38 757 GLY A O 1
ATOM 6078 N N . TYR A 1 758 ? 25.606 45.226 -9.277 1.00 89.19 758 TYR A N 1
ATOM 6079 C CA . TYR A 1 758 ? 26.994 44.856 -9.562 1.00 89.19 758 TYR A CA 1
ATOM 6080 C C . TYR A 1 758 ? 27.085 43.532 -10.329 1.00 89.19 758 TYR A C 1
ATOM 6082 O O . TYR A 1 758 ? 27.769 43.466 -11.355 1.00 89.19 758 TYR A O 1
ATOM 6090 N N . THR A 1 759 ? 26.384 42.489 -9.869 1.00 87.06 759 THR A N 1
ATOM 6091 C CA . THR A 1 759 ? 26.406 41.167 -10.508 1.00 87.06 759 THR A CA 1
ATOM 6092 C C . THR A 1 759 ? 25.736 41.189 -11.878 1.00 87.06 759 THR A C 1
ATOM 6094 O O . THR A 1 759 ? 26.354 40.719 -12.835 1.00 87.06 759 THR A O 1
ATOM 6097 N N . SER A 1 760 ? 24.549 41.792 -12.023 1.00 88.62 760 SER A N 1
ATOM 6098 C CA . SER A 1 760 ? 23.845 41.845 -13.315 1.00 88.62 760 SER A CA 1
ATOM 6099 C C . SER A 1 760 ? 24.635 42.613 -14.383 1.00 88.62 760 SER A C 1
ATOM 6101 O O . SER A 1 760 ? 24.775 42.143 -15.516 1.00 88.62 760 SER A O 1
ATOM 6103 N N . SER A 1 761 ? 25.244 43.745 -14.016 1.00 87.94 761 SER A N 1
ATOM 6104 C CA . SER A 1 761 ? 26.028 44.574 -14.944 1.00 87.94 761 SER A CA 1
ATOM 6105 C C . SER A 1 761 ? 27.366 43.934 -15.325 1.00 87.94 761 SER A C 1
ATOM 6107 O O . SER A 1 761 ? 27.752 43.960 -16.496 1.00 87.94 761 SER A O 1
ATOM 6109 N N . ARG A 1 762 ? 28.069 43.314 -14.363 1.00 87.19 762 ARG A N 1
ATOM 6110 C CA . ARG A 1 762 ? 29.342 42.621 -14.626 1.00 87.19 762 ARG A CA 1
ATOM 6111 C C . ARG A 1 762 ? 29.139 41.354 -15.462 1.00 87.19 762 ARG A C 1
ATOM 6113 O O . ARG A 1 762 ? 29.937 41.095 -16.361 1.00 87.19 762 ARG A O 1
ATOM 6120 N N . LEU A 1 763 ? 28.063 40.603 -15.212 1.00 85.31 763 LEU A N 1
ATOM 6121 C CA . LEU A 1 763 ? 27.694 39.425 -16.001 1.00 85.31 763 LEU A CA 1
ATOM 6122 C C . LEU A 1 763 ? 27.284 39.806 -17.430 1.00 85.31 763 LEU A C 1
ATOM 6124 O O . LEU A 1 763 ? 27.659 39.124 -18.377 1.00 85.31 763 LEU A O 1
ATOM 6128 N N . TYR A 1 764 ? 26.574 40.920 -17.621 1.00 86.44 764 TYR A N 1
ATOM 6129 C CA . TYR A 1 764 ? 26.208 41.367 -18.965 1.00 86.44 764 TYR A CA 1
ATOM 6130 C C . TYR A 1 764 ? 27.407 41.792 -19.821 1.00 86.44 764 TYR A C 1
ATOM 6132 O O . TYR A 1 764 ? 27.441 41.501 -21.017 1.00 86.44 764 TYR A O 1
ATOM 6140 N N . LYS A 1 765 ? 28.417 42.427 -19.211 1.00 84.62 765 LYS A N 1
ATOM 6141 C CA . LYS A 1 765 ? 29.635 42.878 -19.904 1.00 84.62 765 LYS A CA 1
ATOM 6142 C C . LYS A 1 765 ? 30.423 41.730 -20.563 1.00 84.62 765 LYS A C 1
ATOM 6144 O O . LYS A 1 765 ? 31.149 41.973 -21.518 1.00 84.62 765 LYS A O 1
ATOM 6149 N N . MET A 1 766 ? 30.241 40.488 -20.100 1.00 83.62 766 MET A N 1
ATOM 6150 C CA . MET A 1 766 ? 30.754 39.267 -20.744 1.00 83.62 766 MET A CA 1
ATOM 6151 C C . MET A 1 766 ? 30.019 38.917 -22.054 1.00 83.62 766 MET A C 1
ATOM 6153 O O . MET A 1 766 ? 30.611 38.315 -22.942 1.00 83.62 766 MET A O 1
ATOM 6157 N N . PHE A 1 767 ? 28.739 39.280 -22.194 1.00 82.31 767 PHE A N 1
ATOM 6158 C CA . PHE A 1 767 ? 27.922 38.955 -23.371 1.00 82.31 767 PHE A CA 1
ATOM 6159 C C . PHE A 1 767 ? 27.911 40.048 -24.446 1.00 82.31 767 PHE A C 1
ATOM 6161 O O . PHE A 1 767 ? 27.759 39.730 -25.626 1.00 82.31 767 PHE A O 1
ATOM 6168 N N . LYS A 1 768 ? 28.016 41.328 -24.062 1.00 77.06 768 LYS A N 1
ATOM 6169 C CA . LYS A 1 768 ? 28.001 42.469 -24.992 1.00 77.06 768 LYS A CA 1
ATOM 6170 C C . LYS A 1 768 ? 28.736 43.669 -24.387 1.00 77.06 768 LYS A C 1
ATOM 6172 O O . LYS A 1 768 ? 28.368 44.148 -23.318 1.00 77.06 768 LYS A O 1
ATOM 6177 N N . SER A 1 769 ? 29.714 44.219 -25.109 1.00 62.56 769 SER A N 1
ATOM 6178 C CA . SER A 1 769 ? 30.503 45.398 -24.691 1.00 62.56 769 SER A CA 1
ATOM 6179 C C . SER A 1 769 ? 29.760 46.740 -24.897 1.00 62.56 769 SER A C 1
ATOM 6181 O O . SER A 1 769 ? 30.340 47.742 -25.303 1.00 62.56 769 SER A O 1
ATOM 6183 N N . GLY A 1 770 ? 28.436 46.748 -24.709 1.00 66.31 770 GLY A N 1
ATOM 6184 C CA . GLY A 1 770 ? 27.567 47.894 -25.001 1.00 66.31 770 GLY A CA 1
ATOM 6185 C C . GLY A 1 770 ? 27.305 48.802 -23.795 1.00 66.31 770 GLY A C 1
ATOM 6186 O O . GLY A 1 770 ? 27.364 48.376 -22.642 1.00 66.31 770 GLY A O 1
ATOM 6187 N N . SER A 1 771 ? 26.902 50.046 -24.063 1.00 62.72 771 SER A N 1
ATOM 6188 C CA . SER A 1 771 ? 26.483 51.038 -23.055 1.00 62.72 771 SER A CA 1
ATOM 6189 C C . SER A 1 771 ? 25.133 50.730 -22.376 1.00 62.72 771 SER A C 1
ATOM 6191 O O . SER A 1 771 ? 24.704 51.460 -21.482 1.00 62.72 771 SER A O 1
ATOM 6193 N N . GLU A 1 772 ? 24.479 49.630 -22.758 1.00 77.19 772 GLU A N 1
ATOM 6194 C CA . GLU A 1 772 ? 23.123 49.223 -22.358 1.00 77.19 772 GLU A CA 1
ATOM 6195 C C . GLU A 1 772 ? 22.979 48.807 -20.878 1.00 77.19 772 GLU A C 1
ATOM 6197 O O . GLU A 1 772 ? 21.862 48.559 -20.425 1.00 77.19 772 GLU A O 1
ATOM 6202 N N . TRP A 1 773 ? 24.066 48.784 -20.091 1.00 80.81 773 TRP A N 1
ATOM 6203 C CA . TRP A 1 773 ? 24.059 48.400 -18.666 1.00 80.81 773 TRP A CA 1
ATOM 6204 C C . TRP A 1 773 ? 23.013 49.156 -17.827 1.00 80.81 773 TRP A C 1
ATOM 6206 O O . TRP A 1 773 ? 22.428 48.579 -16.911 1.00 80.81 773 TRP A O 1
ATOM 6216 N N . LYS A 1 774 ? 22.705 50.410 -18.191 1.00 85.31 774 LYS A N 1
ATOM 6217 C CA . LYS A 1 774 ? 21.666 51.239 -17.555 1.00 85.31 774 LYS A CA 1
ATOM 6218 C C . LYS A 1 774 ? 20.261 50.624 -17.622 1.00 85.31 774 LYS A C 1
ATOM 6220 O O . LYS A 1 774 ? 19.483 50.773 -16.686 1.00 85.31 774 LYS A O 1
ATOM 6225 N N . HIS A 1 775 ? 19.924 49.926 -18.708 1.00 84.75 775 HIS A N 1
ATOM 6226 C CA . HIS A 1 775 ? 18.624 49.257 -18.841 1.00 84.75 775 HIS A CA 1
ATOM 6227 C C . HIS A 1 775 ? 18.541 48.002 -17.961 1.00 84.75 775 HIS A C 1
ATOM 6229 O O . HIS A 1 775 ? 17.456 47.598 -17.554 1.00 84.75 775 HIS A O 1
ATOM 6235 N N . ILE A 1 776 ? 19.689 47.403 -17.637 1.00 84.88 776 ILE A N 1
ATOM 6236 C CA . ILE A 1 776 ? 19.796 46.152 -16.879 1.00 84.88 776 ILE A CA 1
ATOM 6237 C C . ILE A 1 776 ? 19.735 46.430 -15.384 1.00 84.88 776 ILE A C 1
ATOM 6239 O O . ILE A 1 776 ? 19.018 45.730 -14.675 1.00 84.88 776 ILE A O 1
ATOM 6243 N N . THR A 1 777 ? 20.407 47.479 -14.901 1.00 85.88 777 THR A N 1
ATOM 6244 C CA . THR A 1 777 ? 20.230 47.961 -13.522 1.00 85.88 777 THR A CA 1
ATOM 6245 C C . THR A 1 777 ? 18.785 48.382 -13.275 1.00 85.88 777 THR A C 1
ATOM 6247 O O . THR A 1 777 ? 18.200 47.969 -12.277 1.00 85.88 777 THR A O 1
ATOM 6250 N N . MET A 1 778 ? 18.171 49.106 -14.218 1.00 86.50 778 MET A N 1
ATOM 6251 C CA . MET A 1 778 ? 16.754 49.479 -14.152 1.00 86.50 778 MET A CA 1
ATOM 6252 C C . MET A 1 778 ? 15.828 48.251 -14.134 1.00 86.50 778 MET A C 1
ATOM 6254 O O . MET A 1 778 ? 14.949 48.169 -13.280 1.00 86.50 778 MET A O 1
ATOM 6258 N N . ALA A 1 779 ? 16.057 47.256 -15.001 1.00 86.00 779 ALA A N 1
ATOM 6259 C CA . ALA A 1 779 ? 15.309 45.998 -14.970 1.00 86.00 779 ALA A CA 1
ATOM 6260 C C . ALA A 1 779 ? 15.480 45.266 -13.625 1.00 86.00 779 ALA A C 1
ATOM 6262 O O . ALA A 1 779 ? 14.485 44.924 -12.994 1.00 86.00 779 ALA A O 1
ATOM 6263 N N . THR A 1 780 ? 16.719 45.107 -13.143 1.00 86.06 780 THR A N 1
ATOM 6264 C CA . THR A 1 780 ? 17.043 44.448 -11.859 1.00 86.06 780 THR A CA 1
ATOM 6265 C C . THR A 1 780 ? 16.325 45.120 -10.678 1.00 86.06 780 THR A C 1
ATOM 6267 O O . THR A 1 780 ? 15.810 44.431 -9.799 1.00 86.06 780 THR A O 1
ATOM 6270 N N . ALA A 1 781 ? 16.253 46.459 -10.672 1.00 82.31 781 ALA A N 1
ATOM 6271 C CA . ALA A 1 781 ? 15.620 47.251 -9.614 1.00 82.31 781 ALA A CA 1
ATOM 6272 C C . ALA A 1 781 ? 14.080 47.173 -9.606 1.00 82.31 781 ALA A C 1
ATOM 6274 O O . ALA A 1 781 ? 13.468 47.329 -8.551 1.00 82.31 781 ALA A O 1
ATOM 6275 N N . ILE A 1 782 ? 13.447 46.937 -10.759 1.00 83.56 782 ILE A N 1
ATOM 6276 C CA . ILE A 1 782 ? 11.981 46.856 -10.888 1.00 83.56 782 ILE A CA 1
ATOM 6277 C C . ILE A 1 782 ? 11.487 45.408 -10.731 1.00 83.56 782 ILE A C 1
ATOM 6279 O O . ILE A 1 782 ? 10.447 45.168 -10.120 1.00 83.56 782 ILE A O 1
ATOM 6283 N N . GLN A 1 783 ? 12.230 44.434 -11.262 1.00 82.38 783 GLN A N 1
ATOM 6284 C CA . GLN A 1 783 ? 11.725 43.101 -11.607 1.00 82.38 783 GLN A CA 1
ATOM 6285 C C . GLN A 1 783 ? 11.182 42.265 -10.441 1.00 82.38 783 GLN A C 1
ATOM 6287 O O . GLN A 1 783 ? 10.190 41.563 -10.638 1.00 82.38 783 GLN A O 1
ATOM 6292 N N . PHE A 1 784 ? 11.797 42.320 -9.254 1.00 82.06 784 PHE A N 1
ATOM 6293 C CA . PHE A 1 784 ? 11.257 41.677 -8.048 1.00 82.06 784 PHE A CA 1
ATOM 6294 C C . PHE A 1 784 ? 10.416 42.629 -7.178 1.00 82.06 784 PHE A C 1
ATOM 6296 O O . PHE A 1 784 ? 9.232 42.350 -6.979 1.00 82.06 784 PHE A O 1
ATOM 6303 N N . PRO A 1 785 ? 10.953 43.756 -6.670 1.00 76.56 785 PRO A N 1
ATOM 6304 C CA . PRO A 1 785 ? 10.214 44.560 -5.701 1.00 76.56 785 PRO A CA 1
ATOM 6305 C C . PRO A 1 785 ? 9.081 45.385 -6.316 1.00 76.56 785 PRO A C 1
ATOM 6307 O O . PRO A 1 785 ? 8.109 45.640 -5.620 1.00 76.56 785 PRO A O 1
ATOM 6310 N N . GLY A 1 786 ? 9.140 45.746 -7.603 1.00 79.50 786 GLY A N 1
ATOM 6311 C CA . GLY A 1 786 ? 8.005 46.373 -8.290 1.00 79.50 786 GLY A CA 1
ATOM 6312 C C . GLY A 1 786 ? 6.823 45.411 -8.437 1.00 79.50 786 GLY A C 1
ATOM 6313 O O . GLY A 1 786 ? 5.683 45.794 -8.203 1.00 79.50 786 GLY A O 1
ATOM 6314 N N . PHE A 1 787 ? 7.094 44.134 -8.731 1.00 84.56 787 PHE A N 1
ATOM 6315 C CA . PHE A 1 787 ? 6.081 43.073 -8.749 1.00 84.56 787 PHE A CA 1
ATOM 6316 C C . PHE A 1 787 ? 5.471 42.852 -7.356 1.00 84.56 787 PHE A C 1
ATOM 6318 O O . PHE A 1 787 ? 4.251 42.869 -7.210 1.00 84.56 787 PHE A O 1
ATOM 6325 N N . ALA A 1 788 ? 6.310 42.723 -6.321 1.00 82.62 788 ALA A N 1
ATOM 6326 C CA . ALA A 1 788 ? 5.845 42.587 -4.941 1.00 82.62 788 ALA A CA 1
ATOM 6327 C C . ALA A 1 788 ? 5.036 43.814 -4.473 1.00 82.62 788 ALA A C 1
ATOM 6329 O O . ALA A 1 788 ? 3.988 43.650 -3.852 1.00 82.62 788 ALA A O 1
ATOM 6330 N N . PHE A 1 789 ? 5.476 45.030 -4.820 1.00 82.50 789 PHE A N 1
ATOM 6331 C CA . PHE A 1 789 ? 4.780 46.274 -4.492 1.00 82.50 789 PHE A CA 1
ATOM 6332 C C . PHE A 1 789 ? 3.411 46.378 -5.174 1.00 82.50 789 PHE A C 1
ATOM 6334 O O . PHE A 1 789 ? 2.444 46.728 -4.508 1.00 82.50 789 PHE A O 1
ATOM 6341 N N . VAL A 1 790 ? 3.292 46.031 -6.462 1.00 85.00 790 VAL A N 1
ATOM 6342 C CA . VAL A 1 790 ? 1.998 46.053 -7.172 1.00 85.00 790 VAL A CA 1
ATOM 6343 C C . VAL A 1 790 ? 0.992 45.101 -6.522 1.00 85.00 790 VAL A C 1
ATOM 6345 O O . VAL A 1 790 ? -0.143 45.503 -6.274 1.00 85.00 790 VAL A O 1
ATOM 6348 N N . ILE A 1 791 ? 1.401 43.874 -6.177 1.00 85.31 791 ILE A N 1
ATOM 6349 C CA . ILE A 1 791 ? 0.526 42.933 -5.458 1.00 85.31 791 ILE A CA 1
ATOM 6350 C C . ILE A 1 791 ? 0.149 43.486 -4.076 1.00 85.31 791 ILE A C 1
ATOM 6352 O O . ILE A 1 791 ? -1.025 43.487 -3.718 1.00 85.31 791 ILE A O 1
ATOM 6356 N N . PHE A 1 792 ? 1.115 44.002 -3.314 1.00 83.06 792 PHE A N 1
ATOM 6357 C CA . PHE A 1 792 ? 0.880 44.545 -1.973 1.00 83.06 792 PHE A CA 1
ATOM 6358 C C . PHE A 1 792 ? -0.039 45.779 -1.976 1.00 83.06 792 PHE A C 1
ATOM 6360 O O . PHE A 1 792 ? -0.906 45.895 -1.113 1.00 83.06 792 PHE A O 1
ATOM 6367 N N . ALA A 1 793 ? 0.088 46.660 -2.972 1.00 83.50 793 ALA A N 1
ATOM 6368 C CA . ALA A 1 793 ? -0.788 47.814 -3.156 1.00 83.50 793 ALA A CA 1
ATOM 6369 C C . ALA A 1 793 ? -2.233 47.386 -3.465 1.00 83.50 793 ALA A C 1
ATOM 6371 O O . ALA A 1 793 ? -3.152 47.846 -2.793 1.00 83.50 793 ALA A O 1
ATOM 6372 N N . ILE A 1 794 ? -2.427 46.450 -4.407 1.00 86.00 794 ILE A N 1
ATOM 6373 C CA . ILE A 1 794 ? -3.751 45.889 -4.738 1.00 86.00 794 ILE A CA 1
ATOM 6374 C C . ILE A 1 794 ? -4.398 45.258 -3.498 1.00 86.00 794 ILE A C 1
ATOM 6376 O O . ILE A 1 794 ? -5.565 45.518 -3.209 1.00 86.00 794 ILE A O 1
ATOM 6380 N N . LEU A 1 795 ? -3.643 44.462 -2.733 1.00 84.56 795 LEU A N 1
ATOM 6381 C CA . LEU A 1 795 ? -4.149 43.847 -1.506 1.00 84.56 795 LEU A CA 1
ATOM 6382 C C . LEU A 1 795 ? -4.484 44.881 -0.421 1.00 84.56 795 LEU A C 1
ATOM 6384 O O . LEU A 1 795 ? -5.465 44.696 0.292 1.00 84.56 795 LEU A O 1
ATOM 6388 N N . ASN A 1 796 ? -3.729 45.977 -0.307 1.00 84.81 796 ASN A N 1
ATOM 6389 C CA . ASN A 1 796 ? -4.037 47.021 0.668 1.00 84.81 796 ASN A CA 1
ATOM 6390 C C . ASN A 1 796 ? -5.290 47.828 0.303 1.00 84.81 796 ASN A C 1
ATOM 6392 O O . ASN A 1 796 ? -6.052 48.166 1.202 1.00 84.81 796 ASN A O 1
ATOM 6396 N N . THR A 1 797 ? -5.542 48.094 -0.983 1.00 84.69 797 THR A N 1
ATOM 6397 C CA . THR A 1 797 ? -6.809 48.703 -1.428 1.00 84.69 797 THR A CA 1
ATOM 6398 C C . THR A 1 797 ? -7.996 47.801 -1.081 1.00 84.69 797 THR A C 1
ATOM 6400 O O . THR A 1 797 ? -8.940 48.259 -0.447 1.00 84.69 797 THR A O 1
ATOM 6403 N N . LEU A 1 798 ? -7.904 46.494 -1.354 1.00 82.44 798 LEU A N 1
ATOM 6404 C CA . LEU A 1 798 ? -8.958 45.533 -0.997 1.00 82.44 798 LEU A CA 1
ATOM 6405 C C . LEU A 1 798 ? -9.187 45.409 0.525 1.00 82.44 798 LEU A C 1
ATOM 6407 O O . LEU A 1 798 ? -10.298 45.110 0.959 1.00 82.44 798 LEU A O 1
ATOM 6411 N N . LEU A 1 799 ? -8.160 45.645 1.351 1.00 80.94 799 LEU A N 1
ATOM 6412 C CA . LEU A 1 799 ? -8.310 45.732 2.810 1.00 80.94 799 LEU A CA 1
ATOM 6413 C C . LEU A 1 799 ? -8.970 47.045 3.263 1.00 80.94 799 LEU A C 1
ATOM 6415 O O . LEU A 1 799 ? -9.658 47.044 4.285 1.00 80.94 799 LEU A O 1
ATOM 6419 N N . GLN A 1 800 ? -8.763 48.145 2.527 1.00 80.94 800 GLN A N 1
ATOM 6420 C CA . GLN A 1 800 ? -9.403 49.439 2.787 1.00 80.94 800 GLN A CA 1
ATOM 6421 C C . GLN A 1 800 ? -10.901 49.384 2.465 1.00 80.94 800 GLN A C 1
ATOM 6423 O O . GLN A 1 800 ? -11.700 49.839 3.281 1.00 80.94 800 GLN A O 1
ATOM 6428 N N . ASP A 1 801 ? -11.288 48.732 1.364 1.00 81.06 801 ASP A N 1
ATOM 6429 C CA . ASP A 1 801 ? -12.696 48.530 0.990 1.00 81.06 801 ASP A CA 1
ATOM 6430 C C . ASP A 1 801 ? -13.485 47.709 2.041 1.00 81.06 801 ASP A C 1
ATOM 6432 O O . ASP A 1 801 ? -14.666 47.963 2.276 1.00 81.06 801 ASP A O 1
ATOM 6436 N N . GLU A 1 802 ? -12.837 46.759 2.732 1.00 79.69 802 GLU A N 1
ATOM 6437 C CA . GLU A 1 802 ? -13.429 45.979 3.841 1.00 79.69 802 GLU A CA 1
ATOM 6438 C C . GLU A 1 802 ? -13.274 46.641 5.233 1.00 79.69 802 GLU A C 1
ATOM 6440 O O . GLU A 1 802 ? -13.652 46.033 6.235 1.00 79.69 802 GLU A O 1
ATOM 6445 N N . ASN A 1 803 ? -12.725 47.864 5.335 1.00 79.19 803 ASN A N 1
ATOM 6446 C CA . ASN A 1 803 ? -12.410 48.551 6.605 1.00 79.19 803 ASN A CA 1
ATOM 6447 C C . ASN A 1 803 ? -11.608 47.685 7.608 1.00 79.19 803 ASN A C 1
ATOM 6449 O O . ASN A 1 803 ? -11.836 47.716 8.820 1.00 79.19 803 ASN A O 1
ATOM 6453 N N . SER A 1 804 ? -10.670 46.872 7.114 1.00 75.56 804 SER A N 1
ATOM 6454 C CA . SER A 1 804 ? -9.920 45.933 7.952 1.00 75.56 804 SER A CA 1
ATOM 6455 C C . SER A 1 804 ? -8.885 46.635 8.839 1.00 75.56 804 SER A C 1
ATOM 6457 O O . SER A 1 804 ? -8.100 47.447 8.362 1.00 75.56 804 SER A O 1
ATOM 6459 N N . SER A 1 805 ? -8.756 46.233 10.107 1.00 73.81 805 SER A N 1
ATOM 6460 C CA . SER A 1 805 ? -7.663 46.697 10.982 1.00 73.81 805 SER A CA 1
ATOM 6461 C C . SER A 1 805 ? -6.260 46.288 10.499 1.00 73.81 805 SER A C 1
ATOM 6463 O O . SER A 1 805 ? -5.265 46.805 11.005 1.00 73.81 805 SER A O 1
ATOM 6465 N N . ALA A 1 806 ? -6.166 45.398 9.504 1.00 70.44 806 ALA A N 1
ATOM 6466 C CA . ALA A 1 806 ? -4.923 45.037 8.828 1.00 70.44 806 ALA A CA 1
ATOM 6467 C C . ALA A 1 806 ? -4.497 46.024 7.717 1.00 70.44 806 ALA A C 1
ATOM 6469 O O . ALA A 1 806 ? -3.448 45.818 7.105 1.00 70.44 806 ALA A O 1
ATOM 6470 N N . THR A 1 807 ? -5.271 47.082 7.426 1.00 79.31 807 THR A N 1
ATOM 6471 C CA . THR A 1 807 ? -4.862 48.106 6.448 1.00 79.31 807 THR A CA 1
ATOM 6472 C C . THR A 1 807 ? -3.583 48.812 6.875 1.00 79.31 807 THR A C 1
ATOM 6474 O O . THR A 1 807 ? -3.498 49.361 7.975 1.00 79.31 807 THR A O 1
ATOM 6477 N N . VAL A 1 808 ? -2.618 48.897 5.967 1.00 80.69 808 VAL A N 1
ATOM 6478 C CA . VAL A 1 808 ? -1.415 49.708 6.149 1.00 80.69 808 VAL A CA 1
ATOM 6479 C C . VAL A 1 808 ? -1.773 51.185 5.926 1.00 80.69 808 VAL A C 1
ATOM 6481 O O . VAL A 1 808 ? -2.326 51.519 4.870 1.00 80.69 808 VAL A O 1
ATOM 6484 N N . PRO A 1 809 ? -1.464 52.087 6.881 1.00 82.19 809 PRO A N 1
ATOM 6485 C CA . PRO A 1 809 ? -1.730 53.515 6.739 1.00 82.19 809 PRO A CA 1
ATOM 6486 C C . PRO A 1 809 ? -1.129 54.141 5.465 1.00 82.19 809 PRO A C 1
ATOM 6488 O O . PRO A 1 809 ? -0.029 53.765 5.046 1.00 82.19 809 PRO A O 1
ATOM 6491 N N . PRO A 1 810 ? -1.769 55.176 4.883 1.00 79.12 810 PRO A N 1
ATOM 6492 C CA . PRO A 1 810 ? -1.217 55.899 3.734 1.00 79.12 810 PRO A CA 1
ATOM 6493 C C . PRO A 1 810 ? 0.190 56.465 3.983 1.00 79.12 810 PRO A C 1
ATOM 6495 O O . PRO A 1 810 ? 1.013 56.503 3.075 1.00 79.12 810 PRO A O 1
ATOM 6498 N N . THR A 1 811 ? 0.504 56.854 5.223 1.00 79.81 811 THR A N 1
ATOM 6499 C CA . THR A 1 811 ? 1.821 57.377 5.620 1.00 79.81 811 THR A CA 1
ATOM 6500 C C . THR A 1 811 ? 2.931 56.327 5.534 1.00 79.81 811 THR A C 1
ATOM 6502 O O . THR A 1 811 ? 4.000 56.610 4.993 1.00 79.81 811 THR A O 1
ATOM 6505 N N . THR A 1 812 ? 2.688 55.101 6.005 1.00 81.06 812 THR A N 1
ATOM 6506 C CA . THR A 1 812 ? 3.649 53.992 5.894 1.00 81.06 812 THR A CA 1
ATOM 6507 C C . THR A 1 812 ? 3.719 53.438 4.474 1.00 81.06 812 THR A C 1
ATOM 6509 O O . THR A 1 812 ? 4.808 53.071 4.035 1.00 81.06 812 THR A O 1
ATOM 6512 N N . MET A 1 813 ? 2.627 53.476 3.704 1.00 76.88 813 MET A N 1
ATOM 6513 C CA . MET A 1 813 ? 2.676 53.221 2.258 1.00 76.88 813 MET A CA 1
ATOM 6514 C C . MET A 1 813 ? 3.550 54.242 1.519 1.00 76.88 813 MET A C 1
ATOM 6516 O O . MET A 1 813 ? 4.432 53.842 0.761 1.00 76.88 813 MET A O 1
ATOM 6520 N N . CYS A 1 814 ? 3.406 55.543 1.790 1.00 79.62 814 CYS A N 1
ATOM 6521 C CA . CYS A 1 814 ? 4.295 56.570 1.238 1.00 79.62 814 CYS A CA 1
ATOM 6522 C C . CYS A 1 814 ? 5.763 56.351 1.644 1.00 79.62 814 CYS A C 1
ATOM 6524 O O . CYS A 1 814 ? 6.651 56.483 0.803 1.00 79.62 814 CYS A O 1
ATOM 6526 N N . ALA A 1 815 ? 6.039 55.951 2.890 1.00 79.50 815 ALA A N 1
ATOM 6527 C CA . ALA A 1 815 ? 7.396 55.617 3.329 1.00 79.50 815 ALA A CA 1
ATOM 6528 C C . ALA A 1 815 ? 7.985 54.410 2.567 1.00 79.50 815 ALA A C 1
ATOM 6530 O O . ALA A 1 815 ? 9.145 54.451 2.153 1.00 79.50 815 ALA A O 1
ATOM 6531 N N . LEU A 1 816 ? 7.186 53.364 2.320 1.00 75.00 816 LEU A N 1
ATOM 6532 C CA . LEU A 1 816 ? 7.590 52.210 1.509 1.00 75.00 816 LEU A CA 1
ATOM 6533 C C . LEU A 1 816 ? 7.813 52.587 0.037 1.00 75.00 816 LEU A C 1
ATOM 6535 O O . LEU A 1 816 ? 8.792 52.139 -0.556 1.00 75.00 816 LEU A O 1
ATOM 6539 N N . VAL A 1 817 ? 6.971 53.452 -0.539 1.00 76.44 817 VAL A N 1
ATOM 6540 C CA . VAL A 1 817 ? 7.148 53.988 -1.901 1.00 76.44 817 VAL A CA 1
ATOM 6541 C C . VAL A 1 817 ? 8.432 54.808 -2.016 1.00 76.44 817 VAL A C 1
ATOM 6543 O O . VAL A 1 817 ? 9.173 54.627 -2.982 1.00 76.44 817 VAL A O 1
ATOM 6546 N N . LEU A 1 818 ? 8.732 55.676 -1.046 1.00 77.88 818 LEU A N 1
ATOM 6547 C CA . LEU A 1 818 ? 9.957 56.485 -1.022 1.00 77.88 818 LEU A CA 1
ATOM 6548 C C . LEU A 1 818 ? 11.220 55.628 -0.841 1.00 77.88 818 LEU A C 1
ATOM 6550 O O . LEU A 1 818 ? 12.216 55.854 -1.525 1.00 77.88 818 LEU A O 1
ATOM 6554 N N . LEU A 1 819 ? 11.182 54.605 0.017 1.00 74.75 819 LEU A N 1
ATOM 6555 C CA . LEU A 1 819 ? 12.293 53.664 0.199 1.00 74.75 819 LEU A CA 1
ATOM 6556 C C . LEU A 1 819 ? 12.490 52.758 -1.032 1.00 74.75 819 LEU A C 1
ATOM 6558 O O . LEU A 1 819 ? 13.627 52.494 -1.440 1.00 74.75 819 LEU A O 1
ATOM 6562 N N . TRP A 1 820 ? 11.400 52.322 -1.670 1.00 72.19 820 TRP A N 1
ATOM 6563 C CA . TRP A 1 820 ? 11.475 51.564 -2.914 1.00 72.19 820 TRP A CA 1
ATOM 6564 C C . TRP A 1 820 ? 12.019 52.425 -4.055 1.00 72.19 820 TRP A C 1
ATOM 6566 O O . TRP A 1 820 ? 13.063 52.091 -4.594 1.00 72.19 820 TRP A O 1
ATOM 6576 N N . SER A 1 821 ? 11.372 53.541 -4.397 1.00 73.31 821 SER A N 1
ATOM 6577 C CA . SER A 1 821 ? 11.715 54.353 -5.576 1.00 73.31 821 SER A CA 1
ATOM 6578 C C . SER A 1 821 ? 12.948 55.248 -5.390 1.00 73.31 821 SER A C 1
ATOM 6580 O O . SER A 1 821 ? 13.757 55.374 -6.308 1.00 73.31 821 SER A O 1
ATOM 6582 N N . GLY A 1 822 ? 13.114 55.846 -4.208 1.00 73.69 822 GLY A N 1
ATOM 6583 C CA . GLY A 1 822 ? 14.136 56.857 -3.927 1.00 73.69 822 GLY A CA 1
ATOM 6584 C C . GLY A 1 822 ? 15.468 56.313 -3.408 1.00 73.69 822 GLY A C 1
ATOM 6585 O O . GLY A 1 822 ? 16.476 57.002 -3.524 1.00 73.69 822 GLY A O 1
ATOM 6586 N N . ILE A 1 823 ? 15.503 55.089 -2.863 1.00 78.38 823 ILE A N 1
ATOM 6587 C CA . ILE A 1 823 ? 16.729 54.499 -2.288 1.00 78.38 823 ILE A CA 1
ATOM 6588 C C . ILE A 1 823 ? 17.189 53.257 -3.066 1.00 78.38 823 ILE A C 1
ATOM 6590 O O . ILE A 1 823 ? 18.381 53.112 -3.346 1.00 78.38 823 ILE A O 1
ATOM 6594 N N . THR A 1 824 ? 16.270 52.374 -3.476 1.00 78.44 824 THR A N 1
ATOM 6595 C CA . THR A 1 824 ? 16.662 51.075 -4.057 1.00 78.44 824 THR A CA 1
ATOM 6596 C C . THR A 1 824 ? 17.253 51.195 -5.481 1.00 78.44 824 THR A C 1
ATOM 6598 O O . THR A 1 824 ? 18.385 50.742 -5.669 1.00 78.44 824 THR A O 1
ATOM 6601 N N . PRO A 1 825 ? 16.607 51.837 -6.485 1.00 85.56 825 PRO A N 1
ATOM 6602 C CA . PRO A 1 825 ? 17.196 52.028 -7.809 1.00 85.56 825 PRO A CA 1
ATOM 6603 C C . PRO A 1 825 ? 18.535 52.778 -7.803 1.00 85.56 825 PRO A C 1
ATOM 6605 O O . PRO A 1 825 ? 19.438 52.299 -8.487 1.00 85.56 825 PRO A O 1
ATOM 6608 N N . PRO A 1 826 ? 18.746 53.872 -7.037 1.00 87.38 826 PRO A N 1
ATOM 6609 C CA . PRO A 1 826 ? 20.060 54.516 -6.960 1.00 87.38 826 PRO A CA 1
ATOM 6610 C C . PRO A 1 826 ? 21.178 53.587 -6.469 1.00 87.38 826 PRO A C 1
ATOM 6612 O O . PRO A 1 826 ? 22.262 53.593 -7.053 1.00 87.38 826 PRO A O 1
ATOM 6615 N N . LEU A 1 827 ? 20.923 52.732 -5.468 1.00 86.12 827 LEU A N 1
ATOM 6616 C CA . LEU A 1 827 ? 21.915 51.756 -4.994 1.00 86.12 827 LEU A CA 1
ATOM 6617 C C . LEU A 1 827 ? 22.177 50.645 -6.020 1.00 86.12 827 LEU A C 1
ATOM 6619 O O . LEU A 1 827 ? 23.337 50.308 -6.263 1.00 86.12 827 LEU A O 1
ATOM 6623 N N . VAL A 1 828 ? 21.138 50.127 -6.685 1.00 87.62 828 VAL A N 1
ATOM 6624 C CA . VAL A 1 828 ? 21.287 49.167 -7.799 1.00 87.62 828 VAL A CA 1
ATOM 6625 C C . VAL A 1 828 ? 22.075 49.793 -8.960 1.00 87.62 828 VAL A C 1
ATOM 6627 O O . VAL A 1 828 ? 22.934 49.145 -9.560 1.00 87.62 828 VAL A O 1
ATOM 6630 N N . PHE A 1 829 ? 21.846 51.071 -9.262 1.00 89.75 829 PHE A N 1
ATOM 6631 C CA . PHE A 1 829 ? 22.533 51.793 -10.332 1.00 89.75 829 PHE A CA 1
ATOM 6632 C C . PHE A 1 829 ? 24.004 52.080 -9.992 1.00 89.75 829 PHE A C 1
ATOM 6634 O O . PHE A 1 829 ? 24.878 51.862 -10.834 1.00 89.75 829 PHE A O 1
ATOM 6641 N N . LEU A 1 830 ? 24.297 52.483 -8.750 1.00 89.50 830 LEU A N 1
ATOM 6642 C CA . LEU A 1 830 ? 25.657 52.637 -8.219 1.00 89.50 830 LEU A CA 1
ATOM 6643 C C . LEU A 1 830 ? 26.420 51.305 -8.248 1.00 89.50 830 LEU A C 1
ATOM 6645 O O . LEU A 1 830 ? 27.551 51.240 -8.733 1.00 89.50 830 LEU A O 1
ATOM 6649 N N . GLY A 1 831 ? 25.778 50.228 -7.791 1.00 87.44 831 GLY A N 1
ATOM 6650 C CA . GLY A 1 831 ? 26.306 48.870 -7.863 1.00 87.44 831 GLY A CA 1
ATOM 6651 C C . GLY A 1 831 ? 26.651 48.456 -9.291 1.00 87.44 831 GLY A C 1
ATOM 6652 O O . GLY A 1 831 ? 27.764 48.003 -9.561 1.00 87.44 831 GLY A O 1
ATOM 6653 N N . GLY A 1 832 ? 25.734 48.682 -10.234 1.00 88.25 832 GLY A N 1
ATOM 6654 C CA . GLY A 1 832 ? 25.950 48.361 -11.643 1.00 88.25 832 GLY A CA 1
ATOM 6655 C C . GLY A 1 832 ? 27.021 49.199 -12.330 1.00 88.25 832 GLY A C 1
ATOM 6656 O O . GLY A 1 832 ? 27.793 48.658 -13.117 1.00 88.25 832 GLY A O 1
ATOM 6657 N N . TYR A 1 833 ? 27.163 50.475 -11.969 1.00 89.19 833 TYR A N 1
ATOM 6658 C CA . TYR A 1 833 ? 28.281 51.311 -12.410 1.00 89.19 833 TYR A CA 1
ATOM 6659 C C . TYR A 1 833 ? 29.636 50.745 -11.947 1.00 89.19 833 TYR A C 1
ATOM 6661 O O . TYR A 1 833 ? 30.576 50.654 -12.740 1.00 89.19 833 TYR A O 1
ATOM 6669 N N . LEU A 1 834 ? 29.730 50.285 -10.693 1.00 88.50 834 LEU A N 1
ATOM 6670 C CA . LEU A 1 834 ? 30.925 49.614 -10.162 1.00 88.50 834 LEU A CA 1
ATOM 6671 C C . LEU A 1 834 ? 31.169 48.243 -10.820 1.00 88.50 834 LEU A C 1
ATOM 6673 O O . LEU A 1 834 ? 32.320 47.881 -11.073 1.00 88.50 834 LEU A O 1
ATOM 6677 N N . GLY A 1 835 ? 30.106 47.499 -11.141 1.00 84.56 835 GLY A N 1
ATOM 6678 C CA . GLY A 1 835 ? 30.173 46.237 -11.886 1.00 84.56 835 GLY A CA 1
ATOM 6679 C C . GLY A 1 835 ? 30.671 46.430 -13.319 1.00 84.56 835 GLY A C 1
ATOM 6680 O O . GLY A 1 835 ? 31.572 45.721 -13.763 1.00 84.56 835 GLY A O 1
ATOM 6681 N N . TYR A 1 836 ? 30.154 47.446 -14.014 1.00 85.81 836 TYR A N 1
ATOM 6682 C CA . TYR A 1 836 ? 30.556 47.824 -15.370 1.00 85.81 836 TYR A CA 1
ATOM 6683 C C . TYR A 1 836 ? 31.986 48.387 -15.433 1.00 85.81 836 TYR A C 1
ATOM 6685 O O . TYR A 1 836 ? 32.685 48.169 -16.425 1.00 85.81 836 TYR A O 1
ATOM 6693 N N . LYS A 1 837 ? 32.463 49.069 -14.379 1.00 85.88 837 LYS A N 1
ATOM 6694 C CA . LYS A 1 837 ? 33.851 49.560 -14.286 1.00 85.88 837 LYS A CA 1
ATOM 6695 C C . LYS A 1 837 ? 34.904 48.457 -14.126 1.00 85.88 837 LYS A C 1
ATOM 6697 O O . LYS A 1 837 ? 36.060 48.695 -14.462 1.00 85.88 837 LYS A O 1
ATOM 6702 N N . ARG A 1 838 ? 34.550 47.263 -13.638 1.00 84.31 838 ARG A N 1
ATOM 6703 C CA . ARG A 1 838 ? 35.489 46.125 -13.564 1.00 84.31 838 ARG A CA 1
ATOM 6704 C C . ARG A 1 838 ? 35.811 45.575 -14.970 1.00 84.31 838 ARG A C 1
ATOM 6706 O O . ARG A 1 838 ? 35.025 45.790 -15.900 1.00 84.31 838 ARG A O 1
ATOM 6713 N N . PRO A 1 839 ? 36.950 44.880 -15.163 1.00 81.00 839 PRO A N 1
ATOM 6714 C CA . PRO A 1 839 ? 37.218 44.162 -16.410 1.00 81.00 839 PRO A CA 1
ATOM 6715 C C . PRO A 1 839 ? 36.100 43.155 -16.718 1.00 81.00 839 PRO A C 1
ATOM 6717 O O . PRO A 1 839 ? 35.399 42.685 -15.812 1.00 81.00 839 PRO A O 1
ATOM 6720 N N . ALA A 1 840 ? 35.915 42.861 -18.007 1.00 77.56 840 ALA A N 1
ATOM 6721 C CA . ALA A 1 840 ? 34.985 41.827 -18.445 1.00 77.56 840 ALA A CA 1
ATOM 6722 C C . ALA A 1 840 ? 35.426 40.452 -17.910 1.00 77.56 840 ALA A C 1
ATOM 6724 O O . ALA A 1 840 ? 36.580 40.258 -17.534 1.00 77.56 840 ALA A O 1
ATOM 6725 N N . ILE A 1 841 ? 34.498 39.499 -17.846 1.00 80.56 841 ILE A N 1
ATOM 6726 C CA . ILE A 1 841 ? 34.845 38.112 -17.528 1.00 80.56 841 ILE A CA 1
ATOM 6727 C C . ILE A 1 841 ? 35.123 37.411 -18.856 1.00 80.56 841 ILE A C 1
ATOM 6729 O O . ILE A 1 841 ? 34.192 37.063 -19.572 1.00 80.56 841 ILE A O 1
ATOM 6733 N N . GLU A 1 842 ? 36.394 37.240 -19.200 1.00 79.38 842 GLU A N 1
ATOM 6734 C CA . GLU A 1 842 ? 36.803 36.609 -20.460 1.00 79.38 842 GLU A CA 1
ATOM 6735 C C . GLU A 1 842 ? 36.463 35.106 -20.460 1.00 79.38 842 GLU A C 1
ATOM 6737 O O . GLU A 1 842 ? 36.635 34.441 -19.426 1.00 79.38 842 GLU A O 1
ATOM 6742 N N . PRO A 1 843 ? 35.922 34.543 -21.558 1.00 80.25 843 PRO A N 1
ATOM 6743 C CA . PRO A 1 843 ? 35.686 33.106 -21.669 1.00 80.25 843 PRO A CA 1
ATOM 6744 C C . PRO A 1 843 ? 37.032 32.361 -21.697 1.00 80.25 843 PRO A C 1
ATOM 6746 O O . PRO A 1 843 ? 37.987 32.877 -22.266 1.00 80.25 843 PRO A O 1
ATOM 6749 N N . PRO A 1 844 ? 37.136 31.152 -21.117 1.00 78.94 844 PRO A N 1
ATOM 6750 C CA . PRO A 1 844 ? 38.396 30.405 -21.090 1.00 78.94 844 PRO A CA 1
ATOM 6751 C C . PRO A 1 844 ? 38.730 29.706 -22.426 1.00 78.94 844 PRO A C 1
ATOM 6753 O O . PRO A 1 844 ? 39.688 28.950 -22.488 1.00 78.94 844 PRO A O 1
ATOM 6756 N N . VAL A 1 845 ? 37.916 29.911 -23.470 1.00 78.50 845 VAL A N 1
ATOM 6757 C CA . VAL A 1 845 ? 38.006 29.265 -24.789 1.00 78.50 845 VAL A CA 1
ATOM 6758 C C . VAL A 1 845 ? 37.546 30.260 -25.860 1.00 78.50 845 VAL A C 1
ATOM 6760 O O . VAL A 1 845 ? 36.557 30.973 -25.652 1.00 78.50 845 VAL A O 1
ATOM 6763 N N . GLU A 1 846 ? 38.222 30.293 -27.013 1.00 79.00 846 GLU A N 1
ATOM 6764 C CA . GLU A 1 846 ? 37.804 31.102 -28.167 1.00 79.00 846 GLU A CA 1
ATOM 6765 C C . GLU A 1 846 ? 36.460 30.639 -28.757 1.00 79.00 846 GLU A C 1
ATOM 6767 O O . GLU A 1 846 ? 36.176 29.446 -28.873 1.00 79.00 846 GLU A O 1
ATOM 6772 N N . ILE A 1 847 ? 35.614 31.592 -29.162 1.00 81.06 847 ILE A N 1
ATOM 6773 C CA . ILE A 1 847 ? 34.270 31.295 -29.677 1.00 81.06 847 ILE A CA 1
ATOM 6774 C C . ILE A 1 847 ? 34.300 31.141 -31.203 1.00 81.06 847 ILE A C 1
ATOM 6776 O O . ILE A 1 847 ? 34.674 32.060 -31.934 1.00 81.06 847 ILE A O 1
ATOM 6780 N N . ASN A 1 848 ? 33.817 29.997 -31.690 1.00 80.88 848 ASN A N 1
ATOM 6781 C CA . ASN A 1 848 ? 33.724 29.669 -33.108 1.00 80.88 848 ASN A CA 1
ATOM 6782 C C . ASN A 1 848 ? 32.856 30.673 -33.885 1.00 80.88 848 ASN A C 1
ATOM 6784 O O . ASN A 1 848 ? 31.740 31.028 -33.490 1.00 80.88 848 ASN A O 1
ATOM 6788 N N . LYS A 1 849 ? 33.353 31.085 -35.060 1.00 79.50 849 LYS A N 1
ATOM 6789 C CA . LYS A 1 849 ? 32.696 32.078 -35.932 1.00 79.50 849 LYS A CA 1
ATOM 6790 C C . LYS A 1 849 ? 31.321 31.616 -36.436 1.00 79.50 849 LYS A C 1
ATOM 6792 O O . LYS A 1 849 ? 30.428 32.444 -36.614 1.00 79.50 849 LYS A O 1
ATOM 6797 N N . THR A 1 850 ? 31.121 30.311 -36.636 1.00 79.31 850 THR A N 1
ATOM 6798 C CA . THR A 1 850 ? 29.843 29.716 -37.059 1.00 79.31 850 THR A CA 1
ATOM 6799 C C . THR A 1 850 ? 29.274 28.799 -35.963 1.00 79.31 850 THR A C 1
ATOM 6801 O O . THR A 1 850 ? 30.015 27.999 -35.399 1.00 79.31 850 THR A O 1
ATOM 6804 N N . PRO A 1 851 ? 27.968 28.897 -35.630 1.00 78.94 851 PRO A N 1
ATOM 6805 C CA . PRO A 1 851 ? 27.363 28.088 -34.571 1.00 78.94 851 PRO A CA 1
ATOM 6806 C C . PRO A 1 851 ? 27.096 26.651 -35.029 1.00 78.94 851 PRO A C 1
ATOM 6808 O O . PRO A 1 851 ? 26.482 26.423 -36.077 1.00 78.94 851 PRO A O 1
ATOM 6811 N N . ARG A 1 852 ? 27.471 25.669 -34.208 1.00 80.62 852 ARG A N 1
ATOM 6812 C CA . ARG A 1 852 ? 27.277 24.247 -34.502 1.00 80.62 852 ARG A CA 1
ATOM 6813 C C . ARG A 1 852 ? 25.799 23.836 -34.511 1.00 80.62 852 ARG A C 1
ATOM 6815 O O . ARG A 1 852 ? 24.991 24.225 -33.664 1.00 80.62 852 ARG A O 1
ATOM 6822 N N . LYS A 1 853 ? 25.435 22.973 -35.465 1.00 80.88 853 LYS A N 1
ATOM 6823 C CA . LYS A 1 853 ? 24.084 22.401 -35.590 1.00 80.88 853 LYS A CA 1
ATOM 6824 C C . LYS A 1 853 ? 23.832 21.377 -34.476 1.00 80.88 853 LYS A C 1
ATOM 6826 O O . LYS A 1 853 ? 24.439 20.311 -34.461 1.00 80.88 853 LYS A O 1
ATOM 6831 N N . ILE A 1 854 ? 22.917 21.699 -33.560 1.00 82.12 854 ILE A N 1
ATOM 6832 C CA . ILE A 1 854 ? 22.564 20.845 -32.412 1.00 82.12 854 ILE A CA 1
ATOM 6833 C C . ILE A 1 854 ? 21.943 19.517 -32.911 1.00 82.12 854 ILE A C 1
ATOM 6835 O O . ILE A 1 854 ? 21.028 19.560 -33.742 1.00 82.12 854 ILE A O 1
ATOM 6839 N N . PRO A 1 855 ? 22.394 18.343 -32.423 1.00 80.75 855 PRO A N 1
ATOM 6840 C CA . PRO A 1 855 ? 21.834 17.046 -32.809 1.00 80.75 855 PRO A CA 1
ATOM 6841 C C . PRO A 1 855 ? 20.421 16.823 -32.241 1.00 80.75 855 PRO A C 1
ATOM 6843 O O . PRO A 1 855 ? 19.994 17.471 -31.283 1.00 80.75 855 PRO A O 1
ATOM 6846 N N . LYS A 1 856 ? 19.677 15.864 -32.813 1.00 78.25 856 LYS A N 1
ATOM 6847 C CA . LYS A 1 856 ? 18.351 15.470 -32.302 1.00 78.25 856 LYS A CA 1
ATOM 6848 C C . LYS A 1 856 ? 18.497 14.818 -30.918 1.00 78.25 856 LYS A C 1
ATOM 6850 O O . LYS A 1 856 ? 18.933 13.676 -30.820 1.00 78.25 856 LYS A O 1
ATOM 6855 N N . GLN A 1 857 ? 18.130 15.543 -29.861 1.00 72.12 857 GLN A N 1
ATOM 6856 C CA . GLN A 1 857 ? 18.197 15.044 -28.482 1.00 72.12 857 GLN A CA 1
ATOM 6857 C C . GLN A 1 857 ? 17.146 13.949 -28.222 1.00 72.12 857 GLN A C 1
ATOM 6859 O O . GLN A 1 857 ? 16.031 14.003 -28.745 1.00 72.12 857 GLN A O 1
ATOM 6864 N N . ALA A 1 858 ? 17.483 12.978 -27.370 1.00 76.94 858 ALA A N 1
ATOM 6865 C CA . ALA A 1 858 ? 16.523 11.995 -26.874 1.00 76.94 858 ALA A CA 1
ATOM 6866 C C . ALA A 1 858 ? 15.478 12.650 -25.950 1.00 76.94 858 ALA A C 1
ATOM 6868 O O . ALA A 1 858 ? 15.747 13.665 -25.307 1.00 76.94 858 ALA A O 1
ATOM 6869 N N . TRP A 1 859 ? 14.288 12.049 -25.847 1.00 75.25 859 TRP A N 1
ATOM 6870 C CA . TRP A 1 859 ? 13.146 12.613 -25.108 1.00 75.25 859 TRP A CA 1
ATOM 6871 C C . TRP A 1 859 ? 13.451 12.912 -23.626 1.00 75.25 859 TRP A C 1
ATOM 6873 O O . TRP A 1 859 ? 13.001 13.932 -23.108 1.00 75.25 859 TRP A O 1
ATOM 6883 N N . TYR A 1 860 ? 14.281 12.090 -22.978 1.00 71.00 860 TYR A N 1
ATOM 6884 C CA . TYR A 1 860 ? 14.711 12.261 -21.584 1.00 71.00 860 TYR A CA 1
ATOM 6885 C C . TYR A 1 860 ? 15.835 13.307 -21.389 1.00 71.00 860 TYR A C 1
ATOM 6887 O O . TYR A 1 860 ? 16.204 13.614 -20.261 1.00 71.00 860 TYR A O 1
ATOM 6895 N N . ILE A 1 861 ? 16.362 13.882 -22.478 1.00 69.12 861 ILE A N 1
ATOM 6896 C CA . ILE A 1 861 ? 17.290 15.036 -22.494 1.00 69.12 861 ILE A CA 1
ATOM 6897 C C . ILE A 1 861 ? 16.576 16.275 -23.093 1.00 69.12 861 ILE A C 1
ATOM 6899 O O . ILE A 1 861 ? 17.189 17.298 -23.415 1.00 69.12 861 ILE A O 1
ATOM 6903 N N . SER A 1 862 ? 15.252 16.197 -23.289 1.00 79.50 862 SER A N 1
ATOM 6904 C CA . SER A 1 862 ? 14.462 17.334 -23.764 1.00 79.50 862 SER A CA 1
ATOM 6905 C C . SER A 1 862 ? 14.364 18.413 -22.674 1.00 79.50 862 SER A C 1
ATOM 6907 O O . SER A 1 862 ? 14.227 18.078 -21.496 1.00 79.50 862 SER A O 1
ATOM 6909 N N . PRO A 1 863 ? 14.401 19.713 -23.034 1.00 76.94 863 PRO A N 1
ATOM 6910 C CA . PRO A 1 863 ? 14.428 20.803 -22.055 1.00 76.94 863 PRO A CA 1
ATOM 6911 C C . PRO A 1 863 ? 13.262 20.751 -21.066 1.00 76.94 863 PRO A C 1
ATOM 6913 O O . PRO A 1 863 ? 13.469 20.959 -19.879 1.00 76.94 863 PRO A O 1
ATOM 6916 N N . VAL A 1 864 ? 12.055 20.434 -21.545 1.00 81.56 864 VAL A N 1
ATOM 6917 C CA . VAL A 1 864 ? 10.847 20.356 -20.710 1.00 81.56 864 VAL A CA 1
ATOM 6918 C C . VAL A 1 864 ? 10.964 19.233 -19.676 1.00 81.56 864 VAL A C 1
ATOM 6920 O O . VAL A 1 864 ? 10.642 19.443 -18.513 1.00 81.56 864 VAL A O 1
ATOM 6923 N N . PHE A 1 865 ? 11.472 18.063 -20.071 1.00 79.50 865 PHE A N 1
ATOM 6924 C CA . PHE A 1 865 ? 11.633 16.918 -19.173 1.00 79.50 865 PHE A CA 1
ATOM 6925 C C . PHE A 1 865 ? 12.725 17.157 -18.122 1.00 79.50 865 PHE A C 1
ATOM 6927 O O . PHE A 1 865 ? 12.497 16.905 -16.941 1.00 79.50 865 PHE A O 1
ATOM 6934 N N . SER A 1 866 ? 13.881 17.698 -18.528 1.00 77.00 866 SER A N 1
ATOM 6935 C CA . SER A 1 866 ? 14.966 18.043 -17.598 1.00 77.00 866 SER A CA 1
ATOM 6936 C C . SER A 1 866 ? 14.548 19.126 -16.601 1.00 77.00 866 SER A C 1
ATOM 6938 O O . SER A 1 866 ? 14.838 18.986 -15.418 1.00 77.00 866 SER A O 1
ATOM 6940 N N . ILE A 1 867 ? 13.819 20.157 -17.048 1.00 84.56 867 ILE A N 1
ATOM 6941 C CA . ILE A 1 867 ? 13.298 21.205 -16.159 1.00 84.56 867 ILE A CA 1
ATOM 6942 C C . ILE A 1 867 ? 12.285 20.619 -15.170 1.00 84.56 867 ILE A C 1
ATOM 6944 O O . ILE A 1 867 ? 12.444 20.826 -13.971 1.00 84.56 867 ILE A O 1
ATOM 6948 N N . LEU A 1 868 ? 11.285 19.857 -15.634 1.00 79.94 868 LEU A N 1
ATOM 6949 C CA . LEU A 1 868 ? 10.252 19.282 -14.759 1.00 79.94 868 LEU A CA 1
ATOM 6950 C C . LEU A 1 868 ? 10.826 18.310 -13.720 1.00 79.94 868 LEU A C 1
ATOM 6952 O O . LEU A 1 868 ? 10.452 18.380 -12.558 1.00 79.94 868 LEU A O 1
ATOM 6956 N N . ILE A 1 869 ? 11.752 17.423 -14.097 1.00 78.38 869 ILE A N 1
ATOM 6957 C CA . ILE A 1 869 ? 12.332 16.472 -13.134 1.00 78.38 869 ILE A CA 1
ATOM 6958 C C . ILE A 1 869 ? 13.345 17.151 -12.207 1.00 78.38 869 ILE A C 1
ATOM 6960 O O . ILE A 1 869 ? 13.323 16.906 -11.003 1.00 78.38 869 ILE A O 1
ATOM 6964 N N . GLY A 1 870 ? 14.194 18.042 -12.725 1.00 74.00 870 GLY A N 1
ATOM 6965 C CA . GLY A 1 870 ? 15.174 18.758 -11.906 1.00 74.00 870 GLY A CA 1
ATOM 6966 C C . GLY A 1 870 ? 14.562 19.741 -10.898 1.00 74.00 870 GLY A C 1
ATOM 6967 O O . GLY A 1 870 ? 15.222 20.068 -9.916 1.00 74.00 870 GLY A O 1
ATOM 6968 N N . SER A 1 871 ? 13.303 20.158 -11.085 1.00 82.88 871 SER A N 1
ATOM 6969 C CA . SER A 1 871 ? 12.571 21.011 -10.134 1.00 82.88 871 SER A CA 1
ATOM 6970 C C . SER A 1 871 ? 11.806 20.249 -9.044 1.00 82.88 871 SER A C 1
ATOM 6972 O O . SER A 1 871 ? 11.450 20.864 -8.037 1.00 82.88 871 SER A O 1
ATOM 6974 N N . ILE A 1 872 ? 11.604 18.930 -9.176 1.00 81.19 872 ILE A N 1
ATOM 6975 C CA . ILE A 1 872 ? 10.949 18.115 -8.135 1.00 81.19 872 ILE A CA 1
ATOM 6976 C C . ILE A 1 872 ? 11.826 18.026 -6.882 1.00 81.19 872 ILE A C 1
ATOM 6978 O O . ILE A 1 872 ? 11.339 18.282 -5.785 1.00 81.19 872 ILE A O 1
ATOM 6982 N N . PHE A 1 873 ? 13.118 17.710 -7.023 1.00 74.50 873 PHE A N 1
ATOM 6983 C CA . PHE A 1 873 ? 13.987 17.464 -5.865 1.00 74.50 873 PHE A CA 1
ATOM 6984 C C . PHE A 1 873 ? 14.179 18.702 -4.952 1.00 74.50 873 PHE A C 1
ATOM 6986 O O . PHE A 1 873 ? 14.020 18.551 -3.736 1.00 74.50 873 PHE A O 1
ATOM 6993 N N . PRO A 1 874 ? 14.429 19.932 -5.466 1.00 79.31 874 PRO A N 1
ATOM 6994 C CA . PRO A 1 874 ? 14.460 21.139 -4.631 1.00 79.31 874 PRO A CA 1
ATOM 6995 C C . PRO A 1 874 ? 13.134 21.403 -3.908 1.00 79.31 874 PRO A C 1
ATOM 6997 O O . PRO A 1 874 ? 13.132 21.843 -2.761 1.00 79.31 874 PRO A O 1
ATOM 7000 N N . PHE A 1 875 ? 12.000 21.094 -4.548 1.00 81.62 875 PHE A N 1
ATOM 7001 C CA . PHE A 1 875 ? 10.689 21.201 -3.912 1.00 81.62 875 PHE A CA 1
ATOM 7002 C C . PHE A 1 875 ? 10.503 20.158 -2.797 1.00 81.62 875 PHE A C 1
ATOM 7004 O O . PHE A 1 875 ? 10.053 20.519 -1.713 1.00 81.62 875 PHE A O 1
ATOM 7011 N N . THR A 1 876 ? 10.905 18.896 -2.997 1.00 71.62 876 THR A N 1
ATOM 7012 C CA . THR A 1 876 ? 10.778 17.851 -1.960 1.00 71.62 876 THR A CA 1
ATOM 7013 C C . THR A 1 876 ? 11.619 18.113 -0.710 1.00 71.62 876 THR A C 1
ATOM 7015 O O . THR A 1 876 ? 11.210 17.705 0.370 1.00 71.62 876 THR A O 1
ATOM 7018 N N . ILE A 1 877 ? 12.739 18.840 -0.822 1.00 74.06 877 ILE A N 1
ATOM 7019 C CA . ILE A 1 877 ? 13.529 19.288 0.341 1.00 74.06 877 ILE A CA 1
ATOM 7020 C C . ILE A 1 877 ? 12.730 20.283 1.196 1.00 74.06 877 ILE A C 1
ATOM 7022 O O . ILE A 1 877 ? 12.759 20.219 2.419 1.00 74.06 877 ILE A O 1
ATOM 7026 N N . VAL A 1 878 ? 11.999 21.198 0.554 1.00 75.88 878 VAL A N 1
ATOM 7027 C CA . VAL A 1 878 ? 11.310 22.314 1.225 1.00 75.88 878 VAL A CA 1
ATOM 7028 C C . VAL A 1 878 ? 9.870 21.967 1.623 1.00 75.88 878 VAL A C 1
ATOM 7030 O O . VAL A 1 878 ? 9.321 22.608 2.510 1.00 75.88 878 VAL A O 1
ATOM 7033 N N . PHE A 1 879 ? 9.267 20.935 1.025 1.00 74.94 879 PHE A N 1
ATOM 7034 C CA . PHE A 1 879 ? 7.875 20.500 1.222 1.00 74.94 879 PHE A CA 1
ATOM 7035 C C . PHE A 1 879 ? 7.408 20.463 2.691 1.00 74.94 879 PHE A C 1
ATOM 7037 O O . PHE A 1 879 ? 6.319 20.942 3.008 1.00 74.94 879 PHE A O 1
ATOM 7044 N N . ILE A 1 880 ? 8.237 19.926 3.590 1.00 66.31 880 ILE A N 1
ATOM 7045 C CA . ILE A 1 880 ? 7.897 19.728 5.008 1.00 66.31 880 ILE A CA 1
ATOM 7046 C C . ILE A 1 880 ? 7.888 21.065 5.758 1.00 66.31 880 ILE A C 1
ATOM 7048 O O . ILE A 1 880 ? 6.908 21.412 6.415 1.00 66.31 880 ILE A O 1
ATOM 7052 N N . GLU A 1 881 ? 8.948 21.861 5.616 1.00 72.88 881 GLU A N 1
ATOM 7053 C CA . GLU A 1 881 ? 9.030 23.180 6.258 1.00 72.88 881 GLU A CA 1
ATOM 7054 C C . GLU A 1 881 ? 8.078 24.195 5.609 1.00 72.88 881 GLU A C 1
ATOM 7056 O O . GLU A 1 881 ? 7.635 25.133 6.265 1.00 72.88 881 GLU A O 1
ATOM 7061 N N . LEU A 1 882 ? 7.683 23.983 4.350 1.00 76.50 882 LEU A N 1
ATOM 7062 C CA . LEU A 1 882 ? 6.605 24.720 3.693 1.00 76.50 882 LEU A CA 1
ATOM 7063 C C . LEU A 1 882 ? 5.246 24.416 4.339 1.00 76.50 882 LEU A C 1
ATOM 7065 O O . LEU A 1 882 ? 4.475 25.343 4.563 1.00 76.50 882 LEU A O 1
ATOM 7069 N N . PHE A 1 883 ? 4.954 23.160 4.693 1.00 76.75 883 PHE A N 1
ATOM 7070 C CA . PHE A 1 883 ? 3.734 22.803 5.428 1.00 76.75 883 PHE A CA 1
ATOM 7071 C C . PHE A 1 883 ? 3.688 23.466 6.813 1.00 76.75 883 PHE A C 1
ATOM 7073 O O . PHE A 1 883 ? 2.726 24.168 7.131 1.00 76.75 883 PHE A O 1
ATOM 7080 N N . PHE A 1 884 ? 4.749 23.320 7.615 1.00 67.19 884 PHE A N 1
ATOM 7081 C CA . PHE A 1 884 ? 4.815 23.947 8.941 1.00 67.19 884 PHE A CA 1
ATOM 7082 C C . PHE A 1 884 ? 4.899 25.481 8.873 1.00 67.19 884 PHE A C 1
ATOM 7084 O O . PHE A 1 884 ? 4.325 26.158 9.724 1.00 67.19 884 PHE A O 1
ATOM 7091 N N . GLY A 1 885 ? 5.542 26.041 7.846 1.00 71.00 885 GLY A N 1
ATOM 7092 C CA . GLY A 1 885 ? 5.581 27.477 7.571 1.00 71.00 885 GLY A CA 1
ATOM 7093 C C . GLY A 1 885 ? 4.219 28.043 7.161 1.00 71.00 885 GLY A C 1
ATOM 7094 O O . GLY A 1 885 ? 3.838 29.114 7.626 1.00 71.00 885 GLY A O 1
ATOM 7095 N N . LEU A 1 886 ? 3.433 27.313 6.364 1.00 76.69 886 LEU A N 1
ATOM 7096 C CA . LEU A 1 886 ? 2.049 27.686 6.052 1.00 76.69 886 LEU A CA 1
ATOM 7097 C C . LEU A 1 886 ? 1.157 27.637 7.302 1.00 76.69 886 LEU A C 1
ATOM 7099 O O . LEU A 1 886 ? 0.351 28.542 7.503 1.00 76.69 886 LEU A O 1
ATOM 7103 N N . ILE A 1 887 ? 1.331 26.646 8.180 1.00 71.19 887 ILE A N 1
ATOM 7104 C CA . ILE A 1 887 ? 0.615 26.596 9.466 1.00 71.19 887 ILE A CA 1
ATOM 7105 C C . ILE A 1 887 ? 1.036 27.760 10.383 1.00 71.19 887 ILE A C 1
ATOM 7107 O O . ILE A 1 887 ? 0.172 28.412 10.964 1.00 71.19 887 ILE A O 1
ATOM 7111 N N . PHE A 1 888 ? 2.331 28.084 10.464 1.00 74.06 888 PHE A N 1
ATOM 7112 C CA . PHE A 1 888 ? 2.832 29.247 11.210 1.00 74.06 888 PHE A CA 1
ATOM 7113 C C . PHE A 1 888 ? 2.196 30.560 10.725 1.00 74.06 888 PHE A C 1
ATOM 7115 O O . PHE A 1 888 ? 1.665 31.324 11.529 1.00 74.06 888 PHE A O 1
ATOM 7122 N N . ILE A 1 889 ? 2.212 30.802 9.408 1.00 74.00 889 ILE A N 1
ATOM 7123 C CA . ILE A 1 889 ? 1.731 32.055 8.805 1.00 74.00 889 ILE A CA 1
ATOM 7124 C C . ILE A 1 889 ? 0.203 32.195 8.906 1.00 74.00 889 ILE A C 1
ATOM 7126 O O . ILE A 1 889 ? -0.273 33.290 9.188 1.00 74.00 889 ILE A O 1
ATOM 7130 N N . TRP A 1 890 ? -0.564 31.120 8.677 1.00 76.94 890 TRP A N 1
ATOM 7131 C CA . TRP A 1 890 ? -2.026 31.207 8.495 1.00 76.94 890 TRP A CA 1
ATOM 7132 C C . TRP A 1 890 ? -2.871 30.692 9.671 1.00 76.94 890 TRP A C 1
ATOM 7134 O O . TRP A 1 890 ? -4.063 30.979 9.710 1.00 76.94 890 TRP A O 1
ATOM 7144 N N . TYR A 1 891 ? -2.284 29.972 10.637 1.00 65.12 891 TYR A N 1
ATOM 7145 C CA . TYR A 1 891 ? -2.955 29.547 11.882 1.00 65.12 891 TYR A CA 1
ATOM 7146 C C . TYR A 1 891 ? -2.336 30.165 13.151 1.00 65.12 891 TYR A C 1
ATOM 7148 O O . TYR A 1 891 ? -2.721 29.789 14.260 1.00 65.12 891 TYR A O 1
ATOM 7156 N N . HIS A 1 892 ? -1.368 31.081 13.009 1.00 62.28 892 HIS A N 1
ATOM 7157 C CA . HIS A 1 892 ? -0.673 31.776 14.107 1.00 62.28 892 HIS A CA 1
ATOM 7158 C C . HIS A 1 892 ? -0.066 30.854 15.193 1.00 62.28 892 HIS A C 1
ATOM 7160 O O . HIS A 1 892 ? 0.183 31.279 16.321 1.00 62.28 892 HIS A O 1
ATOM 7166 N N . GLN A 1 893 ? 0.204 29.588 14.861 1.00 58.22 893 GLN A N 1
ATOM 7167 C CA . GLN A 1 893 ? 0.858 28.625 15.754 1.00 58.22 893 GLN A CA 1
ATOM 7168 C C . GLN A 1 893 ? 2.352 28.937 15.886 1.00 58.22 893 GLN A C 1
ATOM 7170 O O . GLN A 1 893 ? 2.980 29.307 14.902 1.00 58.22 893 GLN A O 1
ATOM 7175 N N . PHE A 1 894 ? 2.965 28.741 17.058 1.00 51.34 894 PHE A N 1
ATOM 7176 C CA . PHE A 1 894 ? 4.390 29.048 17.260 1.00 51.34 894 PHE A CA 1
ATOM 7177 C C . PHE A 1 894 ? 5.333 28.041 16.575 1.00 51.34 894 PHE A C 1
ATOM 7179 O O . PHE A 1 894 ? 5.404 26.866 16.943 1.00 51.34 894 PHE A O 1
ATOM 7186 N N . TYR A 1 895 ? 6.154 28.513 15.632 1.00 57.41 895 TYR A N 1
ATOM 7187 C CA . TYR A 1 895 ? 7.170 27.692 14.973 1.00 57.41 895 TYR A CA 1
ATOM 7188 C C . TYR A 1 895 ? 8.414 27.539 15.861 1.00 57.41 895 TYR A C 1
ATOM 7190 O O . TYR A 1 895 ? 9.299 28.386 15.879 1.00 57.41 895 TYR A O 1
ATOM 7198 N N . ARG A 1 896 ? 8.505 26.423 16.591 1.00 49.66 896 ARG A N 1
ATOM 7199 C CA . ARG A 1 896 ? 9.657 26.090 17.457 1.00 49.66 896 ARG A CA 1
ATOM 7200 C C . ARG A 1 896 ? 10.904 25.571 16.702 1.00 49.66 896 ARG A C 1
ATOM 7202 O O . ARG A 1 896 ? 11.889 25.211 1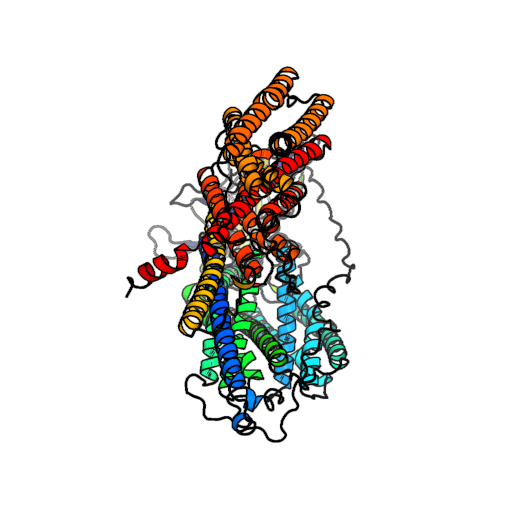7.334 1.00 49.66 896 ARG A O 1
ATOM 7209 N N . GLY A 1 897 ? 10.878 25.512 15.367 1.00 59.84 897 GLY A N 1
ATOM 7210 C CA . GLY A 1 897 ? 11.814 24.724 14.546 1.00 59.84 897 GLY A CA 1
ATOM 7211 C C . GLY A 1 897 ? 12.976 25.471 13.876 1.00 59.84 897 GLY A C 1
ATOM 7212 O O . GLY A 1 897 ? 13.522 24.960 12.905 1.00 59.84 897 GLY A O 1
ATOM 7213 N N . PHE A 1 898 ? 13.361 26.673 14.322 1.00 62.91 898 PHE A N 1
ATOM 7214 C CA . PHE A 1 898 ? 14.270 27.558 13.561 1.00 62.91 898 PHE A CA 1
ATOM 7215 C C . PHE A 1 898 ? 15.630 26.950 13.156 1.00 62.91 898 PHE A C 1
ATOM 7217 O O . PHE A 1 898 ? 16.165 27.319 12.111 1.00 62.91 898 PHE A O 1
ATOM 7224 N N . GLY 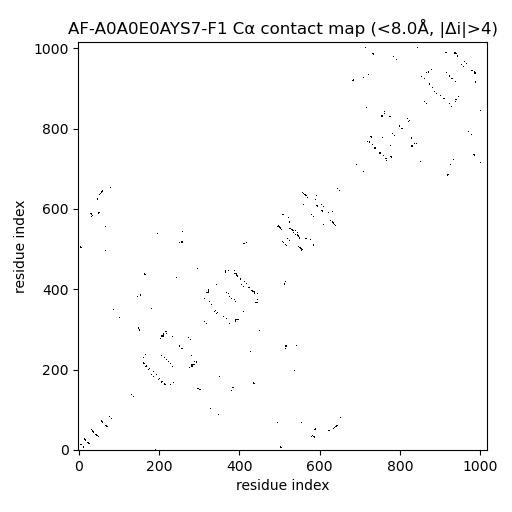A 1 899 ? 16.170 25.991 13.918 1.00 60.25 899 GLY A N 1
ATOM 7225 C CA . GLY A 1 899 ? 17.385 25.260 13.531 1.00 60.25 899 GLY A CA 1
ATOM 7226 C C . GLY A 1 899 ? 17.198 24.356 12.302 1.00 60.25 899 GLY A C 1
ATOM 7227 O O . GLY A 1 899 ? 18.082 24.284 11.450 1.00 60.25 899 GLY A O 1
ATOM 7228 N N . PHE A 1 900 ? 16.032 23.721 12.158 1.00 63.09 900 PHE A N 1
ATOM 7229 C CA . PHE A 1 900 ? 15.718 22.843 11.025 1.00 63.09 900 PHE A CA 1
ATOM 7230 C C . PHE A 1 900 ? 15.510 23.634 9.729 1.00 63.09 900 PHE A C 1
ATOM 7232 O O . PHE A 1 900 ? 15.957 23.202 8.666 1.00 63.09 900 PHE A O 1
ATOM 7239 N N . LEU A 1 901 ? 14.961 24.850 9.822 1.00 67.12 901 LEU A N 1
ATOM 7240 C CA . LEU A 1 901 ? 14.845 25.775 8.691 1.00 67.12 901 LEU A CA 1
ATOM 7241 C C . LEU A 1 901 ? 16.225 26.148 8.115 1.00 67.12 901 LEU A C 1
ATOM 7243 O O . LEU A 1 901 ? 16.384 26.209 6.896 1.00 67.12 901 LEU A O 1
ATOM 7247 N N . LEU A 1 902 ? 17.247 26.319 8.966 1.00 69.56 902 LEU A N 1
ATOM 7248 C CA . LEU A 1 902 ? 18.629 26.554 8.526 1.00 69.56 902 LEU A CA 1
ATOM 7249 C C . LEU A 1 902 ? 19.234 25.324 7.824 1.00 69.56 902 LEU A C 1
ATOM 7251 O O . LEU A 1 902 ? 19.872 25.474 6.782 1.00 69.56 902 LEU A O 1
ATOM 7255 N N . ILE A 1 903 ? 19.012 24.117 8.354 1.00 68.00 903 ILE A N 1
ATOM 7256 C CA . ILE A 1 903 ? 19.479 22.861 7.738 1.00 68.00 903 ILE A CA 1
ATOM 7257 C C . ILE A 1 903 ? 18.809 22.657 6.371 1.00 68.00 903 ILE A C 1
ATOM 7259 O O . ILE A 1 903 ? 19.491 22.444 5.370 1.00 68.00 903 ILE A O 1
ATOM 7263 N N . THR A 1 904 ? 17.485 22.805 6.306 1.00 73.56 904 THR A N 1
ATOM 7264 C CA . THR A 1 904 ? 16.689 22.694 5.075 1.00 73.56 904 THR A CA 1
ATOM 7265 C C . THR A 1 904 ? 17.112 23.727 4.028 1.00 73.56 904 THR A C 1
ATOM 7267 O O . THR A 1 904 ? 17.213 23.397 2.846 1.00 73.56 904 THR A O 1
ATOM 7270 N N . LEU A 1 905 ? 17.447 24.956 4.446 1.00 77.56 905 LEU A N 1
ATOM 7271 C CA . LEU A 1 905 ? 18.021 25.969 3.560 1.00 77.56 905 LEU A CA 1
ATOM 7272 C C . LEU A 1 905 ? 19.371 25.514 2.983 1.00 77.56 905 LEU A C 1
ATOM 7274 O O . LEU A 1 905 ? 19.550 25.574 1.771 1.00 77.56 905 LEU A O 1
ATOM 7278 N N . VAL A 1 906 ? 20.303 25.023 3.808 1.00 78.12 906 VAL A N 1
ATOM 7279 C CA . VAL A 1 906 ? 21.614 24.532 3.336 1.00 78.12 906 VAL A CA 1
ATOM 7280 C C . VAL A 1 906 ? 21.455 23.362 2.357 1.00 78.12 906 VAL A C 1
ATOM 7282 O O . VAL A 1 906 ? 22.074 23.375 1.292 1.00 78.12 906 VAL A O 1
ATOM 7285 N N . LEU A 1 907 ? 20.581 22.396 2.658 1.00 74.50 907 LEU A N 1
ATOM 7286 C CA . LEU A 1 907 ? 20.284 21.267 1.767 1.00 74.50 907 LEU A CA 1
ATOM 7287 C C . LEU A 1 907 ? 19.684 21.727 0.429 1.00 74.50 907 LEU A C 1
ATOM 7289 O O . LEU A 1 907 ? 20.078 21.224 -0.624 1.00 74.50 907 LEU A O 1
ATOM 7293 N N . LEU A 1 908 ? 18.789 22.722 0.447 1.00 83.19 908 LEU A N 1
ATOM 7294 C CA . LEU A 1 908 ? 18.236 23.330 -0.766 1.00 83.19 908 LEU A CA 1
ATOM 7295 C C . LEU A 1 908 ? 19.332 23.976 -1.629 1.00 83.19 908 LEU A C 1
ATOM 7297 O O . LEU A 1 908 ? 19.314 23.794 -2.848 1.00 83.19 908 LEU A O 1
ATOM 7301 N N . LEU A 1 909 ? 20.283 24.705 -1.025 1.00 83.69 909 LEU A N 1
ATOM 7302 C CA . LEU A 1 909 ? 21.406 25.309 -1.758 1.00 83.69 909 LEU A CA 1
ATOM 7303 C C . LEU A 1 909 ? 22.249 24.233 -2.461 1.00 83.69 909 LEU A C 1
ATOM 7305 O O . LEU A 1 909 ? 22.531 24.363 -3.654 1.00 83.69 909 LEU A O 1
ATOM 7309 N N . VAL A 1 910 ? 22.612 23.165 -1.740 1.00 81.56 910 VAL A N 1
ATOM 7310 C CA . VAL A 1 910 ? 23.424 22.054 -2.265 1.00 81.56 910 VAL A CA 1
ATOM 7311 C C . VAL A 1 910 ? 22.699 21.338 -3.405 1.00 81.56 910 VAL A C 1
ATOM 7313 O O . VAL A 1 910 ? 23.242 21.239 -4.504 1.00 81.56 910 VAL A O 1
ATOM 7316 N N . ALA A 1 911 ? 21.445 20.927 -3.208 1.00 80.88 911 ALA A N 1
ATOM 7317 C CA . ALA A 1 911 ? 20.689 20.216 -4.238 1.00 80.88 911 ALA A CA 1
ATOM 7318 C C . ALA A 1 911 ? 20.443 21.072 -5.494 1.00 80.88 911 ALA A C 1
ATOM 7320 O O . ALA A 1 911 ? 20.594 20.579 -6.614 1.00 80.88 911 ALA A O 1
ATOM 7321 N N . CYS A 1 912 ? 20.127 22.367 -5.340 1.00 87.19 912 CYS A N 1
ATOM 7322 C CA . CYS A 1 912 ? 19.996 23.278 -6.484 1.00 87.19 912 CYS A CA 1
ATOM 7323 C C . CYS A 1 912 ? 21.302 23.383 -7.288 1.00 87.19 912 CYS A C 1
ATOM 7325 O O . CYS A 1 912 ? 21.250 23.486 -8.516 1.00 87.19 912 CYS A O 1
ATOM 7327 N N . ALA A 1 913 ? 22.459 23.336 -6.622 1.00 86.88 913 ALA A N 1
ATOM 7328 C CA . ALA A 1 913 ? 23.763 23.339 -7.271 1.00 86.88 913 ALA A CA 1
ATOM 7329 C C . ALA A 1 913 ? 24.045 22.014 -8.003 1.00 86.88 913 ALA A C 1
ATOM 7331 O O . ALA A 1 913 ? 24.277 22.023 -9.215 1.00 86.88 913 ALA A O 1
ATOM 7332 N N . GLU A 1 914 ? 23.980 20.882 -7.292 1.00 83.56 914 GLU A N 1
ATOM 7333 C CA . GLU A 1 914 ? 24.320 19.546 -7.806 1.00 83.56 914 GLU A CA 1
ATOM 7334 C C . GLU A 1 914 ? 23.463 19.146 -9.011 1.00 83.56 914 GLU A C 1
ATOM 7336 O O . GLU A 1 914 ? 23.990 18.745 -10.050 1.00 83.56 914 GLU A O 1
ATOM 7341 N N . ILE A 1 915 ? 22.141 19.311 -8.910 1.00 83.38 915 ILE A N 1
ATOM 7342 C CA . ILE A 1 915 ? 21.190 18.916 -9.958 1.00 83.38 915 ILE A CA 1
ATOM 7343 C C . ILE A 1 915 ? 21.411 19.742 -11.225 1.00 83.38 915 ILE A C 1
ATOM 7345 O O . ILE A 1 915 ? 21.440 19.199 -12.333 1.00 83.38 915 ILE A O 1
ATOM 7349 N N . SER A 1 916 ? 21.605 21.054 -11.070 1.00 88.19 916 SER A N 1
ATOM 7350 C CA . SER A 1 916 ? 21.847 21.955 -12.198 1.00 88.19 916 SER A CA 1
ATOM 7351 C C . SER A 1 916 ? 23.151 21.600 -12.909 1.00 88.19 916 SER A C 1
ATOM 7353 O O . SER A 1 916 ? 23.169 21.487 -14.135 1.00 88.19 916 SER A O 1
ATOM 7355 N N . VAL A 1 917 ? 24.221 21.352 -12.145 1.00 87.81 917 VAL A N 1
ATOM 7356 C CA . VAL A 1 917 ? 25.526 20.916 -12.660 1.00 87.81 917 VAL A CA 1
ATOM 7357 C C . VAL A 1 917 ? 25.418 19.575 -13.394 1.00 87.81 917 VAL A C 1
ATOM 7359 O O . VAL A 1 917 ? 25.897 19.465 -14.524 1.00 87.81 917 VAL A O 1
ATOM 7362 N N . ALA A 1 918 ? 24.715 18.591 -12.828 1.00 85.19 918 ALA A N 1
ATOM 7363 C CA . ALA A 1 918 ? 24.540 17.276 -13.440 1.00 85.19 918 ALA A CA 1
ATOM 7364 C C . ALA A 1 918 ? 23.743 17.334 -14.756 1.00 85.19 918 ALA A C 1
ATOM 7366 O O . ALA A 1 918 ? 24.189 16.795 -15.775 1.00 85.19 918 ALA A O 1
ATOM 7367 N N . PHE A 1 919 ? 22.604 18.037 -14.791 1.00 85.62 919 PHE A N 1
ATOM 7368 C CA . PHE A 1 919 ? 21.854 18.233 -16.039 1.00 85.62 919 PHE A CA 1
ATOM 7369 C C . PHE A 1 919 ? 22.639 19.065 -17.068 1.00 85.62 919 PHE A C 1
ATOM 7371 O O . PHE A 1 919 ? 22.570 18.765 -18.262 1.00 85.62 919 PHE A O 1
ATOM 7378 N N . CYS A 1 920 ? 23.432 20.051 -16.633 1.00 88.44 920 CYS A N 1
ATOM 7379 C CA . CYS A 1 920 ? 24.326 20.812 -17.507 1.00 88.44 920 CYS A CA 1
ATOM 7380 C C . CYS A 1 920 ? 25.392 19.908 -18.153 1.00 88.44 920 CYS A C 1
ATOM 7382 O O . CYS A 1 920 ? 25.532 19.910 -19.377 1.00 88.44 920 CYS A O 1
ATOM 7384 N N . TYR A 1 921 ? 26.075 19.062 -17.370 1.00 86.94 921 TYR A N 1
ATOM 7385 C CA . TYR A 1 921 ? 27.059 18.100 -17.879 1.00 86.94 921 TYR A CA 1
ATOM 7386 C C . TYR A 1 921 ? 26.450 17.135 -18.905 1.00 86.94 921 TYR A C 1
ATOM 7388 O O . TYR A 1 921 ? 26.950 17.036 -20.028 1.00 86.94 921 TYR A O 1
ATOM 7396 N N . TYR A 1 922 ? 25.338 16.466 -18.571 1.00 84.31 922 TYR A N 1
ATOM 7397 C CA . TYR A 1 922 ? 24.686 15.538 -19.503 1.00 84.31 922 TYR A CA 1
ATOM 7398 C C . TYR A 1 922 ? 24.168 16.239 -20.767 1.00 84.31 922 TYR A C 1
ATOM 7400 O O . TYR A 1 922 ? 24.186 15.650 -21.850 1.00 84.31 922 TYR A O 1
ATOM 7408 N N . GLN A 1 923 ? 23.766 17.509 -20.672 1.00 84.81 923 GLN A N 1
ATOM 7409 C CA . GLN A 1 923 ? 23.400 18.295 -21.843 1.00 84.81 923 GLN A CA 1
ATOM 7410 C C . GLN A 1 923 ? 24.610 18.630 -22.729 1.00 84.81 923 GLN A C 1
ATOM 7412 O O . GLN A 1 923 ? 24.520 18.442 -23.947 1.00 84.81 923 GLN A O 1
ATOM 7417 N N . LEU A 1 924 ? 25.721 19.108 -22.162 1.00 86.25 924 LEU A N 1
ATOM 7418 C CA . LEU A 1 924 ? 26.944 19.404 -22.919 1.00 86.25 924 LEU A CA 1
ATOM 7419 C C . LEU A 1 924 ? 27.455 18.136 -23.618 1.00 86.25 924 LEU A C 1
ATOM 7421 O O . LEU A 1 924 ? 27.697 18.155 -24.823 1.00 86.25 924 LEU A O 1
ATOM 7425 N N . ARG A 1 925 ? 27.453 17.002 -22.902 1.00 82.75 925 ARG A N 1
ATOM 7426 C CA . ARG A 1 925 ? 27.771 15.662 -23.425 1.00 82.75 925 ARG A CA 1
ATOM 7427 C C . ARG A 1 925 ? 26.826 15.180 -24.537 1.00 82.75 925 ARG A C 1
ATOM 7429 O O . ARG A 1 925 ? 27.192 14.307 -25.316 1.00 82.75 925 ARG A O 1
ATOM 7436 N N . SER A 1 926 ? 25.621 15.751 -24.643 1.00 79.12 926 SER A N 1
ATOM 7437 C CA . SER A 1 926 ? 24.682 15.505 -25.753 1.00 79.12 926 SER A CA 1
ATOM 7438 C C . SER A 1 926 ? 24.915 16.403 -26.981 1.00 79.12 926 SER A C 1
ATOM 7440 O O . SER A 1 926 ? 24.122 16.373 -27.921 1.00 79.12 926 SER A O 1
ATOM 7442 N N . GLY A 1 927 ? 25.970 17.226 -26.984 1.00 79.88 927 GLY A N 1
ATOM 7443 C CA . GLY A 1 927 ? 26.288 18.148 -28.076 1.00 79.88 927 GLY A CA 1
ATOM 7444 C C . GLY A 1 927 ? 25.421 19.413 -28.118 1.00 79.88 927 GLY A C 1
ATOM 7445 O O . GLY A 1 927 ? 25.269 20.006 -29.185 1.00 79.88 927 GLY A O 1
ATOM 7446 N N . ASN A 1 928 ? 24.819 19.825 -26.994 1.00 86.25 928 ASN A N 1
ATOM 7447 C CA . ASN A 1 928 ? 23.925 20.987 -26.931 1.00 86.25 928 ASN A CA 1
ATOM 7448 C C . ASN A 1 928 ? 24.462 22.096 -26.008 1.00 86.25 928 ASN A C 1
ATOM 7450 O O . ASN A 1 928 ? 24.184 22.127 -24.810 1.00 86.25 928 ASN A O 1
ATOM 7454 N N . TYR A 1 929 ? 25.141 23.074 -26.603 1.00 86.25 929 TYR A N 1
ATOM 7455 C CA . TYR A 1 929 ? 25.747 24.224 -25.923 1.00 86.25 929 TYR A CA 1
ATOM 7456 C C . TYR A 1 929 ? 24.755 25.229 -25.288 1.00 86.25 929 TYR A C 1
ATOM 7458 O O . TYR A 1 929 ? 25.177 26.146 -24.591 1.00 86.25 929 TYR A O 1
ATOM 7466 N N . LYS A 1 930 ? 23.431 25.103 -25.477 1.00 88.50 930 LYS A N 1
ATOM 7467 C CA . LYS A 1 930 ? 22.442 26.075 -24.956 1.00 88.50 930 LYS A CA 1
ATOM 7468 C C . LYS A 1 930 ? 22.072 25.820 -23.486 1.00 88.50 930 LYS A C 1
ATOM 7470 O O . LYS A 1 930 ? 20.933 25.453 -23.187 1.00 88.50 930 LYS A O 1
ATOM 7475 N N . TRP A 1 931 ? 23.028 25.975 -22.571 1.00 89.31 931 TRP A N 1
ATOM 7476 C CA . TRP A 1 931 ? 22.847 25.684 -21.139 1.00 89.31 931 TRP A CA 1
ATOM 7477 C C . TRP A 1 931 ? 22.317 26.877 -20.316 1.00 89.31 931 TRP A C 1
ATOM 7479 O O . TRP A 1 931 ? 21.456 26.670 -19.467 1.00 89.31 931 TRP A O 1
ATOM 7489 N N . TRP A 1 932 ? 22.733 28.115 -20.622 1.00 90.19 932 TRP A N 1
ATOM 7490 C CA . TRP A 1 932 ? 22.484 29.350 -19.845 1.00 90.19 932 TRP A CA 1
ATOM 7491 C C . TRP A 1 932 ? 21.084 29.534 -19.227 1.00 90.19 932 TRP A C 1
ATOM 7493 O O . TRP A 1 932 ? 20.960 29.857 -18.051 1.00 90.19 932 TRP A O 1
ATOM 7503 N N . TRP A 1 933 ? 20.016 29.368 -20.015 1.00 90.94 933 TRP A N 1
ATOM 7504 C CA . TRP A 1 933 ? 18.636 29.522 -19.525 1.00 90.94 933 TRP A CA 1
ATOM 7505 C C . TRP A 1 933 ? 18.114 28.271 -18.812 1.00 90.94 933 TRP A C 1
ATOM 7507 O O . TRP A 1 933 ? 17.212 28.361 -17.986 1.00 90.94 933 TRP A O 1
ATOM 7517 N N . ARG A 1 934 ? 18.668 27.095 -19.120 1.00 87.88 934 ARG A N 1
ATOM 7518 C CA . ARG A 1 934 ? 18.246 25.820 -18.528 1.00 87.88 934 ARG A CA 1
ATOM 7519 C C . ARG A 1 934 ? 18.836 25.632 -17.131 1.00 87.88 934 ARG A C 1
ATOM 7521 O O . ARG A 1 934 ? 18.122 25.138 -16.269 1.00 87.88 934 ARG A O 1
ATOM 7528 N N . SER A 1 935 ? 20.074 26.067 -16.883 1.00 90.56 935 SER A N 1
ATOM 7529 C CA . SER A 1 935 ? 20.667 26.076 -15.534 1.00 90.56 935 SER A CA 1
ATOM 7530 C C . SER A 1 935 ? 19.904 26.971 -14.555 1.00 90.56 935 SER A C 1
ATOM 7532 O O . SER A 1 935 ? 19.812 26.635 -13.381 1.00 90.56 935 SER A O 1
ATOM 7534 N N . PHE A 1 936 ? 19.301 28.061 -15.042 1.00 92.56 936 PHE A N 1
ATOM 7535 C CA . PHE A 1 936 ? 18.394 28.892 -14.250 1.00 92.56 936 PHE A CA 1
ATOM 7536 C C . PHE A 1 936 ? 17.009 28.237 -14.077 1.00 92.56 936 PHE A C 1
ATOM 7538 O O . PHE A 1 936 ? 16.514 28.087 -12.965 1.00 92.56 936 PHE A O 1
ATOM 7545 N N . LEU A 1 937 ? 16.366 27.809 -15.170 1.00 91.69 937 LEU A N 1
ATOM 7546 C CA . LEU A 1 937 ? 14.988 27.299 -15.112 1.00 91.69 937 LEU A CA 1
ATOM 7547 C C . LEU A 1 937 ? 14.849 25.938 -14.411 1.00 91.69 937 LEU A C 1
ATOM 7549 O O . LEU A 1 937 ? 13.794 25.670 -13.846 1.00 91.69 937 LEU A O 1
ATOM 7553 N N . THR A 1 938 ? 15.879 25.085 -14.426 1.00 88.81 938 THR A N 1
ATOM 7554 C CA . THR A 1 938 ? 15.787 23.711 -13.893 1.00 88.81 938 THR A CA 1
ATOM 7555 C C . THR A 1 938 ? 15.479 23.673 -12.390 1.00 88.81 938 THR A C 1
ATOM 7557 O O . THR A 1 938 ? 14.471 23.069 -12.037 1.00 88.81 938 THR A O 1
ATOM 7560 N N . PRO A 1 939 ? 16.238 24.339 -11.497 1.00 89.81 939 PRO A N 1
ATOM 7561 C CA . PRO A 1 939 ? 15.820 24.491 -10.105 1.00 89.81 939 PRO A CA 1
ATOM 7562 C C . PRO A 1 939 ? 14.751 25.582 -9.943 1.00 89.81 939 PRO A C 1
ATOM 7564 O O . PRO A 1 939 ? 13.853 25.406 -9.125 1.00 89.81 939 PRO A O 1
ATOM 7567 N N . GLY A 1 940 ? 14.779 26.658 -10.746 1.00 90.44 940 GLY A N 1
ATOM 7568 C CA . GLY A 1 940 ? 13.823 27.773 -10.663 1.00 90.44 940 GLY A CA 1
ATOM 7569 C C . GLY A 1 940 ? 12.356 27.333 -10.710 1.00 90.44 940 GLY A C 1
ATOM 7570 O O . GLY A 1 940 ? 11.534 27.782 -9.911 1.00 90.44 940 GLY A O 1
ATOM 7571 N N . CYS A 1 941 ? 12.015 26.385 -11.589 1.00 92.44 941 CYS A N 1
ATOM 7572 C CA . CYS A 1 941 ? 10.652 25.864 -11.726 1.00 92.44 941 CYS A CA 1
ATOM 7573 C C . CYS A 1 941 ? 10.122 25.097 -10.496 1.00 92.44 941 CYS A C 1
ATOM 7575 O O . CYS A 1 941 ? 8.928 24.800 -10.457 1.00 92.44 941 CYS A O 1
ATOM 7577 N N . SER A 1 942 ? 10.934 24.850 -9.460 1.00 89.50 942 SER A N 1
ATOM 7578 C CA . SER A 1 942 ? 10.464 24.321 -8.165 1.00 89.50 942 SER A CA 1
ATOM 7579 C C . SER A 1 942 ? 9.393 25.216 -7.517 1.00 89.50 942 SER A C 1
ATOM 7581 O O . SER A 1 942 ? 8.480 24.722 -6.856 1.00 89.50 942 SER A O 1
ATOM 7583 N N . ALA A 1 943 ? 9.414 26.520 -7.816 1.00 90.75 943 ALA A N 1
ATOM 7584 C CA . ALA A 1 943 ? 8.372 27.475 -7.446 1.00 90.75 943 ALA A CA 1
ATOM 7585 C C . ALA A 1 943 ? 6.968 27.140 -7.985 1.00 90.75 943 ALA A C 1
ATOM 7587 O O . ALA A 1 943 ? 5.973 27.511 -7.366 1.00 90.75 943 ALA A O 1
ATOM 7588 N N . VAL A 1 944 ? 6.858 26.426 -9.113 1.00 90.25 944 VAL A N 1
ATOM 7589 C CA . VAL A 1 944 ? 5.553 25.998 -9.650 1.00 90.25 944 VAL A CA 1
ATOM 7590 C C . VAL A 1 944 ? 4.932 24.943 -8.736 1.00 90.25 944 VAL A C 1
ATOM 7592 O O . VAL A 1 944 ? 3.745 25.016 -8.432 1.00 90.25 944 VAL A O 1
ATOM 7595 N N . TYR A 1 945 ? 5.739 24.006 -8.232 1.00 86.75 945 TYR A N 1
ATOM 7596 C CA . TYR A 1 945 ? 5.296 23.019 -7.248 1.00 86.75 945 TYR A CA 1
ATOM 7597 C C . TYR A 1 945 ? 4.964 23.670 -5.898 1.00 86.75 945 TYR A C 1
ATOM 7599 O O . TYR A 1 945 ? 3.971 23.292 -5.283 1.00 86.75 945 TYR A O 1
ATOM 7607 N N . LEU A 1 946 ? 5.709 24.705 -5.483 1.00 88.56 946 LEU A N 1
ATOM 7608 C CA . LEU A 1 946 ? 5.391 25.519 -4.300 1.00 88.56 946 LEU A CA 1
ATOM 7609 C C . LEU A 1 946 ? 3.999 26.167 -4.421 1.00 88.56 946 LEU A C 1
ATOM 7611 O O . LEU A 1 946 ? 3.174 26.015 -3.521 1.00 88.56 946 LEU A O 1
ATOM 7615 N N . PHE A 1 947 ? 3.695 26.812 -5.553 1.00 90.81 947 PHE A N 1
ATOM 7616 C CA . PHE A 1 947 ? 2.386 27.433 -5.790 1.00 90.81 947 PHE A CA 1
ATOM 7617 C C . PHE A 1 947 ? 1.245 26.408 -5.914 1.00 90.81 947 PHE A C 1
ATOM 7619 O O . PHE A 1 947 ? 0.161 26.609 -5.363 1.00 90.81 947 PHE A O 1
ATOM 7626 N N . LEU A 1 948 ? 1.480 25.278 -6.591 1.00 89.50 948 LEU A N 1
ATOM 7627 C CA . LEU A 1 948 ? 0.516 24.173 -6.656 1.00 89.50 948 LEU A CA 1
ATOM 7628 C C . LEU A 1 948 ? 0.246 23.573 -5.268 1.00 89.50 948 LEU A C 1
ATOM 7630 O O . LEU A 1 948 ? -0.899 23.252 -4.957 1.00 89.50 948 LEU A O 1
ATOM 7634 N N . TYR A 1 949 ? 1.265 23.468 -4.414 1.00 84.38 949 TYR A N 1
ATOM 7635 C CA . TYR A 1 949 ? 1.104 22.979 -3.048 1.00 84.38 949 TYR A CA 1
ATOM 7636 C C . TYR A 1 949 ? 0.362 23.970 -2.151 1.00 84.38 949 TYR A C 1
ATOM 7638 O O . TYR A 1 949 ? -0.523 23.556 -1.412 1.00 84.38 949 TYR A O 1
ATOM 7646 N N . ALA A 1 950 ? 0.637 25.272 -2.265 1.00 86.62 950 ALA A N 1
ATOM 7647 C CA . ALA A 1 950 ? -0.169 26.305 -1.614 1.00 86.62 950 ALA A CA 1
ATOM 7648 C C . ALA A 1 950 ? -1.641 26.245 -2.074 1.00 86.62 950 ALA A C 1
ATOM 7650 O O . ALA A 1 950 ? -2.560 26.300 -1.261 1.00 86.62 950 ALA A O 1
ATOM 7651 N N . THR A 1 951 ? -1.879 26.022 -3.370 1.00 86.81 951 THR A N 1
ATOM 7652 C CA . THR A 1 951 ? -3.231 25.825 -3.922 1.00 86.81 951 THR A CA 1
ATOM 7653 C C . THR A 1 951 ? -3.910 24.578 -3.339 1.00 86.81 951 THR A C 1
ATOM 7655 O O . THR A 1 951 ? -5.087 24.622 -2.989 1.00 86.81 951 THR A O 1
ATOM 7658 N N . PHE A 1 952 ? -3.179 23.471 -3.176 1.00 85.56 952 PHE A N 1
ATOM 7659 C CA . PHE A 1 952 ? -3.679 22.272 -2.495 1.00 85.56 952 PHE A CA 1
ATOM 7660 C C . PHE A 1 952 ? -3.963 22.526 -1.006 1.00 85.56 952 PHE A C 1
ATOM 7662 O O . PHE A 1 952 ? -5.035 22.168 -0.528 1.00 85.56 952 PHE A O 1
ATOM 7669 N N . PHE A 1 953 ? -3.048 23.178 -0.283 1.00 81.38 953 PHE A N 1
ATOM 7670 C CA . PHE A 1 953 ? -3.198 23.527 1.134 1.00 81.38 953 PHE A CA 1
ATOM 7671 C C . PHE A 1 953 ? -4.425 24.419 1.368 1.00 81.38 953 PHE A C 1
ATOM 7673 O O . PHE A 1 953 ? -5.163 24.206 2.329 1.00 81.38 953 PHE A O 1
ATOM 7680 N N . PHE A 1 954 ? -4.691 25.356 0.451 1.00 84.19 954 PHE A N 1
ATOM 7681 C CA . PHE A 1 954 ? -5.914 26.150 0.446 1.00 84.19 954 PHE A CA 1
ATOM 7682 C C . PHE A 1 954 ? -7.165 25.256 0.449 1.00 84.19 954 PHE A C 1
ATOM 7684 O O . PHE A 1 954 ? -7.928 25.289 1.408 1.00 84.19 954 PHE A O 1
ATOM 7691 N N . PHE A 1 955 ? -7.337 24.380 -0.548 1.00 81.56 955 PHE A N 1
ATOM 7692 C CA . PHE A 1 955 ? -8.527 23.518 -0.631 1.00 81.56 955 PHE A CA 1
ATOM 7693 C C . PHE A 1 955 ? -8.585 22.388 0.416 1.00 81.56 955 PHE A C 1
ATOM 7695 O O . PHE A 1 955 ? -9.674 21.907 0.721 1.00 81.56 955 PHE A O 1
ATOM 7702 N N . ALA A 1 956 ? -7.444 21.936 0.948 1.00 71.12 956 ALA A N 1
ATOM 7703 C CA . ALA A 1 956 ? -7.362 20.783 1.850 1.00 71.12 956 ALA A CA 1
ATOM 7704 C C . ALA A 1 956 ? -7.332 21.138 3.349 1.00 71.12 956 ALA A C 1
ATOM 7706 O O . ALA A 1 956 ? -7.523 20.248 4.182 1.00 71.12 956 ALA A O 1
ATOM 7707 N N . LYS A 1 957 ? -7.054 22.400 3.711 1.00 66.12 957 LYS A N 1
ATOM 7708 C CA . LYS A 1 957 ? -6.964 22.856 5.111 1.00 66.12 957 LYS A CA 1
ATOM 7709 C C . LYS A 1 957 ? -7.667 24.190 5.376 1.00 66.12 957 LYS A C 1
ATOM 7711 O O . LYS A 1 957 ? -8.358 24.295 6.386 1.00 66.12 957 LYS A O 1
ATOM 7716 N N . LEU A 1 958 ? -7.518 25.192 4.507 1.00 71.44 958 LEU A N 1
ATOM 7717 C CA . LEU A 1 958 ? -8.014 26.546 4.778 1.00 71.44 958 LEU A CA 1
ATOM 7718 C C . LEU A 1 958 ? -9.509 26.697 4.454 1.00 71.44 958 LEU A C 1
ATOM 7720 O O . LEU A 1 958 ? -9.906 26.855 3.304 1.00 71.44 958 LEU A O 1
ATOM 7724 N N . SER A 1 959 ? -10.345 26.763 5.491 1.00 68.31 959 SER A N 1
ATOM 7725 C CA . SER A 1 959 ? -11.788 27.051 5.411 1.00 68.31 959 SER A CA 1
ATOM 7726 C C . SER A 1 959 ? -12.109 28.532 5.115 1.00 68.31 959 SER A C 1
ATOM 7728 O O . SER A 1 959 ? -13.019 29.123 5.697 1.00 68.31 959 SER A O 1
ATOM 7730 N N . ILE A 1 960 ? -11.360 29.164 4.205 1.00 72.75 960 ILE A N 1
ATOM 7731 C CA . ILE A 1 960 ? -11.506 30.584 3.854 1.00 72.75 960 ILE A CA 1
ATOM 7732 C C . ILE A 1 960 ? -12.633 30.757 2.827 1.00 72.75 960 ILE A C 1
ATOM 7734 O O . ILE A 1 960 ? -12.489 30.394 1.662 1.00 72.75 960 ILE A O 1
ATOM 7738 N N . VAL A 1 961 ? -13.745 31.363 3.258 1.00 72.25 961 VAL A N 1
ATOM 7739 C CA . VAL A 1 961 ? -14.943 31.582 2.420 1.00 72.25 961 VAL A CA 1
ATOM 7740 C C . VAL A 1 961 ? -15.015 33.003 1.826 1.00 72.25 961 VAL A C 1
ATOM 7742 O O . VAL A 1 961 ? -15.621 33.203 0.776 1.00 72.25 961 VAL A O 1
ATOM 7745 N N . LYS A 1 962 ? -14.388 34.010 2.459 1.00 77.50 962 LYS A N 1
ATOM 7746 C CA . LYS A 1 962 ? -14.412 35.412 1.988 1.00 77.50 962 LYS A CA 1
ATOM 7747 C C . LYS A 1 962 ? -13.516 35.623 0.753 1.00 77.50 962 LYS A C 1
ATOM 7749 O O . LYS A 1 962 ? -12.316 35.365 0.858 1.00 77.50 962 LYS A O 1
ATOM 7754 N N . PRO A 1 963 ? -14.012 36.189 -0.368 1.00 78.56 963 PRO A N 1
ATOM 7755 C CA . PRO A 1 963 ? -13.230 36.334 -1.602 1.00 78.56 963 PRO A CA 1
ATOM 7756 C C . PRO A 1 963 ? -11.993 37.231 -1.443 1.00 78.56 963 PRO A C 1
ATOM 7758 O O . PRO A 1 963 ? -10.934 36.893 -1.967 1.00 78.56 963 PRO A O 1
ATOM 7761 N N . VAL A 1 964 ? -12.076 38.315 -0.662 1.00 79.25 964 VAL A N 1
ATOM 7762 C CA . VAL A 1 964 ? -10.925 39.193 -0.367 1.00 79.25 964 VAL A CA 1
ATOM 7763 C C . VAL A 1 964 ? -9.808 38.421 0.346 1.00 79.25 964 VAL A C 1
ATOM 7765 O O . VAL A 1 964 ? -8.642 38.524 -0.030 1.00 79.25 964 VAL A O 1
ATOM 7768 N N . SER A 1 965 ? -10.154 37.562 1.308 1.00 79.56 965 SER A N 1
ATOM 7769 C CA . SER A 1 965 ? -9.197 36.693 2.006 1.00 79.56 965 SER A CA 1
ATOM 7770 C C . SER A 1 965 ? -8.584 35.624 1.088 1.00 79.56 965 SER A C 1
ATOM 7772 O O . SER A 1 965 ? -7.412 35.285 1.246 1.00 79.56 965 SER A O 1
ATOM 7774 N N . VAL A 1 966 ? -9.331 35.131 0.091 1.00 83.81 966 VAL A N 1
ATOM 7775 C CA . VAL A 1 966 ? -8.798 34.237 -0.955 1.00 83.81 966 VAL A CA 1
ATOM 7776 C C . VAL A 1 966 ? -7.787 34.973 -1.841 1.00 83.81 966 VAL A C 1
ATOM 7778 O O . VAL A 1 966 ? -6.687 34.467 -2.068 1.00 83.81 966 VAL A O 1
ATOM 7781 N N . MET A 1 967 ? -8.110 36.189 -2.296 1.00 84.50 967 MET A N 1
ATOM 7782 C CA . MET A 1 967 ? -7.184 37.022 -3.077 1.00 84.50 967 MET A CA 1
ATOM 7783 C C . MET A 1 967 ? -5.914 37.359 -2.284 1.00 84.50 967 MET A C 1
ATOM 7785 O O . MET A 1 967 ? -4.816 37.285 -2.834 1.00 84.50 967 MET A O 1
ATOM 7789 N N . PHE A 1 968 ? -6.050 37.648 -0.987 1.00 84.44 968 PHE A N 1
ATOM 7790 C CA . PHE A 1 968 ? -4.930 37.878 -0.076 1.00 84.44 968 PHE A CA 1
ATOM 7791 C C . PHE A 1 968 ? -4.015 36.646 0.031 1.00 84.44 968 PHE A C 1
ATOM 7793 O O . PHE A 1 968 ? -2.808 36.766 -0.188 1.00 84.44 968 PHE A O 1
ATOM 7800 N N . TYR A 1 969 ? -4.576 35.451 0.259 1.00 87.62 969 TYR A N 1
ATOM 7801 C CA . TYR A 1 969 ? -3.806 34.202 0.298 1.00 87.62 969 TYR A CA 1
ATOM 7802 C C . TYR A 1 969 ? -3.010 33.972 -0.996 1.00 87.62 969 TYR A C 1
ATOM 7804 O O . TYR A 1 969 ? -1.783 33.836 -0.964 1.00 87.62 969 TYR A O 1
ATOM 7812 N N . PHE A 1 970 ? -3.685 33.977 -2.150 1.00 90.69 970 PHE A N 1
ATOM 7813 C CA . PHE A 1 970 ? -3.026 33.704 -3.428 1.00 90.69 970 PHE A CA 1
ATOM 7814 C C . PHE A 1 970 ? -2.036 34.801 -3.837 1.00 90.69 970 PHE A C 1
ATOM 7816 O O . PHE A 1 970 ? -0.994 34.475 -4.403 1.00 90.69 970 PHE A O 1
ATOM 7823 N 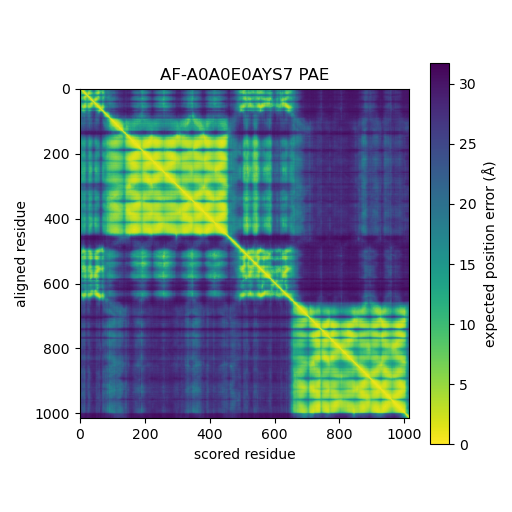N . GLY A 1 971 ? -2.294 36.071 -3.505 1.00 88.50 971 GLY A N 1
ATOM 7824 C CA . GLY A 1 971 ? -1.366 37.176 -3.752 1.00 88.50 971 GLY A CA 1
ATOM 7825 C C . GLY A 1 971 ? -0.045 37.019 -2.992 1.00 88.50 971 GLY A C 1
ATOM 7826 O O . GLY A 1 971 ? 1.026 37.085 -3.599 1.00 88.50 971 GLY A O 1
ATOM 7827 N N . TYR A 1 972 ? -0.097 36.715 -1.690 1.00 86.56 972 TYR A N 1
ATOM 7828 C CA . TYR A 1 972 ? 1.113 36.442 -0.904 1.00 86.56 972 TYR A CA 1
ATOM 7829 C C . TYR A 1 972 ? 1.851 35.191 -1.401 1.00 86.56 972 TYR A C 1
ATOM 7831 O O . TYR A 1 972 ? 3.071 35.226 -1.574 1.00 86.56 972 TYR A O 1
ATOM 7839 N N . MET A 1 973 ? 1.134 34.104 -1.707 1.00 89.12 973 MET A N 1
ATOM 7840 C CA . MET A 1 973 ? 1.746 32.876 -2.237 1.00 89.12 973 MET A CA 1
ATOM 7841 C C . MET A 1 973 ? 2.405 33.077 -3.606 1.00 89.12 973 MET A C 1
ATOM 7843 O O . MET A 1 973 ? 3.450 32.485 -3.878 1.00 89.12 973 MET A O 1
ATOM 7847 N N . LEU A 1 974 ? 1.845 33.939 -4.453 1.00 90.69 974 LEU A N 1
ATOM 7848 C CA . LEU A 1 974 ? 2.398 34.315 -5.754 1.00 90.69 974 LEU A CA 1
ATOM 7849 C C . LEU A 1 974 ? 3.696 35.135 -5.613 1.00 90.69 974 LEU A C 1
ATOM 7851 O O . LEU A 1 974 ? 4.667 34.858 -6.319 1.00 90.69 974 LEU A O 1
ATOM 7855 N N . VAL A 1 975 ? 3.772 36.061 -4.648 1.00 89.38 975 VAL A N 1
ATOM 7856 C CA . VAL A 1 975 ? 5.015 36.794 -4.328 1.00 89.38 975 VAL A CA 1
ATOM 7857 C C . VAL A 1 975 ? 6.089 35.864 -3.745 1.00 89.38 975 VAL A C 1
ATOM 7859 O O . VAL A 1 975 ? 7.237 35.910 -4.191 1.00 89.38 975 VAL A O 1
ATOM 7862 N N . VAL A 1 976 ? 5.728 34.973 -2.812 1.00 88.06 976 VAL A N 1
ATOM 7863 C CA . VAL A 1 976 ? 6.654 33.981 -2.224 1.00 88.06 976 VAL A CA 1
ATOM 7864 C C . VAL A 1 976 ? 7.179 33.008 -3.284 1.00 88.06 976 VAL A C 1
ATOM 7866 O O . VAL A 1 976 ? 8.385 32.772 -3.359 1.00 88.06 976 VAL A O 1
ATOM 7869 N N . SER A 1 977 ? 6.307 32.497 -4.158 1.00 91.25 977 SER A N 1
ATOM 7870 C CA . SER A 1 977 ? 6.700 31.605 -5.259 1.00 91.25 977 SER A CA 1
ATOM 7871 C C . SER A 1 977 ? 7.671 32.296 -6.218 1.00 91.25 977 SER A C 1
ATOM 7873 O O . SER A 1 977 ? 8.673 31.707 -6.620 1.00 91.25 977 SER A O 1
ATOM 7875 N N . TYR A 1 978 ? 7.430 33.566 -6.551 1.00 91.69 978 TYR A N 1
ATOM 7876 C CA . TYR A 1 978 ? 8.322 34.324 -7.427 1.00 91.69 978 TYR A CA 1
ATOM 7877 C C . TYR A 1 978 ? 9.681 34.631 -6.775 1.00 91.69 978 TYR A C 1
ATOM 7879 O O . TYR A 1 978 ? 10.712 34.506 -7.435 1.00 91.69 978 TYR A O 1
ATOM 7887 N N . ALA A 1 979 ? 9.723 34.927 -5.471 1.00 88.88 979 ALA A N 1
ATOM 7888 C CA . ALA A 1 979 ? 10.986 35.023 -4.732 1.00 88.88 979 ALA A CA 1
ATOM 7889 C C . ALA A 1 979 ? 11.769 33.694 -4.781 1.00 88.88 979 ALA A C 1
ATOM 7891 O O . ALA A 1 979 ? 12.963 33.676 -5.085 1.00 88.88 979 ALA A O 1
ATOM 7892 N N . PHE A 1 980 ? 11.086 32.569 -4.554 1.00 90.06 980 PHE A N 1
ATOM 7893 C CA . PHE A 1 980 ? 11.686 31.234 -4.576 1.00 90.06 980 PHE A CA 1
ATOM 7894 C C . PHE A 1 980 ? 12.233 30.853 -5.964 1.00 90.06 980 PHE A C 1
ATOM 7896 O O . PHE A 1 980 ? 13.336 30.312 -6.060 1.00 90.06 980 PHE A O 1
ATOM 7903 N N . PHE A 1 981 ? 11.518 31.206 -7.041 1.00 93.12 981 PHE A N 1
ATOM 7904 C CA . PHE A 1 981 ? 11.953 31.039 -8.436 1.00 93.12 981 PHE A CA 1
ATOM 7905 C C . PHE A 1 981 ? 13.276 31.767 -8.716 1.00 93.12 981 PHE A C 1
ATOM 7907 O O . PHE A 1 981 ? 14.199 31.190 -9.294 1.00 93.12 981 PHE A O 1
ATOM 7914 N N . LEU A 1 982 ? 13.388 33.026 -8.274 1.00 91.88 982 LEU A N 1
ATOM 7915 C CA . LEU A 1 982 ? 14.591 33.839 -8.468 1.00 91.88 982 LEU A CA 1
ATOM 7916 C C . LEU A 1 982 ? 15.776 33.322 -7.645 1.00 91.88 982 LEU A C 1
ATOM 7918 O O . LEU A 1 982 ? 16.891 33.264 -8.165 1.00 91.88 982 LEU A O 1
ATOM 7922 N N . LEU A 1 983 ? 15.546 32.919 -6.392 1.00 89.31 983 LEU A N 1
ATOM 7923 C CA . LEU A 1 983 ? 16.578 32.366 -5.510 1.00 89.31 983 LEU A CA 1
ATOM 7924 C C . LEU A 1 983 ? 17.144 31.048 -6.072 1.00 89.31 983 LEU A C 1
ATOM 7926 O O . LEU A 1 983 ? 18.338 30.955 -6.363 1.00 89.31 983 LEU A O 1
ATOM 7930 N N . THR A 1 984 ? 16.281 30.046 -6.267 1.00 90.81 984 THR A N 1
ATOM 7931 C CA . THR A 1 984 ? 16.676 28.695 -6.711 1.00 90.81 984 THR A CA 1
ATOM 7932 C C . THR A 1 984 ? 17.280 28.706 -8.116 1.00 90.81 984 THR A C 1
ATOM 7934 O O . THR A 1 984 ? 18.316 28.075 -8.342 1.00 90.81 984 THR A O 1
ATOM 7937 N N . GLY A 1 985 ? 16.719 29.499 -9.038 1.00 92.06 985 GLY A N 1
ATOM 7938 C CA . GLY A 1 985 ? 17.272 29.680 -10.381 1.00 92.06 985 GLY A CA 1
ATOM 7939 C C . GLY A 1 985 ? 18.650 30.343 -10.396 1.00 92.06 985 GLY A C 1
ATOM 7940 O O . GLY A 1 985 ? 19.535 29.928 -11.146 1.00 92.06 985 GLY A O 1
ATOM 7941 N N . THR A 1 986 ? 18.882 31.321 -9.520 1.00 91.94 986 THR A N 1
ATOM 7942 C CA . THR A 1 986 ? 20.180 32.007 -9.423 1.00 91.94 986 THR A CA 1
ATOM 7943 C C . THR A 1 986 ? 21.280 31.086 -8.896 1.00 91.94 986 THR A C 1
ATOM 7945 O O . THR A 1 986 ? 22.403 31.137 -9.401 1.00 91.94 986 THR A O 1
ATOM 7948 N N . ILE A 1 987 ? 20.960 30.191 -7.954 1.00 90.75 987 ILE A N 1
ATOM 7949 C CA . ILE A 1 987 ? 21.893 29.162 -7.463 1.00 90.75 987 ILE A CA 1
ATOM 7950 C C . ILE A 1 987 ? 22.314 28.244 -8.614 1.00 90.75 987 ILE A C 1
ATOM 7952 O O . ILE A 1 987 ? 23.499 28.171 -8.935 1.00 90.75 987 ILE A O 1
ATOM 7956 N N . GLY A 1 988 ? 21.348 27.614 -9.295 1.00 90.00 988 GLY A N 1
ATOM 7957 C CA . GLY A 1 988 ? 21.636 26.703 -10.407 1.00 90.00 988 GLY A CA 1
ATOM 7958 C C . GLY A 1 988 ? 22.418 27.358 -11.542 1.00 90.00 988 GLY A C 1
ATOM 7959 O O . GLY A 1 988 ? 23.344 26.753 -12.093 1.00 90.00 988 GLY A O 1
ATOM 7960 N N . PHE A 1 989 ? 22.105 28.621 -11.847 1.00 93.25 989 PHE A N 1
ATOM 7961 C CA . PHE A 1 989 ? 22.850 29.427 -12.806 1.00 93.25 989 PHE A CA 1
ATOM 7962 C C . PHE A 1 989 ? 24.323 29.592 -12.409 1.00 93.25 989 PHE A C 1
ATOM 7964 O O . PHE A 1 989 ? 25.200 29.246 -13.205 1.00 93.25 989 PHE A O 1
ATOM 7971 N N . PHE A 1 990 ? 24.613 30.083 -11.197 1.00 91.06 990 PHE A N 1
ATOM 7972 C CA . PHE A 1 990 ? 25.994 30.327 -10.769 1.00 91.06 990 PHE A CA 1
ATOM 7973 C C . PHE A 1 990 ? 26.791 29.031 -10.592 1.00 91.06 990 PHE A C 1
ATOM 7975 O O . PHE A 1 990 ? 27.936 28.974 -11.038 1.00 91.06 990 PHE A O 1
ATOM 7982 N N . SER A 1 991 ? 26.194 27.966 -10.051 1.00 89.75 991 SER A N 1
ATOM 7983 C CA . SER A 1 991 ? 26.847 26.653 -9.961 1.00 89.75 991 SER A CA 1
ATOM 7984 C C . SER A 1 991 ? 27.238 26.121 -11.342 1.00 89.75 991 SER A C 1
ATOM 7986 O O . SER A 1 991 ? 28.374 25.691 -11.534 1.00 89.75 991 SER A O 1
ATOM 7988 N N . CYS A 1 992 ? 26.357 26.240 -12.343 1.00 90.19 992 CYS A N 1
ATOM 7989 C CA . CYS A 1 992 ? 26.691 25.871 -13.722 1.00 90.19 992 CYS A CA 1
ATOM 7990 C C . CYS A 1 992 ? 27.741 26.793 -14.354 1.00 90.19 992 CYS A C 1
ATOM 7992 O O . CYS A 1 992 ? 28.549 26.330 -15.156 1.00 90.19 992 CYS A O 1
ATOM 7994 N N . PHE A 1 993 ? 27.752 28.082 -14.009 1.00 89.25 993 PHE A N 1
ATOM 7995 C CA . PHE A 1 993 ? 28.729 29.046 -14.516 1.00 89.25 993 PHE A CA 1
ATOM 7996 C C . PHE A 1 993 ? 30.142 28.766 -13.992 1.00 89.25 993 PHE A C 1
ATOM 7998 O O . PHE A 1 993 ? 31.087 28.739 -14.778 1.00 89.25 993 PHE A O 1
ATOM 8005 N N . PHE A 1 994 ? 30.296 28.478 -12.697 1.00 87.44 994 PHE A N 1
ATOM 8006 C CA . PHE A 1 994 ? 31.593 28.083 -12.144 1.00 87.44 994 PHE A CA 1
ATOM 8007 C C . PHE A 1 994 ? 32.027 26.702 -12.651 1.00 87.44 994 PHE A C 1
ATOM 8009 O O . PHE A 1 994 ? 33.167 26.552 -13.081 1.00 87.44 994 PHE A O 1
ATOM 8016 N N . PHE A 1 995 ? 31.115 25.726 -12.710 1.00 87.00 995 PHE A N 1
ATOM 8017 C CA . PHE A 1 995 ? 31.389 24.388 -13.245 1.00 87.00 995 PHE A CA 1
ATOM 8018 C C . PHE A 1 995 ? 31.827 24.395 -14.718 1.00 87.00 995 PHE A C 1
ATOM 8020 O O . PHE A 1 995 ? 32.803 23.736 -15.076 1.00 87.00 995 PHE A O 1
ATOM 8027 N N . THR A 1 996 ? 31.152 25.167 -15.579 1.00 85.88 996 THR A N 1
ATOM 8028 C CA . THR A 1 996 ? 31.547 25.280 -16.993 1.00 85.88 996 THR A CA 1
ATOM 8029 C C . THR A 1 996 ? 32.870 26.020 -17.147 1.00 85.88 996 THR A C 1
ATOM 8031 O O . THR A 1 996 ? 33.728 25.554 -17.888 1.00 85.88 996 THR A O 1
ATOM 8034 N N . ARG A 1 997 ? 33.106 27.118 -16.413 1.00 84.31 997 ARG A N 1
ATOM 8035 C CA . ARG A 1 997 ? 34.425 27.774 -16.423 1.00 84.31 997 ARG A CA 1
ATOM 8036 C C . ARG A 1 997 ? 35.550 26.863 -15.928 1.00 84.31 997 ARG A C 1
ATOM 8038 O O . ARG A 1 997 ? 36.638 26.943 -16.479 1.00 84.31 997 ARG A O 1
ATOM 8045 N N . PHE A 1 998 ? 35.292 26.013 -14.934 1.00 82.19 998 PHE A N 1
ATOM 8046 C CA . PHE A 1 998 ? 36.264 25.050 -14.417 1.00 82.19 998 PHE A CA 1
ATOM 8047 C C . PHE A 1 998 ? 36.627 24.001 -15.477 1.00 82.19 998 PHE A C 1
ATOM 8049 O O . PHE A 1 998 ? 37.786 23.927 -15.876 1.00 82.19 998 PHE A O 1
ATOM 8056 N N . ILE A 1 999 ? 35.638 23.262 -16.003 1.00 78.56 999 ILE A N 1
ATOM 8057 C CA . ILE A 1 999 ? 35.847 22.181 -16.990 1.00 78.56 999 ILE A CA 1
ATOM 8058 C C . ILE A 1 999 ? 36.558 22.645 -18.271 1.00 78.56 999 ILE A C 1
ATOM 8060 O O . ILE A 1 999 ? 37.292 21.863 -18.870 1.00 78.56 999 ILE A O 1
ATOM 8064 N N . TYR A 1 1000 ? 36.346 23.893 -18.688 1.00 77.88 1000 TYR A N 1
ATOM 8065 C CA . TYR A 1 1000 ? 36.951 24.463 -19.895 1.00 77.88 1000 TYR A CA 1
ATOM 8066 C C . TYR A 1 1000 ? 38.168 25.361 -19.612 1.00 77.88 1000 TYR A C 1
ATOM 8068 O O . TYR A 1 1000 ? 38.548 26.135 -20.481 1.00 77.88 1000 TYR A O 1
ATOM 8076 N N . SER A 1 1001 ? 38.775 25.291 -18.420 1.00 76.69 1001 SER A N 1
ATOM 8077 C CA . SER A 1 1001 ? 40.007 26.034 -18.102 1.00 76.69 1001 SER A CA 1
ATOM 8078 C C . SER A 1 1001 ? 41.275 25.215 -18.365 1.00 76.69 1001 SER A C 1
ATOM 8080 O O . SER A 1 1001 ? 41.345 24.028 -18.047 1.00 76.69 1001 SER A O 1
ATOM 8082 N N . GLU A 1 1002 ? 42.309 25.863 -18.908 1.00 57.97 1002 GLU A N 1
ATOM 8083 C CA . GLU A 1 1002 ? 43.551 25.199 -19.341 1.00 57.97 1002 GLU A CA 1
ATOM 8084 C C . GLU A 1 1002 ? 44.354 24.563 -18.188 1.00 57.97 1002 GLU A C 1
ATOM 8086 O O . GLU A 1 1002 ? 45.094 23.606 -18.398 1.00 57.97 1002 GLU A O 1
ATOM 8091 N N . GLY A 1 1003 ? 44.170 25.027 -16.946 1.00 53.38 1003 GLY A N 1
ATOM 8092 C CA . GLY A 1 1003 ? 44.918 24.546 -15.775 1.00 53.38 1003 GLY A CA 1
ATOM 8093 C C . GLY A 1 1003 ? 44.622 23.101 -15.337 1.00 53.38 1003 GLY A C 1
ATOM 8094 O O . GLY A 1 1003 ? 45.357 22.554 -14.513 1.00 53.38 1003 GLY A O 1
ATOM 8095 N N . ILE A 1 1004 ? 43.579 22.459 -15.879 1.00 50.34 1004 ILE A N 1
ATOM 8096 C CA . ILE A 1 1004 ? 43.200 21.079 -15.525 1.00 50.34 1004 ILE A CA 1
ATOM 8097 C C . ILE A 1 1004 ? 44.324 20.069 -15.817 1.00 50.34 1004 ILE A C 1
ATOM 8099 O O . ILE A 1 1004 ? 44.525 19.141 -15.033 1.00 50.34 1004 ILE A O 1
ATOM 8103 N N . TRP A 1 1005 ? 45.075 20.251 -16.907 1.00 49.28 1005 TRP A N 1
ATOM 8104 C CA . TRP A 1 1005 ? 45.998 19.235 -17.436 1.00 49.28 1005 TRP A CA 1
ATOM 8105 C C . TRP A 1 1005 ? 47.267 19.014 -16.594 1.00 49.28 1005 TRP A C 1
ATOM 8107 O O . TRP A 1 1005 ? 47.882 17.954 -16.700 1.00 49.28 1005 TRP A O 1
ATOM 8117 N N . MET A 1 1006 ? 47.645 19.967 -15.730 1.00 39.81 1006 MET A N 1
ATOM 8118 C CA . MET A 1 1006 ? 48.791 19.821 -14.817 1.00 39.81 1006 MET A CA 1
ATOM 8119 C C . MET A 1 1006 ? 48.386 19.372 -13.407 1.00 39.81 1006 MET A C 1
ATOM 8121 O O . MET A 1 1006 ? 48.975 18.424 -12.891 1.00 39.81 1006 MET A O 1
ATOM 8125 N N . ASN A 1 1007 ? 47.370 19.980 -12.785 1.00 37.91 1007 ASN A N 1
ATOM 8126 C CA . ASN A 1 1007 ? 47.094 19.727 -11.362 1.00 37.91 1007 ASN A CA 1
ATOM 8127 C C . ASN A 1 1007 ? 46.442 18.357 -11.106 1.00 37.91 1007 ASN A C 1
ATOM 8129 O O . ASN A 1 1007 ? 46.879 17.627 -10.216 1.00 37.91 1007 ASN A O 1
ATOM 8133 N N . LEU A 1 1008 ? 45.483 17.938 -11.943 1.00 45.94 1008 LEU A N 1
ATOM 8134 C CA . LEU A 1 1008 ? 44.883 16.594 -11.851 1.00 45.94 1008 LEU A CA 1
ATOM 8135 C C . LEU A 1 1008 ? 45.878 15.466 -12.180 1.00 45.94 1008 LEU A C 1
ATOM 8137 O O . LEU A 1 1008 ? 45.616 14.308 -11.863 1.00 45.94 1008 LEU A O 1
ATOM 8141 N N . ARG A 1 1009 ? 47.030 15.797 -12.780 1.00 40.78 1009 ARG A N 1
ATOM 8142 C CA . ARG A 1 1009 ? 48.138 14.867 -13.037 1.00 40.78 1009 ARG A CA 1
ATOM 8143 C C . ARG A 1 1009 ? 49.015 14.626 -11.802 1.00 40.78 1009 ARG A C 1
ATOM 8145 O O . ARG A 1 1009 ? 49.728 13.631 -11.771 1.00 40.78 1009 ARG A O 1
ATOM 8152 N N . LEU A 1 1010 ? 48.966 15.525 -10.814 1.00 38.22 1010 LEU A N 1
ATOM 8153 C CA . LEU A 1 1010 ? 49.776 15.478 -9.594 1.00 38.22 1010 LEU A CA 1
ATOM 8154 C C . LEU A 1 1010 ? 48.982 14.926 -8.400 1.00 38.22 1010 LEU A C 1
ATOM 8156 O O . LEU A 1 1010 ? 49.438 13.989 -7.754 1.00 38.22 1010 LEU A O 1
ATOM 8160 N N . GLU A 1 1011 ? 47.772 15.434 -8.143 1.00 36.16 1011 GLU A N 1
ATOM 8161 C CA . GLU A 1 1011 ? 46.989 15.043 -6.953 1.00 36.16 1011 GLU A CA 1
ATOM 8162 C C . GLU A 1 1011 ? 46.479 13.590 -6.996 1.00 36.16 1011 GLU A C 1
ATOM 8164 O O . GLU A 1 1011 ? 46.338 12.950 -5.956 1.00 36.16 1011 GLU A O 1
ATOM 8169 N N . PHE A 1 1012 ? 46.240 13.031 -8.188 1.00 35.88 1012 PHE A N 1
ATOM 8170 C CA . PHE A 1 1012 ? 45.779 11.642 -8.344 1.00 35.88 1012 PHE A CA 1
ATOM 8171 C C . PHE A 1 1012 ? 46.908 10.595 -8.376 1.00 35.88 1012 PHE A C 1
ATOM 8173 O O . PHE A 1 1012 ? 46.616 9.405 -8.441 1.00 35.88 1012 PHE A O 1
ATOM 8180 N N . TRP A 1 1013 ? 48.179 11.017 -8.328 1.00 34.03 1013 TRP A N 1
ATOM 8181 C CA . TRP A 1 1013 ? 49.350 10.125 -8.253 1.00 34.03 1013 TRP A CA 1
ATOM 8182 C C . TRP A 1 1013 ? 49.984 10.064 -6.851 1.00 34.03 1013 TRP A C 1
ATOM 8184 O O . TRP A 1 1013 ? 50.905 9.283 -6.635 1.00 34.03 1013 TRP A O 1
ATOM 8194 N N . SER A 1 1014 ? 49.480 10.841 -5.883 1.00 28.78 1014 SER A N 1
ATOM 8195 C CA . SER A 1 1014 ? 49.941 10.841 -4.483 1.00 28.78 1014 SER A CA 1
ATOM 8196 C C . SER A 1 1014 ? 49.080 9.999 -3.525 1.00 28.78 1014 SER A C 1
ATOM 8198 O O . SER A 1 1014 ? 49.236 10.111 -2.312 1.00 28.78 1014 SER A O 1
ATOM 8200 N N . TRP A 1 1015 ? 48.149 9.195 -4.047 1.00 30.83 1015 TRP A N 1
ATOM 8201 C CA . TRP A 1 1015 ? 47.320 8.244 -3.288 1.00 30.83 1015 TRP A CA 1
ATOM 8202 C C . TRP A 1 1015 ? 47.506 6.831 -3.855 1.00 30.83 1015 TRP A C 1
ATOM 8204 O O . TRP A 1 1015 ? 46.645 6.308 -4.564 1.00 30.83 1015 TRP A O 1
ATOM 8214 N N . ASN A 1 1016 ? 48.673 6.254 -3.568 1.00 29.11 1016 ASN A N 1
ATOM 8215 C CA . ASN A 1 1016 ? 49.091 4.910 -3.961 1.00 29.11 1016 ASN A CA 1
ATOM 8216 C C . ASN A 1 1016 ? 49.951 4.311 -2.840 1.00 29.11 1016 ASN A C 1
ATOM 8218 O O . ASN A 1 1016 ? 50.846 5.050 -2.372 1.00 29.11 1016 ASN A O 1
#

Sequence (1016 aa):
MVKLPYRILDNLPLVVPIARPDRDDVVFQGGYHVGVKGQYAGSKDEKYFIHNHLIFLVKYHKDENSDLSRIVGFEESDIKWASRWDTYLLMTDDQIHWFSIVNSLMIVLFLSGMVAMIMLRTLYRDISRYNQLETEEEAQEETGWKLVHGDVFRPPTNSDLLCVYVGTGVQFFGMLLVTMMFAVLGFLSPSNRGGLMTAMLLIWVLMGLFAGYASSRLYKMFKGSEWKSITLKTAFLFPGIAFGIFFVLNALIWGEKSSGAVPFSTMFALVLLWFGISVPLVFVGGYLGFKKPAIEAPVKTNKIPRQIPEQAGYMNPAFTILIGGILPFGAVFIELFFILTSIWLHQFYYIFGFLFLVFIILIITCAEIAIVLCYFQLCSEDYMWWWRSYLTSGSSAIYLFLYAGFYFFTKLQITKLVSGILYFGYMLLASFSFFVLTGTIGFCACLCQSVIAVHPGVNGQPRYRGQRKPMQKAVSSVAVAVAAVRRPTRRCHLPALPGDEVLVKVNELMSIETQITYSYYSLPFCRPDNLTESAPTLWQLLHGDRQQRSPYQFEMRVPKKCQIVCRVLVGEKEAKELMEKMEDEYRVNIVKHQYEAQWNGANSRLSTCDANANRFILSSDSPPEIEVGEEIIFTYDVNFEESDIKWASRWDAYLSMTDDQARWFSIVNSPVTLIGLSVAMAMTMLRSLHRDIFRYSQLETQNEAQVETGWKLVHGDVFRPPSNPVLLCAYAGSGVQLFGLRNVVLLTWVLMGMLAGYTSSRLYKMFKSGSEWKHITMATAIQFPGFAFVIFAILNTLLQDENSSATVPPTTMCALVLLWSGITPPLVFLGGYLGYKRPAIEPPVEINKTPRKIPKQAWYISPVFSILIGSIFPFTIVFIELFFGLIFIWYHQFYRGFGFLLITLVLLLVACAEISVAFCYYQLRSGNYKWWWRSFLTPGCSAVYLFLYATFFFFAKLSIVKPVSVMFYFGYMLVVSYAFFLLTGTIGFFSCFFFTRFIYSEGIWMNLRLEFWSWN

Solvent-accessible surface area (backbone atoms only — not comparable to full-atom values): 55670 Å² total; per-residue (Å²): 84,66,83,78,52,49,34,35,48,89,88,37,73,51,67,35,79,39,74,45,95,92,41,98,58,70,46,69,34,79,54,58,41,33,36,49,82,45,61,57,94,92,57,89,61,80,44,52,29,59,39,34,29,48,80,44,82,46,29,24,26,69,49,95,90,42,86,43,34,41,84,64,70,70,79,92,59,93,59,49,73,80,48,56,48,39,75,69,52,56,60,97,45,65,63,56,55,54,49,46,52,54,51,38,50,49,51,46,54,50,46,55,50,49,51,50,48,49,53,53,51,49,54,48,51,53,52,55,53,56,77,68,56,88,47,79,74,65,64,70,68,60,66,39,46,64,67,37,53,40,46,53,78,56,70,56,87,68,46,66,60,54,20,26,44,42,6,53,10,49,17,48,48,52,24,51,52,53,48,41,53,39,36,60,69,51,76,48,39,80,88,48,52,48,54,50,62,45,44,43,57,53,41,39,39,62,23,23,27,55,12,15,21,46,17,22,31,50,34,38,45,63,70,53,78,61,50,68,58,53,25,50,48,46,56,41,52,62,59,47,52,54,48,51,52,50,50,56,50,40,53,52,34,50,73,72,70,32,39,43,32,59,54,66,75,55,56,50,51,52,48,48,47,42,65,70,45,25,38,56,30,11,48,56,13,12,52,57,20,54,71,45,82,61,63,79,70,67,54,75,62,55,91,71,80,83,84,66,65,91,68,60,78,81,66,35,66,70,61,46,23,52,61,38,6,52,57,40,32,64,48,40,48,67,58,50,53,50,51,49,39,15,67,77,70,63,36,57,64,74,62,49,62,55,57,47,52,42,50,52,51,34,52,51,44,16,23,51,48,12,40,50,52,44,50,53,38,27,47,61,47,42,55,72,43,70,62,49,20,20,43,15,20,15,36,17,22,56,56,50,42,54,47,51,55,52,44,42,80,73,75,50,70,63,77,52,68,68,50,52,52,47,50,54,51,54,46,47,53,50,23,53,54,45,21,35,31,32,9,31,46,1,31,52,37,36,55,53,47,51,59,64,73,56,47,68,81,81,72,95,60,92,72,72,98,68,89,81,84,86,93,81,78,86,90,79,82,88,77,91,84,79,98,75,79,76,78,77,76,80,74,72,78,75,73,40,47,77,61,40,80,49,72,34,33,34,26,49,41,59,33,83,41,39,89,64,32,34,44,54,75,74,49,96,55,78,77,50,99,71,83,60,67,56,88,65,52,74,42,33,45,68,62,28,48,49,52,30,66,47,64,62,85,42,36,37,88,55,65,41,56,62,40,75,72,45,76,40,74,32,48,67,70,53,47,50,58,49,51,54,40,41,74,46,51,25,60,36,47,63,47,46,80,49,63,72,60,81,86,62,76,93,77,55,54,35,71,68,48,52,67,82,52,96,70,79,84,88,72,53,102,54,74,38,68,80,57,77,70,44,75,49,65,30,36,33,33,38,46,65,42,83,46,92,70,49,82,72,56,68,56,63,69,76,72,74,86,83,74,74,61,68,50,56,59,53,63,54,53,51,54,56,54,51,47,53,52,49,53,49,51,49,51,54,46,51,57,49,50,51,51,54,50,54,54,46,59,54,45,66,75,64,74,60,79,86,76,64,48,57,49,60,52,30,60,42,48,50,83,61,68,60,100,56,52,62,62,54,24,16,46,41,7,40,16,56,20,59,74,35,66,84,56,104,46,71,67,46,36,42,57,25,24,23,55,13,11,18,48,19,24,30,56,36,41,51,65,47,94,59,87,62,49,64,61,33,20,53,44,29,49,37,66,54,59,47,52,44,46,53,51,52,52,55,49,38,52,59,26,52,78,67,70,39,91,84,41,75,53,72,69,60,49,50,50,50,50,46,50,49,66,69,45,27,42,59,34,7,42,54,18,15,52,58,20,56,71,44,81,63,62,77,71,73,56,72,71,53,94,68,83,80,84,64,62,92,71,55,75,84,68,30,69,69,49,44,25,57,57,47,9,47,60,50,34,64,61,44,49,64,60,49,52,54,46,49,42,29,73,76,66,70,46,85,79,87,54,66,71,57,55,54,51,44,49,53,53,35,55,51,48,21,25,53,49,23,35,50,54,46,52,57,36,28,39,60,38,41,48,82,40,75,66,49,22,21,43,17,27,12,49,16,23,56,56,51,43,53,48,53,54,46,46,39,80,74,69,53,88,74,80,54,66,69,62,49,53,48,53,54,48,53,46,52,45,52,23,50,52,45,21,29,39,34,9,30,45,2,31,50,39,32,51,54,52,50,54,55,78,50,33,81,69,54,76,60,54,65,64,51,68,70,67,75,76,124

Organism: NCBI:txid40148